Protein AF-A0A150WK99-F1 (afdb_monomer)

Mean predicted aligned error: 17.06 Å

Structure (mmCIF, N/CA/C/O backbone):
data_AF-A0A150WK99-F1
#
_entry.id   AF-A0A150WK99-F1
#
loop_
_atom_site.group_PDB
_atom_site.id
_atom_site.type_symbol
_atom_site.label_atom_id
_atom_site.label_alt_id
_atom_site.label_comp_id
_atom_site.label_asym_id
_atom_site.label_entity_id
_atom_site.label_seq_id
_atom_site.pdbx_PDB_ins_code
_atom_site.Cartn_x
_atom_site.Cartn_y
_atom_site.Cartn_z
_atom_site.occupancy
_atom_site.B_iso_or_equiv
_atom_site.auth_seq_id
_atom_site.auth_comp_id
_atom_site.auth_asym_id
_atom_site.auth_atom_id
_atom_site.pdbx_PDB_model_num
ATOM 1 N N . MET A 1 1 ? -59.201 -2.165 24.335 1.00 46.25 1 MET A N 1
ATOM 2 C CA . MET A 1 1 ? -58.578 -1.228 23.363 1.00 46.25 1 MET A CA 1
ATOM 3 C C . MET A 1 1 ? -57.183 -1.654 22.897 1.00 46.25 1 MET A C 1
ATOM 5 O O . MET A 1 1 ? -56.870 -1.454 21.731 1.00 46.25 1 MET A O 1
ATOM 9 N N . THR A 1 2 ? -56.357 -2.278 23.741 1.00 52.84 2 THR A N 1
ATOM 10 C CA . THR A 1 2 ? -54.984 -2.707 23.396 1.00 52.84 2 THR A CA 1
ATOM 11 C C . THR A 1 2 ? -54.936 -3.885 22.413 1.00 52.84 2 THR A C 1
ATOM 13 O O . THR A 1 2 ? -54.116 -3.883 21.503 1.00 52.84 2 THR A O 1
ATOM 16 N N . LEU A 1 3 ? -55.881 -4.829 22.510 1.00 49.62 3 LEU A N 1
ATOM 17 C CA . LEU A 1 3 ? -55.984 -5.976 21.594 1.00 49.62 3 LEU A CA 1
ATOM 18 C C . LEU A 1 3 ? -56.401 -5.560 20.170 1.00 49.62 3 LEU A C 1
ATOM 20 O O . LEU A 1 3 ? -55.871 -6.069 19.193 1.00 49.62 3 LEU A O 1
ATOM 24 N N . VAL A 1 4 ? -57.287 -4.565 20.048 1.00 60.94 4 VAL A N 1
ATOM 25 C CA . VAL A 1 4 ? -57.740 -4.025 18.752 1.00 60.94 4 VAL A CA 1
ATOM 26 C C . VAL A 1 4 ? -56.635 -3.207 18.077 1.00 60.94 4 VAL A C 1
ATOM 28 O O . VAL A 1 4 ? -56.488 -3.285 16.864 1.00 60.94 4 VAL A O 1
ATOM 31 N N . LYS A 1 5 ? -55.791 -2.497 18.843 1.00 54.72 5 LYS A N 1
ATOM 32 C CA . LYS A 1 5 ? -54.579 -1.853 18.304 1.00 54.72 5 LYS A CA 1
ATOM 33 C C . LYS A 1 5 ? -53.522 -2.873 17.870 1.00 54.72 5 LYS A C 1
ATOM 35 O O . LYS A 1 5 ? -52.902 -2.660 16.837 1.00 54.72 5 LYS A O 1
ATOM 40 N N . LEU A 1 6 ? -53.350 -3.987 18.589 1.00 52.56 6 LEU A N 1
ATOM 41 C CA . LEU A 1 6 ? -52.424 -5.051 18.175 1.00 52.56 6 LEU A CA 1
ATOM 42 C C . LEU A 1 6 ? -52.904 -5.760 16.898 1.00 52.56 6 LEU A C 1
ATOM 44 O O . LEU A 1 6 ? -52.108 -6.013 16.000 1.00 52.56 6 LEU A O 1
ATOM 48 N N . VAL A 1 7 ? -54.211 -6.016 16.790 1.00 60.47 7 VAL A N 1
ATOM 49 C CA . VAL A 1 7 ? -54.830 -6.653 15.618 1.00 60.47 7 VAL A CA 1
ATOM 50 C C . VAL A 1 7 ? -54.874 -5.704 14.416 1.00 60.47 7 VAL A C 1
ATOM 52 O O . VAL A 1 7 ? -54.610 -6.149 13.308 1.00 60.47 7 VAL A O 1
ATOM 55 N N . LEU A 1 8 ? -55.098 -4.396 14.604 1.00 45.84 8 LEU A N 1
ATOM 56 C CA . LEU A 1 8 ? -55.022 -3.406 13.517 1.00 45.84 8 LEU A CA 1
ATOM 57 C C . LEU A 1 8 ? -53.587 -3.130 13.053 1.00 45.84 8 LEU A C 1
ATOM 59 O O . LEU A 1 8 ? -53.388 -2.909 11.866 1.00 45.84 8 LEU A O 1
ATOM 63 N N . VAL A 1 9 ? -52.584 -3.184 13.936 1.00 48.22 9 VAL A N 1
ATOM 64 C CA . VAL A 1 9 ? -51.167 -3.080 13.535 1.00 48.22 9 VAL A CA 1
ATOM 65 C C . VAL A 1 9 ? -50.700 -4.364 12.836 1.00 48.22 9 VAL A C 1
ATOM 67 O O . VAL A 1 9 ? -49.973 -4.281 11.850 1.00 48.22 9 VAL A O 1
ATOM 70 N N . ALA A 1 10 ? -51.178 -5.540 13.261 1.00 42.59 10 ALA A N 1
ATOM 71 C CA . ALA A 1 10 ? -50.911 -6.808 12.579 1.00 42.59 10 ALA A CA 1
ATOM 72 C C . ALA A 1 10 ? -51.635 -6.920 11.221 1.00 42.59 10 ALA A C 1
ATOM 74 O O . ALA A 1 10 ? -51.033 -7.370 10.249 1.00 42.59 10 ALA A O 1
ATOM 75 N N . LEU A 1 11 ? -52.887 -6.457 11.112 1.00 38.00 11 LEU A N 1
ATOM 76 C CA . LEU A 1 11 ? -53.631 -6.412 9.846 1.00 38.00 11 LEU A CA 1
ATOM 77 C C . LEU A 1 11 ? -53.090 -5.335 8.897 1.00 38.00 11 LEU A C 1
ATOM 79 O O . LEU A 1 11 ? -52.974 -5.607 7.709 1.00 38.00 11 LEU A O 1
ATOM 83 N N . ALA A 1 12 ? -52.664 -4.169 9.396 1.00 39.16 12 ALA A N 1
ATOM 84 C CA . ALA A 1 12 ? -52.002 -3.150 8.574 1.00 39.16 12 ALA A CA 1
ATOM 85 C C . ALA A 1 12 ? -50.622 -3.609 8.062 1.00 39.16 12 ALA A C 1
ATOM 87 O O . ALA A 1 12 ? -50.237 -3.256 6.946 1.00 39.16 12 ALA A O 1
ATOM 88 N N . ALA A 1 13 ? -49.905 -4.436 8.835 1.00 37.88 13 ALA A N 1
ATOM 89 C CA . ALA A 1 13 ? -48.669 -5.087 8.396 1.00 37.88 13 ALA A CA 1
ATOM 90 C C . ALA A 1 13 ? -48.915 -6.222 7.379 1.00 37.88 13 ALA A C 1
ATOM 92 O O . ALA A 1 13 ? -48.058 -6.477 6.537 1.00 37.88 13 ALA A O 1
ATOM 93 N N . LEU A 1 14 ? -50.090 -6.863 7.405 1.00 34.75 14 LEU A N 1
ATOM 94 C CA . LEU A 1 14 ? -50.499 -7.882 6.428 1.00 34.75 14 LEU A CA 1
ATOM 95 C C . LEU A 1 14 ? -51.033 -7.286 5.112 1.00 34.75 14 LEU A C 1
ATOM 97 O O . LEU A 1 14 ? -50.978 -7.953 4.084 1.00 34.75 14 LEU A O 1
ATOM 101 N N . THR A 1 15 ? -51.505 -6.035 5.101 1.00 36.56 15 THR A N 1
ATOM 102 C CA . THR A 1 15 ? -52.079 -5.398 3.897 1.00 36.56 15 THR A CA 1
ATOM 103 C C . THR A 1 15 ? -51.095 -4.574 3.056 1.00 36.56 15 THR A C 1
ATOM 105 O O . THR A 1 15 ? -51.505 -4.010 2.044 1.00 36.56 15 THR A O 1
ATOM 108 N N . LEU A 1 16 ? -49.812 -4.479 3.436 1.00 39.25 16 LEU A N 1
ATOM 109 C CA . LEU A 1 16 ? -48.823 -3.631 2.742 1.00 39.25 16 LEU A CA 1
ATOM 110 C C . LEU A 1 16 ? -47.717 -4.366 1.974 1.00 39.25 16 LEU A C 1
ATOM 112 O O . LEU A 1 16 ? -46.887 -3.703 1.355 1.00 39.25 16 LEU A O 1
ATOM 116 N N . SER A 1 17 ? -47.740 -5.695 1.913 1.00 41.25 17 SER A N 1
ATOM 117 C CA . SER A 1 17 ? -46.774 -6.440 1.102 1.00 41.25 17 SER A CA 1
ATOM 118 C C . SER A 1 17 ? -47.490 -7.451 0.214 1.00 41.25 17 SER A C 1
ATOM 120 O O . SER A 1 17 ? -47.554 -8.627 0.573 1.00 41.25 17 SER A O 1
ATOM 122 N N . PRO A 1 18 ? -48.012 -7.059 -0.966 1.00 42.34 18 PRO A N 1
ATOM 123 C CA . PRO A 1 18 ? -48.083 -8.020 -2.052 1.00 42.34 18 PRO A CA 1
ATOM 124 C C . PRO A 1 18 ? -46.633 -8.431 -2.318 1.00 42.34 18 PRO A C 1
ATOM 126 O O . PRO A 1 18 ? -45.869 -7.683 -2.922 1.00 42.34 18 PRO A O 1
ATOM 129 N N . ALA A 1 19 ? -46.216 -9.563 -1.753 1.00 48.66 19 ALA A N 1
ATOM 130 C CA . ALA A 1 19 ? -44.917 -10.152 -2.016 1.00 48.66 19 ALA A CA 1
ATOM 131 C C . ALA A 1 19 ? -44.860 -10.429 -3.521 1.00 48.66 19 ALA A C 1
ATOM 133 O O . ALA A 1 19 ? -45.497 -11.352 -4.029 1.00 48.66 19 ALA A O 1
ATOM 134 N N . PHE A 1 20 ? -44.202 -9.526 -4.241 1.00 52.12 20 PHE A N 1
ATOM 135 C CA . PHE A 1 20 ? -44.087 -9.561 -5.684 1.00 52.12 20 PHE A CA 1
ATOM 136 C C . PHE A 1 20 ? -43.444 -10.889 -6.087 1.00 52.12 20 PHE A C 1
ATOM 138 O O . PHE A 1 20 ? -42.291 -11.142 -5.738 1.00 52.12 20 PHE A O 1
ATOM 145 N N . ALA A 1 21 ? -44.187 -11.745 -6.793 1.00 53.50 21 ALA A N 1
ATOM 146 C CA . ALA A 1 21 ? -43.576 -12.855 -7.512 1.00 53.50 21 ALA A CA 1
ATOM 147 C C . ALA A 1 21 ? -42.558 -12.244 -8.482 1.00 53.50 21 ALA A C 1
ATOM 149 O O . ALA A 1 21 ? -42.913 -11.369 -9.276 1.00 53.50 21 ALA A O 1
ATOM 150 N N . ALA A 1 22 ? -41.287 -12.620 -8.350 1.00 54.06 22 ALA A N 1
ATOM 151 C CA . ALA A 1 22 ? -40.242 -12.023 -9.165 1.00 54.06 22 ALA A CA 1
ATOM 152 C C . ALA A 1 22 ? -40.406 -12.473 -10.622 1.00 54.06 22 ALA A C 1
ATOM 154 O O . ALA A 1 22 ? -40.585 -13.660 -10.899 1.00 54.06 22 ALA A O 1
ATOM 155 N N . SER A 1 23 ? -40.330 -11.527 -11.562 1.00 64.81 23 SER A N 1
ATOM 156 C CA . SER A 1 23 ? -40.123 -11.858 -12.973 1.00 64.81 23 SER A CA 1
ATOM 157 C C . SER A 1 23 ? -38.837 -12.695 -13.110 1.00 64.81 23 SER A C 1
ATOM 159 O O . SER A 1 23 ? -37.871 -12.418 -12.390 1.00 64.81 23 SER A O 1
ATOM 161 N N . PRO A 1 24 ? -38.772 -13.668 -14.046 1.00 69.38 24 PRO A N 1
ATOM 162 C CA . PRO A 1 24 ? -37.558 -14.447 -14.322 1.00 69.38 24 PRO A CA 1
ATOM 163 C C . PRO A 1 24 ? -36.311 -13.576 -14.534 1.00 69.38 24 PRO A C 1
ATOM 165 O O . PRO A 1 24 ? -35.200 -13.985 -14.207 1.00 69.38 24 PRO A O 1
ATOM 168 N N . TYR A 1 25 ? -36.523 -12.353 -15.031 1.00 84.50 25 TYR A N 1
ATOM 169 C CA . TYR A 1 25 ? -35.544 -11.275 -15.072 1.00 84.50 25 TYR A CA 1
ATOM 170 C C . TYR A 1 25 ? -36.051 -10.076 -14.265 1.00 84.50 25 TYR A C 1
ATOM 172 O O . TYR A 1 25 ? -37.101 -9.524 -14.609 1.00 84.50 25 TYR A O 1
ATOM 180 N N . SER A 1 26 ? -35.316 -9.646 -13.241 1.00 87.69 26 SER A N 1
ATOM 181 C CA . SER A 1 26 ? -35.689 -8.526 -12.377 1.00 87.69 26 SER A CA 1
ATOM 182 C C . SER A 1 26 ? -34.530 -7.539 -12.200 1.00 87.69 26 SER A C 1
ATOM 184 O O . SER A 1 26 ? -33.469 -7.906 -11.689 1.00 87.69 26 SER A O 1
ATOM 186 N N . PRO A 1 27 ? -34.725 -6.250 -12.540 1.00 88.94 27 PRO A N 1
ATOM 187 C CA . PRO A 1 27 ? -33.763 -5.205 -12.222 1.00 88.94 27 PRO A CA 1
ATOM 188 C C . PRO A 1 27 ? -33.838 -4.780 -10.750 1.00 88.94 27 PRO A C 1
ATOM 190 O O . PRO A 1 27 ? -33.152 -3.837 -10.387 1.00 88.94 27 PRO A O 1
ATOM 193 N N . SER A 1 28 ? -34.644 -5.415 -9.888 1.00 89.44 28 SER A N 1
ATOM 194 C CA . SER A 1 28 ? -34.828 -4.980 -8.498 1.00 89.44 28 SER A CA 1
ATOM 195 C C . SER A 1 28 ? -33.689 -5.394 -7.569 1.00 89.44 28 SER A C 1
ATOM 197 O O . SER A 1 28 ? -33.133 -6.481 -7.707 1.00 89.44 28 SER A O 1
ATOM 199 N N . GLU A 1 29 ? -33.375 -4.545 -6.585 1.00 89.81 29 GLU A N 1
ATOM 200 C CA . GLU A 1 29 ? -32.515 -4.927 -5.457 1.00 89.81 29 GLU A CA 1
ATOM 201 C C . GLU A 1 29 ? -33.202 -5.889 -4.464 1.00 89.81 29 GLU A C 1
ATOM 203 O O . GLU A 1 29 ? -32.541 -6.405 -3.572 1.00 89.81 29 GLU A O 1
ATOM 208 N N . GLY A 1 30 ? -34.506 -6.155 -4.579 1.00 92.00 30 GLY A N 1
ATOM 209 C CA . GLY A 1 30 ? -35.263 -6.961 -3.615 1.00 92.00 30 GLY A CA 1
ATOM 210 C C . GLY A 1 30 ? -35.666 -6.186 -2.350 1.00 92.00 30 GLY A C 1
ATOM 211 O O . GLY A 1 30 ? -35.991 -4.999 -2.423 1.00 92.00 30 GLY A O 1
ATOM 212 N N . ILE A 1 31 ? -35.707 -6.849 -1.188 1.00 92.75 31 ILE A N 1
ATOM 213 C CA . ILE A 1 31 ? -36.204 -6.260 0.071 1.00 92.75 31 ILE A CA 1
ATOM 214 C C . ILE A 1 31 ? -35.058 -5.592 0.848 1.00 92.75 31 ILE A C 1
ATOM 216 O O . ILE A 1 31 ? -34.257 -6.251 1.507 1.00 92.75 31 ILE A O 1
ATOM 220 N N . ILE A 1 32 ? -35.008 -4.258 0.802 1.00 92.62 32 ILE A N 1
ATOM 221 C CA . ILE A 1 32 ? -34.002 -3.449 1.507 1.00 92.62 32 ILE A CA 1
ATOM 222 C C . ILE A 1 32 ? -34.412 -3.203 2.969 1.00 92.62 32 ILE A C 1
ATOM 224 O O . ILE A 1 32 ? -35.329 -2.431 3.250 1.00 92.62 32 ILE A O 1
ATOM 228 N N . GLU A 1 33 ? -33.678 -3.810 3.899 1.00 94.00 33 GLU A N 1
ATOM 229 C CA . GLU A 1 33 ? -33.821 -3.655 5.361 1.00 94.00 33 GLU A CA 1
ATOM 230 C C . GLU A 1 33 ? -32.569 -3.041 6.021 1.00 94.00 33 GLU A C 1
ATOM 232 O O . GLU A 1 33 ? -31.587 -2.725 5.348 1.00 94.00 33 GLU A O 1
ATOM 237 N N . GLN A 1 34 ? -32.595 -2.853 7.346 1.00 92.25 34 GLN A N 1
ATOM 238 C CA . GLN A 1 34 ? -31.446 -2.359 8.112 1.00 92.25 34 GLN A CA 1
ATOM 239 C C . GLN A 1 34 ? -30.206 -3.241 7.876 1.00 92.25 34 GLN A C 1
ATOM 241 O O . GLN A 1 34 ? -30.289 -4.458 7.992 1.00 92.25 34 GLN A O 1
ATOM 246 N N . GLY A 1 35 ? -29.069 -2.612 7.560 1.00 89.38 35 GLY A N 1
ATOM 247 C CA . GLY A 1 35 ? -27.806 -3.292 7.233 1.00 89.38 35 GLY A CA 1
ATOM 248 C C . GLY A 1 35 ? -27.454 -3.276 5.742 1.00 89.38 35 GLY A C 1
ATOM 249 O O . GLY A 1 35 ? -26.281 -3.381 5.402 1.00 89.38 35 GLY A O 1
ATOM 250 N N . HIS A 1 36 ? -28.435 -3.060 4.863 1.00 92.88 36 HIS A N 1
ATOM 251 C CA . HIS A 1 36 ? -28.206 -2.855 3.430 1.00 92.88 36 HIS A CA 1
ATOM 252 C C . HIS A 1 36 ? -27.757 -1.423 3.106 1.00 92.88 36 HIS A C 1
ATOM 254 O O . HIS A 1 36 ? -28.042 -0.482 3.855 1.00 92.88 36 HIS A O 1
ATOM 260 N N . ASP A 1 37 ? -27.117 -1.249 1.949 1.00 89.12 37 ASP A N 1
ATOM 261 C CA . ASP A 1 37 ? -26.758 0.055 1.393 1.00 89.12 37 ASP A CA 1
ATOM 262 C C . ASP A 1 37 ? -28.031 0.880 1.096 1.00 89.12 37 ASP A C 1
ATOM 264 O O . ASP A 1 37 ? -28.862 0.473 0.276 1.00 89.12 37 ASP A O 1
ATOM 268 N N . PRO A 1 38 ? -28.217 2.051 1.739 1.00 89.62 38 PRO A N 1
ATOM 269 C CA . PRO A 1 38 ? -29.416 2.859 1.571 1.00 89.62 38 PRO A CA 1
ATOM 270 C C . PRO A 1 38 ? -29.383 3.788 0.345 1.00 89.62 38 PRO A C 1
ATOM 272 O O . PRO A 1 38 ? -30.359 4.517 0.147 1.00 89.62 38 PRO A O 1
ATOM 275 N N . VAL A 1 39 ? -28.296 3.845 -0.439 1.00 87.06 39 VAL A N 1
ATOM 276 C CA . VAL A 1 39 ? -28.095 4.856 -1.499 1.00 87.06 39 VAL A CA 1
ATOM 277 C C . VAL A 1 39 ? -29.241 4.876 -2.511 1.00 87.06 39 VAL A C 1
ATOM 279 O O . VAL A 1 39 ? -29.900 5.910 -2.662 1.00 87.06 39 VAL A O 1
ATOM 282 N N . LEU A 1 40 ? -29.558 3.746 -3.151 1.00 88.25 40 LEU A N 1
ATOM 283 C CA . LEU A 1 40 ? -30.658 3.696 -4.121 1.00 88.25 40 LEU A CA 1
ATOM 284 C C . LEU A 1 40 ? -32.022 3.926 -3.467 1.00 88.25 40 LEU A C 1
ATOM 286 O O . LEU A 1 40 ? -32.884 4.582 -4.051 1.00 88.25 40 LEU A O 1
ATOM 290 N N . ASN A 1 41 ? -32.206 3.513 -2.211 1.00 89.31 41 ASN A N 1
ATOM 291 C CA . ASN A 1 41 ? -33.442 3.780 -1.478 1.00 89.31 41 ASN A CA 1
ATOM 292 C C . ASN A 1 41 ? -33.665 5.282 -1.211 1.00 89.31 41 ASN A C 1
ATOM 294 O O . ASN A 1 41 ? -34.803 5.761 -1.245 1.00 89.31 41 ASN A O 1
ATOM 298 N N . LYS A 1 42 ? -32.593 6.058 -0.993 1.00 89.94 42 LYS A N 1
ATOM 299 C CA . LYS A 1 42 ? -32.681 7.525 -0.898 1.00 89.94 42 LYS A CA 1
ATOM 300 C C . LYS A 1 42 ? -33.173 8.123 -2.215 1.00 89.94 42 LYS A C 1
ATOM 302 O O . LYS A 1 42 ? -34.092 8.942 -2.194 1.00 89.94 42 LYS A O 1
ATOM 307 N N . TYR A 1 43 ? -32.633 7.678 -3.350 1.00 90.62 43 TYR A N 1
ATOM 308 C CA . TYR A 1 43 ? -33.087 8.115 -4.674 1.00 90.62 43 TYR A CA 1
ATOM 309 C C . TYR A 1 43 ? -34.532 7.696 -4.965 1.00 90.62 43 TYR A C 1
ATOM 311 O O . TYR A 1 43 ? -35.330 8.522 -5.412 1.00 90.62 43 TYR A O 1
ATOM 319 N N . ARG A 1 44 ? -34.905 6.463 -4.602 1.00 93.06 44 ARG A N 1
ATOM 320 C CA . ARG A 1 44 ? -36.272 5.931 -4.688 1.00 93.06 44 ARG A CA 1
ATOM 321 C C . ARG A 1 44 ? -37.277 6.863 -3.996 1.00 93.06 44 ARG A C 1
ATOM 323 O O . ARG A 1 44 ? -38.261 7.296 -4.599 1.00 93.06 44 ARG A O 1
ATOM 330 N N . ARG A 1 45 ? -36.999 7.258 -2.747 1.00 92.25 45 ARG A N 1
ATOM 331 C CA . ARG A 1 45 ? -37.841 8.195 -1.972 1.00 92.25 45 ARG A CA 1
ATOM 332 C C . ARG A 1 45 ? -37.797 9.628 -2.502 1.00 92.25 45 ARG A C 1
ATOM 334 O O . ARG A 1 45 ? -38.813 10.322 -2.471 1.00 92.25 45 ARG A O 1
ATOM 341 N N . LYS A 1 46 ? -36.636 10.092 -2.966 1.00 93.81 46 LYS A N 1
ATOM 342 C CA . LYS A 1 46 ? -36.459 11.461 -3.468 1.00 93.81 46 LYS A CA 1
ATOM 343 C C . LYS A 1 46 ? -37.245 11.696 -4.757 1.00 93.81 46 LYS A C 1
ATOM 345 O O . LYS A 1 46 ? -37.918 12.717 -4.865 1.00 93.81 46 LYS A O 1
ATOM 350 N N . TYR A 1 47 ? -37.181 10.754 -5.696 1.00 94.88 47 TYR A N 1
ATOM 351 C CA . TYR A 1 47 ? -37.602 10.982 -7.080 1.00 94.88 47 TYR A CA 1
ATOM 352 C C . TYR A 1 47 ? -38.879 10.260 -7.509 1.00 94.88 47 TYR A C 1
ATOM 354 O O . TYR A 1 47 ? -39.492 10.679 -8.486 1.00 94.88 47 TYR A O 1
ATOM 362 N N . PHE A 1 48 ? -39.323 9.228 -6.789 1.00 96.31 48 PHE A N 1
ATOM 363 C CA . PHE A 1 48 ? -40.454 8.417 -7.251 1.00 96.31 48 PHE A CA 1
ATOM 364 C C . PHE A 1 48 ? -41.645 8.460 -6.303 1.00 96.31 48 PHE A C 1
ATOM 366 O O . PHE A 1 48 ? -42.758 8.727 -6.748 1.00 96.31 48 PHE A O 1
ATOM 373 N N . TYR A 1 49 ? -41.432 8.244 -5.001 1.00 94.94 49 TYR A N 1
ATOM 374 C CA . TYR A 1 49 ? -42.539 7.977 -4.076 1.00 94.94 49 TYR A CA 1
ATOM 375 C C . TYR A 1 49 ? -42.828 9.107 -3.088 1.00 94.94 49 TYR A C 1
ATOM 377 O O . TYR A 1 49 ? -41.924 9.703 -2.504 1.00 94.94 49 TYR A O 1
ATOM 385 N N . GLU A 1 50 ? -44.108 9.351 -2.832 1.00 94.62 50 GLU A N 1
ATOM 386 C CA . GLU A 1 50 ? -44.632 10.222 -1.781 1.00 94.62 50 GLU A CA 1
ATOM 387 C C . GLU A 1 50 ? -45.786 9.489 -1.092 1.00 94.62 50 GLU A C 1
ATOM 389 O O . GLU A 1 50 ? -46.715 9.027 -1.752 1.00 94.62 50 GLU A O 1
ATOM 394 N N . ASN A 1 51 ? -45.684 9.286 0.225 1.00 91.75 51 ASN A N 1
ATOM 395 C CA . ASN A 1 51 ? -46.640 8.477 0.996 1.00 91.75 51 ASN A CA 1
ATOM 396 C C . ASN A 1 51 ? -46.886 7.073 0.396 1.00 91.75 51 ASN A C 1
ATOM 398 O O . ASN A 1 51 ? -48.015 6.588 0.355 1.00 91.75 51 ASN A O 1
ATOM 402 N N . GLY A 1 52 ? -45.828 6.434 -0.121 1.00 87.38 52 GLY A N 1
ATOM 403 C CA . GLY A 1 52 ? -45.883 5.087 -0.706 1.00 87.38 52 GLY A CA 1
ATOM 404 C C . GLY A 1 52 ? -46.501 4.999 -2.108 1.00 87.38 52 GLY A C 1
ATOM 405 O O . GLY A 1 52 ? -46.571 3.908 -2.663 1.00 87.38 52 GLY A O 1
ATOM 406 N N . LYS A 1 53 ? -46.919 6.119 -2.712 1.00 92.88 53 LYS A N 1
ATOM 407 C CA . LYS A 1 53 ? -47.460 6.174 -4.081 1.00 92.88 53 LYS A CA 1
ATOM 408 C C . LYS A 1 53 ? -46.520 6.939 -5.008 1.00 92.88 53 LYS A C 1
ATOM 410 O O . LYS A 1 53 ? -45.800 7.827 -4.557 1.00 92.88 53 LYS A O 1
ATOM 415 N N . ILE A 1 54 ? -46.529 6.611 -6.301 1.00 95.12 54 ILE A N 1
ATOM 416 C CA . ILE A 1 54 ? -45.770 7.363 -7.311 1.00 95.12 54 ILE A CA 1
ATOM 417 C C . ILE A 1 54 ? -46.273 8.813 -7.369 1.00 95.12 54 ILE A C 1
ATOM 419 O O . ILE A 1 54 ? -47.471 9.054 -7.524 1.00 95.12 54 ILE A O 1
ATOM 423 N N . SER A 1 55 ? -45.352 9.773 -7.268 1.00 96.44 55 SER A N 1
ATOM 424 C CA . SER A 1 55 ? -45.625 11.211 -7.337 1.00 96.44 55 SER A CA 1
ATOM 425 C C . SER A 1 55 ? -45.217 11.761 -8.703 1.00 96.44 55 SER A C 1
ATOM 427 O O . SER A 1 55 ? -44.036 11.817 -9.048 1.00 96.44 55 SER A O 1
ATOM 429 N N . SER A 1 56 ? -46.200 12.213 -9.489 1.00 94.94 56 SER A N 1
ATOM 430 C CA . SER A 1 56 ? -45.959 12.824 -10.807 1.00 94.94 56 SER A CA 1
ATOM 431 C C . SER A 1 56 ? -45.097 14.093 -10.721 1.00 94.94 56 SER A C 1
ATOM 433 O O . SER A 1 56 ? -44.367 14.412 -11.664 1.00 94.94 56 SER A O 1
ATOM 435 N N . ALA A 1 57 ? -45.171 14.822 -9.601 1.00 96.19 57 ALA A N 1
ATOM 436 C CA . ALA A 1 57 ? -44.327 15.987 -9.350 1.00 96.19 57 ALA A CA 1
ATOM 437 C C . ALA A 1 57 ? -42.859 15.567 -9.189 1.00 96.19 57 ALA A C 1
ATOM 439 O O . ALA A 1 57 ? -41.987 16.104 -9.868 1.00 96.19 57 ALA A O 1
ATOM 440 N N . LYS A 1 58 ? -42.588 14.532 -8.383 1.00 97.00 58 LYS A N 1
ATOM 441 C CA . LYS A 1 58 ? -41.227 14.002 -8.207 1.00 97.00 58 LYS A CA 1
ATOM 442 C C . LYS A 1 58 ? -40.644 13.419 -9.497 1.00 97.00 58 LYS A C 1
ATOM 444 O O . LYS A 1 58 ? -39.483 13.690 -9.787 1.00 97.00 58 LYS A O 1
ATOM 449 N N . LEU A 1 59 ? -41.449 12.724 -10.309 1.00 95.50 59 LEU A N 1
ATOM 450 C CA . LEU A 1 59 ? -41.029 12.262 -11.642 1.00 95.50 59 LEU A CA 1
ATOM 451 C C . LEU A 1 59 ? -40.667 13.426 -12.574 1.00 95.50 59 LEU A C 1
ATOM 453 O O . LEU A 1 59 ? -39.715 13.336 -13.343 1.00 95.50 59 LEU A O 1
ATOM 457 N N . THR A 1 60 ? -41.402 14.538 -12.498 1.00 96.38 60 THR A N 1
ATOM 458 C CA . THR A 1 60 ? -41.077 15.743 -13.278 1.00 96.38 60 THR A CA 1
ATOM 459 C C . THR A 1 60 ? -39.764 16.367 -12.805 1.00 96.38 60 THR A C 1
ATOM 461 O O . THR A 1 60 ? -38.924 16.698 -13.638 1.00 96.38 60 THR A O 1
ATOM 464 N N . ASN A 1 61 ? -39.540 16.432 -11.491 1.00 95.31 61 ASN A N 1
ATOM 465 C CA . ASN A 1 61 ? -38.274 16.901 -10.922 1.00 95.31 61 ASN A CA 1
ATOM 466 C C . ASN A 1 61 ? -37.099 15.984 -11.296 1.00 95.31 61 ASN A C 1
ATOM 468 O O . ASN A 1 61 ? -35.999 16.472 -11.537 1.00 95.31 61 ASN A O 1
ATOM 472 N N . LEU A 1 62 ? -37.320 14.666 -11.365 1.00 95.00 62 LEU A N 1
ATOM 473 C CA . LEU A 1 62 ? -36.317 13.714 -11.840 1.00 95.00 62 LEU A CA 1
ATOM 474 C C . LEU A 1 62 ? -35.938 13.995 -13.295 1.00 95.00 62 LEU A C 1
ATOM 476 O O . LEU A 1 62 ? -34.756 14.087 -13.595 1.00 95.00 62 LEU A O 1
ATOM 480 N N . LEU A 1 63 ? -36.919 14.163 -14.183 1.00 97.25 63 LEU A N 1
ATOM 481 C CA . LEU A 1 63 ? -36.658 14.470 -15.592 1.00 97.25 63 LEU A CA 1
ATOM 482 C C . LEU A 1 63 ? -35.875 15.777 -15.755 1.00 97.25 63 LEU A C 1
ATOM 484 O O . LEU A 1 63 ? -34.890 15.803 -16.482 1.00 97.25 63 LEU A O 1
ATOM 488 N N . GLN A 1 64 ? -36.257 16.830 -15.027 1.00 95.50 64 GLN A N 1
ATOM 489 C CA . GLN A 1 64 ? -35.514 18.095 -15.017 1.00 95.50 64 GLN A CA 1
ATOM 490 C C . GLN A 1 64 ? -34.078 17.914 -14.514 1.00 95.50 64 GLN A C 1
ATOM 492 O O . GLN A 1 64 ? -33.147 18.456 -15.101 1.00 95.50 64 GLN A O 1
ATOM 497 N N . PHE A 1 65 ? -33.890 17.129 -13.449 1.00 93.88 65 PHE A N 1
ATOM 498 C CA . PHE A 1 65 ? -32.565 16.805 -12.929 1.00 93.88 65 PHE A CA 1
ATOM 499 C C . PHE A 1 65 ? -31.717 16.049 -13.959 1.00 93.88 65 PHE A C 1
ATOM 501 O O . PHE A 1 65 ? -30.561 16.408 -14.159 1.00 93.88 65 PHE A O 1
ATOM 508 N N . LEU A 1 66 ? -32.274 15.033 -14.622 1.00 94.12 66 LEU A N 1
ATOM 509 C CA . LEU A 1 66 ? -31.550 14.235 -15.611 1.00 94.12 66 LEU A CA 1
ATOM 510 C C . LEU A 1 66 ? -31.181 15.050 -16.854 1.00 94.12 66 LEU A C 1
ATOM 512 O O . LEU A 1 66 ? -30.044 14.959 -17.307 1.00 94.12 66 LEU A O 1
ATOM 516 N N . GLU A 1 67 ? -32.090 15.882 -17.367 1.00 94.62 67 GLU A N 1
ATOM 517 C CA . GLU A 1 67 ? -31.798 16.777 -18.497 1.00 94.62 67 GLU A CA 1
ATOM 518 C C . GLU A 1 67 ? -30.731 17.814 -18.131 1.00 94.62 67 GLU A C 1
ATOM 520 O O . GLU A 1 67 ? -29.816 18.068 -18.914 1.00 94.62 67 GLU A O 1
ATOM 525 N N . PHE A 1 68 ? -30.782 18.357 -16.909 1.00 92.88 68 PHE A N 1
ATOM 526 C CA . PHE A 1 68 ? -29.732 19.236 -16.402 1.00 92.88 68 PHE A CA 1
ATOM 527 C C . PHE A 1 68 ? -28.374 18.522 -16.335 1.00 92.88 68 PHE A C 1
ATOM 529 O O . PHE A 1 68 ? -27.384 19.062 -16.822 1.00 92.88 68 PHE A O 1
ATOM 536 N N . GLN A 1 69 ? -28.312 17.306 -15.775 1.00 89.19 69 GLN A N 1
ATOM 537 C CA . GLN A 1 69 ? -27.063 16.536 -15.690 1.00 89.19 69 GLN A CA 1
ATOM 538 C C . GLN A 1 69 ? -26.511 16.176 -17.070 1.00 89.19 69 GLN A C 1
ATOM 540 O O . GLN A 1 69 ? -25.313 16.316 -17.306 1.00 89.19 69 GLN A O 1
ATOM 545 N N . LYS A 1 70 ? -27.381 15.764 -17.997 1.00 90.38 70 LYS A N 1
ATOM 546 C CA . LYS A 1 70 ? -27.024 15.505 -19.393 1.00 90.38 70 LYS A CA 1
ATOM 547 C C . LYS A 1 70 ? -26.405 16.747 -20.038 1.00 90.38 70 LYS A C 1
ATOM 549 O O . LYS A 1 70 ? -25.293 16.654 -20.548 1.00 90.38 70 LYS A O 1
ATOM 554 N N . SER A 1 71 ? -27.076 17.902 -19.970 1.00 88.62 71 SER A N 1
ATOM 555 C CA . SER A 1 71 ? -26.553 19.164 -20.521 1.00 88.62 71 SER A CA 1
ATOM 556 C C . SER A 1 71 ? -25.216 19.539 -19.889 1.00 88.62 71 SER A C 1
ATOM 558 O O . SER A 1 71 ? -24.262 19.835 -20.598 1.00 88.62 71 SER A O 1
ATOM 560 N N . PHE A 1 72 ? -25.118 19.456 -18.560 1.00 86.12 72 PHE A N 1
ATOM 561 C CA . PHE A 1 72 ? -23.902 19.787 -17.825 1.00 86.12 72 PHE A CA 1
ATOM 562 C C . PHE A 1 72 ? -22.706 18.919 -18.244 1.00 86.12 72 PHE A C 1
ATOM 564 O O . PHE A 1 72 ? -21.611 19.441 -18.449 1.00 86.12 72 PHE A O 1
ATOM 571 N N . LEU A 1 73 ? -22.900 17.604 -18.402 1.00 83.75 73 LEU A N 1
ATOM 572 C CA . LEU A 1 73 ? -21.840 16.697 -18.852 1.00 83.75 73 LEU A CA 1
ATOM 573 C C . LEU A 1 73 ? -21.444 16.955 -20.309 1.00 83.75 73 LEU A C 1
ATOM 575 O O . LEU A 1 73 ? -20.249 16.988 -20.602 1.00 83.75 73 LEU A O 1
ATOM 579 N N . MET A 1 74 ? -22.414 17.207 -21.197 1.00 84.88 74 MET A N 1
ATOM 580 C CA . MET A 1 74 ? -22.130 17.592 -22.585 1.00 84.88 74 MET A CA 1
ATOM 581 C C . MET A 1 74 ? -21.304 18.884 -22.636 1.00 84.88 74 MET A C 1
ATOM 583 O O . MET A 1 74 ? -20.297 18.956 -23.342 1.00 84.88 74 MET A O 1
ATOM 587 N N . ASP A 1 75 ? -21.682 19.906 -21.871 1.00 84.50 75 ASP A N 1
ATOM 588 C CA . ASP A 1 75 ? -20.961 21.181 -21.826 1.00 84.50 75 ASP A CA 1
ATOM 589 C C . ASP A 1 75 ? -19.560 21.023 -21.222 1.00 84.50 75 ASP A C 1
ATOM 591 O O . ASP A 1 75 ? -18.594 21.594 -21.730 1.00 84.50 75 ASP A O 1
ATOM 595 N N . SER A 1 76 ? -19.416 20.194 -20.185 1.00 79.56 76 SER A N 1
ATOM 596 C CA . SER A 1 76 ? -18.118 19.906 -19.571 1.00 79.56 76 SER A CA 1
ATOM 597 C C . SER A 1 76 ? -17.167 19.188 -20.532 1.00 79.56 76 SER A C 1
ATOM 599 O O . SER A 1 76 ? -16.007 19.588 -20.649 1.00 79.56 76 SER A O 1
ATOM 601 N N . ALA A 1 77 ? -17.646 18.175 -21.261 1.00 78.31 77 ALA A N 1
ATOM 602 C CA . ALA A 1 77 ? -16.870 17.478 -22.286 1.00 78.31 77 ALA A CA 1
ATOM 603 C C . ALA A 1 77 ? -16.352 18.443 -23.362 1.00 78.31 77 ALA A C 1
ATOM 605 O O . ALA A 1 77 ? -15.148 18.487 -23.641 1.00 78.31 77 ALA A O 1
ATOM 606 N N . LYS A 1 78 ? -17.247 19.291 -23.885 1.00 87.69 78 LYS A N 1
ATOM 607 C CA . LYS A 1 78 ? -16.906 20.350 -24.840 1.00 87.69 78 LYS A CA 1
ATOM 608 C C . LYS A 1 78 ? -15.829 21.278 -24.301 1.00 87.69 78 LYS A C 1
ATOM 610 O O . LYS A 1 78 ? -14.819 21.497 -24.967 1.00 87.69 78 LYS A O 1
ATOM 615 N N . MET A 1 79 ? -16.037 21.829 -23.103 1.00 80.12 79 MET A N 1
ATOM 616 C CA . MET A 1 79 ? -15.108 22.785 -22.499 1.00 80.12 79 MET A CA 1
ATOM 617 C C . MET A 1 79 ? -13.740 22.158 -22.231 1.00 80.12 79 MET A C 1
ATOM 619 O O . MET A 1 79 ? -12.728 22.795 -22.513 1.00 80.12 79 MET A O 1
ATOM 623 N N . ASN A 1 80 ? -13.688 20.912 -21.755 1.00 74.88 80 ASN A N 1
ATOM 624 C CA . ASN A 1 80 ? -12.431 20.206 -21.505 1.00 74.88 80 ASN A CA 1
ATOM 625 C C . ASN A 1 80 ? -11.653 19.945 -22.798 1.00 74.88 80 ASN A C 1
ATOM 627 O O . ASN A 1 80 ? -10.452 20.219 -22.850 1.00 74.88 80 ASN A O 1
ATOM 631 N N . ARG A 1 81 ? -12.319 19.460 -23.857 1.00 79.50 81 ARG A N 1
ATOM 632 C CA . ARG A 1 81 ? -11.678 19.244 -25.163 1.00 79.50 81 ARG A CA 1
ATOM 633 C C . ARG A 1 81 ? -11.181 20.559 -25.751 1.00 79.50 81 ARG A C 1
ATOM 635 O O . ARG A 1 81 ? -10.020 20.647 -26.144 1.00 79.50 81 ARG A O 1
ATOM 642 N N . LYS A 1 82 ? -12.029 21.589 -25.743 1.00 84.56 82 LYS A N 1
ATOM 643 C CA . LYS A 1 82 ? -11.686 22.932 -26.217 1.00 84.56 82 LYS A CA 1
ATOM 644 C C . LYS A 1 82 ? -10.482 23.505 -25.466 1.00 84.56 82 LYS A C 1
ATOM 646 O O . LYS A 1 82 ? -9.526 23.948 -26.096 1.00 84.56 82 LYS A O 1
ATOM 651 N N . ALA A 1 83 ? -10.498 23.464 -24.132 1.00 75.06 83 ALA A N 1
ATOM 652 C CA . ALA A 1 83 ? -9.405 23.964 -23.303 1.00 75.06 83 ALA A CA 1
ATOM 653 C C . ALA A 1 83 ? -8.099 23.201 -23.563 1.00 75.06 83 ALA A C 1
ATOM 655 O O . ALA A 1 83 ? -7.049 23.825 -23.676 1.00 75.06 83 ALA A O 1
ATOM 656 N N . ASN A 1 84 ? -8.152 21.873 -23.715 1.00 71.81 84 ASN A N 1
ATOM 657 C CA . ASN A 1 84 ? -6.978 21.067 -24.045 1.00 71.81 84 ASN A CA 1
ATOM 658 C C . ASN A 1 84 ? -6.404 21.429 -25.427 1.00 71.81 84 ASN A C 1
ATOM 660 O O . ASN A 1 84 ? -5.208 21.676 -25.543 1.00 71.81 84 ASN A O 1
ATOM 664 N N . LEU A 1 85 ? -7.247 21.555 -26.456 1.00 72.69 85 LEU A N 1
ATOM 665 C CA . LEU A 1 85 ? -6.809 21.934 -27.804 1.00 72.69 85 LEU A CA 1
ATOM 666 C C . LEU A 1 85 ? -6.172 23.331 -27.848 1.00 72.69 85 LEU A C 1
ATOM 668 O O . LEU A 1 85 ? -5.179 23.527 -28.546 1.00 72.69 85 LEU A O 1
ATOM 672 N N . ILE A 1 86 ? -6.692 24.286 -27.075 1.00 70.44 86 ILE A N 1
ATOM 673 C CA . ILE A 1 86 ? -6.103 25.629 -26.970 1.00 70.44 86 ILE A CA 1
ATOM 674 C C . ILE A 1 86 ? -4.777 25.576 -26.198 1.00 70.44 86 ILE A C 1
ATOM 676 O O . ILE A 1 86 ? -3.756 26.042 -26.696 1.00 70.44 86 ILE A O 1
ATOM 680 N N . LEU A 1 87 ? -4.777 24.998 -24.993 1.00 59.19 87 LEU A N 1
ATOM 681 C CA . LEU A 1 87 ? -3.638 25.067 -24.070 1.00 59.19 87 LEU A CA 1
ATOM 682 C C . LEU A 1 87 ? -2.477 24.146 -24.461 1.00 59.19 87 LEU A C 1
ATOM 684 O O . LEU A 1 87 ? -1.323 24.506 -24.253 1.00 59.19 87 LEU A O 1
ATOM 688 N N . VAL A 1 88 ? -2.772 22.958 -24.992 1.00 67.25 88 VAL A N 1
ATOM 689 C CA . VAL A 1 88 ? -1.769 21.930 -25.314 1.00 67.25 88 VAL A CA 1
ATOM 690 C C . VAL A 1 88 ? -1.381 21.981 -26.788 1.00 67.25 88 VAL A C 1
ATOM 692 O O . VAL A 1 88 ? -0.212 21.799 -27.121 1.00 67.25 88 VAL A O 1
ATOM 695 N N . HIS A 1 89 ? -2.345 22.239 -27.674 1.00 67.25 89 HIS A N 1
ATOM 696 C CA . HIS A 1 89 ? -2.142 22.135 -29.121 1.00 67.25 89 HIS A CA 1
ATOM 697 C C . HIS A 1 89 ? -2.135 23.485 -29.854 1.00 67.25 89 HIS A C 1
ATOM 699 O O . HIS A 1 89 ? -1.901 23.503 -31.062 1.00 67.25 89 HIS A O 1
ATOM 705 N N . GLY A 1 90 ? -2.360 24.606 -29.155 1.00 72.94 90 GLY A N 1
ATOM 706 C CA . GLY A 1 90 ? -2.293 25.953 -29.730 1.00 72.94 90 GLY A CA 1
ATOM 707 C C . GLY A 1 90 ? -3.375 26.248 -30.772 1.00 72.94 90 GLY A C 1
ATOM 708 O O . GLY A 1 90 ? -3.157 27.071 -31.658 1.00 72.94 90 GLY A O 1
ATOM 709 N N . TYR A 1 91 ? -4.517 25.554 -30.722 1.00 85.12 91 TYR A N 1
ATOM 710 C CA . TYR A 1 91 ? -5.606 25.774 -31.678 1.00 85.12 91 TYR A CA 1
ATOM 711 C C . TYR A 1 91 ? -6.241 27.152 -31.460 1.00 85.12 91 TYR A C 1
ATOM 713 O O . TYR A 1 91 ? -6.440 27.582 -30.323 1.00 85.12 91 TYR A O 1
ATOM 721 N N . GLU A 1 92 ? -6.629 27.817 -32.551 1.00 85.62 92 GLU A N 1
ATOM 722 C CA . GLU A 1 92 ? -7.481 29.004 -32.471 1.00 85.62 92 GLU A CA 1
ATOM 723 C C . GLU A 1 92 ? -8.832 28.656 -31.832 1.00 85.62 92 GLU A C 1
ATOM 725 O O . GLU A 1 92 ? -9.357 27.551 -32.010 1.00 85.62 92 GLU A O 1
ATOM 730 N N . ASN A 1 93 ? -9.410 29.613 -31.102 1.00 90.31 93 ASN A N 1
ATOM 731 C CA . ASN A 1 93 ? -10.629 29.406 -30.320 1.00 90.31 93 ASN A CA 1
ATOM 732 C C . ASN A 1 93 ? -11.790 28.837 -31.152 1.00 90.31 93 ASN A C 1
ATOM 734 O O . ASN A 1 93 ? -12.504 27.973 -30.652 1.00 90.31 93 ASN A O 1
ATOM 738 N N . ASP A 1 94 ? -11.951 29.265 -32.405 1.00 91.75 94 ASP A N 1
ATOM 739 C CA . ASP A 1 94 ? -13.072 28.850 -33.260 1.00 91.75 94 ASP A CA 1
ATOM 740 C C . ASP A 1 94 ? -12.894 27.423 -33.791 1.00 91.75 94 ASP A C 1
ATOM 742 O O . ASP A 1 94 ? -13.845 26.638 -33.829 1.00 91.75 94 ASP A O 1
ATOM 746 N N . LYS A 1 95 ? -11.653 27.039 -34.119 1.00 90.56 95 LYS A N 1
ATOM 747 C CA . LYS A 1 95 ? -11.323 25.650 -34.460 1.00 90.56 95 LYS A CA 1
ATOM 748 C C . LYS A 1 95 ? -11.517 24.742 -33.245 1.00 90.56 95 LYS A C 1
ATOM 750 O O . LYS A 1 95 ? -12.138 23.692 -33.362 1.00 90.56 95 LYS A O 1
ATOM 755 N N . ALA A 1 96 ? -11.039 25.163 -32.074 1.00 86.25 96 ALA A N 1
ATOM 756 C CA . ALA A 1 96 ? -11.220 24.425 -30.826 1.00 86.25 96 ALA A CA 1
ATOM 757 C C . ALA A 1 96 ? -12.697 24.343 -30.390 1.00 86.25 96 ALA A C 1
ATOM 759 O O . ALA A 1 96 ? -13.101 23.348 -29.796 1.00 86.25 96 ALA A O 1
ATOM 760 N N . GLU A 1 97 ? -13.512 25.359 -30.691 1.00 90.94 97 GLU A N 1
ATOM 761 C CA . GLU A 1 97 ? -14.962 25.360 -30.460 1.00 90.94 97 GLU A CA 1
ATOM 762 C C . GLU A 1 97 ? -15.664 24.316 -31.333 1.00 90.94 97 GLU A C 1
ATOM 764 O O . GLU A 1 97 ? -16.463 23.535 -30.816 1.00 90.94 97 GLU A O 1
ATOM 769 N N . LYS A 1 98 ? -15.337 24.263 -32.632 1.00 91.81 98 LYS A N 1
ATOM 770 C CA . LYS A 1 98 ? -15.896 23.272 -33.560 1.00 91.81 98 LYS A CA 1
ATOM 771 C C . LYS A 1 98 ? -15.532 21.841 -33.147 1.00 91.81 98 LYS A C 1
ATOM 773 O O . LYS A 1 98 ? -16.418 21.005 -33.008 1.00 91.81 98 LYS A O 1
ATOM 778 N N . GLU A 1 99 ? -14.256 21.587 -32.872 1.00 85.06 99 GLU A N 1
ATOM 779 C CA . GLU A 1 99 ? -13.761 20.283 -32.398 1.00 85.06 99 GLU A CA 1
ATOM 780 C C . GLU A 1 99 ? -14.341 19.918 -31.017 1.00 85.06 99 GLU A C 1
ATOM 782 O O . GLU A 1 99 ? -14.611 18.757 -30.718 1.00 85.06 99 GLU A O 1
ATOM 787 N N . GLY A 1 100 ? -14.582 20.916 -30.159 1.00 86.62 100 GLY A N 1
ATOM 788 C CA . GLY A 1 100 ? -15.267 20.729 -28.882 1.00 86.62 100 GLY A CA 1
ATOM 789 C C . GLY A 1 100 ? -16.737 20.326 -29.043 1.00 86.62 100 GLY A C 1
ATOM 790 O O . GLY A 1 100 ? -17.231 19.528 -28.251 1.00 86.62 100 GLY A O 1
ATOM 791 N N . LEU A 1 101 ? -17.439 20.852 -30.053 1.00 87.25 101 LEU A N 1
ATOM 792 C CA . LEU A 1 101 ? -18.809 20.443 -30.394 1.00 87.25 101 LEU A CA 1
ATOM 793 C C . LEU A 1 101 ? -18.849 19.019 -30.965 1.00 87.25 101 LEU A C 1
ATOM 795 O O . LEU A 1 101 ? -19.741 18.251 -30.613 1.00 87.25 101 LEU A O 1
ATOM 799 N N . GLU A 1 102 ? -17.875 18.645 -31.795 1.00 85.31 102 GLU A N 1
ATOM 800 C CA . GLU A 1 102 ? -17.735 17.272 -32.299 1.00 85.31 102 GLU A CA 1
ATOM 801 C C . GLU A 1 102 ? -17.485 16.287 -31.143 1.00 85.31 102 GLU A C 1
ATOM 803 O O . GLU A 1 102 ? -18.149 15.254 -31.062 1.00 85.31 102 GLU A O 1
ATOM 808 N N . ALA A 1 103 ? -16.665 16.669 -30.157 1.00 78.00 103 ALA A N 1
ATOM 809 C CA . ALA A 1 103 ? -16.466 15.875 -28.945 1.00 78.00 103 ALA A CA 1
ATOM 810 C C . ALA A 1 103 ? -17.749 15.680 -28.111 1.00 78.00 103 ALA A C 1
ATOM 812 O O . ALA A 1 103 ? -17.901 14.637 -27.483 1.00 78.00 103 ALA A O 1
ATOM 813 N N . GLN A 1 104 ? -18.716 16.612 -28.126 1.00 80.56 104 GLN A N 1
ATOM 814 C CA . GLN A 1 104 ? -20.021 16.371 -27.478 1.00 80.56 104 GLN A CA 1
ATOM 815 C C . GLN A 1 104 ? -20.788 15.219 -28.130 1.00 80.56 104 GLN A C 1
ATOM 817 O O . GLN A 1 104 ? -21.503 14.491 -27.442 1.00 80.56 104 GLN A O 1
ATOM 822 N N . ALA A 1 105 ? -20.670 15.071 -29.452 1.00 76.31 105 ALA A N 1
ATOM 823 C CA . ALA A 1 105 ? -21.303 13.981 -30.182 1.00 76.31 105 ALA A CA 1
ATOM 824 C C . ALA A 1 105 ? -20.579 12.647 -29.942 1.00 76.31 105 ALA A C 1
ATOM 826 O O . ALA A 1 105 ? -21.234 11.609 -29.860 1.00 76.31 105 ALA A O 1
ATOM 827 N N . GLU A 1 106 ? -19.253 12.670 -29.781 1.00 70.94 106 GLU A N 1
ATOM 828 C CA . GLU A 1 106 ? -18.452 11.486 -29.434 1.00 70.94 106 GLU A CA 1
ATOM 829 C C . GLU A 1 106 ? -18.718 10.997 -27.998 1.00 70.94 106 GLU A C 1
ATOM 831 O O . GLU A 1 106 ? -18.817 9.795 -27.761 1.00 70.94 106 GLU A O 1
ATOM 836 N N . GLU A 1 107 ? -18.943 11.914 -27.053 1.00 74.19 107 GLU A N 1
ATOM 837 C CA . GLU A 1 107 ? -19.276 11.616 -25.647 1.00 74.19 107 GLU A CA 1
ATOM 838 C C . GLU A 1 107 ? -20.746 11.193 -25.442 1.00 74.19 107 GLU A C 1
ATOM 840 O O . GLU A 1 107 ? -21.198 10.944 -24.321 1.00 74.19 107 GLU A O 1
ATOM 845 N N . ALA A 1 108 ? -21.524 11.061 -26.523 1.00 72.75 108 ALA A N 1
ATOM 846 C CA . ALA A 1 108 ? -22.887 10.541 -26.452 1.00 72.75 108 ALA A CA 1
ATOM 847 C C . ALA A 1 108 ? -22.942 9.109 -25.883 1.00 72.75 108 ALA A C 1
ATOM 849 O O . ALA A 1 108 ? -23.946 8.741 -25.274 1.00 72.75 108 ALA A O 1
ATOM 850 N N . GLU A 1 109 ? -21.876 8.313 -26.039 1.00 72.50 109 GLU A N 1
ATOM 851 C CA . GLU A 1 109 ? -21.768 6.972 -25.442 1.00 72.50 109 GLU A CA 1
ATOM 852 C C . GLU A 1 109 ? -21.681 7.041 -23.908 1.00 72.50 109 GLU A C 1
ATOM 854 O O . GLU A 1 109 ? -22.419 6.351 -23.209 1.00 72.50 109 GLU A O 1
ATOM 859 N N . THR A 1 110 ? -20.858 7.936 -23.367 1.00 72.56 110 THR A N 1
ATOM 860 C CA . THR A 1 110 ? -20.653 8.155 -21.924 1.00 72.56 110 THR A CA 1
ATOM 861 C C . THR A 1 110 ? -21.879 8.764 -21.238 1.00 72.56 110 THR A C 1
ATOM 863 O O . THR A 1 110 ? -22.108 8.550 -20.048 1.00 72.56 110 THR A O 1
ATOM 866 N N . ILE A 1 111 ? -22.710 9.496 -21.986 1.00 85.81 111 ILE A N 1
ATOM 867 C CA . ILE A 1 111 ? -23.945 10.132 -21.492 1.00 85.81 111 ILE A CA 1
ATOM 868 C C . ILE A 1 111 ? -25.183 9.244 -21.732 1.00 85.81 111 ILE A C 1
ATOM 870 O O . ILE A 1 111 ? -26.257 9.496 -21.173 1.00 85.81 111 ILE A O 1
ATOM 874 N N . ALA A 1 112 ? -25.041 8.154 -22.493 1.00 88.62 112 ALA A N 1
ATOM 875 C CA . ALA A 1 112 ? -26.121 7.229 -22.827 1.00 88.62 112 ALA A CA 1
ATOM 876 C C . ALA A 1 112 ? -26.924 6.711 -21.615 1.00 88.62 112 ALA A C 1
ATOM 878 O O . ALA A 1 112 ? -28.153 6.690 -21.721 1.00 88.62 112 ALA A O 1
ATOM 879 N N . PRO A 1 113 ? -26.330 6.387 -20.441 1.00 91.19 113 PRO A N 1
ATOM 880 C CA . PRO A 1 113 ? -27.125 5.987 -19.281 1.00 91.19 113 PRO A CA 1
ATOM 881 C C . PRO A 1 113 ? -28.148 7.045 -18.858 1.00 91.19 113 PRO A C 1
ATOM 883 O O . PRO A 1 113 ? -29.276 6.707 -18.512 1.00 91.19 113 PRO A O 1
ATOM 886 N N . LEU A 1 114 ? -27.789 8.334 -18.912 1.00 91.81 114 LEU A N 1
ATOM 887 C CA . LEU A 1 114 ? -28.713 9.415 -18.563 1.00 91.81 114 LEU A CA 1
ATOM 888 C C . LEU A 1 114 ? -29.821 9.556 -19.606 1.00 91.81 114 LEU A C 1
ATOM 890 O O . LEU A 1 114 ? -30.969 9.786 -19.236 1.00 91.81 114 LEU A O 1
ATOM 894 N N . ILE A 1 115 ? -29.502 9.364 -20.889 1.00 93.12 115 ILE A N 1
ATOM 895 C CA . ILE A 1 115 ? -30.494 9.362 -21.973 1.00 93.12 115 ILE A CA 1
ATOM 896 C C . ILE A 1 115 ? -31.509 8.236 -21.750 1.00 93.12 115 ILE A C 1
ATOM 898 O O . ILE A 1 115 ? -32.711 8.492 -21.745 1.00 93.12 115 ILE A O 1
ATOM 902 N N . PHE A 1 116 ? -31.052 7.016 -21.467 1.00 95.12 116 PHE A N 1
ATOM 903 C CA . PHE A 1 116 ? -31.953 5.888 -21.213 1.00 95.12 116 PHE A CA 1
ATOM 904 C C . PHE A 1 116 ? -32.736 6.048 -19.905 1.00 95.12 116 PHE A C 1
ATOM 906 O O . PHE A 1 116 ? -33.919 5.707 -19.846 1.00 95.12 116 PHE A O 1
ATOM 913 N N . ALA A 1 117 ? -32.137 6.648 -18.870 1.00 95.50 117 ALA A N 1
ATOM 914 C CA . ALA A 1 117 ? -32.864 7.027 -17.660 1.00 95.50 117 ALA A CA 1
ATOM 915 C C . ALA A 1 117 ? -33.990 8.035 -17.961 1.00 95.50 117 ALA A C 1
ATOM 917 O O . ALA A 1 117 ? -35.087 7.888 -17.418 1.00 95.50 117 ALA A O 1
ATOM 918 N N . ILE A 1 118 ? -33.751 9.023 -18.834 1.00 96.38 118 ILE A N 1
ATOM 919 C CA . ILE A 1 118 ? -34.763 9.991 -19.288 1.00 96.38 118 ILE A CA 1
ATOM 920 C C . ILE A 1 118 ? -35.878 9.276 -20.052 1.00 96.38 118 ILE A C 1
ATOM 922 O O . ILE A 1 118 ? -37.044 9.447 -19.696 1.00 96.38 118 ILE A O 1
ATOM 926 N N . GLU A 1 119 ? -35.542 8.445 -21.043 1.00 96.12 119 GLU A N 1
ATOM 927 C CA . GLU A 1 119 ? -36.519 7.685 -21.837 1.00 96.12 119 GLU A CA 1
ATOM 928 C C . GLU A 1 119 ? -37.429 6.837 -20.937 1.00 96.12 119 GLU A C 1
ATOM 930 O O . GLU A 1 119 ? -38.658 6.892 -21.033 1.00 96.12 119 GLU A O 1
ATOM 935 N N . HIS A 1 120 ? -36.846 6.100 -19.989 1.00 97.12 120 HIS A N 1
ATOM 936 C CA . HIS A 1 120 ? -37.615 5.287 -19.051 1.00 97.12 120 HIS A CA 1
ATOM 937 C C . HIS A 1 120 ? -38.417 6.106 -18.040 1.00 97.12 120 HIS A C 1
ATOM 939 O O . HIS A 1 120 ? -39.531 5.709 -17.692 1.00 97.12 120 HIS A O 1
ATOM 945 N N . ALA A 1 121 ? -37.902 7.244 -17.573 1.00 97.25 121 ALA A N 1
ATOM 946 C CA . ALA A 1 121 ? -38.637 8.129 -16.676 1.00 97.25 121 ALA A CA 1
ATOM 947 C C . ALA A 1 121 ? -39.820 8.813 -17.384 1.00 97.25 121 ALA A C 1
ATOM 949 O O . ALA A 1 121 ? -40.882 8.969 -16.776 1.00 97.25 121 ALA A O 1
ATOM 950 N N . GLN A 1 122 ? -39.679 9.171 -18.665 1.00 97.50 122 GLN A N 1
ATOM 951 C CA . GLN A 1 122 ? -40.771 9.682 -19.501 1.00 97.50 122 GLN A CA 1
ATOM 952 C C . GLN A 1 122 ? -41.837 8.606 -19.719 1.00 97.50 122 GLN A C 1
ATOM 954 O O . GLN A 1 122 ? -43.023 8.856 -19.505 1.00 97.50 122 GLN A O 1
ATOM 959 N N . ASP A 1 123 ? -41.412 7.392 -20.069 1.00 96.38 123 ASP A N 1
ATOM 960 C CA . ASP A 1 123 ? -42.293 6.239 -20.231 1.00 96.38 123 ASP A CA 1
ATOM 961 C C . ASP A 1 123 ? -43.089 5.942 -18.948 1.00 96.38 123 ASP A C 1
ATOM 963 O O . ASP A 1 123 ? -44.318 5.829 -18.975 1.00 96.38 123 ASP A O 1
ATOM 967 N N . LEU A 1 124 ? -42.405 5.914 -17.798 1.00 96.81 124 LEU A N 1
ATOM 968 C CA . LEU A 1 124 ? -43.040 5.747 -16.494 1.00 96.81 124 LEU A CA 1
ATOM 969 C C . LEU A 1 124 ? -44.030 6.884 -16.211 1.00 96.81 124 LEU A C 1
ATOM 971 O O . LEU A 1 124 ? -45.173 6.620 -15.854 1.00 96.81 124 LEU A O 1
ATOM 975 N N . LYS A 1 125 ? -43.644 8.149 -16.416 1.00 96.94 125 LYS A N 1
ATOM 976 C CA . LYS A 1 125 ? -44.533 9.305 -16.209 1.00 96.94 125 LYS A CA 1
ATOM 977 C C . LYS A 1 125 ? -45.809 9.217 -17.053 1.00 96.94 125 LYS A C 1
ATOM 979 O O . LYS A 1 125 ? -46.883 9.545 -16.549 1.00 96.94 125 LYS A O 1
ATOM 984 N N . ASN A 1 126 ? -45.706 8.743 -18.292 1.00 97.00 126 ASN A N 1
ATOM 985 C CA . ASN A 1 126 ? -46.835 8.654 -19.216 1.00 97.00 126 ASN A CA 1
ATOM 986 C C . ASN A 1 126 ? -47.757 7.464 -18.914 1.00 97.00 126 ASN A C 1
ATOM 988 O O . ASN A 1 126 ? -48.971 7.571 -19.085 1.00 97.00 126 ASN A O 1
ATOM 992 N N . ARG A 1 127 ? -47.200 6.336 -18.451 1.00 96.44 127 ARG A N 1
ATOM 993 C CA . ARG A 1 127 ? -47.932 5.064 -18.349 1.00 96.44 127 ARG A CA 1
ATOM 994 C C . ARG A 1 127 ? -48.102 4.505 -16.937 1.00 96.44 127 ARG A C 1
ATOM 996 O O . ARG A 1 127 ? -48.807 3.510 -16.799 1.00 96.44 127 ARG A O 1
ATOM 1003 N N . TYR A 1 128 ? -47.566 5.119 -15.874 1.00 95.81 128 TYR A N 1
ATOM 1004 C CA . TYR A 1 128 ? -47.617 4.524 -14.521 1.00 95.81 128 TYR A CA 1
ATOM 1005 C C . TYR A 1 128 ? -49.039 4.224 -14.021 1.00 95.81 128 TYR A C 1
ATOM 1007 O O . TYR A 1 128 ? -49.218 3.339 -13.196 1.00 95.81 128 TYR A O 1
ATOM 1015 N N . ARG A 1 129 ? -50.069 4.923 -14.516 1.00 95.62 129 ARG A N 1
ATOM 1016 C CA . ARG A 1 129 ? -51.478 4.651 -14.164 1.00 95.62 129 ARG A CA 1
ATOM 1017 C C . ARG A 1 129 ? -52.043 3.381 -14.812 1.00 95.62 129 ARG A C 1
ATOM 1019 O O . ARG A 1 129 ? -53.058 2.877 -14.350 1.00 95.62 129 ARG A O 1
ATOM 1026 N N . GLN A 1 130 ? -51.413 2.908 -15.884 1.00 96.19 130 GLN A N 1
ATOM 1027 C CA . GLN A 1 130 ? -51.777 1.705 -16.640 1.00 96.19 130 GLN A CA 1
ATOM 1028 C C . GLN A 1 130 ? -50.891 0.505 -16.273 1.00 96.19 130 GLN A C 1
ATOM 1030 O O . GLN A 1 130 ? -51.167 -0.616 -16.687 1.00 96.19 130 GLN A O 1
ATOM 1035 N N . MET A 1 131 ? -49.812 0.742 -15.525 1.00 94.31 131 MET A N 1
ATOM 1036 C CA . MET A 1 131 ? -48.863 -0.281 -15.103 1.00 94.31 131 MET A CA 1
ATOM 1037 C C . MET A 1 131 ? -49.317 -0.936 -13.798 1.00 94.31 131 MET A C 1
ATOM 1039 O O . MET A 1 131 ? -49.854 -0.281 -12.902 1.00 94.31 131 MET A O 1
ATOM 1043 N N . THR A 1 132 ? -49.052 -2.232 -13.656 1.00 92.31 132 THR A N 1
ATOM 1044 C CA . THR A 1 132 ? -49.205 -2.917 -12.369 1.00 92.31 132 THR A CA 1
ATOM 1045 C C . THR A 1 132 ? -48.179 -2.389 -11.357 1.00 92.31 132 THR A C 1
ATOM 1047 O O . THR A 1 132 ? -47.131 -1.871 -11.755 1.00 92.31 132 THR A O 1
ATOM 1050 N N . PRO A 1 133 ? -48.401 -2.551 -10.039 1.00 89.50 133 PRO A N 1
ATOM 1051 C CA . PRO A 1 133 ? -47.415 -2.140 -9.040 1.00 89.50 133 PRO A CA 1
ATOM 1052 C C . PRO A 1 133 ? -46.031 -2.779 -9.246 1.00 89.50 133 PRO A C 1
ATOM 1054 O O . PRO A 1 133 ? -45.021 -2.122 -9.006 1.00 89.50 133 PRO A O 1
ATOM 1057 N N . LEU A 1 134 ? -45.979 -4.017 -9.757 1.00 85.25 134 LEU A N 1
ATOM 1058 C CA . LEU A 1 134 ? -44.725 -4.692 -10.103 1.00 85.25 134 LEU A CA 1
ATOM 1059 C C . LEU A 1 134 ? -44.025 -4.015 -11.284 1.00 85.25 134 LEU A C 1
ATOM 1061 O O . LEU A 1 134 ? -42.844 -3.707 -11.192 1.00 85.25 134 LEU A O 1
ATOM 1065 N N . GLN A 1 135 ? -44.758 -3.728 -12.364 1.00 90.94 135 GLN A N 1
ATOM 1066 C CA . GLN A 1 135 ? -44.207 -3.047 -13.540 1.00 90.94 135 GLN A CA 1
ATOM 1067 C C . GLN A 1 135 ? -43.686 -1.648 -13.195 1.00 90.94 135 GLN A C 1
ATOM 1069 O O . GLN A 1 135 ? -42.634 -1.244 -13.687 1.00 90.94 135 GLN A O 1
ATOM 1074 N N . ILE A 1 136 ? -44.400 -0.919 -12.330 1.00 93.50 136 ILE A N 1
ATOM 1075 C CA . ILE A 1 136 ? -43.941 0.368 -11.797 1.00 93.50 136 ILE A CA 1
ATOM 1076 C C . ILE A 1 136 ? -42.622 0.172 -11.053 1.00 93.50 136 ILE A C 1
ATOM 1078 O O . ILE A 1 136 ? -41.655 0.869 -11.346 1.00 93.50 136 ILE A O 1
ATOM 1082 N N . HIS A 1 137 ? -42.573 -0.772 -10.110 1.00 90.69 137 HIS A N 1
ATOM 1083 C CA . HIS A 1 137 ? -41.379 -1.037 -9.311 1.00 90.69 137 HIS A CA 1
ATOM 1084 C C . HIS A 1 137 ? -40.182 -1.423 -10.186 1.00 90.69 137 HIS A C 1
ATOM 1086 O O . HIS A 1 137 ? -39.149 -0.770 -10.113 1.00 90.69 137 HIS A O 1
ATOM 1092 N N . GLU A 1 138 ? -40.331 -2.394 -11.087 1.00 90.56 138 GLU A N 1
ATOM 1093 C CA . GLU A 1 138 ? -39.267 -2.807 -12.012 1.00 90.56 138 GLU A CA 1
ATOM 1094 C C . GLU A 1 138 ? -38.774 -1.649 -12.883 1.00 90.56 138 GLU A C 1
ATOM 1096 O O . GLU A 1 138 ? -37.569 -1.500 -13.087 1.00 90.56 138 GLU A O 1
ATOM 1101 N N . LYS A 1 139 ? -39.681 -0.786 -13.360 1.00 94.50 139 LYS A N 1
ATOM 1102 C CA . LYS A 1 139 ? -39.298 0.390 -14.144 1.00 94.50 139 LYS A CA 1
ATOM 1103 C C . LYS A 1 139 ? -38.539 1.417 -13.302 1.00 94.50 139 LYS A C 1
ATOM 1105 O O . LYS A 1 139 ? -37.560 1.978 -13.785 1.00 94.50 139 LYS A O 1
ATOM 1110 N N . VAL A 1 140 ? -38.945 1.644 -12.051 1.00 95.25 140 VAL A N 1
ATOM 1111 C CA . VAL A 1 140 ? -38.207 2.503 -11.109 1.00 95.25 140 VAL A CA 1
ATOM 1112 C C . VAL A 1 140 ? -36.797 1.965 -10.876 1.00 95.25 140 VAL A C 1
ATOM 1114 O O . VAL A 1 140 ? -35.836 2.724 -10.962 1.00 95.25 140 VAL A O 1
ATOM 1117 N N . GLU A 1 141 ? -36.661 0.665 -10.625 1.00 93.00 141 GLU A N 1
ATOM 1118 C CA . GLU A 1 141 ? -35.364 0.026 -10.388 1.00 93.00 141 GLU A CA 1
ATOM 1119 C C . GLU A 1 141 ? -34.462 0.093 -11.628 1.00 93.00 141 GLU A C 1
ATOM 1121 O O . GLU A 1 141 ? -33.280 0.407 -11.511 1.00 93.00 141 GLU A O 1
ATOM 1126 N N . LEU A 1 142 ? -35.024 -0.099 -12.824 1.00 93.75 142 LEU A N 1
ATOM 1127 C CA . LEU A 1 142 ? -34.304 0.065 -14.087 1.00 93.75 142 LEU A CA 1
ATOM 1128 C C . LEU A 1 142 ? -33.768 1.495 -14.265 1.00 93.75 142 LEU A C 1
ATOM 1130 O O . LEU A 1 142 ? -32.598 1.676 -14.599 1.00 93.75 142 LEU A O 1
ATOM 1134 N N . ILE A 1 143 ? -34.593 2.514 -13.993 1.00 95.38 143 ILE A N 1
ATOM 1135 C CA . ILE A 1 143 ? -34.162 3.921 -14.036 1.00 95.38 143 ILE A CA 1
ATOM 1136 C C . ILE A 1 143 ? -33.036 4.160 -13.022 1.00 95.38 143 ILE A C 1
ATOM 1138 O O . ILE A 1 143 ? -32.043 4.805 -13.349 1.00 95.38 143 ILE A O 1
ATOM 1142 N N . LEU A 1 144 ? -33.158 3.627 -11.803 1.00 92.50 144 LEU A N 1
ATOM 1143 C CA . LEU A 1 144 ? -32.133 3.759 -10.765 1.00 92.50 144 LEU A CA 1
ATOM 1144 C C . LEU A 1 144 ? -30.807 3.093 -11.154 1.00 92.50 144 LEU A C 1
ATOM 1146 O O . LEU A 1 144 ? -29.759 3.654 -10.845 1.00 92.50 144 LEU A O 1
ATOM 1150 N N . LEU A 1 145 ? -30.830 1.958 -11.858 1.00 90.81 145 LEU A N 1
ATOM 1151 C CA . LEU A 1 145 ? -29.616 1.322 -12.378 1.00 90.81 145 LEU A CA 1
ATOM 1152 C C . LEU A 1 145 ? -28.923 2.190 -13.434 1.00 90.81 145 LEU A C 1
ATOM 1154 O O . LEU A 1 145 ? -27.709 2.368 -13.360 1.00 90.81 145 LEU A O 1
ATOM 1158 N N . PHE A 1 146 ? -29.674 2.786 -14.365 1.00 92.81 146 PHE A N 1
ATOM 1159 C CA . PHE A 1 146 ? -29.109 3.727 -15.339 1.00 92.81 146 PHE A CA 1
ATOM 1160 C C . PHE A 1 146 ? -28.571 5.005 -14.684 1.00 92.81 146 PHE A C 1
ATOM 1162 O O . PHE A 1 146 ? -27.510 5.495 -15.066 1.00 92.81 146 PHE A O 1
ATOM 1169 N N . ILE A 1 147 ? -29.245 5.518 -13.650 1.00 89.75 147 ILE A N 1
ATOM 1170 C CA . ILE A 1 147 ? -28.728 6.634 -12.845 1.00 89.75 147 ILE A CA 1
ATOM 1171 C C . ILE A 1 147 ? -27.444 6.220 -12.124 1.00 89.75 147 ILE A C 1
ATOM 1173 O O . ILE A 1 147 ? -26.474 6.967 -12.142 1.00 89.75 147 ILE A O 1
ATOM 1177 N N . GLY A 1 148 ? -27.406 5.031 -11.520 1.00 85.12 148 GLY A N 1
ATOM 1178 C CA . GLY A 1 148 ? -26.211 4.503 -10.860 1.00 85.12 148 GLY A CA 1
ATOM 1179 C C . GLY A 1 148 ? -25.030 4.322 -11.819 1.00 85.12 148 GLY A C 1
ATOM 1180 O O . GLY A 1 148 ? -23.889 4.532 -11.413 1.00 85.12 148 GLY A O 1
ATOM 1181 N N . ALA A 1 149 ? -25.314 3.983 -13.079 1.00 85.75 149 ALA A N 1
ATOM 1182 C CA . ALA A 1 149 ? -24.342 3.868 -14.162 1.00 85.75 149 ALA A CA 1
ATOM 1183 C C . ALA A 1 149 ? -23.820 5.229 -14.662 1.00 85.75 149 ALA A C 1
ATOM 1185 O O . ALA A 1 149 ? -22.616 5.389 -14.805 1.00 85.75 149 ALA A O 1
ATOM 1186 N N . GLY A 1 150 ? -24.699 6.208 -14.917 1.00 80.06 150 GLY A N 1
ATOM 1187 C CA . GLY A 1 150 ? -24.316 7.500 -15.516 1.00 80.06 150 GLY A CA 1
ATOM 1188 C C . GLY A 1 150 ? -23.989 8.623 -14.533 1.00 80.06 150 GLY A C 1
ATOM 1189 O O . GLY A 1 150 ? -23.381 9.617 -14.915 1.00 80.06 150 GLY A O 1
ATOM 1190 N N . TYR A 1 151 ? -24.415 8.503 -13.274 1.00 74.00 151 TYR A N 1
ATOM 1191 C CA . TYR A 1 151 ? -24.277 9.534 -12.243 1.00 74.00 151 TYR A CA 1
ATOM 1192 C C . TYR A 1 151 ? -23.512 9.014 -11.024 1.00 74.00 151 TYR A C 1
ATOM 1194 O O . TYR A 1 151 ? -23.938 9.155 -9.876 1.00 74.00 151 TYR A O 1
ATOM 1202 N N . THR A 1 152 ? -22.360 8.394 -11.262 1.00 63.19 152 THR A N 1
ATOM 1203 C CA . THR A 1 152 ? -21.409 8.092 -10.194 1.00 63.19 152 THR A CA 1
ATOM 1204 C C . THR A 1 152 ? -20.344 9.190 -10.177 1.00 63.19 152 THR A C 1
ATOM 1206 O O . THR A 1 152 ? -19.506 9.234 -11.080 1.00 63.19 152 THR A O 1
ATOM 1209 N N . PRO A 1 153 ? -20.366 10.133 -9.210 1.00 48.31 153 PRO A N 1
ATOM 1210 C CA . PRO A 1 153 ? -19.316 11.139 -9.121 1.00 48.31 153 PRO A CA 1
ATOM 1211 C C . PRO A 1 153 ? -17.974 10.417 -9.009 1.00 48.31 153 PRO A C 1
ATOM 1213 O O . PRO A 1 153 ? -17.850 9.505 -8.199 1.00 48.31 153 PRO A O 1
ATOM 1216 N N . TYR A 1 154 ? -16.979 10.810 -9.809 1.00 49.38 154 TYR A N 1
ATOM 1217 C CA . TYR A 1 154 ? -15.593 10.459 -9.531 1.00 49.38 154 TYR A CA 1
ATOM 1218 C C . TYR A 1 154 ? -15.100 11.412 -8.441 1.00 49.38 154 TYR A C 1
ATOM 1220 O O . TYR A 1 154 ? -14.788 12.557 -8.780 1.00 49.38 154 TYR A O 1
ATOM 1228 N N . PRO A 1 155 ? -14.990 11.035 -7.151 1.00 41.19 155 PRO A N 1
ATOM 1229 C CA . PRO A 1 155 ? -14.222 11.843 -6.231 1.00 41.19 155 PRO A CA 1
ATOM 1230 C C . PRO A 1 155 ? -12.766 11.627 -6.642 1.00 41.19 155 PRO A C 1
ATOM 1232 O O . PRO A 1 155 ? -12.111 10.667 -6.243 1.00 41.19 155 PRO A O 1
ATOM 1235 N N . LYS A 1 156 ? -12.266 12.492 -7.527 1.00 35.94 156 LYS A N 1
ATOM 1236 C CA . LYS A 1 156 ? -10.833 12.672 -7.697 1.00 35.94 156 LYS A CA 1
ATOM 1237 C C . LYS A 1 156 ? -10.312 13.244 -6.389 1.00 35.94 156 LYS A C 1
ATOM 1239 O O . LYS A 1 156 ? -10.450 14.435 -6.139 1.00 35.94 156 LYS A O 1
ATOM 1244 N N . THR A 1 157 ? -9.604 12.425 -5.634 1.00 32.88 157 THR A N 1
ATOM 1245 C CA . THR A 1 157 ? -8.291 12.849 -5.167 1.00 32.88 157 THR A CA 1
ATOM 1246 C C . THR A 1 157 ? -7.318 11.717 -5.460 1.00 32.88 157 THR A C 1
ATOM 1248 O O . THR A 1 157 ? -7.374 10.659 -4.848 1.00 32.88 157 THR A O 1
ATOM 1251 N N . LEU A 1 158 ? -6.364 11.967 -6.360 1.00 36.44 158 LEU A N 1
ATOM 1252 C CA . LEU A 1 158 ? -5.131 11.173 -6.507 1.00 36.44 158 LEU A CA 1
ATOM 1253 C C . LEU A 1 158 ? -4.388 10.968 -5.160 1.00 36.44 158 LEU A C 1
ATOM 1255 O O . LEU A 1 158 ? -3.471 10.163 -5.077 1.00 36.44 158 LEU A O 1
ATOM 1259 N N . PHE A 1 159 ? -4.807 11.672 -4.100 1.00 33.38 159 PHE A N 1
ATOM 1260 C CA . PHE A 1 159 ? -4.300 11.594 -2.733 1.00 33.38 159 PHE A CA 1
ATOM 1261 C C . PHE A 1 159 ? -5.001 10.564 -1.823 1.00 33.38 159 PHE A C 1
ATOM 1263 O O . PHE A 1 159 ? -4.437 10.227 -0.788 1.00 33.38 159 PHE A O 1
ATOM 1270 N N . THR A 1 160 ? -6.188 10.041 -2.166 1.00 42.94 160 THR A N 1
ATOM 1271 C CA . THR A 1 160 ? -6.823 8.937 -1.398 1.00 42.94 160 THR A CA 1
ATOM 1272 C C . THR A 1 160 ? -6.346 7.556 -1.850 1.00 42.94 160 THR A C 1
ATOM 1274 O O . THR A 1 160 ? -6.344 6.611 -1.063 1.00 42.94 160 THR A O 1
ATOM 1277 N N . ASP A 1 161 ? -5.846 7.462 -3.082 1.00 52.44 161 ASP A N 1
ATOM 1278 C CA . ASP A 1 161 ? -5.471 6.210 -3.737 1.00 52.44 161 ASP A CA 1
ATOM 1279 C C . ASP A 1 161 ? -4.315 5.462 -3.037 1.00 52.44 161 ASP A C 1
ATOM 1281 O O . ASP A 1 161 ? -4.439 4.264 -2.836 1.00 52.44 161 ASP A O 1
ATOM 1285 N N . PRO A 1 162 ? -3.224 6.090 -2.551 1.00 43.22 162 PRO A N 1
ATOM 1286 C CA . PRO A 1 162 ? -2.155 5.342 -1.877 1.00 43.22 162 PRO A CA 1
ATOM 1287 C C . PRO A 1 162 ? -2.565 4.815 -0.494 1.00 43.22 162 PRO A C 1
ATOM 1289 O O . PRO A 1 162 ? -2.124 3.741 -0.097 1.00 43.22 162 PRO A O 1
ATOM 1292 N N . ILE A 1 163 ? -3.415 5.558 0.230 1.00 44.06 163 ILE A N 1
ATOM 1293 C CA . ILE A 1 163 ? -3.940 5.184 1.554 1.00 44.06 163 ILE A CA 1
ATOM 1294 C C . ILE A 1 163 ? -4.890 4.008 1.423 1.00 44.06 163 ILE A C 1
ATOM 1296 O O . ILE A 1 163 ? -4.736 3.011 2.124 1.00 44.06 163 ILE A O 1
ATOM 1300 N N . ASP A 1 164 ? -5.872 4.137 0.529 1.00 48.44 164 ASP A N 1
ATOM 1301 C CA . ASP A 1 164 ? -6.831 3.078 0.272 1.00 48.44 164 ASP A CA 1
ATOM 1302 C C . ASP A 1 164 ? -6.116 1.894 -0.392 1.00 48.44 164 ASP A C 1
ATOM 1304 O O . ASP A 1 164 ? -6.365 0.782 0.032 1.00 48.44 164 ASP A O 1
ATOM 1308 N N . ARG A 1 165 ? -5.129 2.071 -1.289 1.00 49.47 165 ARG A N 1
ATOM 1309 C CA . ARG A 1 165 ? -4.294 0.964 -1.807 1.00 49.47 165 ARG A CA 1
ATOM 1310 C C . ARG A 1 165 ? -3.459 0.288 -0.728 1.00 49.47 165 ARG A C 1
ATOM 1312 O O . ARG A 1 165 ? -3.355 -0.927 -0.770 1.00 49.47 165 ARG A O 1
ATOM 1319 N N . ALA A 1 166 ? -2.880 1.016 0.227 1.00 48.75 166 ALA A N 1
ATOM 1320 C CA . ALA A 1 166 ? -2.138 0.425 1.345 1.00 48.75 166 ALA A CA 1
ATOM 1321 C C . ALA A 1 166 ? -3.074 -0.277 2.344 1.00 48.75 166 ALA A C 1
ATOM 1323 O O . ALA A 1 166 ? -2.763 -1.353 2.847 1.00 48.75 166 ALA A O 1
ATOM 1324 N N . LYS A 1 167 ? -4.251 0.299 2.604 1.00 49.69 167 LYS A N 1
ATOM 1325 C CA . LYS A 1 167 ? -5.296 -0.313 3.425 1.00 49.69 167 LYS A CA 1
ATOM 1326 C C . LYS A 1 167 ? -5.854 -1.569 2.759 1.00 49.69 167 LYS A C 1
ATOM 1328 O O . LYS A 1 167 ? -5.905 -2.605 3.406 1.00 49.69 167 LYS A O 1
ATOM 1333 N N . ASN A 1 168 ? -6.191 -1.492 1.474 1.00 51.69 168 ASN A N 1
ATOM 1334 C CA . ASN A 1 168 ? -6.575 -2.628 0.647 1.00 51.69 168 ASN A CA 1
ATOM 1335 C C . ASN A 1 168 ? -5.441 -3.646 0.682 1.00 51.69 168 ASN A C 1
ATOM 1337 O O . ASN A 1 168 ? -5.689 -4.769 1.072 1.00 51.69 168 ASN A O 1
ATOM 1341 N N . PHE A 1 169 ? -4.181 -3.252 0.465 1.00 52.22 169 PHE A N 1
ATOM 1342 C CA . PHE A 1 169 ? -3.019 -4.145 0.534 1.00 52.22 169 PHE A CA 1
ATOM 1343 C C . PHE A 1 169 ? -2.964 -4.972 1.830 1.00 52.22 169 PHE A C 1
ATOM 1345 O O . PHE A 1 169 ? -2.620 -6.151 1.787 1.00 52.22 169 PHE A O 1
ATOM 1352 N N . ILE A 1 170 ? -3.356 -4.383 2.963 1.00 50.34 170 ILE A N 1
ATOM 1353 C CA . ILE A 1 170 ? -3.420 -5.040 4.278 1.00 50.34 170 ILE A CA 1
ATOM 1354 C C . ILE A 1 170 ? -4.717 -5.856 4.461 1.00 50.34 170 ILE A C 1
ATOM 1356 O O . ILE A 1 170 ? -4.701 -6.893 5.120 1.00 50.34 170 ILE A O 1
ATOM 1360 N N . GLU A 1 171 ? -5.829 -5.425 3.862 1.00 55.31 171 GLU A N 1
ATOM 1361 C CA . GLU A 1 171 ? -7.153 -6.071 3.893 1.00 55.31 171 GLU A CA 1
ATOM 1362 C C . GLU A 1 171 ? -7.364 -7.115 2.765 1.00 55.31 171 GLU A C 1
ATOM 1364 O O . GLU A 1 171 ? -8.411 -7.756 2.704 1.00 55.31 171 GLU A O 1
ATOM 1369 N N . ASN A 1 172 ? -6.379 -7.318 1.882 1.00 57.38 172 ASN A N 1
ATOM 1370 C CA . ASN A 1 172 ? -6.514 -7.963 0.564 1.00 57.38 172 ASN A CA 1
ATOM 1371 C C . ASN A 1 172 ? -6.569 -9.495 0.558 1.00 57.38 172 ASN A C 1
ATOM 1373 O O . ASN A 1 172 ? -6.306 -10.128 -0.461 1.00 57.38 172 ASN A O 1
ATOM 1377 N N . PHE A 1 173 ? -6.958 -10.105 1.672 1.00 70.31 173 PHE A N 1
ATOM 1378 C CA . PHE A 1 173 ? -7.383 -11.498 1.682 1.00 70.31 173 PHE A CA 1
ATOM 1379 C C . PHE A 1 173 ? -8.806 -11.556 2.201 1.00 70.31 173 PHE A C 1
ATOM 1381 O O . PHE A 1 173 ? -9.076 -11.243 3.358 1.00 70.31 173 PHE A O 1
ATOM 1388 N N . PHE A 1 174 ? -9.725 -11.953 1.326 1.00 83.88 174 PHE A N 1
ATOM 1389 C CA . PHE A 1 174 ? -11.130 -12.029 1.685 1.00 83.88 174 PHE A CA 1
ATOM 1390 C C . PHE A 1 174 ? -11.357 -13.227 2.598 1.00 83.88 174 PHE A C 1
ATOM 1392 O O . PHE A 1 174 ? -11.071 -14.367 2.227 1.00 83.88 174 PHE A O 1
ATOM 1399 N N . GLU A 1 175 ? -11.866 -12.959 3.794 1.00 88.94 175 GLU A N 1
ATOM 1400 C CA . GLU A 1 175 ? -12.195 -13.970 4.791 1.00 88.94 175 GLU A CA 1
ATOM 1401 C C . GLU A 1 175 ? -13.700 -14.031 5.000 1.00 88.94 175 GLU A C 1
ATOM 1403 O O . GLU A 1 175 ? -14.343 -13.044 5.355 1.00 88.94 175 GLU A O 1
ATOM 1408 N N . PHE A 1 176 ? -14.256 -15.225 4.825 1.00 93.00 176 PHE A N 1
ATOM 1409 C CA . PHE A 1 176 ? -15.680 -15.471 4.972 1.00 93.00 176 PHE A CA 1
ATOM 1410 C C . PHE A 1 176 ? -15.920 -16.428 6.128 1.00 93.00 176 PHE A C 1
ATOM 1412 O O . PHE A 1 176 ? -15.561 -17.606 6.071 1.00 93.00 176 PHE A O 1
ATOM 1419 N N . SER A 1 177 ? -16.532 -15.916 7.194 1.00 94.12 177 SER A N 1
ATOM 1420 C CA . SER A 1 177 ? -16.946 -16.732 8.333 1.00 94.12 177 SER A CA 1
ATOM 1421 C C . SER A 1 177 ? -18.089 -17.661 7.938 1.00 94.12 177 SER A C 1
ATOM 1423 O O . SER A 1 177 ? -19.139 -17.197 7.503 1.00 94.12 177 SER A O 1
ATOM 1425 N N . VAL A 1 178 ? -17.912 -18.966 8.159 1.00 94.06 178 VAL A N 1
ATOM 1426 C CA . VAL A 1 178 ? -18.975 -19.971 7.980 1.00 94.06 178 VAL A CA 1
ATOM 1427 C C . VAL A 1 178 ? -20.135 -19.683 8.945 1.00 94.06 178 VAL A C 1
ATOM 1429 O O . VAL A 1 178 ? -21.303 -19.894 8.615 1.00 94.06 178 VAL A O 1
ATOM 1432 N N . SER A 1 179 ? -19.831 -19.135 10.129 1.00 91.12 179 SER A N 1
ATOM 1433 C CA . SER A 1 179 ? -20.839 -18.553 11.016 1.00 91.12 179 SER A CA 1
ATOM 1434 C C . SER A 1 179 ? -21.158 -17.125 10.578 1.00 91.12 179 SER A C 1
ATOM 1436 O O . SER A 1 179 ? -20.412 -16.188 10.857 1.00 91.12 179 SER A O 1
ATOM 1438 N N . GLU A 1 180 ? -22.285 -16.953 9.899 1.00 88.06 180 GLU A N 1
ATOM 1439 C CA . GLU A 1 180 ? -22.758 -15.641 9.429 1.00 88.06 180 GLU A CA 1
ATOM 1440 C C . GLU A 1 180 ? -23.703 -14.968 10.440 1.00 88.06 180 GLU A C 1
ATOM 1442 O O . GLU A 1 180 ? -24.606 -14.217 10.067 1.00 88.06 180 GLU A O 1
ATOM 1447 N N . GLN A 1 181 ? -23.577 -15.290 11.729 1.00 88.38 181 GLN A N 1
ATOM 1448 C CA . GLN A 1 181 ? -24.449 -14.724 12.753 1.00 88.38 181 GLN A CA 1
ATOM 1449 C C . GLN A 1 181 ? -24.268 -13.198 12.810 1.00 88.38 181 GLN A C 1
ATOM 1451 O O . GLN A 1 181 ? -23.166 -12.700 13.020 1.00 88.38 181 GLN A O 1
ATOM 1456 N N . GLY A 1 182 ? -25.359 -12.456 12.604 1.00 86.12 182 GLY A N 1
ATOM 1457 C CA . GLY A 1 182 ? -25.351 -10.989 12.581 1.00 86.12 182 GLY A CA 1
ATOM 1458 C C . GLY A 1 182 ? -24.935 -10.352 11.248 1.00 86.12 182 GLY A C 1
ATOM 1459 O O . GLY A 1 182 ? -24.913 -9.127 11.163 1.00 86.12 182 GLY A O 1
ATOM 1460 N N . GLN A 1 183 ? -24.641 -11.136 10.204 1.00 92.50 183 GLN A N 1
ATOM 1461 C CA . GLN A 1 183 ? -24.383 -10.600 8.862 1.00 92.50 183 GLN A CA 1
ATOM 1462 C C . GLN A 1 183 ? -25.688 -10.416 8.077 1.00 92.50 183 GLN A C 1
ATOM 1464 O O . GLN A 1 183 ? -26.573 -11.270 8.112 1.00 92.50 183 GLN A O 1
ATOM 1469 N N . THR A 1 184 ? -25.795 -9.302 7.348 1.00 95.75 184 THR A N 1
ATOM 1470 C CA . THR A 1 184 ? -26.947 -9.012 6.480 1.00 95.75 184 THR A CA 1
ATOM 1471 C C . THR A 1 184 ? -26.788 -9.751 5.152 1.00 95.75 184 THR A C 1
ATOM 1473 O O . THR A 1 184 ? -25.843 -9.498 4.403 1.00 95.75 184 THR A O 1
ATOM 1476 N N . GLN A 1 185 ? -27.710 -10.664 4.859 1.00 97.06 185 GLN A N 1
ATOM 1477 C CA . GLN A 1 185 ? -27.745 -11.432 3.612 1.00 97.06 185 GLN A CA 1
ATOM 1478 C C . GLN A 1 185 ? -28.154 -10.540 2.438 1.00 97.06 185 GLN A C 1
ATOM 1480 O O . GLN A 1 185 ? -28.722 -9.474 2.657 1.00 97.06 185 GLN A O 1
ATOM 1485 N N . ALA A 1 186 ? -27.891 -10.954 1.198 1.00 96.88 186 ALA A N 1
ATOM 1486 C CA . ALA A 1 186 ? -28.333 -10.197 0.028 1.00 96.88 186 ALA A CA 1
ATOM 1487 C C . ALA A 1 186 ? -29.861 -9.981 0.034 1.00 96.88 186 ALA A C 1
ATOM 1489 O O . ALA A 1 186 ? -30.624 -10.844 0.470 1.00 96.88 186 ALA A O 1
ATOM 1490 N N . SER A 1 187 ? -30.321 -8.832 -0.456 1.00 95.75 187 SER A N 1
ATOM 1491 C CA . SER A 1 187 ? -31.738 -8.448 -0.413 1.00 95.75 187 SER A CA 1
ATOM 1492 C C . SER A 1 187 ? -32.574 -9.040 -1.547 1.00 95.75 187 SER A C 1
ATOM 1494 O O . SER A 1 187 ? -33.803 -9.032 -1.471 1.00 95.75 187 SER A O 1
ATOM 1496 N N . ASN A 1 188 ? -31.935 -9.552 -2.602 1.00 95.62 188 ASN A N 1
ATOM 1497 C CA . ASN A 1 188 ? -32.595 -10.044 -3.812 1.00 95.62 188 ASN A CA 1
ATOM 1498 C C . ASN A 1 188 ? -32.766 -11.571 -3.866 1.00 95.62 188 ASN A C 1
ATOM 1500 O O . ASN A 1 188 ? -32.975 -12.122 -4.944 1.00 95.62 188 ASN A O 1
ATOM 1504 N N . LEU A 1 189 ? -32.691 -12.261 -2.726 1.00 96.94 189 LEU A N 1
ATOM 1505 C CA . LEU A 1 189 ? -32.831 -13.718 -2.670 1.00 96.94 189 LEU A CA 1
ATOM 1506 C C . LEU A 1 189 ? -34.282 -14.157 -2.813 1.00 96.94 189 LEU A C 1
ATOM 1508 O O . LEU A 1 189 ? -35.167 -13.590 -2.169 1.00 96.94 189 LEU A O 1
ATOM 1512 N N . LEU A 1 190 ? -34.507 -15.204 -3.607 1.00 95.50 190 LEU A N 1
ATOM 1513 C CA . LEU A 1 190 ? -35.828 -15.787 -3.798 1.00 95.50 190 LEU A CA 1
ATOM 1514 C C . LEU A 1 190 ? -36.039 -16.982 -2.865 1.00 95.50 190 LEU A C 1
ATOM 1516 O O . LEU A 1 190 ? -35.335 -17.984 -2.952 1.00 95.50 190 LEU A O 1
ATOM 1520 N N . LEU A 1 191 ? -37.052 -16.894 -2.006 1.00 95.56 191 LEU A N 1
ATOM 1521 C CA . LEU A 1 191 ? -37.578 -18.005 -1.218 1.00 95.56 191 LEU A CA 1
ATOM 1522 C C . LEU A 1 191 ? -38.993 -18.303 -1.719 1.00 95.56 191 LEU A C 1
ATOM 1524 O O . LEU A 1 191 ? -39.872 -17.447 -1.649 1.00 95.56 191 LEU A O 1
ATOM 1528 N N . ASN A 1 192 ? -39.210 -19.504 -2.263 1.00 93.75 192 ASN A N 1
ATOM 1529 C CA . ASN A 1 192 ? -40.479 -19.904 -2.890 1.00 93.75 192 ASN A CA 1
ATOM 1530 C C . ASN A 1 192 ? -40.947 -18.937 -4.003 1.00 93.75 192 ASN A C 1
ATOM 1532 O O . ASN A 1 192 ? -42.131 -18.628 -4.116 1.00 93.75 192 ASN A O 1
ATOM 1536 N N . GLY A 1 193 ? -40.007 -18.421 -4.805 1.00 90.19 193 GLY A N 1
ATOM 1537 C CA . GLY A 1 193 ? -40.289 -17.503 -5.921 1.00 90.19 193 GLY A CA 1
ATOM 1538 C C . GLY A 1 193 ? -40.572 -16.046 -5.524 1.00 90.19 193 GLY A C 1
ATOM 1539 O O . GLY A 1 193 ? -40.866 -15.223 -6.391 1.00 90.19 193 GLY A O 1
ATOM 1540 N N . GLN A 1 194 ? -40.470 -15.706 -4.236 1.00 91.31 194 GLN A N 1
ATOM 1541 C CA . GLN A 1 194 ? -40.669 -14.351 -3.715 1.00 91.31 194 GLN A CA 1
ATOM 1542 C C . GLN A 1 194 ? -39.394 -13.826 -3.061 1.00 91.31 194 GLN A C 1
ATOM 1544 O O . GLN A 1 194 ? -38.629 -14.598 -2.486 1.00 91.31 194 GLN A O 1
ATOM 1549 N N . PHE A 1 195 ? -39.178 -12.510 -3.100 1.00 93.50 195 PHE A N 1
ATOM 1550 C CA . PHE A 1 195 ? -38.061 -11.905 -2.375 1.00 93.50 195 PHE A CA 1
ATOM 1551 C C . PHE A 1 195 ? -38.189 -12.145 -0.866 1.00 93.50 195 PHE A C 1
ATOM 1553 O O . PHE A 1 195 ? -39.232 -11.872 -0.268 1.00 93.50 195 PHE A O 1
ATOM 1560 N N . ALA A 1 196 ? -37.126 -12.651 -0.247 1.00 95.19 196 ALA A N 1
ATOM 1561 C CA . ALA A 1 196 ? -37.096 -12.958 1.175 1.00 95.19 196 ALA A CA 1
ATOM 1562 C C . ALA A 1 196 ? -36.636 -11.749 2.006 1.00 95.19 196 ALA A C 1
ATOM 1564 O O . ALA A 1 196 ? -35.652 -11.091 1.673 1.00 95.19 196 ALA A O 1
ATOM 1565 N N . SER A 1 197 ? -37.316 -11.475 3.123 1.00 96.31 197 SER A N 1
ATOM 1566 C CA . SER A 1 197 ? -36.815 -10.537 4.139 1.00 96.31 197 SER A CA 1
ATOM 1567 C C . SER A 1 197 ? -35.682 -11.164 4.954 1.00 96.31 197 SER A C 1
ATOM 1569 O O . SER A 1 197 ? -35.579 -12.391 5.039 1.00 96.31 197 SER A O 1
ATOM 1571 N N . GLN A 1 198 ? -34.872 -10.357 5.644 1.00 96.69 198 GLN A N 1
ATOM 1572 C CA . GLN A 1 198 ? -33.811 -10.873 6.519 1.00 96.69 198 GLN A CA 1
ATOM 1573 C C . GLN A 1 198 ? -34.391 -11.749 7.636 1.00 96.69 198 GLN A C 1
ATOM 1575 O O . GLN A 1 198 ? -33.809 -12.772 7.993 1.00 96.69 198 GLN A O 1
ATOM 1580 N N . ALA A 1 199 ? -35.585 -11.416 8.140 1.00 96.44 199 ALA A N 1
ATOM 1581 C CA . ALA A 1 199 ? -36.296 -12.244 9.114 1.00 96.44 199 ALA A CA 1
ATOM 1582 C C . ALA A 1 199 ? -36.726 -13.606 8.535 1.00 96.44 199 ALA A C 1
ATOM 1584 O O . ALA A 1 199 ? -36.653 -14.620 9.231 1.00 96.44 199 ALA A O 1
ATOM 1585 N N . ALA A 1 200 ? -37.166 -13.651 7.273 1.00 96.75 200 ALA A N 1
ATOM 1586 C CA . ALA A 1 200 ? -37.505 -14.903 6.597 1.00 96.75 200 ALA A CA 1
ATOM 1587 C C . ALA A 1 200 ? -36.256 -15.761 6.344 1.00 96.75 200 ALA A C 1
ATOM 1589 O O . ALA A 1 200 ? -36.279 -16.959 6.618 1.00 96.75 200 ALA A O 1
ATOM 1590 N N . LEU A 1 201 ? -35.150 -15.147 5.912 1.00 97.12 201 LEU A N 1
ATOM 1591 C CA . LEU A 1 201 ? -33.863 -15.823 5.715 1.00 97.12 201 LEU A CA 1
ATOM 1592 C C . LEU A 1 201 ? -33.294 -16.369 7.030 1.00 97.12 201 LEU A C 1
ATOM 1594 O O . LEU A 1 201 ? -32.824 -17.504 7.075 1.00 97.12 201 LEU A O 1
ATOM 1598 N N . ALA A 1 202 ? -33.402 -15.609 8.122 1.00 95.81 202 ALA A N 1
ATOM 1599 C CA . ALA A 1 202 ? -33.006 -16.068 9.450 1.00 95.81 202 ALA A CA 1
ATOM 1600 C C . ALA A 1 202 ? -33.846 -17.269 9.915 1.00 95.81 202 ALA A C 1
ATOM 1602 O O . ALA A 1 202 ? -33.290 -18.226 10.450 1.00 95.81 202 ALA A O 1
ATOM 1603 N N . LYS A 1 203 ? -35.167 -17.260 9.672 1.00 96.62 203 LYS A N 1
ATOM 1604 C CA . LYS A 1 203 ? -36.046 -18.409 9.956 1.00 96.62 203 LYS A CA 1
ATOM 1605 C C . LYS A 1 203 ? -35.701 -19.625 9.098 1.00 96.62 203 LYS A C 1
ATOM 1607 O O . LYS A 1 203 ? -35.633 -20.727 9.631 1.00 96.62 203 LYS A O 1
ATOM 1612 N N . PHE A 1 204 ? -35.456 -19.428 7.802 1.00 97.00 204 PHE A N 1
ATOM 1613 C CA . PHE A 1 204 ? -35.029 -20.488 6.889 1.00 97.00 204 PHE A CA 1
ATOM 1614 C C . PHE A 1 204 ? -33.725 -21.135 7.371 1.00 97.00 204 PHE A C 1
ATOM 1616 O O . PHE A 1 204 ? -33.657 -22.354 7.495 1.00 97.00 204 PHE A O 1
ATOM 1623 N N . LYS A 1 205 ? -32.739 -20.321 7.767 1.00 95.94 205 LYS A N 1
ATOM 1624 C CA . LYS A 1 205 ? -31.471 -20.791 8.338 1.00 95.94 205 LYS A CA 1
ATOM 1625 C C . LYS A 1 205 ? -31.648 -21.509 9.678 1.00 95.94 205 LYS A C 1
ATOM 1627 O O . LYS A 1 205 ? -31.055 -22.561 9.891 1.00 95.94 205 LYS A O 1
ATOM 1632 N N . ALA A 1 206 ? -32.486 -20.979 10.571 1.00 95.12 206 ALA A N 1
ATOM 1633 C CA . ALA A 1 206 ? -32.791 -21.606 11.860 1.00 95.12 206 ALA A CA 1
ATOM 1634 C C . ALA A 1 206 ? -33.503 -22.963 11.710 1.00 95.12 206 ALA A C 1
ATOM 1636 O O . ALA A 1 206 ? -33.346 -23.832 12.562 1.00 95.12 206 ALA A O 1
ATOM 1637 N N . ALA A 1 207 ? -34.242 -23.161 10.615 1.00 96.94 207 ALA A N 1
ATOM 1638 C CA . ALA A 1 207 ? -34.844 -24.440 10.247 1.00 96.94 207 ALA A CA 1
ATOM 1639 C C . ALA A 1 207 ? -33.856 -25.418 9.568 1.00 96.94 207 ALA A C 1
ATOM 1641 O O . ALA A 1 207 ? -34.278 -26.462 9.080 1.00 96.94 207 ALA A O 1
ATOM 1642 N N . GLY A 1 208 ? -32.559 -25.090 9.514 1.00 95.94 208 GLY A N 1
ATOM 1643 C CA . GLY A 1 208 ? -31.527 -25.900 8.857 1.00 95.94 208 GLY A CA 1
ATOM 1644 C C . GLY A 1 208 ? -31.381 -25.647 7.353 1.00 95.94 208 GLY A C 1
ATOM 1645 O O . GLY A 1 208 ? -30.613 -26.342 6.695 1.00 95.94 208 GLY A O 1
ATOM 1646 N N . GLY A 1 209 ? -32.093 -24.662 6.798 1.00 96.88 209 GLY A N 1
ATOM 1647 C CA . GLY A 1 209 ? -31.969 -24.271 5.397 1.00 96.88 209 GLY A CA 1
ATOM 1648 C C . GLY A 1 209 ? -30.622 -23.612 5.092 1.00 96.88 209 GLY A C 1
ATOM 1649 O O . GLY A 1 209 ? -30.125 -22.786 5.860 1.00 96.88 209 GLY A O 1
ATOM 1650 N N . ASP A 1 210 ? -30.034 -23.941 3.942 1.00 96.88 210 ASP A N 1
ATOM 1651 C CA . ASP A 1 210 ? -28.796 -23.315 3.477 1.00 96.88 210 ASP A CA 1
ATOM 1652 C C . ASP A 1 210 ? -29.106 -22.089 2.607 1.00 96.88 210 ASP A C 1
ATOM 1654 O O . ASP A 1 210 ? -29.544 -22.215 1.464 1.00 96.88 210 ASP A O 1
ATOM 1658 N N . VAL A 1 211 ? -28.854 -20.885 3.125 1.00 98.00 211 VAL A N 1
ATOM 1659 C CA . VAL A 1 211 ? -29.115 -19.614 2.423 1.00 98.00 211 VAL A CA 1
ATOM 1660 C C . VAL A 1 211 ? -28.343 -19.507 1.101 1.00 98.00 211 VAL A C 1
ATOM 1662 O O . VAL A 1 211 ? -28.815 -18.852 0.170 1.00 98.00 211 VAL A O 1
ATOM 1665 N N . SER A 1 212 ? -27.202 -20.185 0.962 1.00 97.75 212 SER A N 1
ATOM 1666 C CA . SER A 1 212 ? -26.438 -20.232 -0.293 1.00 97.75 212 SER A CA 1
ATOM 1667 C C . SER A 1 212 ? -27.098 -21.073 -1.396 1.00 97.75 212 SER A C 1
ATOM 1669 O O . SER A 1 212 ? -26.620 -21.084 -2.527 1.00 97.75 212 SER A O 1
ATOM 1671 N N . SER A 1 213 ? -28.182 -21.800 -1.095 1.00 97.19 213 SER A N 1
ATOM 1672 C CA . SER A 1 213 ? -28.962 -22.559 -2.091 1.00 97.19 213 SER A CA 1
ATOM 1673 C C . SER A 1 213 ? -30.013 -21.711 -2.815 1.00 97.19 213 SER A C 1
ATOM 1675 O O . SER A 1 213 ? -30.553 -22.133 -3.833 1.00 97.19 213 SER A O 1
ATOM 1677 N N . LEU A 1 214 ? -30.301 -20.508 -2.307 1.00 97.31 214 LEU A N 1
ATOM 1678 C CA . LEU A 1 214 ? -31.295 -19.608 -2.890 1.00 97.31 214 LEU A CA 1
ATOM 1679 C C . LEU A 1 214 ? -30.688 -18.831 -4.068 1.00 97.31 214 LEU A C 1
ATOM 1681 O O . LEU A 1 214 ? -29.653 -18.184 -3.921 1.00 97.31 214 LEU A O 1
ATOM 1685 N N . ASN A 1 215 ? -31.327 -18.839 -5.232 1.00 96.19 215 ASN A N 1
ATOM 1686 C CA . ASN A 1 215 ? -30.873 -18.021 -6.359 1.00 96.19 215 ASN A CA 1
ATOM 1687 C C . ASN A 1 215 ? -31.420 -16.583 -6.257 1.00 96.19 215 ASN A C 1
ATOM 1689 O O . ASN A 1 215 ? -32.544 -16.383 -5.776 1.00 96.19 215 ASN A O 1
ATOM 1693 N N . PRO A 1 216 ? -30.662 -15.570 -6.717 1.00 96.19 216 PRO A N 1
ATOM 1694 C CA . PRO A 1 216 ? -31.269 -14.318 -7.149 1.00 96.19 216 PRO A CA 1
ATOM 1695 C C . PRO A 1 216 ? -32.054 -14.544 -8.462 1.00 96.19 216 PRO A C 1
ATOM 1697 O O . PRO A 1 216 ? -31.816 -15.538 -9.155 1.00 96.19 216 PRO A O 1
ATOM 1700 N N . PRO A 1 217 ? -32.985 -13.652 -8.848 1.00 94.44 217 PRO A N 1
ATOM 1701 C CA . PRO A 1 217 ? -33.533 -13.663 -10.206 1.00 94.44 217 PRO A CA 1
ATOM 1702 C C . PRO A 1 217 ? -32.431 -13.353 -11.233 1.00 94.44 217 PRO A C 1
ATOM 1704 O O . PRO A 1 217 ? -31.408 -12.759 -10.883 1.00 94.44 217 PRO A O 1
ATOM 1707 N N . SER A 1 218 ? -32.658 -13.665 -12.516 1.00 94.00 218 SER A N 1
ATOM 1708 C CA . SER A 1 218 ? -31.778 -13.125 -13.563 1.00 94.00 218 SER A CA 1
ATOM 1709 C C . SER A 1 218 ? -31.846 -11.594 -13.548 1.00 94.00 218 SER A C 1
ATOM 1711 O O . SER A 1 218 ? -32.884 -11.008 -13.235 1.00 94.00 218 SER A O 1
ATOM 1713 N N . SER A 1 219 ? -30.746 -10.927 -13.866 1.00 92.88 219 SER A N 1
ATOM 1714 C CA . SER A 1 219 ? -30.595 -9.483 -13.721 1.00 92.88 219 SER A CA 1
ATOM 1715 C C . SER A 1 219 ? -29.618 -8.920 -14.766 1.00 92.88 219 SER A C 1
ATOM 1717 O O . SER A 1 219 ? -28.961 -9.675 -15.482 1.00 92.88 219 SER A O 1
ATOM 1719 N N . PRO A 1 220 ? -29.478 -7.586 -14.853 1.00 90.81 220 PRO A N 1
ATOM 1720 C CA . PRO A 1 220 ? -28.420 -6.918 -15.618 1.00 90.81 220 PRO A CA 1
ATOM 1721 C C . PRO A 1 220 ? -26.981 -7.394 -15.357 1.00 90.81 220 PRO A C 1
ATOM 1723 O O . PRO A 1 220 ? -26.096 -7.128 -16.167 1.00 90.81 220 PRO A O 1
ATOM 1726 N N . ILE A 1 221 ? -26.714 -8.022 -14.208 1.00 91.75 221 ILE A N 1
ATOM 1727 C CA . ILE A 1 221 ? -25.367 -8.444 -13.793 1.00 91.75 221 ILE A CA 1
ATOM 1728 C C . ILE A 1 221 ? -25.144 -9.931 -14.067 1.00 91.75 221 ILE A C 1
ATOM 1730 O O . ILE A 1 221 ? -24.008 -10.351 -14.247 1.00 91.75 221 ILE A O 1
ATOM 1734 N N . TRP A 1 222 ? -26.201 -10.743 -14.059 1.00 94.81 222 TRP A N 1
ATOM 1735 C CA . TRP A 1 222 ? -26.074 -12.196 -14.072 1.00 94.81 222 TRP A CA 1
ATOM 1736 C C . TRP A 1 222 ? -27.349 -12.875 -14.571 1.00 94.81 222 TRP A C 1
ATOM 1738 O O . TRP A 1 222 ? -28.455 -12.401 -14.328 1.00 94.81 222 TRP A O 1
ATOM 1748 N N . THR A 1 223 ? -27.205 -14.017 -15.235 1.00 93.75 223 THR A N 1
ATOM 1749 C CA . THR A 1 223 ? -28.317 -14.813 -15.767 1.00 93.75 223 THR A CA 1
ATOM 1750 C C . THR A 1 223 ? -28.281 -16.238 -15.232 1.00 93.75 223 THR A C 1
ATOM 1752 O O . THR A 1 223 ? -27.210 -16.837 -15.135 1.00 93.75 223 THR A O 1
ATOM 1755 N N . ASP A 1 224 ? -29.450 -16.800 -14.915 1.00 94.25 224 ASP A N 1
ATOM 1756 C CA . ASP A 1 224 ? -29.562 -18.200 -14.493 1.00 94.25 224 ASP A CA 1
ATOM 1757 C C . ASP A 1 224 ? -29.520 -19.133 -15.708 1.00 94.25 224 ASP A C 1
ATOM 1759 O O . ASP A 1 224 ? -30.536 -19.638 -16.184 1.00 94.25 224 ASP A O 1
ATOM 1763 N N . ASN A 1 225 ? -28.326 -19.286 -16.273 1.00 93.75 225 ASN A N 1
ATOM 1764 C CA . ASN A 1 225 ? -28.077 -20.118 -17.441 1.00 93.75 225 ASN A CA 1
ATOM 1765 C C . ASN A 1 225 ? -27.878 -21.602 -17.074 1.00 93.75 225 ASN A C 1
ATOM 1767 O O . ASN A 1 225 ? -27.532 -21.945 -15.939 1.00 93.75 225 ASN A O 1
ATOM 1771 N N . ASP A 1 226 ? -28.039 -22.475 -18.071 1.00 95.44 226 ASP A N 1
ATOM 1772 C CA . ASP A 1 226 ? -27.631 -23.879 -17.987 1.00 95.44 226 ASP A CA 1
ATOM 1773 C C . ASP A 1 226 ? -26.107 -23.982 -18.178 1.00 95.44 226 ASP A C 1
ATOM 1775 O O . ASP A 1 226 ? -25.575 -23.691 -19.253 1.00 95.44 226 ASP A O 1
ATOM 1779 N N . ILE A 1 227 ? -25.404 -24.348 -17.104 1.00 96.44 227 ILE A N 1
ATOM 1780 C CA . ILE A 1 227 ? -23.938 -24.428 -17.054 1.00 96.44 227 ILE A CA 1
ATOM 1781 C C . ILE A 1 227 ? -23.461 -25.620 -17.882 1.00 96.44 227 ILE A C 1
ATOM 1783 O O . ILE A 1 227 ? -22.483 -25.531 -18.621 1.00 96.44 227 ILE A O 1
ATOM 1787 N N . GLU A 1 228 ? -24.167 -26.740 -17.787 1.00 96.56 228 GLU A N 1
ATOM 1788 C CA . GLU A 1 228 ? -23.813 -28.028 -18.365 1.00 96.56 228 GLU A CA 1
ATOM 1789 C C . GLU A 1 228 ? -24.007 -28.079 -19.880 1.00 96.56 228 GLU A C 1
ATOM 1791 O O . GLU A 1 228 ? -23.384 -28.933 -20.524 1.00 96.56 228 GLU A O 1
ATOM 1796 N N . ALA A 1 229 ? -24.860 -27.198 -20.414 1.00 95.94 229 ALA A N 1
ATOM 1797 C CA . ALA A 1 229 ? -25.124 -27.019 -21.840 1.00 95.94 229 ALA A CA 1
ATOM 1798 C C . ALA A 1 229 ? -24.174 -26.020 -22.525 1.00 95.94 229 ALA A C 1
ATOM 1800 O O . ALA A 1 229 ? -24.214 -25.875 -23.746 1.00 95.94 229 ALA A O 1
ATOM 1801 N N . TYR A 1 230 ? -23.324 -25.319 -21.769 1.00 95.38 230 TYR A N 1
ATOM 1802 C CA . TYR A 1 230 ? -22.400 -24.347 -22.342 1.00 95.38 230 TYR A CA 1
ATOM 1803 C C . TYR A 1 230 ? -21.318 -25.023 -23.197 1.00 95.38 230 TYR A C 1
ATOM 1805 O O . TYR A 1 230 ? -20.547 -25.844 -22.694 1.00 95.38 230 TYR A O 1
ATOM 1813 N N . ASP A 1 231 ? -21.218 -24.619 -24.464 1.00 95.06 231 ASP A N 1
ATOM 1814 C CA . ASP A 1 231 ? -20.197 -25.087 -25.402 1.00 95.06 231 ASP A CA 1
ATOM 1815 C C . ASP A 1 231 ? -19.254 -23.937 -25.817 1.00 95.06 231 ASP A C 1
ATOM 1817 O O . ASP A 1 231 ? -19.685 -23.000 -26.501 1.00 95.06 231 ASP A O 1
ATOM 1821 N N . PRO A 1 232 ? -17.959 -23.989 -25.444 1.00 92.19 232 PRO A N 1
ATOM 1822 C CA . PRO A 1 232 ? -16.963 -23.012 -25.878 1.00 92.19 232 PRO A CA 1
ATOM 1823 C C . PRO A 1 232 ? -16.756 -22.956 -27.400 1.00 92.19 232 PRO A C 1
ATOM 1825 O O . PRO A 1 232 ? -16.320 -21.923 -27.904 1.00 92.19 232 PRO A O 1
ATOM 1828 N N . TYR A 1 233 ? -17.068 -24.026 -28.140 1.00 92.94 233 TYR A N 1
ATOM 1829 C CA . TYR A 1 233 ? -16.867 -24.100 -29.591 1.00 92.94 233 TYR A CA 1
ATOM 1830 C C . TYR A 1 233 ? -18.011 -23.496 -30.409 1.00 92.94 233 TYR A C 1
ATOM 1832 O O . TYR A 1 233 ? -17.794 -23.145 -31.566 1.00 92.94 233 TYR A O 1
ATOM 1840 N N . ALA A 1 234 ? -19.206 -23.345 -29.831 1.00 91.62 234 ALA A N 1
ATOM 1841 C CA . ALA A 1 234 ? -20.396 -22.938 -30.577 1.00 91.62 234 ALA A CA 1
ATOM 1842 C C . ALA A 1 234 ? -20.316 -21.508 -31.147 1.00 91.62 234 ALA A C 1
ATOM 1844 O O . ALA A 1 234 ? -20.971 -21.213 -32.144 1.00 91.62 234 ALA A O 1
ATOM 1845 N N . GLU A 1 235 ? -19.552 -20.610 -30.510 1.00 89.50 235 GLU A N 1
ATOM 1846 C CA . GLU A 1 235 ? -19.415 -19.190 -30.894 1.00 89.50 235 GLU A CA 1
ATOM 1847 C C . GLU A 1 235 ? -20.759 -18.455 -31.110 1.00 89.50 235 GLU A C 1
ATOM 1849 O O . GLU A 1 235 ? -20.854 -17.481 -31.863 1.00 89.50 235 GLU A O 1
ATOM 1854 N N . VAL A 1 236 ? -21.810 -18.900 -30.414 1.00 88.00 236 VAL A N 1
ATOM 1855 C CA . VAL A 1 236 ? -23.124 -18.251 -30.386 1.00 88.00 236 VAL A CA 1
ATOM 1856 C C . VAL A 1 236 ? -23.229 -17.391 -29.132 1.00 88.00 236 VAL A C 1
ATOM 1858 O O . VAL A 1 236 ? -23.028 -17.865 -28.014 1.00 88.00 236 VAL A O 1
ATOM 1861 N N . TYR A 1 237 ? -23.574 -16.118 -29.309 1.00 86.62 237 TYR A N 1
ATOM 1862 C CA . TYR A 1 237 ? -23.734 -15.159 -28.217 1.00 86.62 237 TYR A CA 1
ATOM 1863 C C . TYR A 1 237 ? -25.067 -14.444 -28.415 1.00 86.62 237 TYR A C 1
ATOM 1865 O O . TYR A 1 237 ? -25.364 -14.007 -29.521 1.00 86.62 237 TYR A O 1
ATOM 1873 N N . TRP A 1 238 ? -25.908 -14.369 -27.380 1.00 81.38 238 TRP A N 1
ATOM 1874 C CA . TRP A 1 238 ? -27.269 -13.815 -27.495 1.00 81.38 238 TRP A CA 1
ATOM 1875 C C . TRP A 1 238 ? -28.056 -14.356 -28.705 1.00 81.38 238 TRP A C 1
ATOM 1877 O O . TRP A 1 238 ? -28.750 -13.612 -29.392 1.00 81.38 238 TRP A O 1
ATOM 1887 N N . ASN A 1 239 ? -27.914 -15.658 -28.986 1.00 85.00 239 ASN A N 1
ATOM 1888 C CA . ASN A 1 239 ? -28.506 -16.346 -30.142 1.00 85.00 239 ASN A CA 1
ATOM 1889 C C . ASN A 1 239 ? -28.067 -15.806 -31.520 1.00 85.00 239 ASN A C 1
ATOM 1891 O O . ASN A 1 239 ? -28.756 -16.020 -32.515 1.00 85.00 239 ASN A O 1
ATOM 1895 N N . LYS A 1 240 ? -26.917 -15.126 -31.594 1.00 86.19 240 LYS A N 1
ATOM 1896 C CA . LYS A 1 240 ? -26.335 -14.572 -32.823 1.00 86.19 240 LYS A CA 1
ATOM 1897 C C . LYS A 1 240 ? -24.907 -15.071 -33.038 1.00 86.19 240 LYS A C 1
ATOM 1899 O O . LYS A 1 240 ? -24.166 -15.319 -32.083 1.00 86.19 240 LYS A O 1
ATOM 1904 N N . LYS A 1 241 ? -24.517 -15.190 -34.310 1.00 89.31 241 LYS A N 1
ATOM 1905 C CA . LYS A 1 241 ? -23.134 -15.446 -34.726 1.00 89.31 241 LYS A CA 1
ATOM 1906 C C . LYS A 1 241 ? -22.443 -14.120 -35.023 1.00 89.31 241 LYS A C 1
ATOM 1908 O O . LYS A 1 241 ? -22.906 -13.328 -35.844 1.00 89.31 241 LYS A O 1
ATOM 1913 N N . PHE A 1 242 ? -21.334 -13.881 -34.337 1.00 90.38 242 PHE A N 1
ATOM 1914 C CA . PHE A 1 242 ? -20.589 -12.626 -34.438 1.00 90.38 242 PHE A CA 1
ATOM 1915 C C . PHE A 1 242 ? -19.344 -12.715 -35.318 1.00 90.38 242 PHE A C 1
ATOM 1917 O O . PHE A 1 242 ? -18.880 -11.698 -35.836 1.00 90.38 242 PHE A O 1
ATOM 1924 N N . PHE A 1 243 ? -18.818 -13.922 -35.488 1.00 94.56 243 PHE A N 1
ATOM 1925 C CA . PHE A 1 243 ? -17.526 -14.169 -36.107 1.00 94.56 243 PHE A CA 1
ATOM 1926 C C . PHE A 1 243 ? -17.673 -14.996 -37.385 1.00 94.56 243 PHE A C 1
ATOM 1928 O O . PHE A 1 243 ? -18.646 -15.748 -37.513 1.00 94.56 243 PHE A O 1
ATOM 1935 N N . PRO A 1 244 ? -16.700 -14.900 -38.307 1.00 94.38 244 PRO A N 1
ATOM 1936 C CA . PRO A 1 244 ? -16.595 -15.827 -39.424 1.00 94.38 244 PRO A CA 1
ATOM 1937 C C . PRO A 1 244 ? -16.516 -17.284 -38.938 1.00 94.38 244 PRO A C 1
ATOM 1939 O O . PRO A 1 244 ? -15.958 -17.526 -37.860 1.00 94.38 244 PRO A O 1
ATOM 1942 N N . PRO A 1 245 ? -16.997 -18.259 -39.732 1.00 91.62 245 PRO A N 1
ATOM 1943 C CA . PRO A 1 245 ? -16.889 -19.680 -39.405 1.00 91.62 245 PRO A CA 1
ATOM 1944 C C . PRO A 1 245 ? -15.452 -20.085 -39.056 1.00 91.62 245 PRO A C 1
ATOM 1946 O O . PRO A 1 245 ? -14.491 -19.576 -39.640 1.00 91.62 245 PRO A O 1
ATOM 1949 N N . ARG A 1 246 ? -15.293 -20.985 -38.083 1.00 90.19 246 ARG A N 1
ATOM 1950 C CA . ARG A 1 246 ? -13.976 -21.411 -37.582 1.00 90.19 246 ARG A CA 1
ATOM 1951 C C . ARG A 1 246 ? -13.212 -22.266 -38.594 1.00 90.19 246 ARG A C 1
ATOM 1953 O O . ARG A 1 246 ? -11.993 -22.357 -38.517 1.00 90.19 246 ARG A O 1
ATOM 1960 N N . GLU A 1 247 ? -13.935 -22.853 -39.540 1.00 91.31 247 GLU A N 1
ATOM 1961 C CA . GLU A 1 247 ? -13.429 -23.641 -40.660 1.00 91.31 247 GLU A CA 1
ATOM 1962 C C . GLU A 1 247 ? -12.711 -22.775 -41.704 1.00 91.31 247 GLU A C 1
ATOM 1964 O O . GLU A 1 247 ? -11.943 -23.297 -42.508 1.00 91.31 247 GLU A O 1
ATOM 1969 N N . ASN A 1 248 ? -12.939 -21.456 -41.700 1.00 93.12 248 ASN A N 1
ATOM 1970 C CA . ASN A 1 248 ? -12.154 -20.542 -42.514 1.00 93.12 248 ASN A CA 1
ATOM 1971 C C . ASN A 1 248 ? -10.789 -20.329 -41.847 1.00 93.12 248 ASN A C 1
ATOM 1973 O O . ASN A 1 248 ? -10.698 -19.668 -40.813 1.00 93.12 248 ASN A O 1
ATOM 1977 N N . GLU A 1 249 ? -9.740 -20.897 -42.441 1.00 88.75 249 GLU A N 1
ATOM 1978 C CA . GLU A 1 249 ? -8.369 -20.817 -41.926 1.00 88.75 249 GLU A CA 1
ATOM 1979 C C . GLU A 1 249 ? -7.796 -19.391 -41.987 1.00 88.75 249 GLU A C 1
ATOM 1981 O O . GLU A 1 249 ? -7.040 -18.994 -41.102 1.00 88.75 249 GLU A O 1
ATOM 1986 N N . PHE A 1 250 ? -8.198 -18.606 -42.993 1.00 94.88 250 PHE A N 1
ATOM 1987 C CA . PHE A 1 250 ? -7.736 -17.235 -43.225 1.00 94.88 250 PHE A CA 1
ATOM 1988 C C . PHE A 1 250 ? -8.925 -16.291 -43.441 1.00 94.88 250 PHE A C 1
ATOM 1990 O O . PHE A 1 250 ? -9.113 -15.766 -44.545 1.00 94.88 250 PHE A O 1
ATOM 1997 N N . PRO A 1 251 ? -9.751 -16.045 -42.409 1.00 96.56 251 PRO A N 1
ATOM 1998 C CA . PRO A 1 251 ? -10.868 -15.128 -42.544 1.00 96.56 251 PRO A CA 1
ATOM 1999 C C . PRO A 1 251 ? -10.348 -13.727 -42.883 1.00 96.56 251 PRO A C 1
ATOM 2001 O O . PRO A 1 251 ? -9.374 -13.254 -42.287 1.00 96.56 251 PRO A O 1
ATOM 2004 N N . LEU A 1 252 ? -10.989 -13.092 -43.866 1.00 97.12 252 LEU A N 1
ATOM 2005 C CA . LEU A 1 252 ? -10.624 -11.770 -44.366 1.00 97.12 252 LEU A CA 1
ATOM 2006 C C . LEU A 1 252 ? -11.269 -10.673 -43.513 1.00 97.12 252 LEU A C 1
ATOM 2008 O O . LEU A 1 252 ? -12.487 -10.642 -43.334 1.00 97.12 252 LEU A O 1
ATOM 2012 N N . PHE A 1 253 ? -10.439 -9.751 -43.042 1.00 98.12 253 PHE A N 1
ATOM 2013 C CA . PHE A 1 253 ? -10.827 -8.528 -42.351 1.00 98.12 253 PHE A CA 1
ATOM 2014 C C . PHE A 1 253 ? -10.281 -7.317 -43.094 1.00 98.12 253 PHE A C 1
ATOM 2016 O O . PHE A 1 253 ? -9.210 -7.383 -43.692 1.00 98.12 253 PHE A O 1
ATOM 2023 N N . HIS A 1 254 ? -10.987 -6.196 -42.996 1.00 98.12 254 HIS A N 1
ATOM 2024 C CA . HIS A 1 254 ? -10.566 -4.922 -43.568 1.00 98.12 254 HIS A CA 1
ATOM 2025 C C . HIS A 1 254 ? -10.172 -3.958 -42.451 1.00 98.12 254 HIS A C 1
ATOM 2027 O O . HIS A 1 254 ? -10.934 -3.734 -41.502 1.00 98.12 254 HIS A O 1
ATOM 2033 N N . TYR A 1 255 ? -8.964 -3.415 -42.552 1.00 97.75 255 TYR A N 1
ATOM 2034 C CA . TYR A 1 255 ? -8.387 -2.480 -41.601 1.00 97.75 255 TYR A CA 1
ATOM 2035 C C . TYR A 1 255 ? -9.089 -1.122 -41.656 1.00 97.75 255 TYR A C 1
ATOM 2037 O O . TYR A 1 255 ? -9.331 -0.579 -42.730 1.00 97.75 255 TYR A O 1
ATOM 2045 N N . GLU A 1 256 ? -9.393 -0.552 -40.489 1.00 96.50 256 GLU A N 1
ATOM 2046 C CA . GLU A 1 256 ? -9.884 0.827 -40.392 1.00 96.50 256 GLU A CA 1
ATOM 2047 C C . GLU A 1 256 ? -8.876 1.724 -39.685 1.00 96.50 256 GLU A C 1
ATOM 2049 O O . GLU A 1 256 ? -8.552 2.803 -40.172 1.00 96.50 256 GLU A O 1
ATOM 2054 N N . ARG A 1 257 ? -8.407 1.298 -38.506 1.00 94.88 257 ARG A N 1
ATOM 2055 C CA . ARG A 1 257 ? -7.440 2.053 -37.701 1.00 94.88 257 ARG A CA 1
ATOM 2056 C C . ARG A 1 257 ? -6.830 1.223 -36.582 1.00 94.88 257 ARG A C 1
ATOM 2058 O O . ARG A 1 257 ? -7.401 0.228 -36.126 1.00 94.88 257 ARG A O 1
ATOM 2065 N N . MET A 1 258 ? -5.715 1.714 -36.052 1.00 94.12 258 MET A N 1
ATOM 2066 C CA . MET A 1 258 ? -5.119 1.216 -34.817 1.00 94.12 258 MET A CA 1
ATOM 2067 C C . MET A 1 258 ? -5.969 1.641 -33.607 1.00 94.12 258 MET A C 1
ATOM 2069 O O . MET A 1 258 ? -6.500 2.755 -33.548 1.00 94.12 258 MET A O 1
ATOM 2073 N N . GLY A 1 259 ? -6.149 0.742 -32.643 1.00 90.19 259 GLY A N 1
ATOM 2074 C CA . GLY A 1 259 ? -6.761 1.056 -31.355 1.00 90.19 259 GLY A CA 1
ATOM 2075 C C . GLY A 1 259 ? -5.707 1.430 -30.312 1.00 90.19 259 GLY A C 1
ATOM 2076 O O . GLY A 1 259 ? -4.617 0.885 -30.315 1.00 90.19 259 GLY A O 1
ATOM 2077 N N . ASN A 1 260 ? -6.047 2.321 -29.379 1.00 84.00 260 ASN A N 1
ATOM 2078 C CA . ASN A 1 260 ? -5.128 2.757 -28.315 1.00 84.00 260 ASN A CA 1
ATOM 2079 C C . ASN A 1 260 ? -4.997 1.726 -27.183 1.00 84.00 260 ASN A C 1
ATOM 2081 O O . ASN A 1 260 ? -5.971 1.044 -26.868 1.00 84.00 260 ASN A O 1
ATOM 2085 N N . GLY A 1 261 ? -3.862 1.702 -26.482 1.00 84.69 261 GLY A N 1
ATOM 2086 C CA . GLY A 1 261 ? -3.608 0.791 -25.359 1.00 84.69 261 GLY A CA 1
ATOM 2087 C C . GLY A 1 261 ? -2.887 -0.467 -25.831 1.00 84.69 261 GLY A C 1
ATOM 2088 O O . GLY A 1 261 ? -1.869 -0.360 -26.508 1.00 84.69 261 GLY A O 1
ATOM 2089 N N . THR A 1 262 ? -3.410 -1.644 -25.498 1.00 84.69 262 THR A N 1
ATOM 2090 C CA . THR A 1 262 ? -2.884 -2.924 -25.994 1.00 84.69 262 THR A CA 1
ATOM 2091 C C . THR A 1 262 ? -3.086 -3.102 -27.491 1.00 84.69 262 THR A C 1
ATOM 2093 O O . THR A 1 262 ? -3.923 -2.419 -28.092 1.00 84.69 262 THR A O 1
ATOM 2096 N N . ILE A 1 263 ? -2.298 -3.995 -28.099 1.00 89.69 263 ILE A N 1
ATOM 2097 C CA . ILE A 1 263 ? -2.254 -4.143 -29.554 1.00 89.69 263 ILE A CA 1
ATOM 2098 C C . ILE A 1 263 ? -3.603 -4.635 -30.072 1.00 89.69 263 ILE A C 1
ATOM 2100 O O . ILE A 1 263 ? -3.968 -5.809 -29.935 1.00 89.69 263 ILE A O 1
ATOM 2104 N N . LYS A 1 264 ? -4.345 -3.715 -30.693 1.00 92.94 264 LYS A N 1
ATOM 2105 C CA . LYS A 1 264 ? -5.656 -4.009 -31.253 1.00 92.94 264 LYS A CA 1
ATOM 2106 C C . LYS A 1 264 ? -5.955 -3.208 -32.505 1.00 92.94 264 LYS A C 1
ATOM 2108 O O . LYS A 1 264 ? -5.667 -2.017 -32.590 1.00 92.94 264 LYS A O 1
ATOM 2113 N N . PHE A 1 265 ? -6.641 -3.849 -33.435 1.00 94.94 265 PHE A N 1
ATOM 2114 C CA . PHE A 1 265 ? -7.037 -3.276 -34.715 1.00 94.94 265 PHE A CA 1
ATOM 2115 C C . PHE A 1 265 ? -8.550 -3.106 -34.727 1.00 94.94 265 PHE A C 1
ATOM 2117 O O . PHE A 1 265 ? -9.292 -4.022 -34.360 1.00 94.94 265 PHE A O 1
ATOM 2124 N N . LYS A 1 266 ? -9.018 -1.923 -35.123 1.00 95.81 266 LYS A N 1
ATOM 2125 C CA . LYS A 1 266 ? -10.425 -1.707 -35.460 1.00 95.81 266 LYS A CA 1
ATOM 2126 C C . LYS A 1 266 ? -10.609 -2.107 -36.910 1.00 95.81 266 LYS A C 1
ATOM 2128 O O . LYS A 1 266 ? -9.921 -1.583 -37.784 1.00 95.81 266 LYS A O 1
ATOM 2133 N N . THR A 1 267 ? -11.475 -3.088 -37.117 1.00 97.31 267 THR A N 1
ATOM 2134 C CA . THR A 1 267 ? -11.685 -3.727 -38.410 1.00 97.31 267 THR A CA 1
ATOM 2135 C C . THR A 1 267 ? -13.151 -4.041 -38.612 1.00 97.31 267 THR A C 1
ATOM 2137 O O . THR A 1 267 ? -13.967 -3.919 -37.695 1.00 97.31 267 THR A O 1
ATOM 2140 N N . HIS A 1 268 ? -13.469 -4.515 -39.803 1.00 96.56 268 HIS A N 1
ATOM 2141 C CA . HIS A 1 268 ? -14.741 -5.150 -40.076 1.00 96.56 268 HIS A CA 1
ATOM 2142 C C . HIS A 1 268 ? -14.563 -6.349 -40.999 1.00 96.56 268 HIS A C 1
ATOM 2144 O O . HIS A 1 268 ? -13.553 -6.478 -41.693 1.00 96.56 268 HIS A O 1
ATOM 2150 N N . TRP A 1 269 ? -15.576 -7.204 -41.023 1.00 96.25 269 TRP A N 1
ATOM 2151 C CA . TRP A 1 269 ? -15.740 -8.231 -42.044 1.00 96.25 269 TRP A CA 1
ATOM 2152 C C . TRP A 1 269 ? -17.142 -8.143 -42.646 1.00 96.25 269 TRP A C 1
ATOM 2154 O O . TRP A 1 269 ? -18.036 -7.488 -42.096 1.00 96.25 269 TRP A O 1
ATOM 2164 N N . PHE A 1 270 ? -17.320 -8.775 -43.799 1.00 95.19 270 PHE A N 1
ATOM 2165 C CA . PHE A 1 270 ? -18.601 -8.843 -44.485 1.00 95.19 270 PHE A CA 1
ATOM 2166 C C . PHE A 1 270 ? -19.228 -10.212 -44.255 1.00 95.19 270 PHE A C 1
ATOM 2168 O O . PHE A 1 270 ? -18.700 -11.221 -44.714 1.00 95.19 270 PHE A O 1
ATOM 2175 N N . ASP A 1 271 ? -20.353 -10.236 -43.544 1.00 93.62 271 ASP A N 1
ATOM 2176 C CA . ASP A 1 271 ? -21.114 -11.462 -43.341 1.00 93.62 271 ASP A CA 1
ATOM 2177 C C . ASP A 1 271 ? -21.985 -11.732 -44.565 1.00 93.62 271 ASP A C 1
ATOM 2179 O O . ASP A 1 271 ? -22.971 -11.037 -44.811 1.00 93.62 271 ASP A O 1
ATOM 2183 N N . GLU A 1 272 ? -21.602 -12.733 -45.353 1.00 92.19 272 GLU A N 1
ATOM 2184 C CA . GLU A 1 272 ? -22.338 -13.138 -46.553 1.00 92.19 272 GLU A CA 1
ATOM 2185 C C . GLU A 1 272 ? -23.702 -13.762 -46.227 1.00 92.19 272 GLU A C 1
ATOM 2187 O O . GLU A 1 272 ? -24.590 -13.774 -47.079 1.00 92.19 272 GLU A O 1
ATOM 2192 N N . SER A 1 273 ? -23.896 -14.246 -44.994 1.00 90.81 273 SER A N 1
ATOM 2193 C CA . SER A 1 273 ? -25.154 -14.858 -44.555 1.00 90.81 273 SER A CA 1
ATOM 2194 C C . SER A 1 273 ? -26.201 -13.839 -44.095 1.00 90.81 273 SER A C 1
ATOM 2196 O O . SER A 1 273 ? -27.394 -14.142 -44.086 1.00 90.81 273 SER A O 1
ATOM 2198 N N . GLU A 1 274 ? -25.782 -12.616 -43.758 1.00 91.12 274 GLU A N 1
ATOM 2199 C CA . GLU A 1 274 ? -26.670 -11.525 -43.360 1.00 91.12 274 GLU A CA 1
ATOM 2200 C C . GLU A 1 274 ? -26.617 -10.396 -44.391 1.00 91.12 274 GLU A C 1
ATOM 2202 O O . GLU A 1 274 ? -25.583 -9.770 -44.600 1.00 91.12 274 GLU A O 1
ATOM 2207 N N . LEU A 1 275 ? -27.753 -10.068 -45.011 1.00 92.44 275 LEU A N 1
ATOM 2208 C CA . LEU A 1 275 ? -27.840 -8.937 -45.934 1.00 92.44 275 LEU A CA 1
ATOM 2209 C C . LEU A 1 275 ? -28.338 -7.681 -45.215 1.00 92.44 275 LEU A C 1
ATOM 2211 O O . LEU A 1 275 ? -29.260 -7.716 -44.401 1.00 92.44 275 LEU A O 1
ATOM 2215 N N . ASN A 1 276 ? -27.741 -6.536 -45.536 1.00 90.19 276 ASN A N 1
ATOM 2216 C CA . ASN A 1 276 ? -28.219 -5.242 -45.064 1.00 90.19 276 ASN A CA 1
ATOM 2217 C C . ASN A 1 276 ? -29.494 -4.797 -45.814 1.00 90.19 276 ASN A C 1
ATOM 2219 O O . ASN A 1 276 ? -29.915 -5.411 -46.793 1.00 90.19 276 ASN A O 1
ATOM 2223 N N . LYS A 1 277 ? -30.078 -3.658 -45.410 1.00 91.06 277 LYS A N 1
ATOM 2224 C CA . LYS A 1 277 ? -31.284 -3.068 -46.040 1.00 91.06 277 LYS A CA 1
ATOM 2225 C C . LYS A 1 277 ? -31.136 -2.788 -47.553 1.00 91.06 277 LYS A C 1
ATOM 2227 O O . LYS A 1 277 ? -32.131 -2.528 -48.216 1.00 91.06 277 LYS A O 1
ATOM 2232 N N . LYS A 1 278 ? -29.911 -2.816 -48.097 1.00 93.19 278 LYS A N 1
ATOM 2233 C CA . LYS A 1 278 ? -29.587 -2.624 -49.523 1.00 93.19 278 LYS A CA 1
ATOM 2234 C C . LYS A 1 278 ? -29.265 -3.942 -50.253 1.00 93.19 278 LYS A C 1
ATOM 2236 O O . LYS A 1 278 ? -28.782 -3.887 -51.379 1.00 93.19 278 LYS A O 1
ATOM 2241 N N . GLY A 1 279 ? -29.466 -5.101 -49.620 1.00 93.81 279 GLY A N 1
ATOM 2242 C CA . GLY A 1 279 ? -29.198 -6.420 -50.207 1.00 93.81 279 GLY A CA 1
ATOM 2243 C C . GLY A 1 279 ? -27.714 -6.779 -50.350 1.00 93.81 279 GLY A C 1
ATOM 2244 O O . GLY A 1 279 ? -27.394 -7.728 -51.056 1.00 93.81 279 GLY A O 1
ATOM 2245 N N . LYS A 1 280 ? -26.798 -6.030 -49.721 1.00 94.31 280 LYS A N 1
ATOM 2246 C CA . LYS A 1 280 ? -25.355 -6.337 -49.710 1.00 94.31 280 LYS A CA 1
ATOM 2247 C C . LYS A 1 280 ? -24.968 -7.074 -48.422 1.00 94.31 280 LYS A C 1
ATOM 2249 O O . LYS A 1 280 ? -25.647 -6.842 -47.418 1.00 94.31 280 LYS A O 1
ATOM 2254 N N . PRO A 1 281 ? -23.870 -7.855 -48.414 1.00 94.31 281 PRO A N 1
ATOM 2255 C CA . PRO A 1 281 ? -23.317 -8.434 -47.193 1.00 94.31 281 PRO A CA 1
ATOM 2256 C C . PRO A 1 281 ? -23.214 -7.401 -46.073 1.00 94.31 281 PRO A C 1
ATOM 2258 O O . PRO A 1 281 ? -22.823 -6.243 -46.290 1.00 94.31 281 PRO A O 1
ATOM 2261 N N . LYS A 1 282 ? -23.636 -7.791 -44.877 1.00 93.44 282 LYS A N 1
ATOM 2262 C CA . LYS A 1 282 ? -23.693 -6.896 -43.730 1.00 93.44 282 LYS A CA 1
ATOM 2263 C C . LYS A 1 282 ? -22.290 -6.715 -43.165 1.00 93.44 282 LYS A C 1
ATOM 2265 O O . LYS A 1 282 ? -21.596 -7.676 -42.847 1.00 93.44 282 LYS A O 1
ATOM 2270 N N . LYS A 1 283 ? -21.882 -5.455 -43.033 1.00 94.19 283 LYS A N 1
ATOM 2271 C CA . LYS A 1 283 ? -20.634 -5.074 -42.373 1.00 94.19 283 LYS A CA 1
ATOM 2272 C C . LYS A 1 283 ? -20.767 -5.337 -40.871 1.00 94.19 283 LYS A C 1
ATOM 2274 O O . LYS A 1 283 ? -21.654 -4.759 -40.244 1.00 94.19 283 LYS A O 1
ATOM 2279 N N . LYS A 1 284 ? -19.893 -6.174 -40.312 1.00 92.94 284 LYS A N 1
ATOM 2280 C CA . LYS A 1 284 ? -19.799 -6.449 -38.872 1.00 92.94 284 LYS A CA 1
ATOM 2281 C C . LYS A 1 284 ? -18.473 -5.923 -38.334 1.00 92.94 284 LYS A C 1
ATOM 2283 O O . LYS A 1 284 ? -17.407 -6.363 -38.767 1.00 92.94 284 LYS A O 1
ATOM 2288 N N . ASP A 1 285 ? -18.551 -4.989 -37.392 1.00 94.19 285 ASP A N 1
ATOM 2289 C CA . ASP A 1 285 ? -17.376 -4.391 -36.759 1.00 94.19 285 ASP A CA 1
ATOM 2290 C C . ASP A 1 285 ? -16.743 -5.385 -35.775 1.00 94.19 285 ASP A C 1
ATOM 2292 O O . ASP A 1 285 ? -17.407 -5.922 -34.883 1.00 94.19 285 ASP A O 1
ATOM 2296 N N . VAL A 1 286 ? -15.438 -5.609 -35.916 1.00 95.31 286 VAL A N 1
ATOM 2297 C CA . VAL A 1 286 ? -14.666 -6.538 -35.087 1.00 95.31 286 VAL A CA 1
ATOM 2298 C C . VAL A 1 286 ? -13.380 -5.861 -34.633 1.00 95.31 286 VAL A C 1
ATOM 2300 O O . VAL A 1 286 ? -12.657 -5.229 -35.403 1.00 95.31 286 VAL A O 1
ATOM 2303 N N . THR A 1 287 ? -13.087 -5.976 -33.341 1.00 95.38 287 THR A N 1
ATOM 2304 C CA . THR A 1 287 ? -11.784 -5.613 -32.791 1.00 95.38 287 THR A CA 1
ATOM 2305 C C . THR A 1 287 ? -10.908 -6.852 -32.762 1.00 95.38 287 THR A C 1
ATOM 2307 O O . THR A 1 287 ? -11.243 -7.838 -32.118 1.00 95.38 287 THR A O 1
ATOM 2310 N N . LEU A 1 288 ? -9.782 -6.790 -33.451 1.00 95.50 288 LEU A N 1
ATOM 2311 C CA . LEU A 1 288 ? -8.783 -7.849 -33.461 1.00 95.50 288 LEU A CA 1
ATOM 2312 C C . LEU A 1 288 ? -7.737 -7.523 -32.398 1.00 95.50 288 LEU A C 1
ATOM 2314 O O . LEU A 1 288 ? -7.210 -6.415 -32.410 1.00 95.50 288 LEU A O 1
ATOM 2318 N N . ARG A 1 289 ? -7.446 -8.444 -31.482 1.00 93.44 289 ARG A N 1
ATOM 2319 C CA . ARG A 1 289 ? -6.433 -8.302 -30.426 1.00 93.44 289 ARG A CA 1
ATOM 2320 C C . ARG A 1 289 ? -5.301 -9.296 -30.646 1.00 93.44 289 ARG A C 1
ATOM 2322 O O . ARG A 1 289 ? -5.565 -10.466 -30.917 1.00 93.44 289 ARG A O 1
ATOM 2329 N N . VAL A 1 290 ? -4.064 -8.846 -30.474 1.00 90.88 290 VAL A N 1
ATOM 2330 C CA . VAL A 1 290 ? -2.856 -9.688 -30.521 1.00 90.88 290 VAL A CA 1
ATOM 2331 C C . VAL A 1 290 ? -1.956 -9.384 -29.322 1.00 90.88 290 VAL A C 1
ATOM 2333 O O . VAL A 1 290 ? -2.213 -8.451 -28.561 1.00 90.88 290 VAL A O 1
ATOM 2336 N N . GLY A 1 291 ? -0.902 -10.175 -29.136 1.00 84.94 291 GLY A N 1
ATOM 2337 C CA . GLY A 1 291 ? -0.008 -10.029 -27.988 1.00 84.94 291 GLY A CA 1
ATOM 2338 C C . GLY A 1 291 ? -0.613 -10.588 -26.698 1.00 84.94 291 GLY A C 1
ATOM 2339 O O . GLY A 1 291 ? -1.528 -11.415 -26.733 1.00 84.94 291 GLY A O 1
ATOM 2340 N N . PHE A 1 292 ? -0.038 -10.199 -25.555 1.00 74.19 292 PHE A N 1
ATOM 2341 C CA . PHE A 1 292 ? -0.224 -10.885 -24.265 1.00 74.19 292 PHE A CA 1
ATOM 2342 C C . PHE A 1 292 ? -1.687 -10.998 -23.811 1.00 74.19 292 PHE A C 1
ATOM 2344 O O . PHE A 1 292 ? -2.066 -11.970 -23.166 1.00 74.19 292 PHE A O 1
ATOM 2351 N N . GLU A 1 293 ? -2.529 -10.039 -24.191 1.00 75.81 293 GLU A N 1
ATOM 2352 C CA . GLU A 1 293 ? -3.930 -9.991 -23.773 1.00 75.81 293 GLU A CA 1
ATOM 2353 C C . GLU A 1 293 ? -4.862 -10.944 -24.513 1.00 75.81 293 GLU A C 1
ATOM 2355 O O . GLU A 1 293 ? -5.955 -11.225 -24.015 1.00 75.81 293 GLU A O 1
ATOM 2360 N N . ALA A 1 294 ? -4.474 -11.395 -25.709 1.00 82.50 294 ALA A N 1
ATOM 2361 C CA . ALA A 1 294 ? -5.373 -12.110 -26.609 1.00 82.50 294 ALA A CA 1
ATOM 2362 C C . ALA A 1 294 ? -5.917 -13.390 -25.942 1.00 82.50 294 ALA A C 1
ATOM 2364 O O . ALA A 1 294 ? -7.125 -13.588 -25.815 1.00 82.50 294 ALA A O 1
ATOM 2365 N N . TYR A 1 295 ? -5.015 -14.205 -25.406 1.00 88.38 295 TYR A N 1
ATOM 2366 C CA . TYR A 1 295 ? -5.315 -15.539 -24.887 1.00 88.38 295 TYR A CA 1
ATOM 2367 C C . TYR A 1 295 ? -6.106 -15.495 -23.576 1.00 88.38 295 TYR A C 1
ATOM 2369 O O . TYR A 1 295 ? -7.121 -16.182 -23.430 1.00 88.38 295 TYR A O 1
ATOM 2377 N N . ASN A 1 296 ? -5.685 -14.635 -22.640 1.00 90.44 296 ASN A N 1
ATOM 2378 C CA . ASN A 1 296 ? -6.310 -14.503 -21.322 1.00 90.44 296 ASN A CA 1
ATOM 2379 C C . ASN A 1 296 ? -7.779 -14.091 -21.432 1.00 90.44 296 ASN A C 1
ATOM 2381 O O . ASN A 1 296 ? -8.643 -14.702 -20.802 1.00 90.44 296 ASN A O 1
ATOM 2385 N N . ALA A 1 297 ? -8.070 -13.083 -22.262 1.00 89.12 297 ALA A N 1
ATOM 2386 C CA . ALA A 1 297 ? -9.423 -12.564 -22.421 1.00 89.12 297 ALA A CA 1
ATOM 2387 C C . ALA A 1 297 ? -10.398 -13.656 -22.888 1.00 89.12 297 ALA A C 1
ATOM 2389 O O . ALA A 1 297 ? -11.516 -13.733 -22.380 1.00 89.12 297 ALA A O 1
ATOM 2390 N N . SER A 1 298 ? -9.966 -14.536 -23.801 1.00 90.94 298 SER A N 1
ATOM 2391 C CA . SER A 1 298 ? -10.782 -15.658 -24.278 1.00 90.94 298 SER A CA 1
ATOM 2392 C C . SER A 1 298 ? -11.176 -16.596 -23.131 1.00 90.94 298 SER A C 1
ATOM 2394 O O . SER A 1 298 ? -12.369 -16.809 -22.889 1.00 90.94 298 SER A O 1
ATOM 2396 N N . VAL A 1 299 ? -10.193 -17.082 -22.360 1.00 94.19 299 VAL A N 1
ATOM 2397 C CA . VAL A 1 299 ? -10.426 -17.988 -21.219 1.00 94.19 299 VAL A CA 1
ATOM 2398 C C . VAL A 1 299 ? -11.376 -17.358 -20.208 1.00 94.19 299 VAL A C 1
ATOM 2400 O O . VAL A 1 299 ? -12.379 -17.965 -19.827 1.00 94.19 299 VAL A O 1
ATOM 2403 N N . VAL A 1 300 ? -11.087 -16.123 -19.795 1.00 94.00 300 VAL A N 1
ATOM 2404 C CA . VAL A 1 300 ? -11.873 -15.435 -18.772 1.00 94.00 300 VAL A CA 1
ATOM 2405 C C . VAL A 1 300 ? -13.306 -15.211 -19.255 1.00 94.00 300 VAL A C 1
ATOM 2407 O O . VAL A 1 300 ? -14.249 -15.567 -18.550 1.00 94.00 300 VAL A O 1
ATOM 2410 N N . ASN A 1 301 ? -13.504 -14.729 -20.483 1.00 93.44 301 ASN A N 1
ATOM 2411 C CA . ASN A 1 301 ? -14.843 -14.470 -21.013 1.00 93.44 301 ASN A CA 1
ATOM 2412 C C . ASN A 1 301 ? -15.669 -15.748 -21.202 1.00 93.44 301 ASN A C 1
ATOM 2414 O O . ASN A 1 301 ? -16.892 -15.711 -21.053 1.00 93.44 301 ASN A O 1
ATOM 2418 N N . HIS A 1 302 ? -15.048 -16.881 -21.542 1.00 94.81 302 HIS A N 1
ATOM 2419 C CA . HIS A 1 302 ? -15.743 -18.170 -21.532 1.00 94.81 302 HIS A CA 1
ATOM 2420 C C . HIS A 1 302 ? -16.158 -18.568 -20.107 1.00 94.81 302 HIS A C 1
ATOM 2422 O O . HIS A 1 302 ? -17.316 -18.931 -19.894 1.00 94.81 302 HIS A O 1
ATOM 2428 N N . LEU A 1 303 ? -15.258 -18.424 -19.127 1.00 95.88 303 LEU A N 1
ATOM 2429 C CA . LEU A 1 303 ? -15.530 -18.733 -17.719 1.00 95.88 303 LEU A CA 1
ATOM 2430 C C . LEU A 1 303 ? -16.593 -17.824 -17.079 1.00 95.88 303 LEU A C 1
ATOM 2432 O O . LEU A 1 303 ? -17.350 -18.285 -16.233 1.00 95.88 303 LEU A O 1
ATOM 2436 N N . ALA A 1 304 ? -16.686 -16.551 -17.469 1.00 95.62 304 ALA A N 1
ATOM 2437 C CA . ALA A 1 304 ? -17.759 -15.663 -17.014 1.00 95.62 304 ALA A CA 1
ATOM 2438 C C . ALA A 1 304 ? -19.117 -16.107 -17.576 1.00 95.62 304 ALA A C 1
ATOM 2440 O O . ALA A 1 304 ? -20.088 -16.239 -16.830 1.00 95.62 304 ALA A O 1
ATOM 2441 N N . ARG A 1 305 ? -19.176 -16.399 -18.882 1.00 93.75 305 ARG A N 1
ATOM 2442 C CA . ARG A 1 305 ? -20.422 -16.790 -19.559 1.00 93.75 305 ARG A CA 1
ATOM 2443 C C . ARG A 1 305 ? -20.964 -18.122 -19.066 1.00 93.75 305 ARG A C 1
ATOM 2445 O O . ARG A 1 305 ? -22.165 -18.220 -18.839 1.00 93.75 305 ARG A O 1
ATOM 2452 N N . ILE A 1 306 ? -20.103 -19.123 -18.874 1.00 95.88 306 ILE A N 1
ATOM 2453 C CA . ILE A 1 306 ? -20.529 -20.443 -18.386 1.00 95.88 306 ILE A CA 1
ATOM 2454 C C . ILE A 1 306 ? -21.208 -20.351 -17.013 1.00 95.88 306 ILE A C 1
ATOM 2456 O O . ILE A 1 306 ? -22.184 -21.056 -16.787 1.00 95.88 306 ILE A O 1
ATOM 2460 N N . ILE A 1 307 ? -20.775 -19.445 -16.128 1.00 96.50 307 ILE A N 1
ATOM 2461 C CA . ILE A 1 307 ? -21.393 -19.259 -14.801 1.00 96.50 307 ILE A CA 1
ATOM 2462 C C . ILE A 1 307 ? -22.514 -18.207 -14.768 1.00 96.50 307 ILE A C 1
ATOM 2464 O O . ILE A 1 307 ? -23.127 -18.030 -13.711 1.00 96.50 307 ILE A O 1
ATOM 2468 N N . GLY A 1 308 ? -22.798 -17.545 -15.896 1.00 95.00 308 GLY A N 1
ATOM 2469 C CA . GLY A 1 308 ? -23.941 -16.646 -16.080 1.00 95.00 308 GLY A CA 1
ATOM 2470 C C . GLY A 1 308 ? -23.627 -15.146 -16.081 1.00 95.00 308 GLY A C 1
ATOM 2471 O O . GLY A 1 308 ? -24.556 -14.352 -16.241 1.00 95.00 308 GLY A O 1
ATOM 2472 N N . TYR A 1 309 ? -22.363 -14.734 -15.927 1.00 95.19 309 TYR A N 1
ATOM 2473 C CA . TYR A 1 309 ? -21.970 -13.323 -16.027 1.00 95.19 309 TYR A CA 1
ATOM 2474 C C . TYR A 1 309 ? -21.850 -12.871 -17.494 1.00 95.19 309 TYR A C 1
ATOM 2476 O O . TYR A 1 309 ? -21.305 -13.604 -18.329 1.00 95.19 309 TYR A O 1
ATOM 2484 N N . PRO A 1 310 ? -22.290 -11.645 -17.826 1.00 92.94 310 PRO A N 1
ATOM 2485 C CA . PRO A 1 310 ? -22.017 -11.032 -19.113 1.00 92.94 310 PRO A CA 1
ATOM 2486 C C . PRO A 1 310 ? -20.513 -10.861 -19.337 1.00 92.94 310 PRO A C 1
ATOM 2488 O O . PRO A 1 310 ? -19.791 -10.330 -18.493 1.00 92.94 310 PRO A O 1
ATOM 2491 N N . ALA A 1 311 ? -20.046 -11.277 -20.509 1.00 91.94 311 ALA A N 1
ATOM 2492 C CA . ALA A 1 311 ? -18.678 -11.069 -20.958 1.00 91.94 311 ALA A CA 1
ATOM 2493 C C . ALA A 1 311 ? -18.673 -10.709 -22.441 1.00 91.94 311 ALA A C 1
ATOM 2495 O O . ALA A 1 311 ? -19.620 -11.030 -23.167 1.00 91.94 311 ALA A O 1
ATOM 2496 N N . ASN A 1 312 ? -17.602 -10.058 -22.893 1.00 90.25 312 ASN A N 1
ATOM 2497 C CA . ASN A 1 312 ? -17.476 -9.700 -24.299 1.00 90.25 312 ASN A CA 1
ATOM 2498 C C . ASN A 1 312 ? -17.496 -10.959 -25.172 1.00 90.25 312 ASN A C 1
ATOM 2500 O O . ASN A 1 312 ? -16.823 -11.944 -24.840 1.00 90.25 312 ASN A O 1
ATOM 2504 N N . PRO A 1 313 ? -18.218 -10.935 -26.305 1.00 91.44 313 PRO A N 1
ATOM 2505 C CA . PRO A 1 313 ? -18.067 -11.966 -27.303 1.00 91.44 313 PRO A CA 1
ATOM 2506 C C . PRO A 1 313 ? -16.626 -11.999 -27.788 1.00 91.44 313 PRO A C 1
ATOM 2508 O O . PRO A 1 313 ? -16.163 -11.039 -28.402 1.00 91.44 313 PRO A O 1
ATOM 2511 N N . THR A 1 314 ? -15.918 -13.087 -27.485 1.00 93.31 314 THR A N 1
ATOM 2512 C CA . THR A 1 314 ? -14.543 -13.301 -27.935 1.00 93.31 314 THR A CA 1
ATOM 2513 C C . THR A 1 314 ? -14.335 -14.708 -28.457 1.00 93.31 314 THR A C 1
ATOM 2515 O O . THR A 1 314 ? -14.841 -15.653 -27.848 1.00 93.31 314 THR A O 1
ATOM 2518 N N . THR A 1 315 ? -13.562 -14.840 -29.532 1.00 93.69 315 THR A N 1
ATOM 2519 C CA . THR A 1 315 ? -13.038 -16.122 -30.020 1.00 93.69 315 THR A CA 1
ATOM 2520 C C . THR A 1 315 ? -11.605 -15.964 -30.524 1.00 93.69 315 THR A C 1
ATOM 2522 O O . THR A 1 315 ? -11.161 -14.849 -30.783 1.00 93.69 315 THR A O 1
ATOM 2525 N N . PHE A 1 316 ? -10.875 -17.065 -30.662 1.00 94.00 316 PHE A N 1
ATOM 2526 C CA . PHE A 1 316 ? -9.499 -17.093 -31.143 1.00 94.00 316 PHE A CA 1
ATOM 2527 C C . PHE A 1 316 ? -9.418 -17.636 -32.576 1.00 94.00 316 PHE A C 1
ATOM 2529 O O . PHE A 1 316 ? -10.127 -18.577 -32.952 1.00 94.00 316 PHE A O 1
ATOM 2536 N N . ARG A 1 317 ? -8.510 -17.075 -33.374 1.00 94.31 317 ARG A N 1
ATOM 2537 C CA . ARG A 1 317 ? -8.078 -17.613 -34.668 1.00 94.31 317 ARG A CA 1
ATOM 2538 C C . ARG A 1 317 ? -6.558 -17.596 -34.732 1.00 94.31 317 ARG A C 1
ATOM 2540 O O . ARG A 1 317 ? -5.916 -16.619 -34.354 1.00 94.31 317 ARG A O 1
ATOM 2547 N N . ARG A 1 318 ? -5.989 -18.686 -35.243 1.00 92.94 318 ARG A N 1
ATOM 2548 C CA . ARG A 1 318 ? -4.539 -18.844 -35.393 1.00 92.94 318 ARG A CA 1
ATOM 2549 C C . ARG A 1 318 ? -3.983 -17.894 -36.450 1.00 92.94 318 ARG A C 1
ATOM 2551 O O . ARG A 1 318 ? -2.975 -17.240 -36.213 1.00 92.94 318 ARG A O 1
ATOM 2558 N N . HIS A 1 319 ? -4.697 -17.765 -37.565 1.00 95.25 319 HIS A N 1
ATOM 2559 C CA . HIS A 1 319 ? -4.359 -16.873 -38.663 1.00 95.25 319 HIS A CA 1
ATOM 2560 C C . HIS A 1 319 ? -5.594 -16.094 -39.094 1.00 95.25 319 HIS A C 1
ATOM 2562 O O . HIS A 1 319 ? -6.704 -16.622 -39.077 1.00 95.25 319 HIS A O 1
ATOM 2568 N N . ILE A 1 320 ? -5.398 -14.838 -39.480 1.00 97.00 320 ILE A N 1
ATOM 2569 C CA . ILE A 1 320 ? -6.402 -14.042 -40.189 1.00 97.00 320 ILE A CA 1
ATOM 2570 C C . ILE A 1 320 ? -5.710 -13.230 -41.280 1.00 97.00 320 ILE A C 1
ATOM 2572 O O . ILE A 1 320 ? -4.554 -12.833 -41.114 1.00 97.00 320 ILE A O 1
ATOM 2576 N N . LYS A 1 321 ? -6.419 -12.947 -42.371 1.00 98.12 321 LYS A N 1
ATOM 2577 C CA . LYS A 1 321 ? -5.943 -12.044 -43.421 1.00 98.12 321 LYS A CA 1
ATOM 2578 C C . LYS A 1 321 ? -6.504 -10.649 -43.162 1.00 98.12 321 LYS A C 1
ATOM 2580 O O . LYS A 1 321 ? -7.717 -10.483 -43.097 1.00 98.12 321 LYS A O 1
ATOM 2585 N N . LEU A 1 322 ? -5.635 -9.657 -43.009 1.00 98.12 322 LEU A N 1
ATOM 2586 C CA . LEU A 1 322 ? -5.999 -8.256 -42.820 1.00 98.12 322 LEU A CA 1
ATOM 2587 C C . LEU A 1 322 ? -5.628 -7.454 -44.070 1.00 98.12 322 LEU A C 1
ATOM 2589 O O . LEU A 1 322 ? -4.450 -7.231 -44.343 1.00 98.12 322 LEU A O 1
ATOM 2593 N N . ASP A 1 323 ? -6.638 -7.021 -44.812 1.00 98.25 323 ASP A N 1
ATOM 2594 C CA . ASP A 1 323 ? -6.520 -6.058 -45.905 1.00 98.25 323 ASP A CA 1
ATOM 2595 C C . ASP A 1 323 ? -6.300 -4.652 -45.331 1.00 98.25 323 ASP A C 1
ATOM 2597 O O . ASP A 1 323 ? -7.100 -4.183 -44.517 1.00 98.25 323 ASP A O 1
ATOM 2601 N N . LEU A 1 324 ? -5.204 -3.994 -45.721 1.00 97.50 324 LEU A N 1
ATOM 2602 C CA . LEU A 1 324 ? -4.812 -2.685 -45.192 1.00 97.50 324 LEU A CA 1
ATOM 2603 C C . LEU A 1 324 ? -5.515 -1.513 -45.902 1.00 97.50 324 LEU A C 1
ATOM 2605 O O . LEU A 1 324 ? -5.432 -0.375 -45.433 1.00 97.50 324 LEU A O 1
ATOM 2609 N N . GLY A 1 325 ? -6.226 -1.773 -47.005 1.00 96.44 325 GLY A N 1
ATOM 2610 C CA . GLY A 1 325 ? -6.930 -0.747 -47.769 1.00 96.44 325 GLY A CA 1
ATOM 2611 C C . GLY A 1 325 ? -5.971 0.289 -48.358 1.00 96.44 325 GLY A C 1
ATOM 2612 O O . GLY A 1 325 ? -5.087 -0.050 -49.143 1.00 96.44 325 GLY A O 1
ATOM 2613 N N . GLU A 1 326 ? -6.154 1.558 -47.991 1.00 96.38 326 GLU A N 1
ATOM 2614 C CA . GLU A 1 326 ? -5.310 2.675 -48.448 1.00 96.38 326 GLU A CA 1
ATOM 2615 C C . GLU A 1 326 ? -4.004 2.816 -47.650 1.00 96.38 326 GLU A C 1
ATOM 2617 O O . GLU A 1 326 ? -3.091 3.508 -48.091 1.00 96.38 326 GLU A O 1
ATOM 2622 N N . VAL A 1 327 ? -3.900 2.167 -46.485 1.00 96.06 327 VAL A N 1
ATOM 2623 C CA . VAL A 1 327 ? -2.718 2.251 -45.621 1.00 96.06 327 VAL A CA 1
ATOM 2624 C C . VAL A 1 327 ? -1.655 1.296 -46.147 1.00 96.06 327 VAL A C 1
ATOM 2626 O O . VAL A 1 327 ? -1.905 0.101 -46.294 1.00 96.06 327 VAL A O 1
ATOM 2629 N N . SER A 1 328 ? -0.458 1.799 -46.435 1.00 96.88 328 SER A N 1
ATOM 2630 C CA . SER A 1 328 ? 0.664 0.943 -46.838 1.00 96.88 328 SER A CA 1
ATOM 2631 C C . SER A 1 328 ? 1.159 0.077 -45.673 1.00 96.88 328 SER A C 1
ATOM 2633 O O . SER A 1 328 ? 0.976 0.408 -44.498 1.00 96.88 328 SER A O 1
ATOM 2635 N N . PHE A 1 329 ? 1.849 -1.027 -45.970 1.00 95.25 329 PHE A N 1
ATOM 2636 C CA . PHE A 1 329 ? 2.470 -1.860 -44.935 1.00 95.25 329 PHE A CA 1
ATOM 2637 C C . PHE A 1 329 ? 3.436 -1.057 -44.045 1.00 95.25 329 PHE A C 1
ATOM 2639 O O . PHE A 1 329 ? 3.443 -1.203 -42.822 1.00 95.25 329 PHE A O 1
ATOM 2646 N N . GLU A 1 330 ? 4.232 -0.178 -44.650 1.00 95.31 330 GLU A N 1
ATOM 2647 C CA . GLU A 1 330 ? 5.208 0.658 -43.960 1.00 95.31 330 GLU A CA 1
ATOM 2648 C C . GLU A 1 330 ? 4.523 1.675 -43.030 1.00 95.31 330 GLU A C 1
ATOM 2650 O O . GLU A 1 330 ? 4.965 1.867 -41.891 1.00 95.31 330 GLU A O 1
ATOM 2655 N N . GLU A 1 331 ? 3.404 2.270 -43.457 1.00 95.19 331 GLU A N 1
ATOM 2656 C CA . GLU A 1 331 ? 2.570 3.121 -42.602 1.00 95.19 331 GLU A CA 1
ATOM 2657 C C . GLU A 1 331 ? 1.917 2.320 -41.478 1.00 95.19 331 GLU A C 1
ATOM 2659 O O . GLU A 1 331 ? 1.921 2.779 -40.340 1.00 95.19 331 GLU A O 1
ATOM 2664 N N . PHE A 1 332 ? 1.416 1.112 -41.750 1.00 95.12 332 PHE A N 1
ATOM 2665 C CA . PHE A 1 332 ? 0.816 0.240 -40.738 1.00 95.12 332 PHE A CA 1
ATOM 2666 C C . PHE A 1 332 ? 1.815 -0.112 -39.623 1.00 95.12 332 PHE A C 1
ATOM 2668 O O . PHE A 1 332 ? 1.512 0.047 -38.438 1.00 95.12 332 PHE A O 1
ATOM 2675 N N . VAL A 1 333 ? 3.040 -0.514 -39.981 1.00 93.25 333 VAL A N 1
ATOM 2676 C CA . VAL A 1 333 ? 4.122 -0.785 -39.015 1.00 93.25 333 VAL A CA 1
ATOM 2677 C C . VAL A 1 333 ? 4.542 0.491 -38.278 1.00 93.25 333 VAL A C 1
ATOM 2679 O O . VAL A 1 333 ? 4.826 0.455 -37.078 1.00 93.25 333 VAL A O 1
ATOM 2682 N N . THR A 1 334 ? 4.547 1.636 -38.962 1.00 91.81 334 THR A N 1
ATOM 2683 C CA . THR A 1 334 ? 4.837 2.928 -38.328 1.00 91.81 334 THR A CA 1
ATOM 2684 C C . THR A 1 334 ? 3.762 3.296 -37.307 1.00 91.81 334 THR A C 1
ATOM 2686 O O . THR A 1 334 ? 4.096 3.644 -36.175 1.00 91.81 334 THR A O 1
ATOM 2689 N N . GLN A 1 335 ? 2.480 3.143 -37.650 1.00 92.50 335 GLN A N 1
ATOM 2690 C CA . GLN A 1 335 ? 1.362 3.355 -36.731 1.00 92.50 335 GLN A CA 1
ATOM 2691 C C . GLN A 1 335 ? 1.442 2.409 -35.533 1.00 92.50 335 GLN A C 1
ATOM 2693 O O . GLN A 1 335 ? 1.264 2.852 -34.402 1.00 92.50 335 GLN A O 1
ATOM 2698 N N . TRP A 1 336 ? 1.783 1.137 -35.750 1.00 91.56 336 TRP A N 1
ATOM 2699 C CA . TRP A 1 336 ? 2.000 0.186 -34.660 1.00 91.56 336 TRP A CA 1
ATOM 2700 C C . TRP A 1 336 ? 3.065 0.686 -33.688 1.00 91.56 336 TRP A C 1
ATOM 2702 O O . TRP A 1 336 ? 2.818 0.770 -32.486 1.00 91.56 336 TRP A O 1
ATOM 2712 N N . LYS A 1 337 ? 4.245 1.048 -34.205 1.00 87.56 337 LYS A N 1
ATOM 2713 C CA . LYS A 1 337 ? 5.365 1.529 -33.389 1.00 87.56 337 LYS A CA 1
ATOM 2714 C C . LYS A 1 337 ? 5.015 2.818 -32.643 1.00 87.56 337 LYS A C 1
ATOM 2716 O O . LYS A 1 337 ? 5.422 2.971 -31.496 1.00 87.56 337 LYS A O 1
ATOM 2721 N N . LEU A 1 338 ? 4.272 3.728 -33.277 1.00 86.00 338 LEU A N 1
ATOM 2722 C CA . LEU A 1 338 ? 3.839 4.988 -32.669 1.00 86.00 338 LEU A CA 1
ATOM 2723 C C . LEU A 1 338 ? 2.811 4.779 -31.550 1.00 86.00 338 LEU A C 1
ATOM 2725 O O . LEU A 1 338 ? 2.896 5.452 -30.529 1.00 86.00 338 LEU A O 1
ATOM 2729 N N . VAL A 1 339 ? 1.850 3.868 -31.734 1.00 86.00 339 VAL A N 1
ATOM 2730 C CA . VAL A 1 339 ? 0.743 3.666 -30.783 1.00 86.00 339 VAL A CA 1
ATOM 2731 C C . VAL A 1 339 ? 1.128 2.731 -29.633 1.00 86.00 339 VAL A C 1
ATOM 2733 O O . VAL A 1 339 ? 0.736 2.985 -28.497 1.00 86.00 339 VAL A O 1
ATOM 2736 N N . HIS A 1 340 ? 1.891 1.667 -29.902 1.00 83.50 340 HIS A N 1
ATOM 2737 C CA . HIS A 1 340 ? 2.168 0.597 -28.929 1.00 83.50 340 HIS A CA 1
ATOM 2738 C C . HIS A 1 340 ? 3.628 0.534 -28.456 1.00 83.50 340 HIS A C 1
ATOM 2740 O O . HIS A 1 340 ? 3.939 -0.194 -27.512 1.00 83.50 340 HIS A O 1
ATOM 2746 N N . GLY A 1 341 ? 4.539 1.281 -29.089 1.00 81.00 341 GLY A N 1
ATOM 2747 C CA . GLY A 1 341 ? 5.968 1.201 -28.793 1.00 81.00 341 GLY A CA 1
ATOM 2748 C C . GLY A 1 341 ? 6.564 -0.173 -29.122 1.00 81.00 341 GLY A C 1
ATOM 2749 O O . GLY A 1 341 ? 6.051 -0.912 -29.962 1.00 81.00 341 GLY A O 1
ATOM 2750 N N . THR A 1 342 ? 7.683 -0.511 -28.478 1.00 69.88 342 THR A N 1
ATOM 2751 C CA . THR A 1 342 ? 8.353 -1.821 -28.618 1.00 69.88 342 THR A CA 1
ATOM 2752 C C . THR A 1 342 ? 8.108 -2.757 -27.436 1.00 69.88 342 THR A C 1
ATOM 2754 O O . THR A 1 342 ? 8.400 -3.944 -27.535 1.00 69.88 342 THR A O 1
ATOM 2757 N N . GLU A 1 343 ? 7.581 -2.244 -26.321 1.00 63.22 343 GLU A N 1
ATOM 2758 C CA . GLU A 1 343 ? 7.396 -2.999 -25.073 1.00 63.22 343 GLU A CA 1
ATOM 2759 C C . GLU A 1 343 ? 6.276 -4.042 -25.168 1.00 63.22 343 GLU A C 1
ATOM 2761 O O . GLU A 1 343 ? 6.344 -5.078 -24.516 1.00 63.22 343 GLU A O 1
ATOM 2766 N N . MET A 1 344 ? 5.272 -3.812 -26.021 1.00 66.75 344 MET A N 1
ATOM 2767 C CA . MET A 1 344 ? 4.145 -4.736 -26.213 1.00 66.75 344 MET A CA 1
ATOM 2768 C C . MET A 1 344 ? 4.397 -5.813 -27.281 1.00 66.75 344 MET A C 1
ATOM 2770 O O . MET A 1 344 ? 3.501 -6.604 -27.567 1.00 66.75 344 MET A O 1
ATOM 2774 N N . GLY A 1 345 ? 5.602 -5.859 -27.856 1.00 70.62 345 GLY A N 1
ATOM 2775 C CA . GLY A 1 345 ? 5.968 -6.766 -28.944 1.00 70.62 345 GLY A CA 1
ATOM 2776 C C . GLY A 1 345 ? 6.154 -6.049 -30.283 1.00 70.62 345 GLY A C 1
ATOM 2777 O O . GLY A 1 345 ? 5.545 -5.014 -30.567 1.00 70.62 345 GLY A O 1
ATOM 2778 N N . SER A 1 346 ? 7.037 -6.598 -31.118 1.00 79.38 346 SER A N 1
ATOM 2779 C CA . SER A 1 346 ? 7.320 -6.065 -32.453 1.00 79.38 346 SER A CA 1
ATOM 2780 C C . SER A 1 346 ? 6.241 -6.498 -33.443 1.00 79.38 346 SER A C 1
ATOM 2782 O O . SER A 1 346 ? 5.771 -7.628 -33.389 1.00 79.38 346 SER A O 1
ATOM 2784 N N . ALA A 1 347 ? 5.897 -5.657 -34.420 1.00 85.19 347 ALA A N 1
ATOM 2785 C CA . ALA A 1 347 ? 4.993 -6.067 -35.497 1.00 85.19 347 ALA A CA 1
ATOM 2786 C C . ALA A 1 347 ? 5.477 -7.362 -36.186 1.00 85.19 347 ALA A C 1
ATOM 2788 O O . ALA A 1 347 ? 4.670 -8.220 -36.519 1.00 85.19 347 ALA A O 1
ATOM 2789 N N . ILE A 1 348 ? 6.795 -7.568 -36.306 1.00 82.19 348 ILE A N 1
ATOM 2790 C CA . ILE A 1 348 ? 7.366 -8.749 -36.975 1.00 82.19 348 ILE A CA 1
ATOM 2791 C C . ILE A 1 348 ? 7.045 -10.081 -36.276 1.00 82.19 348 ILE A C 1
ATOM 2793 O O . ILE A 1 348 ? 7.080 -11.125 -36.919 1.00 82.19 348 ILE A O 1
ATOM 2797 N N . THR A 1 349 ? 6.729 -10.073 -34.975 1.00 82.12 349 THR A N 1
ATOM 2798 C CA . THR A 1 349 ? 6.369 -11.302 -34.248 1.00 82.12 349 THR A CA 1
ATOM 2799 C C . THR A 1 349 ? 4.911 -11.698 -34.463 1.00 82.12 349 THR A C 1
ATOM 2801 O O . THR A 1 349 ? 4.552 -12.846 -34.227 1.00 82.12 349 THR A O 1
ATOM 2804 N N . HIS A 1 350 ? 4.068 -10.769 -34.918 1.00 88.69 350 HIS A N 1
ATOM 2805 C CA . HIS A 1 350 ? 2.621 -10.966 -35.037 1.00 88.69 350 HIS A CA 1
ATOM 2806 C C . HIS A 1 350 ? 2.100 -10.836 -36.469 1.00 88.69 350 HIS A C 1
ATOM 2808 O O . HIS A 1 350 ? 0.968 -11.234 -36.730 1.00 88.69 350 HIS A O 1
ATOM 2814 N N . VAL A 1 351 ? 2.895 -10.269 -37.375 1.00 91.75 351 VAL A N 1
ATOM 2815 C CA . VAL A 1 351 ? 2.476 -9.859 -38.713 1.00 91.75 351 VAL A CA 1
ATOM 2816 C C . VAL A 1 351 ? 3.393 -10.490 -39.752 1.00 91.75 351 VAL A C 1
ATOM 2818 O O . VAL A 1 351 ? 4.614 -10.358 -39.682 1.00 91.75 351 VAL A O 1
ATOM 2821 N N . GLU A 1 352 ? 2.800 -11.127 -40.752 1.00 94.25 352 GLU A N 1
ATOM 2822 C CA . GLU A 1 352 ? 3.490 -11.640 -41.932 1.00 94.25 352 GLU A CA 1
ATOM 2823 C C . GLU A 1 352 ? 2.971 -10.923 -43.182 1.00 94.25 352 GLU A C 1
ATOM 2825 O O . GLU A 1 352 ? 1.770 -10.887 -43.444 1.00 94.25 352 GLU A O 1
ATOM 2830 N N . ARG A 1 353 ? 3.871 -10.293 -43.943 1.00 94.75 353 ARG A N 1
ATOM 2831 C CA . ARG A 1 353 ? 3.512 -9.573 -45.172 1.00 94.75 353 ARG A CA 1
ATOM 2832 C C . ARG A 1 353 ? 3.164 -10.570 -46.273 1.00 94.75 353 ARG A C 1
ATOM 2834 O O . ARG A 1 353 ? 3.935 -11.493 -46.512 1.00 94.75 353 ARG A O 1
ATOM 2841 N N . ILE A 1 354 ? 2.070 -10.328 -46.993 1.00 96.00 354 ILE A N 1
ATOM 2842 C CA . ILE A 1 354 ? 1.712 -11.109 -48.181 1.00 96.00 354 ILE A CA 1
ATOM 2843 C C . ILE A 1 354 ? 2.385 -10.465 -49.406 1.00 96.00 354 ILE A C 1
ATOM 2845 O O . ILE A 1 354 ? 2.100 -9.305 -49.716 1.00 96.00 354 ILE A O 1
ATOM 2849 N N . PRO A 1 355 ? 3.311 -11.148 -50.107 1.00 94.69 355 PRO A N 1
ATOM 2850 C CA . PRO A 1 355 ? 3.966 -10.575 -51.280 1.00 94.69 355 PRO A CA 1
ATOM 2851 C C . PRO A 1 355 ? 2.957 -10.247 -52.390 1.00 94.69 355 PRO A C 1
ATOM 2853 O O . PRO A 1 355 ? 2.149 -11.089 -52.764 1.00 94.69 355 PRO A O 1
ATOM 2856 N N . GLY A 1 356 ? 3.027 -9.033 -52.944 1.00 94.62 356 GLY A N 1
ATOM 2857 C CA . GLY A 1 356 ? 2.168 -8.600 -54.055 1.00 94.62 356 GLY A CA 1
ATOM 2858 C C . GLY A 1 356 ? 0.768 -8.110 -53.665 1.00 94.62 356 GLY A C 1
ATOM 2859 O O . GLY A 1 356 ? 0.057 -7.609 -54.531 1.00 94.62 356 GLY A O 1
ATOM 2860 N N . GLU A 1 357 ? 0.387 -8.179 -52.388 1.00 97.19 357 GLU A N 1
ATOM 2861 C CA . GLU A 1 357 ? -0.896 -7.677 -51.885 1.00 97.19 357 GLU A CA 1
ATOM 2862 C C . GLU A 1 357 ? -0.686 -6.573 -50.836 1.00 97.19 357 GLU A C 1
ATOM 2864 O O . GLU A 1 357 ? 0.271 -6.626 -50.061 1.00 97.19 357 GLU A O 1
ATOM 2869 N N . ASN A 1 358 ? -1.596 -5.589 -50.756 1.00 97.25 358 ASN A N 1
ATOM 2870 C CA . ASN A 1 358 ? -1.615 -4.631 -49.639 1.00 97.25 358 ASN A CA 1
ATOM 2871 C C . ASN A 1 358 ? -2.339 -5.223 -48.416 1.00 97.25 358 ASN A C 1
ATOM 2873 O O . ASN A 1 358 ? -3.307 -4.670 -47.899 1.00 97.25 358 ASN A O 1
ATOM 2877 N N . ALA A 1 359 ? -1.897 -6.408 -48.000 1.00 97.75 359 ALA A N 1
ATOM 2878 C CA . ALA A 1 359 ? -2.501 -7.188 -46.934 1.00 97.75 359 ALA A CA 1
ATOM 2879 C C . ALA A 1 359 ? -1.431 -7.909 -46.106 1.00 97.75 359 ALA A C 1
ATOM 2881 O O . ALA A 1 359 ? -0.302 -8.147 -46.551 1.00 97.75 359 ALA A O 1
ATOM 2882 N N . VAL A 1 360 ? -1.803 -8.281 -44.886 1.00 97.19 360 VAL A N 1
ATOM 2883 C CA . VAL A 1 360 ? -0.943 -9.013 -43.953 1.00 97.19 360 VAL A CA 1
ATOM 2884 C C . VAL A 1 360 ? -1.678 -10.198 -43.342 1.00 97.19 360 VAL A C 1
ATOM 2886 O O . VAL A 1 360 ? -2.897 -10.170 -43.188 1.00 97.19 360 VAL A O 1
ATOM 2889 N N . ILE A 1 361 ? -0.939 -11.232 -42.952 1.00 96.94 361 ILE A N 1
ATOM 2890 C CA . ILE A 1 361 ? -1.437 -12.287 -42.075 1.00 96.94 361 ILE A CA 1
ATOM 2891 C C . ILE A 1 361 ? -1.115 -11.906 -40.636 1.00 96.94 361 ILE A C 1
ATOM 2893 O O . ILE A 1 361 ? 0.049 -11.704 -40.285 1.00 96.94 361 ILE A O 1
ATOM 2897 N N . LEU A 1 362 ? -2.143 -11.818 -39.796 1.00 95.31 362 LEU A N 1
ATOM 2898 C CA . LEU A 1 362 ? -1.966 -11.672 -38.355 1.00 95.31 362 LEU A CA 1
ATOM 2899 C C . LEU A 1 362 ? -1.993 -13.051 -37.692 1.00 95.31 362 LEU A C 1
ATOM 2901 O O . LEU A 1 362 ? -2.864 -13.871 -37.992 1.00 95.31 362 LEU A O 1
ATOM 2905 N N . LYS A 1 363 ? -1.045 -13.286 -36.781 1.00 92.69 363 LYS A N 1
ATOM 2906 C CA . LYS A 1 363 ? -0.875 -14.544 -36.042 1.00 92.69 363 LYS A CA 1
ATOM 2907 C C . LYS A 1 363 ? -1.453 -14.437 -34.635 1.00 92.69 363 LYS A C 1
ATOM 2909 O O . LYS A 1 363 ? -1.243 -13.433 -33.953 1.00 92.69 363 LYS A O 1
ATOM 2914 N N . ASN A 1 364 ? -2.116 -15.502 -34.196 1.00 91.31 364 ASN A N 1
ATOM 2915 C CA . ASN A 1 364 ? -2.703 -15.683 -32.869 1.00 91.31 364 ASN A CA 1
ATOM 2916 C C . ASN A 1 364 ? -3.589 -14.512 -32.434 1.00 91.31 364 ASN A C 1
ATOM 2918 O O . ASN A 1 364 ? -3.258 -13.739 -31.531 1.00 91.31 364 ASN A O 1
ATOM 2922 N N . VAL A 1 365 ? -4.729 -14.382 -33.105 1.00 93.62 365 VAL A N 1
ATOM 2923 C CA . VAL A 1 365 ? -5.621 -13.236 -32.970 1.00 93.62 365 VAL A CA 1
ATOM 2924 C C . VAL A 1 365 ? -6.866 -13.609 -32.187 1.00 93.62 365 VAL A C 1
ATOM 2926 O O . VAL A 1 365 ? -7.571 -14.559 -32.518 1.00 93.62 365 VAL A O 1
ATOM 2929 N N . THR A 1 366 ? -7.184 -12.809 -31.175 1.00 94.50 366 THR A N 1
ATOM 2930 C CA . THR A 1 366 ? -8.493 -12.855 -30.522 1.00 94.50 366 THR A CA 1
ATOM 2931 C C . THR A 1 366 ? -9.417 -11.829 -31.149 1.00 94.50 366 THR A C 1
ATOM 2933 O O . THR A 1 366 ? -9.117 -10.639 -31.194 1.00 94.50 366 THR A O 1
ATOM 2936 N N . LEU A 1 367 ? -10.550 -12.298 -31.645 1.00 95.25 367 LEU A N 1
ATOM 2937 C CA . LEU A 1 367 ? -11.605 -11.487 -32.217 1.00 95.25 367 LEU A CA 1
ATOM 2938 C C . LEU A 1 367 ? -12.568 -11.099 -31.112 1.00 95.25 367 LEU A C 1
ATOM 2940 O O . LEU A 1 367 ? -13.004 -11.951 -30.346 1.00 95.25 367 LEU A O 1
ATOM 2944 N N . GLU A 1 368 ? -12.928 -9.827 -31.064 1.00 94.12 368 GLU A N 1
ATOM 2945 C CA . GLU A 1 368 ? -13.905 -9.279 -30.137 1.00 94.12 368 GLU A CA 1
ATOM 2946 C C . GLU A 1 368 ? -14.959 -8.501 -30.922 1.00 94.12 368 GLU A C 1
ATOM 2948 O O . GLU A 1 368 ? -14.642 -7.543 -31.632 1.00 94.12 368 GLU A O 1
ATOM 2953 N N . ALA A 1 369 ? -16.217 -8.903 -30.794 1.00 92.44 369 ALA A N 1
ATOM 2954 C CA . ALA A 1 369 ? -17.316 -8.366 -31.586 1.00 92.44 369 ALA A CA 1
ATOM 2955 C C . ALA A 1 369 ? -18.492 -7.959 -30.702 1.00 92.44 369 ALA A C 1
ATOM 2957 O O . ALA A 1 369 ? -18.624 -8.398 -29.560 1.00 92.44 369 ALA A O 1
ATOM 2958 N N . TYR A 1 370 ? -19.339 -7.092 -31.247 1.00 89.50 370 TYR A N 1
ATOM 2959 C CA . TYR A 1 370 ? -20.465 -6.497 -30.542 1.00 89.50 370 TYR A CA 1
ATOM 2960 C C . TYR A 1 370 ? -21.718 -6.537 -31.425 1.00 89.50 370 TYR A C 1
ATOM 2962 O O . TYR A 1 370 ? -21.583 -6.566 -32.651 1.00 89.50 370 TYR A O 1
ATOM 2970 N N . PRO A 1 371 ? -22.930 -6.529 -30.840 1.00 88.62 371 PRO A N 1
ATOM 2971 C CA . PRO A 1 371 ? -24.165 -6.370 -31.595 1.00 88.62 371 PRO A CA 1
ATOM 2972 C C . PRO A 1 371 ? -24.213 -5.032 -32.309 1.00 88.62 371 PRO A C 1
ATOM 2974 O O . PRO A 1 371 ? -23.473 -4.095 -31.991 1.00 88.62 371 PRO A O 1
ATOM 2977 N N . ASP A 1 372 ? -25.115 -4.961 -33.283 1.00 86.38 372 ASP A N 1
ATOM 2978 C CA . ASP A 1 372 ? -25.303 -3.757 -34.067 1.00 86.38 372 ASP A CA 1
ATOM 2979 C C . ASP A 1 372 ? -25.633 -2.575 -33.162 1.00 86.38 372 ASP A C 1
ATOM 2981 O O . ASP A 1 372 ? -26.368 -2.683 -32.180 1.00 86.38 372 ASP A O 1
ATOM 2985 N N . LYS A 1 373 ? -25.155 -1.401 -33.568 1.00 84.81 373 LYS A N 1
ATOM 2986 C CA . LYS A 1 373 ? -25.417 -0.126 -32.899 1.00 84.81 373 LYS A CA 1
ATOM 2987 C C . LYS A 1 373 ? -26.920 0.130 -32.661 1.00 84.81 373 LYS A C 1
ATOM 2989 O O . LYS A 1 373 ? -27.269 0.860 -31.745 1.00 84.81 373 LYS A O 1
ATOM 2994 N N . GLU A 1 374 ? -27.827 -0.426 -33.462 1.00 86.75 374 GLU A N 1
ATOM 2995 C CA . GLU A 1 374 ? -29.280 -0.265 -33.258 1.00 86.75 374 GLU A CA 1
ATOM 2996 C C . GLU A 1 374 ? -29.823 -1.062 -32.053 1.00 86.75 374 GLU A C 1
ATOM 2998 O O . GLU A 1 374 ? -30.854 -0.694 -31.487 1.00 86.75 374 GLU A O 1
ATOM 3003 N N . GLU A 1 375 ? -29.115 -2.113 -31.639 1.00 88.94 375 GLU A N 1
ATOM 3004 C CA . GLU A 1 375 ? -29.511 -3.052 -30.584 1.00 88.94 375 GLU A CA 1
ATOM 3005 C C . GLU A 1 375 ? -28.584 -3.008 -29.365 1.00 88.94 375 GLU A C 1
ATOM 3007 O O . GLU A 1 375 ? -28.932 -3.529 -28.309 1.00 88.94 375 GLU A O 1
ATOM 3012 N N . TYR A 1 376 ? -27.402 -2.405 -29.501 1.00 91.25 376 TYR A N 1
ATOM 3013 C CA . TYR A 1 376 ? -26.381 -2.368 -28.466 1.00 91.25 376 TYR A CA 1
ATOM 3014 C C . TYR A 1 376 ? -25.676 -1.015 -28.406 1.00 91.25 376 TYR A C 1
ATOM 3016 O O . TYR A 1 376 ? -25.322 -0.407 -29.423 1.00 91.25 376 TYR A O 1
ATOM 3024 N N . ARG A 1 377 ? -25.442 -0.542 -27.183 1.00 90.00 377 ARG A N 1
ATOM 3025 C CA . ARG A 1 377 ? -24.787 0.734 -26.894 1.00 90.00 377 ARG A CA 1
ATOM 3026 C C . ARG A 1 377 ? -23.765 0.537 -25.795 1.00 90.00 377 ARG A C 1
ATOM 3028 O O . ARG A 1 377 ? -24.112 0.071 -24.716 1.00 90.00 377 ARG A O 1
ATOM 3035 N N . ARG A 1 378 ? -22.519 0.927 -26.047 1.00 88.00 378 ARG A N 1
ATOM 3036 C CA . ARG A 1 378 ? -21.533 1.012 -24.970 1.00 88.00 378 ARG A CA 1
ATOM 3037 C C . ARG A 1 378 ? -21.826 2.235 -24.125 1.00 88.00 378 ARG A C 1
ATOM 3039 O O . ARG A 1 378 ? -22.126 3.281 -24.691 1.00 88.00 378 ARG A O 1
ATOM 3046 N N . MET A 1 379 ? -21.764 2.090 -22.805 1.00 84.25 379 MET A N 1
ATOM 3047 C CA . MET A 1 379 ? -22.039 3.204 -21.891 1.00 84.25 379 MET A CA 1
ATOM 3048 C C . MET A 1 379 ? -20.842 3.597 -21.020 1.00 84.25 379 MET A C 1
ATOM 3050 O O . MET A 1 379 ? -20.903 4.582 -20.290 1.00 84.25 379 MET A O 1
ATOM 3054 N N . GLY A 1 380 ? -19.731 2.866 -21.142 1.00 80.00 380 GLY A N 1
ATOM 3055 C CA . GLY A 1 380 ? -18.465 3.207 -20.505 1.00 80.00 380 GLY A CA 1
ATOM 3056 C C . GLY A 1 380 ? -18.282 2.595 -19.110 1.00 80.00 380 GLY A C 1
ATOM 3057 O O . GLY A 1 380 ? -19.013 1.678 -18.720 1.00 80.00 380 GLY A O 1
ATOM 3058 N N . PRO A 1 381 ? -17.235 3.026 -18.388 1.00 79.56 381 PRO A N 1
ATOM 3059 C CA . PRO A 1 381 ? -16.903 2.483 -17.078 1.00 79.56 381 PRO A CA 1
ATOM 3060 C C . PRO A 1 381 ? -17.986 2.787 -16.033 1.00 79.56 381 PRO A C 1
ATOM 3062 O O . PRO A 1 381 ? -18.581 3.861 -16.063 1.00 79.56 381 PRO A O 1
ATOM 3065 N N . PHE A 1 382 ? -18.208 1.888 -15.071 1.00 79.56 382 PHE A N 1
ATOM 3066 C CA . PHE A 1 382 ? -19.121 2.118 -13.942 1.00 79.56 382 PHE A CA 1
ATOM 3067 C C . PHE A 1 382 ? -18.438 1.826 -12.609 1.00 79.56 382 PHE A C 1
ATOM 3069 O O . PHE A 1 382 ? -17.657 0.890 -12.498 1.00 79.56 382 PHE A O 1
ATOM 3076 N N . ARG A 1 383 ? -18.766 2.566 -11.547 1.00 74.06 383 ARG A N 1
ATOM 3077 C CA . ARG A 1 383 ? -18.172 2.280 -10.234 1.00 74.06 383 ARG A CA 1
ATOM 3078 C C . ARG A 1 383 ? -18.866 1.125 -9.532 1.00 74.06 383 ARG A C 1
ATOM 3080 O O . ARG A 1 383 ? -20.069 1.145 -9.266 1.00 74.06 383 ARG A O 1
ATOM 3087 N N . MET A 1 384 ? -18.059 0.144 -9.176 1.00 71.69 384 MET A N 1
ATOM 3088 C CA . MET A 1 384 ? -18.418 -0.968 -8.314 1.00 71.69 384 MET A CA 1
ATOM 3089 C C . MET A 1 384 ? -18.489 -0.494 -6.850 1.00 71.69 384 MET A C 1
ATOM 3091 O O . MET A 1 384 ? -17.477 -0.095 -6.288 1.00 71.69 384 MET A O 1
ATOM 3095 N N . GLY A 1 385 ? -19.664 -0.555 -6.210 1.00 66.19 385 GLY A N 1
ATOM 3096 C CA . GLY A 1 385 ? -19.762 -0.504 -4.742 1.00 66.19 385 GLY A CA 1
ATOM 3097 C C . GLY A 1 385 ? -20.523 0.666 -4.108 1.00 66.19 385 GLY A C 1
ATOM 3098 O O . GLY A 1 385 ? -20.787 0.590 -2.914 1.00 66.19 385 GLY A O 1
ATOM 3099 N N . ASP A 1 386 ? -20.932 1.691 -4.863 1.00 68.31 386 ASP A N 1
ATOM 3100 C CA . ASP A 1 386 ? -21.591 2.904 -4.316 1.00 68.31 386 ASP A CA 1
ATOM 3101 C C . ASP A 1 386 ? -22.948 3.221 -4.982 1.00 68.31 386 ASP A C 1
ATOM 3103 O O . ASP A 1 386 ? -23.390 4.367 -5.082 1.00 68.31 386 ASP A O 1
ATOM 3107 N N . ASN A 1 387 ? -23.625 2.190 -5.479 1.00 75.56 387 ASN A N 1
ATOM 3108 C CA . ASN A 1 387 ? -24.831 2.308 -6.298 1.00 75.56 387 ASN A CA 1
ATOM 3109 C C . ASN A 1 387 ? -25.891 1.248 -5.955 1.00 75.56 387 ASN A C 1
ATOM 3111 O O . ASN A 1 387 ? -26.662 0.857 -6.826 1.00 75.56 387 ASN A O 1
ATOM 3115 N N . GLY A 1 388 ? -25.919 0.740 -4.716 1.00 80.12 388 GLY A N 1
ATOM 3116 C CA . GLY A 1 388 ? -26.877 -0.287 -4.282 1.00 80.12 388 GLY A CA 1
ATOM 3117 C C . GLY A 1 388 ? -26.623 -1.697 -4.833 1.00 80.12 388 GLY A C 1
ATOM 3118 O O . GLY A 1 388 ? -27.188 -2.665 -4.331 1.00 80.12 388 GLY A O 1
ATOM 3119 N N . LEU A 1 389 ? -25.704 -1.882 -5.793 1.00 86.81 389 LEU A N 1
ATOM 3120 C CA . LEU A 1 389 ? -25.347 -3.219 -6.292 1.00 86.81 389 LEU A CA 1
ATOM 3121 C C . LEU A 1 389 ? -24.773 -4.123 -5.192 1.00 86.81 389 LEU A C 1
ATOM 3123 O O . LEU A 1 389 ? -24.958 -5.335 -5.237 1.00 86.81 389 LEU A O 1
ATOM 3127 N N . ARG A 1 390 ? -24.187 -3.539 -4.139 1.00 89.56 390 ARG A N 1
ATOM 3128 C CA . ARG A 1 390 ? -23.759 -4.249 -2.922 1.00 89.56 390 ARG A CA 1
ATOM 3129 C C . ARG A 1 390 ? -24.881 -4.937 -2.168 1.00 89.56 390 ARG A C 1
ATOM 3131 O O . ARG A 1 390 ? -24.597 -5.737 -1.292 1.00 89.56 390 ARG A O 1
ATOM 3138 N N . ASN A 1 391 ? -26.140 -4.663 -2.472 1.00 92.69 391 ASN A N 1
ATOM 3139 C CA . ASN A 1 391 ? -27.262 -5.379 -1.878 1.00 92.69 391 ASN A CA 1
ATOM 3140 C C . ASN A 1 391 ? -27.556 -6.708 -2.601 1.00 92.69 391 ASN A C 1
ATOM 3142 O O . ASN A 1 391 ? -28.271 -7.552 -2.067 1.00 92.69 391 ASN A O 1
ATOM 3146 N N . ARG A 1 392 ? -26.976 -6.924 -3.790 1.00 93.88 392 ARG A N 1
ATOM 3147 C CA . ARG A 1 392 ? -27.270 -8.058 -4.674 1.00 93.88 392 ARG A CA 1
ATOM 3148 C C . ARG A 1 392 ? -26.276 -9.198 -4.518 1.00 93.88 392 ARG A C 1
ATOM 3150 O O . ARG A 1 392 ? -25.065 -8.970 -4.501 1.00 93.88 392 ARG A O 1
ATOM 3157 N N . ARG A 1 393 ? -26.780 -10.432 -4.490 1.00 96.31 393 ARG A N 1
ATOM 3158 C CA . ARG A 1 393 ? -25.954 -11.643 -4.369 1.00 96.31 393 ARG A CA 1
ATOM 3159 C C . ARG A 1 393 ? -24.978 -11.804 -5.528 1.00 96.31 393 ARG A C 1
ATOM 3161 O O . ARG A 1 393 ? -23.797 -12.032 -5.294 1.00 96.31 393 ARG A O 1
ATOM 3168 N N . GLU A 1 394 ? -25.460 -11.668 -6.759 1.00 94.88 394 GLU A N 1
ATOM 3169 C CA . GLU A 1 394 ? -24.662 -11.874 -7.966 1.00 94.88 394 GLU A CA 1
ATOM 3170 C C . GLU A 1 394 ? -23.489 -10.897 -8.060 1.00 94.88 394 GLU A C 1
ATOM 3172 O O . GLU A 1 394 ? -22.421 -11.255 -8.544 1.00 94.88 394 GLU A O 1
ATOM 3177 N N . TYR A 1 395 ? -23.656 -9.684 -7.534 1.00 92.50 395 TYR A N 1
ATOM 3178 C CA . TYR A 1 395 ? -22.563 -8.740 -7.403 1.00 92.50 395 TYR A CA 1
ATOM 3179 C C . TYR A 1 395 ? -21.621 -9.196 -6.284 1.00 92.50 395 TYR A C 1
ATOM 3181 O O . TYR A 1 395 ? -20.474 -9.506 -6.577 1.00 92.50 395 TYR A O 1
ATOM 3189 N N . ARG A 1 396 ? -22.102 -9.340 -5.035 1.00 93.62 396 ARG A N 1
ATOM 3190 C CA . ARG A 1 396 ? -21.291 -9.748 -3.863 1.00 93.62 396 ARG A CA 1
ATOM 3191 C C . ARG A 1 396 ? -20.395 -10.962 -4.135 1.00 93.62 396 ARG A C 1
ATOM 3193 O O . ARG A 1 396 ? -19.218 -10.960 -3.791 1.00 93.62 396 ARG A O 1
ATOM 3200 N N . ALA A 1 397 ? -20.937 -11.992 -4.778 1.00 95.69 397 ALA A N 1
ATOM 3201 C CA . ALA A 1 397 ? -20.224 -13.238 -5.028 1.00 95.69 397 ALA A CA 1
ATOM 3202 C C . ALA A 1 397 ? -19.104 -13.126 -6.081 1.00 95.69 397 ALA A C 1
ATOM 3204 O O . ALA A 1 397 ? -18.229 -13.992 -6.129 1.00 95.69 397 ALA A O 1
ATOM 3205 N N . MET A 1 398 ? -19.087 -12.061 -6.893 1.00 92.94 398 MET A N 1
ATOM 3206 C CA . MET A 1 398 ? -18.135 -11.866 -7.995 1.00 92.94 398 MET A CA 1
ATOM 3207 C C . MET A 1 398 ? -16.670 -11.838 -7.529 1.00 92.94 398 MET A C 1
ATOM 3209 O O . MET A 1 398 ? -15.776 -12.204 -8.290 1.00 92.94 398 MET A O 1
ATOM 3213 N N . VAL A 1 399 ? -16.422 -11.511 -6.255 1.00 92.69 399 VAL A N 1
ATOM 3214 C CA . VAL A 1 399 ? -15.103 -11.628 -5.611 1.00 92.69 399 VAL A CA 1
ATOM 3215 C C . VAL A 1 399 ? -14.496 -13.032 -5.751 1.00 92.69 399 VAL A C 1
ATOM 3217 O O . VAL A 1 399 ? -13.294 -13.159 -5.976 1.00 92.69 399 VAL A O 1
ATOM 3220 N N . LEU A 1 400 ? -15.312 -14.093 -5.684 1.00 95.75 400 LEU A N 1
ATOM 3221 C CA . LEU A 1 400 ? -14.839 -15.470 -5.841 1.00 95.75 400 LEU A CA 1
ATOM 3222 C C . LEU A 1 400 ? -14.409 -15.749 -7.283 1.00 95.75 400 LEU A C 1
ATOM 3224 O O . LEU A 1 400 ? -13.401 -16.415 -7.496 1.00 95.75 400 LEU A O 1
ATOM 3228 N N . TYR A 1 401 ? -15.145 -15.225 -8.266 1.00 95.56 401 TYR A N 1
ATOM 3229 C CA . TYR A 1 401 ? -14.782 -15.363 -9.675 1.00 95.56 401 TYR A CA 1
ATOM 3230 C C . TYR A 1 401 ? -13.471 -14.647 -9.992 1.00 95.56 401 TYR A C 1
ATOM 3232 O O . TYR A 1 401 ? -12.574 -15.262 -10.566 1.00 95.56 401 TYR A O 1
ATOM 3240 N N . ASN A 1 402 ? -13.317 -13.400 -9.544 1.00 93.12 402 ASN A N 1
ATOM 3241 C CA . ASN A 1 402 ? -12.084 -12.638 -9.754 1.00 93.12 402 ASN A CA 1
ATOM 3242 C C . ASN A 1 402 ? -10.883 -13.319 -9.079 1.00 93.12 402 ASN A C 1
ATOM 3244 O O . ASN A 1 402 ? -9.800 -13.394 -9.663 1.00 93.12 402 ASN A O 1
ATOM 3248 N N . ALA A 1 403 ? -11.098 -13.901 -7.894 1.00 92.81 403 ALA A N 1
ATOM 3249 C CA . ALA A 1 403 ? -10.100 -14.713 -7.216 1.00 92.81 403 ALA A CA 1
ATOM 3250 C C . ALA A 1 403 ? -9.781 -16.013 -7.968 1.00 92.81 403 ALA A C 1
ATOM 3252 O O . ALA A 1 403 ? -8.611 -16.366 -8.087 1.00 92.81 403 ALA A O 1
ATOM 3253 N N . LEU A 1 404 ? -10.774 -16.715 -8.525 1.00 95.69 404 LEU A N 1
ATOM 3254 C CA . LEU A 1 404 ? -10.567 -17.946 -9.296 1.00 95.69 404 LEU A CA 1
ATOM 3255 C C . LEU A 1 404 ? -9.644 -17.707 -10.497 1.00 95.69 404 LEU A C 1
ATOM 3257 O O . LEU A 1 404 ? -8.756 -18.522 -10.736 1.00 95.69 404 LEU A O 1
ATOM 3261 N N . ILE A 1 405 ? -9.820 -16.594 -11.208 1.00 94.38 405 ILE A N 1
ATOM 3262 C CA . ILE A 1 405 ? -9.018 -16.245 -12.390 1.00 94.38 405 ILE A CA 1
ATOM 3263 C C . ILE A 1 405 ? -7.748 -15.442 -12.059 1.00 94.38 405 ILE A C 1
ATOM 3265 O O . ILE A 1 405 ? -6.996 -15.117 -12.972 1.00 94.38 405 ILE A O 1
ATOM 3269 N N . SER A 1 406 ? -7.489 -15.122 -10.785 1.00 91.62 406 SER A N 1
ATOM 3270 C CA . SER A 1 406 ? -6.385 -14.245 -10.354 1.00 91.62 406 SER A CA 1
ATOM 3271 C C . SER A 1 406 ? -6.355 -12.904 -11.109 1.00 91.62 406 SER A C 1
ATOM 3273 O O . SER A 1 406 ? -5.327 -12.527 -11.668 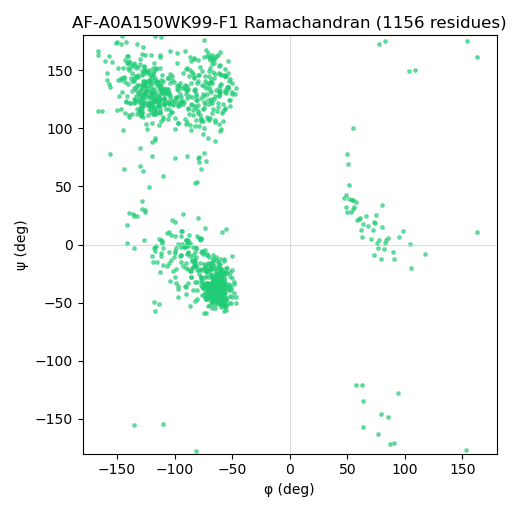1.00 91.62 406 SER A O 1
ATOM 3275 N N . LEU A 1 407 ? -7.481 -12.190 -11.168 1.00 89.19 407 LEU A N 1
ATOM 3276 C CA . LEU A 1 407 ? -7.564 -10.915 -11.889 1.00 89.19 407 LEU A CA 1
ATOM 3277 C C . LEU A 1 407 ? -6.764 -9.824 -11.154 1.00 89.19 407 LEU A C 1
ATOM 3279 O O . LEU A 1 407 ? -7.172 -9.397 -10.078 1.00 89.19 407 LEU A O 1
ATOM 3283 N N . GLN A 1 408 ? -5.607 -9.414 -11.682 1.00 81.44 408 GLN A N 1
ATOM 3284 C CA . GLN A 1 408 ? -4.713 -8.470 -10.990 1.00 81.44 408 GLN A CA 1
ATOM 3285 C C . GLN A 1 408 ? -5.140 -7.017 -11.184 1.00 81.44 408 GLN A C 1
ATOM 3287 O O . GLN A 1 408 ? -5.217 -6.255 -10.224 1.00 81.44 408 GLN A O 1
ATOM 3292 N N . ASP A 1 409 ? -5.395 -6.641 -12.435 1.00 76.81 409 ASP A N 1
ATOM 3293 C CA . ASP A 1 409 ? -5.673 -5.266 -12.827 1.00 76.81 409 ASP A CA 1
ATOM 3294 C C . ASP A 1 409 ? -7.178 -5.110 -12.962 1.00 76.81 409 ASP A C 1
ATOM 3296 O O . ASP A 1 409 ? -7.733 -5.181 -14.053 1.00 76.81 409 ASP A O 1
ATOM 3300 N N . GLN A 1 410 ? -7.849 -5.049 -11.816 1.00 74.81 410 GLN A N 1
ATOM 3301 C CA . GLN A 1 410 ? -9.255 -4.704 -11.762 1.00 74.81 410 GLN A CA 1
ATOM 3302 C C . GLN A 1 410 ? -9.368 -3.410 -10.957 1.00 74.81 410 GLN A C 1
ATOM 3304 O O . GLN A 1 410 ? -9.139 -3.382 -9.749 1.00 74.81 410 GLN A O 1
ATOM 3309 N N . PHE A 1 411 ? -9.746 -2.338 -11.631 1.00 73.88 411 PHE A N 1
ATOM 3310 C CA . PHE A 1 411 ? -10.098 -1.047 -11.069 1.00 73.88 411 PHE A CA 1
ATOM 3311 C C . PHE A 1 411 ? -11.589 -0.778 -11.275 1.00 73.88 411 PHE A C 1
ATOM 3313 O O . PHE A 1 411 ? -12.233 -1.377 -12.137 1.00 73.88 411 PHE A O 1
ATOM 3320 N N . GLU A 1 412 ? -12.149 0.184 -10.533 1.00 67.69 412 GLU A N 1
ATOM 3321 C CA . GLU A 1 412 ? -13.544 0.609 -10.730 1.00 67.69 412 GLU A CA 1
ATOM 3322 C C . GLU A 1 412 ? -13.819 0.996 -12.191 1.00 67.69 412 GLU A C 1
ATOM 3324 O O . GLU A 1 412 ? -14.876 0.678 -12.711 1.00 67.69 412 GLU A O 1
ATOM 3329 N N . TYR A 1 413 ? -12.855 1.598 -12.895 1.00 68.50 413 TYR A N 1
ATOM 3330 C CA . TYR A 1 413 ? -13.025 1.958 -14.306 1.00 68.50 413 TYR A CA 1
ATOM 3331 C C . TYR A 1 413 ? -12.905 0.777 -15.290 1.00 68.50 413 TYR A C 1
ATOM 3333 O O . TYR A 1 413 ? -13.136 0.956 -16.481 1.00 68.50 413 TYR A O 1
ATOM 3341 N N . GLN A 1 414 ? -12.537 -0.419 -14.829 1.00 75.56 414 GLN A N 1
ATOM 3342 C CA . GLN A 1 414 ? -12.501 -1.635 -15.655 1.00 75.56 414 GLN A CA 1
ATOM 3343 C C . GLN A 1 414 ? -13.791 -2.449 -15.530 1.00 75.56 414 GLN A C 1
ATOM 3345 O O . GLN A 1 414 ? -14.049 -3.361 -16.315 1.00 75.56 414 GLN A O 1
ATOM 3350 N N . ALA A 1 415 ? -14.669 -2.085 -14.600 1.00 80.81 415 ALA A N 1
ATOM 3351 C CA . ALA A 1 415 ? -16.060 -2.481 -14.683 1.00 80.81 415 ALA A CA 1
ATOM 3352 C C . ALA A 1 415 ? -16.742 -1.627 -15.756 1.00 80.81 415 ALA A C 1
ATOM 3354 O O . ALA A 1 415 ? -16.620 -0.404 -15.732 1.00 80.81 415 ALA A O 1
ATOM 3355 N N . ARG A 1 416 ? -17.462 -2.243 -16.694 1.00 86.44 416 ARG A N 1
ATOM 3356 C CA . ARG A 1 416 ? -18.147 -1.521 -17.776 1.00 86.44 416 ARG A CA 1
ATOM 3357 C C . ARG A 1 416 ? -19.633 -1.808 -17.740 1.00 86.44 416 ARG A C 1
ATOM 3359 O O . ARG A 1 416 ? -20.040 -2.923 -17.435 1.00 86.44 416 ARG A O 1
ATOM 3366 N N . VAL A 1 417 ? -20.442 -0.805 -18.038 1.00 89.50 417 VAL A N 1
ATOM 3367 C CA . VAL A 1 417 ? -21.870 -0.987 -18.267 1.00 89.50 417 VAL A CA 1
ATOM 3368 C C . VAL A 1 417 ? -22.157 -0.693 -19.731 1.00 89.50 417 VAL A C 1
ATOM 3370 O O . VAL A 1 417 ? -21.650 0.270 -20.299 1.00 89.50 417 VAL A O 1
ATOM 3373 N N . ASP A 1 418 ? -22.952 -1.545 -20.357 1.00 92.19 418 ASP A N 1
ATOM 3374 C CA . ASP A 1 418 ? -23.467 -1.339 -21.707 1.00 92.19 418 ASP A CA 1
ATOM 3375 C C . ASP A 1 418 ? -24.985 -1.492 -21.685 1.00 92.19 418 ASP A C 1
ATOM 3377 O O . ASP A 1 418 ? -25.549 -1.890 -20.670 1.00 92.19 418 ASP A O 1
ATOM 3381 N N . ALA A 1 419 ? -25.667 -1.151 -22.770 1.00 92.75 419 ALA A N 1
ATOM 3382 C CA . ALA A 1 419 ? -27.098 -1.351 -22.906 1.00 92.75 419 ALA A CA 1
ATOM 3383 C C . ALA A 1 419 ? -27.408 -2.241 -24.103 1.00 92.75 419 ALA A C 1
ATOM 3385 O O . ALA A 1 419 ? -26.841 -2.059 -25.181 1.00 92.75 419 ALA A O 1
ATOM 3386 N N . VAL A 1 420 ? -28.360 -3.150 -23.922 1.00 92.19 420 VAL A N 1
ATOM 3387 C CA . VAL A 1 420 ? -29.009 -3.878 -25.016 1.00 92.19 420 VAL A CA 1
ATOM 3388 C C . VAL A 1 420 ? -30.446 -3.428 -25.154 1.00 92.19 420 VAL A C 1
ATOM 3390 O O . VAL A 1 420 ? -31.104 -3.101 -24.168 1.00 92.19 420 VAL A O 1
ATOM 3393 N N . LYS A 1 421 ? -30.947 -3.408 -26.380 1.00 91.56 421 LYS A N 1
ATOM 3394 C CA . LYS A 1 421 ? -32.332 -3.073 -26.659 1.00 91.56 421 LYS A CA 1
ATOM 3395 C C . LYS A 1 421 ? -33.188 -4.331 -26.584 1.00 91.56 421 LYS A C 1
ATOM 3397 O O . LYS A 1 421 ? -33.012 -5.254 -27.372 1.00 91.56 421 LYS A O 1
ATOM 3402 N N . ASP A 1 422 ? -34.127 -4.338 -25.653 1.00 90.25 422 ASP A N 1
ATOM 3403 C CA . ASP A 1 422 ? -35.203 -5.318 -25.562 1.00 90.25 422 ASP A CA 1
ATOM 3404 C C . ASP A 1 422 ? -36.470 -4.740 -26.205 1.00 90.25 422 ASP A C 1
ATOM 3406 O O . ASP A 1 422 ? -36.843 -3.591 -25.943 1.00 90.25 422 ASP A O 1
ATOM 3410 N N . GLU A 1 423 ? -37.143 -5.521 -27.052 1.00 86.69 423 GLU A N 1
ATOM 3411 C CA . GLU A 1 423 ? -38.325 -5.053 -27.790 1.00 86.69 423 GLU A CA 1
ATOM 3412 C C . GLU A 1 423 ? -39.476 -4.637 -26.862 1.00 86.69 423 GLU A C 1
ATOM 3414 O O . GLU A 1 423 ? -40.198 -3.684 -27.159 1.00 86.69 423 GLU A O 1
ATOM 3419 N N . ALA A 1 424 ? -39.637 -5.313 -25.720 1.00 87.12 424 ALA A N 1
ATOM 3420 C CA . ALA A 1 424 ? -40.744 -5.079 -24.797 1.00 87.12 424 ALA A CA 1
ATOM 3421 C C . ALA A 1 424 ? -40.413 -4.037 -23.717 1.00 87.12 424 ALA A C 1
ATOM 3423 O O . ALA A 1 424 ? -41.284 -3.280 -23.274 1.00 87.12 424 ALA A O 1
ATOM 3424 N N . ARG A 1 425 ? -39.163 -4.009 -23.248 1.00 86.06 425 ARG A N 1
ATOM 3425 C CA . ARG A 1 425 ? -38.731 -3.239 -22.073 1.00 86.06 425 ARG A CA 1
ATOM 3426 C C . ARG A 1 425 ? -37.942 -1.983 -22.428 1.00 86.06 425 ARG A C 1
ATOM 3428 O O . ARG A 1 425 ? -37.855 -1.092 -21.578 1.00 86.06 425 ARG A O 1
ATOM 3435 N N . GLY A 1 426 ? -37.459 -1.871 -23.664 1.00 91.94 426 GLY A N 1
ATOM 3436 C CA . GLY A 1 426 ? -36.572 -0.804 -24.118 1.00 91.94 426 GLY A CA 1
ATOM 3437 C C . GLY A 1 426 ? -35.111 -1.122 -23.808 1.00 91.94 426 GLY A C 1
ATOM 3438 O O . GLY A 1 426 ? -34.709 -2.281 -23.811 1.00 91.94 426 GLY A O 1
ATOM 3439 N N . TRP A 1 427 ? -34.298 -0.101 -23.549 1.00 93.94 427 TRP A N 1
ATOM 3440 C CA . TRP A 1 427 ? -32.891 -0.303 -23.210 1.00 93.94 427 TRP A CA 1
ATOM 3441 C C . TRP A 1 427 ? -32.730 -0.963 -21.834 1.00 93.94 427 TRP A C 1
ATOM 3443 O O . TRP A 1 427 ? -33.320 -0.544 -20.846 1.00 93.94 427 TRP A O 1
ATOM 3453 N N . LEU A 1 428 ? -31.913 -2.006 -21.752 1.00 93.00 428 LEU A N 1
ATOM 3454 C CA . LEU A 1 428 ? -31.581 -2.706 -20.516 1.00 93.00 428 LEU A CA 1
ATOM 3455 C C . LEU A 1 428 ? -30.079 -2.592 -20.270 1.00 93.00 428 LEU A C 1
ATOM 3457 O O . LEU A 1 428 ? -29.315 -2.884 -21.191 1.00 93.00 428 LEU A O 1
ATOM 3461 N N . PRO A 1 429 ? -29.633 -2.203 -19.063 1.00 93.25 429 PRO A N 1
ATOM 3462 C CA . PRO A 1 429 ? -28.219 -2.199 -18.751 1.00 93.25 429 PRO A CA 1
ATOM 3463 C C . PRO A 1 429 ? -27.711 -3.641 -18.652 1.00 93.25 429 PRO A C 1
ATOM 3465 O O . PRO A 1 429 ? -28.436 -4.541 -18.231 1.00 93.25 429 PRO A O 1
ATOM 3468 N N . ILE A 1 430 ? -26.449 -3.836 -19.004 1.00 91.75 430 ILE A N 1
ATOM 3469 C CA . ILE A 1 430 ? -25.678 -5.056 -18.820 1.00 91.75 430 ILE A CA 1
ATOM 3470 C C . ILE A 1 430 ? -24.354 -4.656 -18.182 1.00 91.75 430 ILE A C 1
ATOM 3472 O O . ILE A 1 430 ? -23.628 -3.821 -18.721 1.00 91.75 430 ILE A O 1
ATOM 3476 N N . PHE A 1 431 ? -24.041 -5.251 -17.039 1.00 90.12 431 PHE A N 1
ATOM 3477 C CA . PHE A 1 431 ? -22.806 -4.985 -16.312 1.00 90.12 431 PHE A CA 1
ATOM 3478 C C . PHE A 1 431 ? -21.770 -6.053 -16.662 1.00 90.12 431 PHE A C 1
ATOM 3480 O O . PHE A 1 431 ? -21.980 -7.240 -16.426 1.00 90.12 431 PHE A O 1
ATOM 3487 N N . PHE A 1 432 ? -20.652 -5.613 -17.227 1.00 86.25 432 PHE A N 1
ATOM 3488 C CA . PHE A 1 432 ? -19.537 -6.443 -17.652 1.00 86.25 432 PHE A CA 1
ATOM 3489 C C . PHE A 1 432 ? -18.360 -6.312 -16.695 1.00 86.25 432 PHE A C 1
ATOM 3491 O O . PHE A 1 432 ? -17.994 -5.218 -16.249 1.00 86.25 432 PHE A O 1
ATOM 3498 N N . LEU A 1 433 ? -17.683 -7.439 -16.503 1.00 81.75 433 LEU A N 1
ATOM 3499 C CA . LEU A 1 433 ? -16.258 -7.432 -16.218 1.00 81.75 433 LEU A CA 1
ATOM 3500 C C . LEU A 1 433 ? -15.539 -7.166 -17.539 1.00 81.75 433 LEU A C 1
ATOM 3502 O O . LEU A 1 433 ? -15.538 -8.013 -18.431 1.00 81.75 433 LEU A O 1
ATOM 3506 N N . SER A 1 434 ? -15.003 -5.959 -17.700 1.00 81.50 434 SER A N 1
ATOM 3507 C CA . SER A 1 434 ? -14.204 -5.609 -18.871 1.00 81.50 434 SER A CA 1
ATOM 3508 C C . SER A 1 434 ? -12.721 -5.591 -18.511 1.00 81.50 434 SER A C 1
ATOM 3510 O O . SER A 1 434 ? -12.365 -5.640 -17.338 1.00 81.50 434 SER A O 1
ATOM 3512 N N . ASP A 1 435 ? -11.867 -5.569 -19.533 1.00 80.00 435 ASP A N 1
ATOM 3513 C CA . ASP A 1 435 ? -10.409 -5.512 -19.365 1.00 80.00 435 ASP A CA 1
ATOM 3514 C C . ASP A 1 435 ? -9.820 -6.672 -18.539 1.00 80.00 435 ASP A C 1
ATOM 3516 O O . ASP A 1 435 ? -8.875 -6.544 -17.770 1.00 80.00 435 ASP A O 1
ATOM 3520 N N . THR A 1 436 ? -10.400 -7.858 -18.714 1.00 86.19 436 THR A N 1
ATOM 3521 C CA . THR A 1 436 ? -10.041 -9.078 -17.982 1.00 86.19 436 THR A CA 1
ATOM 3522 C C . THR A 1 436 ? -8.772 -9.771 -18.487 1.00 86.19 436 THR A C 1
ATOM 3524 O O . THR A 1 436 ? -8.416 -10.859 -18.032 1.00 86.19 436 THR A O 1
ATOM 3527 N N . SER A 1 437 ? -8.071 -9.153 -19.434 1.00 84.12 437 SER A N 1
ATOM 3528 C CA . SER A 1 437 ? -6.826 -9.644 -20.022 1.00 84.12 437 SER A CA 1
ATOM 3529 C C . SER A 1 437 ? -5.675 -9.728 -19.018 1.00 84.12 437 SER A C 1
ATOM 3531 O O . SER A 1 437 ? -4.747 -10.500 -19.242 1.00 84.12 437 SER A O 1
ATOM 3533 N N . SER A 1 438 ? -5.756 -9.002 -17.899 1.00 84.81 438 SER A N 1
ATOM 3534 C CA . SER A 1 438 ? -4.790 -8.999 -16.792 1.00 84.81 438 SER A CA 1
ATOM 3535 C C . SER A 1 438 ? -4.879 -10.211 -15.843 1.00 84.81 438 SER A C 1
ATOM 3537 O O . SER A 1 438 ? -4.204 -10.255 -14.813 1.00 84.81 438 SER A O 1
ATOM 3539 N N . ALA A 1 439 ? -5.726 -11.193 -16.161 1.00 89.56 439 ALA A N 1
ATOM 3540 C CA . ALA A 1 439 ? -5.925 -12.406 -15.373 1.00 89.56 439 ALA A CA 1
ATOM 3541 C C . ALA A 1 439 ? -4.852 -13.485 -15.624 1.00 89.56 439 ALA A C 1
ATOM 3543 O O . ALA A 1 439 ? -3.917 -13.314 -16.407 1.00 89.56 439 ALA A O 1
ATOM 3544 N N . LEU A 1 440 ? -5.021 -14.634 -14.962 1.00 90.94 440 LEU A N 1
ATOM 3545 C CA . LEU A 1 440 ? -4.236 -15.862 -15.141 1.00 90.94 440 LEU A CA 1
ATOM 3546 C C . LEU A 1 440 ? -2.743 -15.741 -14.791 1.00 90.94 440 LEU A C 1
ATOM 3548 O O . LEU A 1 440 ? -1.955 -16.588 -15.186 1.00 90.94 440 LEU A O 1
ATOM 3552 N N . GLY A 1 441 ? -2.340 -14.716 -14.041 1.00 85.19 441 GLY A N 1
ATOM 3553 C CA . GLY A 1 441 ? -0.968 -14.543 -13.551 1.00 85.19 441 GLY A CA 1
ATOM 3554 C C . GLY A 1 441 ? -0.841 -14.749 -12.041 1.00 85.19 441 GLY A C 1
ATOM 3555 O O . GLY A 1 441 ? -1.661 -15.428 -11.406 1.00 85.19 441 GLY A O 1
ATOM 3556 N N . LEU A 1 442 ? 0.177 -14.117 -11.450 1.00 76.19 442 LEU A N 1
ATOM 3557 C CA . LEU A 1 442 ? 0.346 -14.035 -9.998 1.00 76.19 442 LEU A CA 1
ATOM 3558 C C . LEU A 1 442 ? -0.935 -13.505 -9.325 1.00 76.19 442 LEU A C 1
ATOM 3560 O O . LEU A 1 442 ? -1.542 -12.556 -9.813 1.00 76.19 442 LEU A O 1
ATOM 3564 N N . PRO A 1 443 ? -1.350 -14.018 -8.163 1.00 57.59 443 PRO A N 1
ATOM 3565 C CA . PRO A 1 443 ? -2.460 -13.429 -7.423 1.00 57.59 443 PRO A CA 1
ATOM 3566 C C . PRO A 1 443 ? -2.086 -12.100 -6.738 1.00 57.59 443 PRO A C 1
ATOM 3568 O O . PRO A 1 443 ? -2.834 -11.694 -5.861 1.00 57.59 443 PRO A O 1
ATOM 3571 N N . ALA A 1 444 ? -0.952 -11.457 -7.077 1.00 58.91 444 ALA A N 1
ATOM 3572 C CA . ALA A 1 444 ? -0.424 -10.224 -6.478 1.00 58.91 444 ALA A CA 1
ATOM 3573 C C . ALA A 1 444 ? 0.056 -9.211 -7.542 1.00 58.91 444 ALA A C 1
ATOM 3575 O O . ALA A 1 444 ? 0.579 -9.592 -8.586 1.00 58.91 444 ALA A O 1
ATOM 3576 N N . MET A 1 445 ? -0.131 -7.914 -7.267 1.00 57.41 445 MET A N 1
ATOM 3577 C CA . MET A 1 445 ? 0.038 -6.791 -8.207 1.00 57.41 445 MET A CA 1
ATOM 3578 C C . MET A 1 445 ? 1.514 -6.463 -8.504 1.00 57.41 445 MET A C 1
ATOM 3580 O O . MET A 1 445 ? 2.054 -5.507 -7.949 1.00 57.41 445 MET A O 1
ATOM 3584 N N . LEU A 1 446 ? 2.179 -7.241 -9.370 1.00 55.22 446 LEU A N 1
ATOM 3585 C CA . LEU A 1 446 ? 3.570 -6.971 -9.790 1.00 55.22 446 LEU A CA 1
ATOM 3586 C C . LEU A 1 446 ? 3.819 -7.053 -11.308 1.00 55.22 446 LEU A C 1
ATOM 3588 O O . LEU A 1 446 ? 4.958 -7.200 -11.746 1.00 55.22 446 LEU A O 1
ATOM 3592 N N . GLY A 1 447 ? 2.770 -6.851 -12.115 1.00 55.66 447 GLY A N 1
ATOM 3593 C CA . GLY A 1 447 ? 2.910 -6.547 -13.545 1.00 55.66 447 GLY A CA 1
ATOM 3594 C C . GLY A 1 447 ? 3.304 -7.740 -14.413 1.00 55.66 447 GLY A C 1
ATOM 3595 O O . GLY A 1 447 ? 3.906 -7.554 -15.472 1.00 55.66 447 GLY A O 1
ATOM 3596 N N . ASN A 1 448 ? 2.983 -8.956 -13.968 1.00 63.91 448 ASN A N 1
ATOM 3597 C CA . ASN A 1 448 ? 3.213 -10.164 -14.743 1.00 63.91 448 ASN A CA 1
ATOM 3598 C C . ASN A 1 448 ? 1.875 -10.848 -15.063 1.00 63.91 448 ASN A C 1
ATOM 3600 O O . ASN A 1 448 ? 1.302 -11.597 -14.269 1.00 63.91 448 ASN A O 1
ATOM 3604 N N . VAL A 1 449 ? 1.330 -10.469 -16.219 1.00 68.38 449 VAL A N 1
ATOM 3605 C CA . VAL A 1 449 ? 0.012 -10.874 -16.716 1.00 68.38 449 VAL A CA 1
ATOM 3606 C C . VAL A 1 449 ? 0.148 -12.153 -17.542 1.00 68.38 449 VAL A C 1
ATOM 3608 O O . VAL A 1 449 ? 1.016 -12.233 -18.407 1.00 68.38 449 VAL A O 1
ATOM 3611 N N . GLY A 1 450 ? -0.719 -13.148 -17.315 1.00 70.06 450 GLY A N 1
ATOM 3612 C CA . GLY A 1 450 ? -0.735 -14.389 -18.104 1.00 70.06 450 GLY A CA 1
ATOM 3613 C C . GLY A 1 450 ? 0.484 -15.305 -17.934 1.00 70.06 450 GLY A C 1
ATOM 3614 O O . GLY A 1 450 ? 0.689 -16.202 -18.755 1.00 70.06 450 GLY A O 1
ATOM 3615 N N . ALA A 1 451 ? 1.291 -15.102 -16.889 1.00 83.88 451 ALA A N 1
ATOM 3616 C CA . ALA A 1 451 ? 2.448 -15.934 -16.585 1.00 83.88 451 ALA A CA 1
ATOM 3617 C C . ALA A 1 451 ? 2.014 -17.282 -15.988 1.00 83.88 451 ALA A C 1
ATOM 3619 O O . ALA A 1 451 ? 1.646 -17.379 -14.812 1.00 83.88 451 ALA A O 1
ATOM 3620 N N . VAL A 1 452 ? 2.120 -18.352 -16.782 1.00 88.31 452 VAL A N 1
ATOM 3621 C CA . VAL A 1 452 ? 1.579 -19.677 -16.421 1.00 88.31 452 VAL A CA 1
ATOM 3622 C C . VAL A 1 452 ? 2.172 -20.189 -15.119 1.00 88.31 452 VAL A C 1
ATOM 3624 O O . VAL A 1 452 ? 1.480 -20.814 -14.318 1.00 88.31 452 VAL A O 1
ATOM 3627 N N . ASN A 1 453 ? 3.455 -19.918 -14.882 1.00 86.56 453 ASN A N 1
ATOM 3628 C CA . ASN A 1 453 ? 4.170 -20.375 -13.693 1.00 86.56 453 ASN A CA 1
ATOM 3629 C C . ASN A 1 453 ? 3.672 -19.726 -12.401 1.00 86.56 453 ASN A C 1
ATOM 3631 O O . ASN A 1 453 ? 3.722 -20.363 -11.349 1.00 86.56 453 ASN A O 1
ATOM 3635 N N . GLU A 1 454 ? 3.137 -18.515 -12.486 1.00 82.81 454 GLU A N 1
ATOM 3636 C CA . GLU A 1 454 ? 2.696 -17.727 -11.336 1.00 82.81 454 GLU A CA 1
ATOM 3637 C C . GLU A 1 454 ? 1.236 -17.968 -10.974 1.00 82.81 454 GLU A C 1
ATOM 3639 O O . GLU A 1 454 ? 0.829 -17.735 -9.833 1.00 82.81 454 GLU A O 1
ATOM 3644 N N . PHE A 1 455 ? 0.450 -18.482 -11.921 1.00 90.50 455 PHE A N 1
ATOM 3645 C CA . PHE A 1 455 ? -0.902 -18.930 -11.645 1.00 90.50 455 PHE A CA 1
ATOM 3646 C C . PHE A 1 455 ? -0.869 -20.105 -10.661 1.00 90.50 455 PHE A C 1
ATOM 3648 O O . PHE A 1 455 ? -0.324 -21.177 -10.946 1.00 90.50 455 PHE A O 1
ATOM 3655 N N . THR A 1 456 ? -1.413 -19.902 -9.463 1.00 89.44 456 THR A N 1
ATOM 3656 C CA . THR A 1 456 ? -1.327 -20.876 -8.369 1.00 89.44 456 THR A CA 1
ATOM 3657 C C . THR A 1 456 ? -2.280 -22.058 -8.573 1.00 89.44 456 THR A C 1
ATOM 3659 O O . THR A 1 456 ? -3.368 -21.910 -9.130 1.00 89.44 456 THR A O 1
ATOM 3662 N N . TRP A 1 457 ? -1.889 -23.235 -8.073 1.00 93.25 4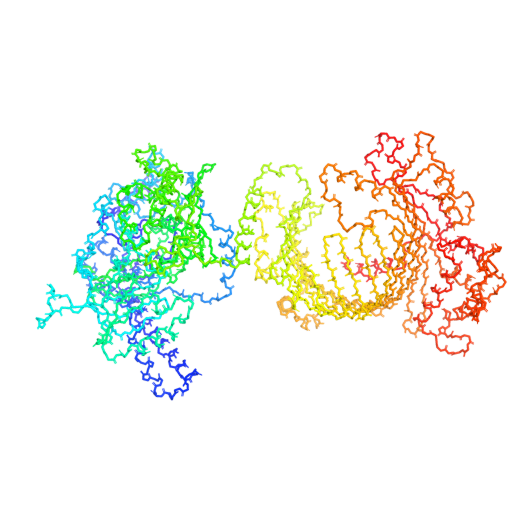57 TRP A N 1
ATOM 3663 C CA . TRP A 1 457 ? -2.700 -24.466 -8.094 1.00 93.25 457 TRP A CA 1
ATOM 3664 C C . TRP A 1 457 ? -3.940 -24.402 -7.192 1.00 93.25 457 TRP A C 1
ATOM 3666 O O . TRP A 1 457 ? -4.887 -25.162 -7.368 1.00 93.25 457 TRP A O 1
ATOM 3676 N N . GLU A 1 458 ? -3.925 -23.499 -6.217 1.00 94.44 458 GLU A N 1
ATOM 3677 C CA . GLU A 1 458 ? -4.964 -23.311 -5.214 1.00 94.44 458 GLU A CA 1
ATOM 3678 C C . GLU A 1 458 ? -5.155 -21.814 -4.968 1.00 94.44 458 GLU A C 1
ATOM 3680 O O . GLU A 1 458 ? -4.219 -21.024 -5.130 1.00 94.44 458 GLU A O 1
ATOM 3685 N N . PHE A 1 459 ? -6.364 -21.420 -4.572 1.00 94.12 459 PHE A N 1
ATOM 3686 C CA . PHE A 1 459 ? -6.688 -20.025 -4.255 1.00 94.12 459 PHE A CA 1
ATOM 3687 C C . PHE A 1 459 ? -7.630 -19.879 -3.060 1.00 94.12 459 PHE A C 1
ATOM 3689 O O . PHE A 1 459 ? -7.986 -18.765 -2.689 1.00 94.12 459 PHE A O 1
ATOM 3696 N N . THR A 1 460 ? -8.021 -20.985 -2.430 1.00 95.50 460 THR A N 1
ATOM 3697 C CA . THR A 1 460 ? -8.869 -20.996 -1.240 1.00 95.50 460 THR A CA 1
ATOM 3698 C C . THR A 1 460 ? -8.209 -21.803 -0.131 1.00 95.50 460 THR A C 1
ATOM 3700 O O . THR A 1 460 ? -7.412 -22.709 -0.389 1.00 95.50 460 THR A O 1
ATOM 3703 N N . LYS A 1 461 ? -8.530 -21.475 1.123 1.00 94.25 461 LYS A N 1
ATOM 3704 C CA . LYS A 1 461 ? -8.215 -22.332 2.272 1.00 94.25 461 LYS A CA 1
ATOM 3705 C C . LYS A 1 461 ? -9.261 -22.179 3.354 1.00 94.25 461 LYS A C 1
ATOM 3707 O O . LYS A 1 461 ? -9.510 -21.070 3.829 1.00 94.25 461 LYS A O 1
ATOM 3712 N N . ARG A 1 462 ? -9.808 -23.300 3.806 1.00 93.44 462 ARG A N 1
ATOM 3713 C CA . ARG A 1 462 ? -10.612 -23.359 5.019 1.00 93.44 462 ARG A CA 1
ATOM 3714 C C . ARG A 1 462 ? -9.724 -23.455 6.257 1.00 93.44 462 ARG A C 1
ATOM 3716 O O . ARG A 1 462 ? -8.783 -24.246 6.307 1.00 93.44 462 ARG A O 1
ATOM 3723 N N . SER A 1 463 ? -10.025 -22.663 7.279 1.00 88.00 463 SER A N 1
ATOM 3724 C CA . SER A 1 463 ? -9.361 -22.722 8.584 1.00 88.00 463 SER A CA 1
ATOM 3725 C C . SER A 1 463 ? -10.268 -22.126 9.662 1.00 88.00 463 SER A C 1
ATOM 3727 O O . SER A 1 463 ? -10.914 -21.117 9.412 1.00 88.00 463 SER A O 1
ATOM 3729 N N . HIS A 1 464 ? -10.342 -22.746 10.845 1.00 85.94 464 HIS A N 1
ATOM 3730 C CA . HIS A 1 464 ? -11.044 -22.207 12.027 1.00 85.94 464 HIS A CA 1
ATOM 3731 C C . HIS A 1 464 ? -12.482 -21.697 11.775 1.00 85.94 464 HIS A C 1
ATOM 3733 O O . HIS A 1 464 ? -12.876 -20.645 12.268 1.00 85.94 464 HIS A O 1
ATOM 3739 N N . GLY A 1 465 ? -13.286 -22.427 10.993 1.00 91.25 465 GLY A N 1
ATOM 3740 C CA . GLY A 1 465 ? -14.666 -22.014 10.695 1.00 91.25 465 GLY A CA 1
ATOM 3741 C C . GLY A 1 465 ? -14.775 -20.833 9.724 1.00 91.25 465 GLY A C 1
ATOM 3742 O O . GLY A 1 465 ? -15.816 -20.185 9.664 1.00 91.25 465 GLY A O 1
ATOM 3743 N N . GLN A 1 466 ? -13.724 -20.562 8.954 1.00 93.38 466 GLN A N 1
ATOM 3744 C CA . GLN A 1 466 ? -13.688 -19.545 7.908 1.00 93.38 466 GLN A CA 1
ATOM 3745 C C . GLN A 1 466 ? -13.143 -20.138 6.607 1.00 93.38 466 GLN A C 1
ATOM 3747 O O . GLN A 1 466 ? -12.383 -21.110 6.632 1.00 93.38 466 GLN A O 1
ATOM 3752 N N . VAL A 1 467 ? -13.501 -19.533 5.476 1.00 94.12 467 VAL A N 1
ATOM 3753 C CA . VAL A 1 467 ? -12.866 -19.770 4.174 1.00 94.12 467 VAL A CA 1
ATOM 3754 C C . VAL A 1 467 ? -12.197 -18.483 3.721 1.00 94.12 467 VAL A C 1
ATOM 3756 O O . VAL A 1 467 ? -12.837 -17.434 3.662 1.00 94.12 467 VAL A O 1
ATOM 3759 N N . ARG A 1 468 ? -10.903 -18.565 3.415 1.00 91.19 468 ARG A N 1
ATOM 3760 C CA . ARG A 1 468 ? -10.100 -17.447 2.920 1.00 91.19 468 ARG A CA 1
ATOM 3761 C C . ARG A 1 468 ? -9.850 -17.590 1.423 1.00 91.19 468 ARG A C 1
ATOM 3763 O O . ARG A 1 468 ? -9.531 -18.692 0.976 1.00 91.19 468 ARG A O 1
ATOM 3770 N N . LEU A 1 469 ? -9.936 -16.486 0.681 1.00 91.06 469 LEU A N 1
ATOM 3771 C CA . LEU A 1 469 ? -9.509 -16.388 -0.718 1.00 91.06 469 LEU A CA 1
ATOM 3772 C C . LEU A 1 469 ? -8.115 -15.751 -0.801 1.00 91.06 469 LEU A C 1
ATOM 3774 O O . LEU A 1 469 ? -7.901 -14.655 -0.287 1.00 91.06 469 LEU A O 1
ATOM 3778 N N . PHE A 1 470 ? -7.176 -16.425 -1.465 1.00 85.12 470 PHE A N 1
ATOM 3779 C CA . PHE A 1 470 ? -5.822 -15.944 -1.755 1.00 85.12 470 PHE A CA 1
ATOM 3780 C C . PHE A 1 470 ? -5.799 -15.187 -3.074 1.00 85.12 470 PHE A C 1
ATOM 3782 O O . PHE A 1 470 ? -5.350 -15.701 -4.097 1.00 85.12 470 PHE A O 1
ATOM 3789 N N . TRP A 1 471 ? -6.309 -13.962 -3.038 1.00 85.38 471 TRP A N 1
ATOM 3790 C CA . TRP A 1 471 ? -6.335 -13.080 -4.192 1.00 85.38 471 TRP A CA 1
ATOM 3791 C C . TRP A 1 471 ? -6.169 -11.633 -3.754 1.00 85.38 471 TRP A C 1
ATOM 3793 O O . TRP A 1 471 ? -7.029 -11.098 -3.058 1.00 85.38 471 TRP A O 1
ATOM 3803 N N . PHE A 1 472 ? -5.074 -11.013 -4.184 1.00 73.88 472 PHE A N 1
ATOM 3804 C CA . PHE A 1 472 ? -4.823 -9.601 -3.967 1.00 73.88 472 PHE A CA 1
ATOM 3805 C C . PHE A 1 472 ? -5.608 -8.788 -4.993 1.00 73.88 472 PHE A C 1
ATOM 3807 O O . PHE A 1 472 ? -5.298 -8.816 -6.184 1.00 73.88 472 PHE A O 1
ATOM 3814 N N . SER A 1 473 ? -6.598 -8.033 -4.528 1.00 70.06 473 SER A N 1
ATOM 3815 C CA . SER A 1 473 ? -7.320 -7.105 -5.388 1.00 70.06 473 SER A CA 1
ATOM 3816 C C . SER A 1 473 ? -6.778 -5.691 -5.227 1.00 70.06 473 SER A C 1
ATOM 3818 O O . SER A 1 473 ? -6.623 -5.202 -4.114 1.00 70.06 473 SER A O 1
ATOM 3820 N N . VAL A 1 474 ? -6.529 -4.978 -6.322 1.00 63.59 474 VAL A N 1
ATOM 3821 C CA . VAL A 1 474 ? -6.235 -3.532 -6.245 1.00 63.59 474 VAL A CA 1
ATOM 3822 C C . VAL A 1 474 ? -7.498 -2.737 -5.855 1.00 63.59 474 VAL A C 1
ATOM 3824 O O . VAL A 1 474 ? -7.418 -1.561 -5.494 1.00 63.59 474 VAL A O 1
ATOM 3827 N N . PHE A 1 475 ? -8.670 -3.388 -5.858 1.00 67.44 475 PHE A N 1
ATOM 3828 C CA . PHE A 1 475 ? -9.943 -2.804 -5.455 1.00 67.44 475 PHE A CA 1
ATOM 3829 C C . PHE A 1 475 ? -10.004 -2.343 -4.006 1.00 67.44 475 PHE A C 1
ATOM 3831 O O . PHE A 1 475 ? -9.434 -2.930 -3.093 1.00 67.44 475 PHE A O 1
ATOM 3838 N N . ASN A 1 476 ? -10.882 -1.360 -3.815 1.00 61.34 476 ASN A N 1
ATOM 3839 C CA . ASN A 1 476 ? -11.455 -0.991 -2.535 1.00 61.34 476 ASN A CA 1
ATOM 3840 C C . ASN A 1 476 ? -12.156 -2.191 -1.878 1.00 61.34 476 ASN A C 1
ATOM 3842 O O . ASN A 1 476 ? -13.176 -2.666 -2.388 1.00 61.34 476 ASN A O 1
ATOM 3846 N N . SER A 1 477 ? -11.678 -2.624 -0.707 1.00 59.12 477 SER A N 1
ATOM 3847 C CA . SER A 1 477 ? -12.331 -3.654 0.120 1.00 59.12 477 SER A CA 1
ATOM 3848 C C . SER A 1 477 ? -13.815 -3.348 0.381 1.00 59.12 477 SER A C 1
ATOM 3850 O O . SER A 1 477 ? -14.626 -4.256 0.582 1.00 59.12 477 SER A O 1
ATOM 3852 N N . ARG A 1 478 ? -14.216 -2.068 0.299 1.00 68.44 478 ARG A N 1
ATOM 3853 C CA . ARG A 1 478 ? -15.614 -1.626 0.412 1.00 68.44 478 ARG A CA 1
ATOM 3854 C C . ARG A 1 478 ? -16.539 -2.264 -0.619 1.00 68.44 478 ARG A C 1
ATOM 3856 O O . ARG A 1 478 ? -17.675 -2.545 -0.253 1.00 68.44 478 ARG A O 1
ATOM 3863 N N . ALA A 1 479 ? -16.089 -2.516 -1.851 1.00 73.00 479 ALA A N 1
ATOM 3864 C CA . ALA A 1 479 ? -16.938 -3.097 -2.896 1.00 73.00 479 ALA A CA 1
ATOM 3865 C C . ALA A 1 479 ? -17.469 -4.485 -2.500 1.00 73.00 479 ALA A C 1
ATOM 3867 O O . ALA A 1 479 ? -18.601 -4.824 -2.839 1.00 73.00 479 ALA A O 1
ATOM 3868 N N . TRP A 1 480 ? -16.689 -5.240 -1.720 1.00 85.00 480 TRP A N 1
ATOM 3869 C CA . TRP A 1 480 ? -16.999 -6.610 -1.306 1.00 85.00 480 TRP A CA 1
ATOM 3870 C C . TRP A 1 480 ? -17.292 -6.751 0.188 1.00 85.00 480 TRP A C 1
ATOM 3872 O O . TRP A 1 480 ? -17.511 -7.866 0.654 1.00 85.00 480 TRP A O 1
ATOM 3882 N N . LYS A 1 481 ? -17.330 -5.649 0.947 1.00 83.31 481 LYS A N 1
ATOM 3883 C CA . LYS A 1 481 ? -17.427 -5.666 2.416 1.00 83.31 481 LYS A CA 1
ATOM 3884 C C . LYS A 1 481 ? -18.682 -6.362 2.956 1.00 83.31 481 LYS A C 1
ATOM 3886 O O . LYS A 1 481 ? -18.640 -6.908 4.054 1.00 83.31 481 LYS A O 1
ATOM 3891 N N . ASP A 1 482 ? -19.776 -6.349 2.198 1.00 90.00 482 ASP A N 1
ATOM 3892 C CA . ASP A 1 482 ? -21.043 -6.980 2.606 1.00 90.00 482 ASP A CA 1
ATOM 3893 C C . ASP A 1 482 ? -21.194 -8.406 2.061 1.00 90.00 482 ASP A C 1
ATOM 3895 O O . ASP A 1 482 ? -22.264 -9.005 2.168 1.00 90.00 482 ASP A O 1
ATOM 3899 N N . THR A 1 483 ? -20.144 -8.948 1.442 1.00 93.94 483 THR A N 1
ATOM 3900 C CA . THR A 1 483 ? -20.149 -10.312 0.918 1.00 93.94 483 THR A CA 1
ATOM 3901 C C . THR A 1 483 ? -20.128 -11.298 2.073 1.00 93.94 483 THR A C 1
ATOM 3903 O O . THR A 1 483 ? -19.237 -11.272 2.923 1.00 93.94 483 THR A O 1
ATOM 3906 N N . THR A 1 484 ? -21.114 -12.184 2.094 1.00 96.69 484 THR A N 1
ATOM 3907 C CA . THR A 1 484 ? -21.245 -13.219 3.118 1.00 96.69 484 THR A CA 1
ATOM 3908 C C . THR A 1 484 ? -20.688 -14.554 2.621 1.00 96.69 484 THR A C 1
ATOM 3910 O O . THR A 1 484 ? -20.489 -14.750 1.419 1.00 96.69 484 THR A O 1
ATOM 3913 N N . TYR A 1 485 ? -20.454 -15.503 3.533 1.00 97.62 485 TYR A N 1
ATOM 3914 C CA . TYR A 1 485 ? -20.062 -16.867 3.156 1.00 97.62 485 TYR A CA 1
ATOM 3915 C C . TYR A 1 485 ? -21.097 -17.520 2.230 1.00 97.62 485 TYR A C 1
ATOM 3917 O O . TYR A 1 485 ? -20.732 -18.223 1.289 1.00 97.62 485 TYR A O 1
ATOM 3925 N N . SER A 1 486 ? -22.381 -17.242 2.449 1.00 98.31 486 SER A N 1
ATOM 3926 C CA . SER A 1 486 ? -23.472 -17.761 1.639 1.00 98.31 486 SER A CA 1
ATOM 3927 C C . SER A 1 486 ? -23.442 -17.234 0.207 1.00 98.31 486 SER A C 1
ATOM 3929 O O . SER A 1 486 ? -23.785 -17.970 -0.716 1.00 98.31 486 SER A O 1
ATOM 3931 N N . ASP A 1 487 ? -23.008 -15.988 0.002 1.00 98.38 487 ASP A N 1
ATOM 3932 C CA . ASP A 1 487 ? -22.896 -15.400 -1.335 1.00 98.38 487 ASP A CA 1
ATOM 3933 C C . ASP A 1 487 ? -21.775 -16.070 -2.139 1.00 98.38 487 ASP A C 1
ATOM 3935 O O . ASP A 1 487 ? -21.998 -16.511 -3.266 1.00 98.38 487 ASP A O 1
ATOM 3939 N N . VAL A 1 488 ? -20.584 -16.230 -1.550 1.00 98.00 488 VAL A N 1
ATOM 3940 C CA . VAL A 1 488 ? -19.474 -16.913 -2.239 1.00 98.00 488 VAL A CA 1
ATOM 3941 C C . VAL A 1 488 ? -19.727 -18.413 -2.400 1.00 98.00 488 VAL A C 1
ATOM 3943 O O . VAL A 1 488 ? -19.439 -18.957 -3.462 1.00 98.00 488 VAL A O 1
ATOM 3946 N N . LYS A 1 489 ? -20.342 -19.090 -1.418 1.00 98.44 489 LYS A N 1
ATOM 3947 C CA . LYS A 1 489 ? -20.699 -20.514 -1.540 1.00 98.44 489 LYS A CA 1
ATOM 3948 C C . LYS A 1 489 ? -21.740 -20.750 -2.642 1.00 98.44 489 LYS A C 1
ATOM 3950 O O . LYS A 1 489 ? -21.655 -21.753 -3.348 1.00 98.44 489 LYS A O 1
ATOM 3955 N N . TRP A 1 490 ? -22.682 -19.822 -2.836 1.00 98.44 490 TRP A N 1
ATOM 3956 C CA . TRP A 1 490 ? -23.645 -19.877 -3.942 1.00 98.44 490 TRP A CA 1
ATOM 3957 C C . TRP A 1 490 ? -22.937 -19.906 -5.303 1.00 98.44 490 TRP A C 1
ATOM 3959 O O . TRP A 1 490 ? -23.215 -20.778 -6.129 1.00 98.44 490 TRP A O 1
ATOM 3969 N N . LEU A 1 491 ? -21.972 -19.010 -5.524 1.00 98.44 491 LEU A N 1
ATOM 3970 C CA . LEU A 1 491 ? -21.227 -18.999 -6.782 1.00 98.44 491 LEU A CA 1
ATOM 3971 C C . LEU A 1 491 ? -20.291 -20.210 -6.903 1.00 98.44 491 LEU A C 1
ATOM 3973 O O . LEU A 1 491 ? -20.171 -20.776 -7.989 1.00 98.44 491 LEU A O 1
ATOM 3977 N N . ALA A 1 492 ? -19.701 -20.665 -5.792 1.00 98.50 492 ALA A N 1
ATOM 3978 C CA . ALA A 1 492 ? -18.894 -21.883 -5.759 1.00 98.50 492 ALA A CA 1
ATOM 3979 C C . ALA A 1 492 ? -19.695 -23.113 -6.226 1.00 98.50 492 ALA A C 1
ATOM 3981 O O . ALA A 1 492 ? -19.166 -23.919 -6.987 1.00 98.50 492 ALA A O 1
ATOM 3982 N N . ARG A 1 493 ? -20.984 -23.233 -5.860 1.00 98.38 493 ARG A N 1
ATOM 3983 C CA . ARG A 1 493 ? -21.872 -24.294 -6.379 1.00 98.38 493 ARG A CA 1
ATOM 3984 C C . ARG A 1 493 ? -22.065 -24.224 -7.881 1.00 98.38 493 ARG A C 1
ATOM 3986 O O . ARG A 1 493 ? -22.044 -25.253 -8.546 1.00 98.38 493 ARG A O 1
ATOM 3993 N N . ARG A 1 494 ? -22.251 -23.020 -8.428 1.00 97.50 494 ARG A N 1
ATOM 3994 C CA . ARG A 1 494 ? -22.343 -22.850 -9.883 1.00 97.50 494 ARG A CA 1
ATOM 3995 C C . ARG A 1 494 ? -21.048 -23.294 -10.557 1.00 97.50 494 ARG A C 1
ATOM 3997 O O . ARG A 1 494 ? -21.087 -24.081 -11.492 1.00 97.50 494 ARG A O 1
ATOM 4004 N N . MET A 1 495 ? -19.902 -22.864 -10.040 1.00 98.19 495 MET A N 1
ATOM 4005 C CA . MET A 1 495 ? -18.592 -23.264 -10.563 1.00 98.19 495 MET A CA 1
ATOM 4006 C C . MET A 1 495 ? -18.331 -24.774 -10.440 1.00 98.19 495 MET A C 1
ATOM 4008 O O . MET A 1 495 ? -17.725 -25.351 -11.335 1.00 98.19 495 MET A O 1
ATOM 4012 N N . ALA A 1 496 ? -18.830 -25.430 -9.390 1.00 98.12 496 ALA A N 1
ATOM 4013 C CA . ALA A 1 496 ? -18.716 -26.878 -9.197 1.00 98.12 496 ALA A CA 1
ATOM 4014 C C . ALA A 1 496 ? -19.496 -27.712 -10.237 1.00 98.12 496 ALA A C 1
ATOM 4016 O O . ALA A 1 496 ? -19.268 -28.913 -10.356 1.00 98.12 496 ALA A O 1
ATOM 4017 N N . ARG A 1 497 ? -20.411 -27.094 -11.001 1.00 98.06 497 ARG A N 1
ATOM 4018 C CA . ARG A 1 497 ? -21.148 -27.735 -12.110 1.00 98.06 497 ARG A CA 1
ATOM 4019 C C . ARG A 1 497 ? -20.403 -27.684 -13.444 1.00 98.06 497 ARG A C 1
ATOM 4021 O O . ARG A 1 497 ? -20.827 -28.332 -14.400 1.00 98.06 497 ARG A O 1
ATOM 4028 N N . ILE A 1 498 ? -19.313 -26.918 -13.535 1.00 98.31 498 ILE A N 1
ATOM 4029 C CA . ILE A 1 498 ? -18.471 -26.886 -14.734 1.00 98.31 498 ILE A CA 1
ATOM 4030 C C . ILE A 1 498 ? -17.904 -28.292 -14.943 1.00 98.31 498 ILE A C 1
ATOM 4032 O O . ILE A 1 498 ? -17.394 -28.906 -14.014 1.00 98.31 498 ILE A O 1
ATOM 4036 N N . LYS A 1 499 ? -17.979 -28.823 -16.162 1.00 98.12 499 LYS A N 1
ATOM 4037 C CA . LYS A 1 499 ? -17.457 -30.153 -16.502 1.00 98.12 499 LYS A CA 1
ATOM 4038 C C . LYS A 1 499 ? -15.978 -30.076 -16.871 1.00 98.12 499 LYS A C 1
ATOM 4040 O O . LYS A 1 499 ? -15.529 -29.115 -17.490 1.00 98.12 499 LYS A O 1
ATOM 4045 N N . THR A 1 500 ? -15.233 -31.151 -16.614 1.00 98.12 500 THR A N 1
ATOM 4046 C CA . THR A 1 500 ? -13.822 -31.282 -17.034 1.00 98.12 500 THR A CA 1
ATOM 4047 C C . THR A 1 500 ? -13.636 -30.996 -18.527 1.00 98.12 500 THR A C 1
ATOM 4049 O O . THR A 1 500 ? -12.757 -30.223 -18.894 1.00 98.12 500 THR A O 1
ATOM 4052 N N . ALA A 1 501 ? -14.525 -31.532 -19.373 1.00 97.88 501 ALA A N 1
ATOM 4053 C CA . ALA A 1 501 ? -14.495 -31.306 -20.817 1.00 97.88 501 ALA A CA 1
ATOM 4054 C C . ALA A 1 501 ? -14.672 -29.827 -21.203 1.00 97.88 501 ALA A C 1
ATOM 4056 O O . ALA A 1 501 ? -14.086 -29.386 -22.184 1.00 97.88 501 ALA A O 1
ATOM 4057 N N . GLN A 1 502 ? -15.434 -29.046 -20.427 1.00 98.06 502 GLN A N 1
ATOM 4058 C CA . GLN A 1 502 ? -15.597 -27.612 -20.674 1.00 98.06 502 GLN A CA 1
ATOM 4059 C C . GLN A 1 502 ? -14.318 -26.845 -20.323 1.00 98.06 502 GLN A C 1
ATOM 4061 O O . GLN A 1 502 ? -13.926 -25.965 -21.078 1.00 98.06 502 GLN A O 1
ATOM 4066 N N . ILE A 1 503 ? -13.630 -27.198 -19.230 1.00 98.06 503 ILE A N 1
ATOM 4067 C CA . ILE A 1 503 ? -12.341 -26.581 -18.859 1.00 98.06 503 ILE A CA 1
ATOM 4068 C C . ILE A 1 503 ? -11.295 -26.844 -19.946 1.00 98.06 503 ILE A C 1
ATOM 4070 O O . ILE A 1 503 ? -10.630 -25.914 -20.402 1.00 98.06 503 ILE A O 1
ATOM 4074 N N . ASP A 1 504 ? -11.178 -28.102 -20.379 1.00 97.62 504 ASP A N 1
ATOM 4075 C CA . ASP A 1 504 ? -10.237 -28.497 -21.429 1.00 97.62 504 ASP A CA 1
ATOM 4076 C C . ASP A 1 504 ? -10.573 -27.805 -22.763 1.00 97.62 504 ASP A C 1
ATOM 4078 O O . ASP A 1 504 ? -9.681 -27.267 -23.418 1.00 97.62 504 ASP A O 1
ATOM 4082 N N . ALA A 1 505 ? -11.859 -27.729 -23.124 1.00 96.69 505 ALA A N 1
ATOM 4083 C CA . ALA A 1 505 ? -12.331 -27.014 -24.307 1.00 96.69 505 ALA A CA 1
ATOM 4084 C C . ALA A 1 505 ? -11.988 -25.517 -24.265 1.00 96.69 505 ALA A C 1
ATOM 4086 O O . ALA A 1 505 ? -11.424 -25.004 -25.225 1.00 96.69 505 ALA A O 1
ATOM 4087 N N . ILE A 1 506 ? -12.257 -24.822 -23.153 1.00 96.56 506 ILE A N 1
ATOM 4088 C CA . ILE A 1 506 ? -11.944 -23.390 -22.997 1.00 96.56 506 ILE A CA 1
ATOM 4089 C C . ILE A 1 506 ? -10.447 -23.129 -23.201 1.00 96.56 506 ILE A C 1
ATOM 4091 O O . ILE A 1 506 ? -10.068 -22.174 -23.879 1.00 96.56 506 ILE A O 1
ATOM 4095 N N . MET A 1 507 ? -9.588 -23.981 -22.636 1.00 95.75 507 MET A N 1
ATOM 4096 C CA . MET A 1 507 ? -8.142 -23.849 -22.818 1.00 95.75 507 MET A CA 1
ATOM 4097 C C . MET A 1 507 ? -7.731 -24.138 -24.261 1.00 95.75 507 MET A C 1
ATOM 4099 O O . MET A 1 507 ? -6.958 -23.372 -24.833 1.00 95.75 507 MET A O 1
ATOM 4103 N N . ALA A 1 508 ? -8.301 -25.163 -24.894 1.00 94.00 508 ALA A N 1
ATOM 4104 C CA . ALA A 1 508 ? -8.035 -25.482 -26.294 1.00 94.00 508 ALA A CA 1
ATOM 4105 C C . ALA A 1 508 ? -8.507 -24.384 -27.270 1.00 94.00 508 ALA A C 1
ATOM 4107 O O . ALA A 1 508 ? -7.917 -24.205 -28.335 1.00 94.00 508 ALA A O 1
ATOM 4108 N N . THR A 1 509 ? -9.552 -23.619 -26.934 1.00 93.06 509 THR A N 1
ATOM 4109 C CA . THR A 1 509 ? -10.046 -22.500 -27.758 1.00 93.06 509 THR A CA 1
ATOM 4110 C C . THR A 1 509 ? -9.427 -21.146 -27.414 1.00 93.06 509 THR A C 1
ATOM 4112 O O . THR A 1 509 ? -9.749 -20.156 -28.066 1.00 93.06 509 THR A O 1
ATOM 4115 N N . SER A 1 510 ? -8.539 -21.075 -26.422 1.00 92.12 510 SER A N 1
ATOM 4116 C CA . SER A 1 510 ? -7.891 -19.825 -26.000 1.00 92.12 510 SER A CA 1
ATOM 4117 C C . SER A 1 510 ? -6.734 -19.384 -26.897 1.00 92.12 510 SER A C 1
ATOM 4119 O O . SER A 1 510 ? -6.376 -18.210 -26.898 1.00 92.12 510 SER A O 1
ATOM 4121 N N . GLY A 1 511 ? -6.147 -20.333 -27.633 1.00 91.12 511 GLY A N 1
ATOM 4122 C CA . GLY A 1 511 ? -4.950 -20.138 -28.445 1.00 91.12 511 GLY A CA 1
ATOM 4123 C C . GLY A 1 511 ? -3.624 -20.396 -27.729 1.00 91.12 511 GLY A C 1
ATOM 4124 O O . GLY A 1 511 ? -2.591 -20.346 -28.387 1.00 91.12 511 GLY A O 1
ATOM 4125 N N . PHE A 1 512 ? -3.614 -20.654 -26.413 1.00 92.94 512 PHE A N 1
ATOM 4126 C CA . PHE A 1 512 ? -2.365 -20.941 -25.699 1.00 92.94 512 PHE A CA 1
ATOM 4127 C C . PHE A 1 512 ? -1.611 -22.117 -26.348 1.00 92.94 512 PHE A C 1
ATOM 4129 O O . PHE A 1 512 ? -2.260 -23.081 -26.766 1.00 92.94 512 PHE A O 1
ATOM 4136 N N . PRO A 1 513 ? -0.261 -22.095 -26.370 1.00 92.50 513 PRO A N 1
ATOM 4137 C CA . PRO A 1 513 ? 0.532 -23.260 -26.749 1.00 92.50 513 PRO A CA 1
ATOM 4138 C C . PRO A 1 513 ? 0.081 -24.496 -25.972 1.00 92.50 513 PRO A C 1
ATOM 4140 O O . PRO A 1 513 ? -0.172 -24.400 -24.770 1.00 92.50 513 PRO A O 1
ATOM 4143 N N . GLU A 1 514 ? -0.003 -25.652 -26.626 1.00 94.69 514 GLU A N 1
ATOM 4144 C CA . GLU A 1 514 ? -0.599 -26.861 -26.041 1.00 94.69 514 GLU A CA 1
ATOM 4145 C C . GLU A 1 514 ? -0.048 -27.220 -24.640 1.00 94.69 514 GLU A C 1
ATOM 4147 O O . GLU A 1 514 ? -0.864 -27.437 -23.736 1.00 94.69 514 GLU A O 1
ATOM 4152 N N . PRO A 1 515 ? 1.278 -27.186 -24.371 1.00 95.31 515 PRO A N 1
ATOM 4153 C CA . PRO A 1 515 ? 1.797 -27.468 -23.031 1.00 95.31 515 PRO A CA 1
ATOM 4154 C C . PRO A 1 515 ? 1.308 -26.459 -21.980 1.00 95.31 515 PRO A C 1
ATOM 4156 O O . PRO A 1 515 ? 0.984 -26.830 -20.850 1.00 95.31 515 PRO A O 1
ATOM 4159 N N . ALA A 1 516 ? 1.218 -25.179 -22.353 1.00 94.56 516 ALA A N 1
ATOM 4160 C CA . ALA A 1 516 ? 0.729 -24.111 -21.487 1.00 94.56 516 ALA A CA 1
ATOM 4161 C C . ALA A 1 516 ? -0.781 -24.227 -21.245 1.00 94.56 516 ALA A C 1
ATOM 4163 O O . ALA A 1 516 ? -1.220 -24.157 -20.097 1.00 94.56 516 ALA A O 1
ATOM 4164 N N . ALA A 1 517 ? -1.564 -24.471 -22.302 1.00 95.44 517 ALA A N 1
ATOM 4165 C CA . ALA A 1 517 ? -3.003 -24.706 -22.228 1.00 95.44 517 ALA A CA 1
ATOM 4166 C C . ALA A 1 517 ? -3.316 -25.895 -21.311 1.00 95.44 517 ALA A C 1
ATOM 4168 O O . ALA A 1 517 ? -4.178 -25.802 -20.434 1.00 95.44 517 ALA A O 1
ATOM 4169 N N . LYS A 1 518 ? -2.565 -26.996 -21.458 1.00 97.19 518 LYS A N 1
ATOM 4170 C CA . LYS A 1 518 ? -2.738 -28.185 -20.627 1.00 97.19 518 LYS A CA 1
ATOM 4171 C C . LYS A 1 518 ? -2.371 -27.918 -19.170 1.00 97.19 518 LYS A C 1
ATOM 4173 O O . LYS A 1 518 ? -3.142 -28.278 -18.284 1.00 97.19 518 LYS A O 1
ATOM 4178 N N . LEU A 1 519 ? -1.249 -27.246 -18.903 1.00 96.38 519 LEU A N 1
ATOM 4179 C CA . LEU A 1 519 ? -0.854 -26.892 -17.538 1.00 96.38 519 LEU A CA 1
ATOM 4180 C C . LEU A 1 519 ? -1.871 -25.953 -16.868 1.00 96.38 519 LEU A C 1
ATOM 4182 O O . LEU A 1 519 ? -2.228 -26.171 -15.710 1.00 96.38 519 LEU A O 1
ATOM 4186 N N . TYR A 1 520 ? -2.382 -24.948 -17.586 1.00 96.06 520 TYR A N 1
ATOM 4187 C CA . TYR A 1 520 ? -3.462 -24.096 -17.086 1.00 96.06 520 TYR A CA 1
ATOM 4188 C C . TYR A 1 520 ? -4.729 -24.892 -16.784 1.00 96.06 520 TYR A C 1
ATOM 4190 O O . TYR A 1 520 ? -5.312 -24.692 -15.719 1.00 96.06 520 TYR A O 1
ATOM 4198 N N . ALA A 1 521 ? -5.143 -25.804 -17.670 1.00 98.00 521 ALA A N 1
ATOM 4199 C CA . ALA A 1 521 ? -6.319 -26.643 -17.454 1.00 98.00 521 ALA A CA 1
ATOM 4200 C C . ALA A 1 521 ? -6.204 -27.441 -16.145 1.00 98.00 521 ALA A C 1
ATOM 4202 O O . ALA A 1 521 ? -7.125 -27.422 -15.329 1.00 98.00 521 ALA A O 1
ATOM 4203 N N . GLU A 1 522 ? -5.060 -28.087 -15.899 1.00 98.19 522 GLU A N 1
ATOM 4204 C CA . GLU A 1 522 ? -4.838 -28.862 -14.671 1.00 98.19 522 GLU A CA 1
ATOM 4205 C C . GLU A 1 522 ? -4.771 -27.971 -13.417 1.00 98.19 522 GLU A C 1
ATOM 4207 O O . GLU A 1 522 ? -5.357 -28.308 -12.385 1.00 98.19 522 GLU A O 1
ATOM 4212 N N . LYS A 1 523 ? -4.158 -26.782 -13.510 1.00 96.88 523 LYS A N 1
ATOM 4213 C CA . LYS A 1 523 ? -4.184 -25.784 -12.426 1.00 96.88 523 LYS A CA 1
ATOM 4214 C C . LYS A 1 523 ? -5.603 -25.304 -12.120 1.00 96.88 523 LYS A C 1
ATOM 4216 O O . LYS A 1 523 ? -5.966 -25.197 -10.952 1.00 96.88 523 LYS A O 1
ATOM 4221 N N . PHE A 1 524 ? -6.428 -25.053 -13.134 1.00 97.38 524 PHE A N 1
ATOM 4222 C CA . PHE A 1 524 ? -7.828 -24.663 -12.951 1.00 97.38 524 PHE A CA 1
ATOM 4223 C C . PHE A 1 524 ? -8.664 -25.767 -12.307 1.00 97.38 524 PHE A C 1
ATOM 4225 O O . PHE A 1 524 ? -9.397 -25.491 -11.357 1.00 97.38 524 PHE A O 1
ATOM 4232 N N . LYS A 1 525 ? -8.519 -27.015 -12.767 1.00 98.44 525 LYS A N 1
ATOM 4233 C CA . LYS A 1 525 ? -9.163 -28.183 -12.146 1.00 98.44 525 LYS A CA 1
ATOM 4234 C C . LYS A 1 525 ? -8.774 -28.298 -10.672 1.00 98.44 525 LYS A C 1
ATOM 4236 O O . LYS A 1 525 ? -9.644 -28.454 -9.821 1.00 98.44 525 LYS A O 1
ATOM 4241 N N . SER A 1 526 ? -7.489 -28.130 -10.356 1.00 97.94 526 SER A N 1
ATOM 4242 C CA . SER A 1 526 ? -6.989 -28.107 -8.976 1.00 97.94 526 SER A CA 1
ATOM 4243 C C . SER A 1 526 ? -7.601 -26.975 -8.143 1.00 97.94 526 SER A C 1
ATOM 4245 O O . SER A 1 526 ? -8.086 -27.221 -7.039 1.00 97.94 526 SER A O 1
ATOM 4247 N N . ARG A 1 527 ? -7.658 -25.748 -8.676 1.00 97.88 527 ARG A N 1
ATOM 4248 C CA . ARG A 1 527 ? -8.293 -24.599 -8.006 1.00 97.88 527 ARG A CA 1
ATOM 4249 C C . ARG A 1 527 ? -9.766 -24.867 -7.703 1.00 97.88 527 ARG A C 1
ATOM 4251 O O . ARG A 1 527 ? -10.200 -24.627 -6.578 1.00 97.88 527 ARG A O 1
ATOM 4258 N N . LEU A 1 528 ? -10.518 -25.388 -8.674 1.00 98.44 528 LEU A N 1
ATOM 4259 C CA . LEU A 1 528 ? -11.927 -25.754 -8.501 1.00 98.44 528 LEU A CA 1
ATOM 4260 C C . LEU A 1 528 ? -12.095 -26.869 -7.467 1.00 98.44 528 LEU A C 1
ATOM 4262 O O . LEU A 1 528 ? -12.942 -26.744 -6.588 1.00 98.44 528 LEU A O 1
ATOM 4266 N N . ASN A 1 529 ? -11.256 -27.907 -7.501 1.00 98.56 529 ASN A N 1
ATOM 4267 C CA . ASN A 1 529 ? -11.268 -28.972 -6.497 1.00 98.56 529 ASN A CA 1
ATOM 4268 C C . ASN A 1 529 ? -11.019 -28.434 -5.091 1.00 98.56 529 ASN A C 1
ATOM 4270 O O . ASN A 1 529 ? -11.757 -28.762 -4.163 1.00 98.56 529 ASN A O 1
ATOM 4274 N N . LYS A 1 530 ? -10.012 -27.571 -4.930 1.00 98.06 530 LYS A N 1
ATOM 4275 C CA . LYS A 1 530 ? -9.695 -26.966 -3.636 1.00 98.06 530 LYS A CA 1
ATOM 4276 C C . LYS A 1 530 ? -10.846 -26.115 -3.109 1.00 98.06 530 LYS A C 1
ATOM 4278 O O . LYS A 1 530 ? -11.199 -26.235 -1.938 1.00 98.06 530 LYS A O 1
ATOM 4283 N N . MET A 1 531 ? -11.454 -25.311 -3.980 1.00 98.31 531 MET A N 1
ATOM 4284 C CA . MET A 1 531 ? -12.649 -24.532 -3.666 1.00 98.31 531 MET A CA 1
ATOM 4285 C C . MET A 1 531 ? -13.807 -25.448 -3.252 1.00 98.31 531 MET A C 1
ATOM 4287 O O . MET A 1 531 ? -14.414 -25.208 -2.212 1.00 98.31 531 MET A O 1
ATOM 4291 N N . MET A 1 532 ? -14.090 -26.516 -4.007 1.00 98.56 532 MET A N 1
ATOM 4292 C CA . MET A 1 532 ? -15.138 -27.482 -3.659 1.00 98.56 532 MET A CA 1
ATOM 4293 C C . MET A 1 532 ? -14.914 -28.075 -2.266 1.00 98.56 532 MET A C 1
ATOM 4295 O O . MET A 1 532 ? -15.836 -28.055 -1.460 1.00 98.56 532 MET A O 1
ATOM 4299 N N . ILE A 1 533 ? -13.688 -28.492 -1.945 1.00 98.25 533 ILE A N 1
ATOM 4300 C CA . ILE A 1 533 ? -13.332 -29.025 -0.621 1.00 98.25 533 ILE A CA 1
ATOM 4301 C C . ILE A 1 533 ? -13.502 -27.961 0.475 1.00 98.25 533 ILE A C 1
ATOM 4303 O O . ILE A 1 533 ? -14.126 -28.208 1.504 1.00 98.25 533 ILE A O 1
ATOM 4307 N N . ASP A 1 534 ? -12.975 -26.749 0.280 1.00 97.75 534 ASP A N 1
ATOM 4308 C CA . ASP A 1 534 ? -13.037 -25.701 1.308 1.00 97.75 534 ASP A CA 1
ATOM 4309 C C . ASP A 1 534 ? -14.469 -25.231 1.597 1.00 97.75 534 ASP A C 1
ATOM 4311 O O . ASP A 1 534 ? -14.791 -24.869 2.734 1.00 97.75 534 ASP A O 1
ATOM 4315 N N . PHE A 1 535 ? -15.343 -25.271 0.591 1.00 98.06 535 PHE A N 1
ATOM 4316 C CA . PHE A 1 535 ? -16.766 -24.965 0.718 1.00 98.06 535 PHE A CA 1
ATOM 4317 C C . PHE A 1 535 ? -17.643 -26.191 1.046 1.00 98.06 535 PHE A C 1
ATOM 4319 O O . PHE A 1 535 ? -18.858 -26.027 1.167 1.00 98.06 535 PHE A O 1
ATOM 4326 N N . ASN A 1 536 ? -17.055 -27.378 1.262 1.00 97.50 536 ASN A N 1
ATOM 4327 C CA . ASN A 1 536 ? -17.740 -28.664 1.485 1.00 97.50 536 ASN A CA 1
ATOM 4328 C C . ASN A 1 536 ? -18.732 -29.059 0.374 1.00 97.50 536 ASN A C 1
ATOM 4330 O O . ASN A 1 536 ? -19.764 -29.669 0.643 1.00 97.50 536 ASN A O 1
ATOM 4334 N N . LEU A 1 537 ? -18.465 -28.689 -0.873 1.00 98.00 537 LEU A N 1
ATOM 4335 C CA . LEU A 1 537 ? -19.311 -29.053 -2.010 1.00 98.00 537 LEU A CA 1
ATOM 4336 C C . LEU A 1 537 ? -19.084 -30.508 -2.442 1.00 98.00 537 LEU A C 1
ATOM 4338 O O . LEU A 1 537 ? -20.005 -31.167 -2.909 1.00 98.00 537 LEU A O 1
ATOM 4342 N N . ASP A 1 538 ? -17.898 -31.058 -2.212 1.00 97.50 538 ASP A N 1
ATOM 4343 C CA . ASP A 1 538 ? -17.636 -32.493 -2.371 1.00 97.50 538 ASP A CA 1
ATOM 4344 C C . ASP A 1 538 ? -18.595 -33.347 -1.516 1.00 97.50 538 ASP A C 1
ATOM 4346 O O . ASP A 1 538 ? -19.112 -34.369 -1.967 1.00 97.50 538 ASP A O 1
ATOM 4350 N N . GLN A 1 539 ? -18.931 -32.869 -0.315 1.00 97.06 539 GLN A N 1
ATOM 4351 C CA . GLN A 1 539 ? -19.902 -33.504 0.585 1.00 97.06 539 GLN A CA 1
ATOM 4352 C C . GLN A 1 539 ? -21.360 -33.332 0.126 1.00 97.06 539 GLN A C 1
ATOM 4354 O O . GLN A 1 539 ? -22.235 -34.070 0.573 1.00 97.06 539 GLN A O 1
ATOM 4359 N N . GLU A 1 540 ? -21.629 -32.378 -0.770 1.00 96.88 540 GLU A N 1
ATOM 4360 C CA . GLU A 1 540 ? -22.944 -32.149 -1.386 1.00 96.88 540 GLU A CA 1
ATOM 4361 C C . GLU A 1 540 ? -23.153 -32.982 -2.665 1.00 96.88 540 GLU A C 1
ATOM 4363 O O . GLU A 1 540 ? -24.199 -32.878 -3.303 1.00 96.88 540 GLU A O 1
ATOM 4368 N N . GLY A 1 541 ? -22.181 -33.825 -3.038 1.00 96.81 541 GLY A N 1
ATOM 4369 C CA . GLY A 1 541 ? -22.259 -34.721 -4.195 1.00 96.81 541 GLY A CA 1
ATOM 4370 C C . GLY A 1 541 ? -21.646 -34.165 -5.483 1.00 96.81 541 GLY A C 1
ATOM 4371 O O . GLY A 1 541 ? -21.747 -34.812 -6.527 1.00 96.81 541 GLY A O 1
ATOM 4372 N N . TYR A 1 542 ? -20.987 -33.002 -5.437 1.00 97.44 542 TYR A N 1
ATOM 4373 C CA . TYR A 1 542 ? -20.228 -32.499 -6.583 1.00 97.44 542 TYR A CA 1
ATOM 4374 C C . TYR A 1 542 ? -18.952 -33.330 -6.776 1.00 97.44 542 TYR A C 1
ATOM 4376 O O . TYR A 1 542 ? -18.183 -33.555 -5.842 1.00 97.44 542 TYR A O 1
ATOM 4384 N N . SER A 1 543 ? -18.729 -33.806 -8.001 1.00 97.06 543 SER A N 1
ATOM 4385 C CA . SER A 1 543 ? -17.570 -34.644 -8.323 1.00 97.06 543 SER A CA 1
ATOM 4386 C C . SER A 1 543 ? -16.323 -33.794 -8.547 1.00 97.06 543 SER A C 1
ATOM 4388 O O . SER A 1 543 ? -16.337 -32.868 -9.355 1.00 97.06 543 SER A O 1
ATOM 4390 N N . LEU A 1 544 ? -15.227 -34.147 -7.873 1.00 98.19 544 LEU A N 1
ATOM 4391 C CA . LEU A 1 544 ? -13.928 -33.520 -8.108 1.00 98.19 544 LEU A CA 1
ATOM 4392 C C . LEU A 1 544 ? -13.420 -33.838 -9.521 1.00 98.19 544 LEU A C 1
ATOM 4394 O O . LEU A 1 544 ? -13.577 -34.948 -10.032 1.00 98.19 544 LEU A O 1
ATOM 4398 N N . HIS A 1 545 ? -12.756 -32.868 -10.139 1.00 98.25 545 HIS A N 1
ATOM 4399 C CA . HIS A 1 545 ? -12.106 -33.042 -11.428 1.00 98.25 545 HIS A CA 1
ATOM 4400 C C . HIS A 1 545 ? -10.881 -33.956 -11.306 1.00 98.25 545 HIS A C 1
ATOM 4402 O O . HIS A 1 545 ? -10.092 -33.784 -10.373 1.00 98.25 545 HIS A O 1
ATOM 4408 N N . PRO A 1 546 ? -10.644 -34.868 -12.263 1.00 97.88 546 PRO A N 1
ATOM 4409 C CA . PRO A 1 546 ? -9.369 -35.564 -12.344 1.00 97.88 546 PRO A CA 1
ATOM 4410 C C . PRO A 1 546 ? -8.267 -34.554 -12.690 1.00 97.88 546 PRO A C 1
ATOM 4412 O O . PRO A 1 546 ? -8.382 -33.835 -13.684 1.00 97.88 546 PRO A O 1
ATOM 4415 N N . VAL A 1 547 ? -7.221 -34.502 -11.864 1.00 97.62 547 VAL A N 1
ATOM 4416 C CA . VAL A 1 547 ? -6.049 -33.636 -12.060 1.00 97.62 547 VAL A CA 1
ATOM 4417 C C . VAL A 1 547 ? -4.842 -34.518 -12.345 1.00 97.62 547 VAL A C 1
ATOM 4419 O O . VAL A 1 547 ? -4.538 -35.419 -11.562 1.00 97.62 547 VAL A O 1
ATOM 4422 N N . LEU A 1 548 ? -4.153 -34.270 -13.457 1.00 97.12 548 LEU A N 1
ATOM 4423 C CA . LEU A 1 548 ? -2.897 -34.958 -13.751 1.00 97.12 548 LEU A CA 1
ATOM 4424 C C . LEU A 1 548 ? -1.809 -34.523 -12.766 1.00 97.12 548 LEU A C 1
ATOM 4426 O O . LEU A 1 548 ? -1.680 -33.340 -12.442 1.00 97.12 548 LEU A O 1
ATOM 4430 N N . SER A 1 549 ? -0.994 -35.479 -12.315 1.00 95.62 549 SER A N 1
ATOM 4431 C CA . SER A 1 549 ? 0.147 -35.165 -11.459 1.00 95.62 549 SER A CA 1
ATOM 4432 C C . SER A 1 549 ? 1.181 -34.326 -12.219 1.00 95.62 549 SER A C 1
ATOM 4434 O O . SER A 1 549 ? 1.266 -34.367 -13.452 1.00 95.62 549 SER A O 1
ATOM 4436 N N . LYS A 1 550 ? 1.997 -33.573 -11.481 1.00 94.56 550 LYS A N 1
ATOM 4437 C CA . LYS A 1 550 ? 3.053 -32.734 -12.064 1.00 94.56 550 LYS A CA 1
ATOM 4438 C C . LYS A 1 550 ? 4.076 -33.575 -12.826 1.00 94.56 550 LYS A C 1
ATOM 4440 O O . LYS A 1 550 ? 4.511 -33.183 -13.902 1.00 94.56 550 LYS A O 1
ATOM 4445 N N . GLU A 1 551 ? 4.380 -34.759 -12.309 1.00 95.56 551 GLU A N 1
ATOM 4446 C CA . GLU A 1 551 ? 5.268 -35.751 -12.914 1.00 95.56 551 GLU A CA 1
ATOM 4447 C C . GLU A 1 551 ? 4.661 -36.303 -14.205 1.00 95.56 551 GLU A C 1
ATOM 4449 O O . GLU A 1 551 ? 5.358 -36.438 -15.203 1.00 95.56 551 GLU A O 1
ATOM 4454 N N . THR A 1 552 ? 3.348 -36.552 -14.225 1.00 97.56 552 THR A N 1
ATOM 4455 C CA . THR A 1 552 ? 2.641 -37.002 -15.433 1.00 97.56 552 THR A CA 1
ATOM 4456 C C . THR A 1 552 ? 2.673 -35.931 -16.523 1.00 97.56 552 THR A C 1
ATOM 4458 O O . THR A 1 552 ? 2.942 -36.230 -17.687 1.00 97.56 552 THR A O 1
ATOM 4461 N N . LEU A 1 553 ? 2.445 -34.666 -16.154 1.00 96.00 553 LEU A N 1
ATOM 4462 C CA . LEU A 1 553 ? 2.551 -33.532 -17.076 1.00 96.00 553 LEU A CA 1
ATOM 4463 C C . LEU A 1 553 ? 3.980 -33.354 -17.597 1.00 96.00 553 LEU A C 1
ATOM 4465 O O . LEU A 1 553 ? 4.162 -33.152 -18.794 1.00 96.00 553 LEU A O 1
ATOM 4469 N N . ALA A 1 554 ? 4.983 -33.473 -16.724 1.00 95.62 554 ALA A N 1
ATOM 4470 C CA . ALA A 1 554 ? 6.391 -33.426 -17.103 1.00 95.62 554 ALA A CA 1
ATOM 4471 C C . ALA A 1 554 ? 6.777 -34.596 -18.018 1.00 95.62 554 ALA A C 1
ATOM 4473 O O . ALA A 1 554 ? 7.492 -34.391 -18.984 1.00 95.62 554 ALA A O 1
ATOM 4474 N N . ALA A 1 555 ? 6.267 -35.805 -17.780 1.00 96.94 555 ALA A N 1
ATOM 4475 C CA . ALA A 1 555 ? 6.505 -36.953 -18.653 1.00 96.94 555 ALA A CA 1
ATOM 4476 C C . ALA A 1 555 ? 5.822 -36.804 -20.024 1.00 96.94 555 ALA A C 1
ATOM 4478 O O . ALA A 1 555 ? 6.365 -37.252 -21.029 1.00 96.94 555 ALA A O 1
ATOM 4479 N N . THR A 1 556 ? 4.650 -36.159 -20.072 1.00 97.50 556 THR A N 1
ATOM 4480 C CA . THR A 1 556 ? 3.914 -35.893 -21.322 1.00 97.50 556 THR A CA 1
ATOM 4481 C C . THR A 1 556 ? 4.570 -34.774 -22.138 1.00 97.50 556 THR A C 1
ATOM 4483 O O . THR A 1 556 ? 4.625 -34.859 -23.361 1.00 97.50 556 THR A O 1
ATOM 4486 N N . TYR A 1 557 ? 5.101 -33.744 -21.469 1.00 96.62 557 TYR A N 1
ATOM 4487 C CA . TYR A 1 557 ? 5.747 -32.582 -22.090 1.00 96.62 557 TYR A CA 1
ATOM 4488 C C . TYR A 1 557 ? 7.154 -32.335 -21.511 1.00 96.62 557 TYR A C 1
ATOM 4490 O O . TYR A 1 557 ? 7.394 -31.282 -20.910 1.00 96.62 557 TYR A O 1
ATOM 4498 N N . PRO A 1 558 ? 8.109 -33.266 -21.679 1.00 95.81 558 PRO A N 1
ATOM 4499 C CA . PRO A 1 558 ? 9.394 -33.237 -20.972 1.00 95.81 558 PRO A CA 1
ATOM 4500 C C . PRO A 1 558 ? 10.275 -32.048 -21.343 1.00 95.81 558 PRO A C 1
ATOM 4502 O O . PRO A 1 558 ? 11.043 -31.572 -20.508 1.00 95.81 558 PRO A O 1
ATOM 4505 N N . GLU A 1 559 ? 10.145 -31.516 -22.553 1.00 94.88 559 GLU A N 1
ATOM 4506 C CA . GLU A 1 559 ? 10.897 -30.340 -23.004 1.00 94.88 559 GLU A CA 1
ATOM 4507 C C . GLU A 1 559 ? 10.310 -29.027 -22.466 1.00 94.88 559 GLU A C 1
ATOM 4509 O O . GLU A 1 559 ? 11.030 -28.047 -22.268 1.00 94.88 559 GLU A O 1
ATOM 4514 N N . TYR A 1 560 ? 9.013 -29.018 -22.152 1.00 94.69 560 TYR A N 1
ATOM 4515 C CA . TYR A 1 560 ? 8.257 -27.796 -21.882 1.00 94.69 560 TYR A CA 1
ATOM 4516 C C . TYR A 1 560 ? 7.804 -27.665 -20.431 1.00 94.69 560 TYR A C 1
ATOM 4518 O O . TYR A 1 560 ? 7.590 -26.546 -19.981 1.00 94.69 560 TYR A O 1
ATOM 4526 N N . ILE A 1 561 ? 7.670 -28.763 -19.681 1.00 93.12 561 ILE A N 1
ATOM 4527 C CA . ILE A 1 561 ? 7.188 -28.785 -18.294 1.00 93.12 561 ILE A CA 1
ATOM 4528 C C . ILE A 1 561 ? 8.206 -29.510 -17.403 1.00 93.12 561 ILE A C 1
ATOM 4530 O O . ILE A 1 561 ? 8.762 -30.550 -17.748 1.00 93.12 561 ILE A O 1
ATOM 4534 N N . SER A 1 562 ? 8.500 -28.928 -16.243 1.00 91.81 562 SER A N 1
ATOM 4535 C CA . SER A 1 562 ? 9.353 -29.509 -15.198 1.00 91.81 562 SER A CA 1
ATOM 4536 C C . SER A 1 562 ? 8.571 -30.419 -14.258 1.00 91.81 562 SER A C 1
ATOM 4538 O O . SER A 1 562 ? 7.369 -30.242 -14.076 1.00 91.81 562 SER A O 1
ATOM 4540 N N . GLU A 1 563 ? 9.272 -31.332 -13.582 1.00 88.06 563 GLU A N 1
ATOM 4541 C CA . GLU A 1 563 ? 8.695 -32.240 -12.572 1.00 88.06 563 GLU A CA 1
ATOM 4542 C C . GLU A 1 563 ? 7.970 -31.491 -11.439 1.00 88.06 563 GLU A C 1
ATOM 4544 O O . GLU A 1 563 ? 7.035 -32.005 -10.838 1.00 88.06 563 GLU A O 1
ATOM 4549 N N . ASN A 1 564 ? 8.328 -30.225 -11.201 1.00 83.50 564 ASN A N 1
ATOM 4550 C CA . ASN A 1 564 ? 7.680 -29.364 -10.212 1.00 83.50 564 ASN A CA 1
ATOM 4551 C C . ASN A 1 564 ? 6.367 -28.714 -10.699 1.00 83.50 564 ASN A C 1
ATOM 4553 O O . ASN A 1 564 ? 5.697 -28.024 -9.918 1.00 83.50 564 ASN A O 1
ATOM 4557 N N . GLY A 1 565 ? 5.969 -28.935 -11.957 1.00 86.56 565 GLY A N 1
ATOM 4558 C CA . GLY A 1 565 ? 4.754 -28.373 -12.554 1.00 86.56 565 GLY A CA 1
ATOM 4559 C C . GLY A 1 565 ? 4.905 -26.920 -13.013 1.00 86.56 565 GLY A C 1
ATOM 4560 O O . GLY A 1 565 ? 3.952 -26.144 -12.910 1.00 86.56 565 GLY A O 1
ATOM 4561 N N . PHE A 1 566 ? 6.099 -26.553 -13.486 1.00 89.25 566 PHE A N 1
ATOM 4562 C CA . PHE A 1 566 ? 6.398 -25.249 -14.090 1.00 89.25 566 PHE A CA 1
ATOM 4563 C C . PHE A 1 566 ? 6.817 -25.406 -15.548 1.00 89.25 566 PHE A C 1
ATOM 4565 O O . PHE A 1 566 ? 7.554 -26.341 -15.866 1.00 89.25 566 PHE A O 1
ATOM 4572 N N . LEU A 1 567 ? 6.408 -24.469 -16.401 1.00 89.00 567 LEU A N 1
ATOM 4573 C CA . LEU A 1 567 ? 6.933 -24.307 -17.749 1.00 89.00 567 LEU A CA 1
ATOM 4574 C C . LEU A 1 567 ? 8.448 -24.044 -17.718 1.00 89.00 567 LEU A C 1
ATOM 4576 O O . LEU A 1 567 ? 8.931 -23.264 -16.893 1.00 89.00 567 LEU A O 1
ATOM 4580 N N . LYS A 1 568 ? 9.173 -24.689 -18.633 1.00 88.38 568 LYS A N 1
ATOM 4581 C CA . LYS A 1 568 ? 10.609 -24.528 -18.906 1.00 88.38 568 LYS A CA 1
ATOM 4582 C C . LYS A 1 568 ? 10.840 -23.462 -19.981 1.00 88.38 568 LYS A C 1
ATOM 4584 O O . LYS A 1 568 ? 9.913 -23.110 -20.706 1.00 88.38 568 LYS A O 1
ATOM 4589 N N . GLU A 1 569 ? 12.085 -23.009 -20.141 1.00 83.19 569 GLU A N 1
ATOM 4590 C CA . GLU A 1 569 ? 12.462 -22.062 -21.207 1.00 83.19 569 GLU A CA 1
ATOM 4591 C C . GLU A 1 569 ? 12.073 -22.554 -22.607 1.00 83.19 569 GLU A C 1
ATOM 4593 O O . GLU A 1 569 ? 11.543 -21.770 -23.385 1.00 83.19 569 GLU A O 1
ATOM 4598 N N . GLY A 1 570 ? 12.184 -23.859 -22.886 1.00 83.38 570 GLY A N 1
ATOM 4599 C CA . GLY A 1 570 ? 11.752 -24.433 -24.166 1.00 83.38 570 GLY A CA 1
ATOM 4600 C C . GLY A 1 570 ? 10.270 -24.201 -24.493 1.00 83.38 570 GLY A C 1
ATOM 4601 O O . GLY A 1 570 ? 9.896 -24.187 -25.659 1.00 83.38 570 GLY A O 1
ATOM 4602 N N . ALA A 1 571 ? 9.406 -23.962 -23.495 1.00 85.94 571 ALA A N 1
ATOM 4603 C CA . ALA A 1 571 ? 7.996 -23.645 -23.742 1.00 85.94 571 ALA A CA 1
ATOM 4604 C C . ALA A 1 571 ? 7.831 -22.278 -24.428 1.00 85.94 571 ALA A C 1
ATOM 4606 O O . ALA A 1 571 ? 6.885 -22.076 -25.187 1.00 85.94 571 ALA A O 1
ATOM 4607 N N . GLN A 1 572 ? 8.766 -21.351 -24.195 1.00 82.38 572 GLN A N 1
ATOM 4608 C CA . GLN A 1 572 ? 8.805 -20.051 -24.860 1.00 82.38 572 GLN A CA 1
ATOM 4609 C C . GLN A 1 572 ? 9.068 -20.189 -26.365 1.00 82.38 572 GLN A C 1
ATOM 4611 O O . GLN A 1 572 ? 8.566 -19.381 -27.144 1.00 82.38 572 GLN A O 1
ATOM 4616 N N . GLU A 1 573 ? 9.819 -21.221 -26.748 1.00 83.00 573 GLU A N 1
ATOM 4617 C CA . GLU A 1 573 ? 10.215 -21.549 -28.121 1.00 83.00 573 GLU A CA 1
ATOM 4618 C C . GLU A 1 573 ? 9.209 -22.469 -28.829 1.00 83.00 573 GLU A C 1
ATOM 4620 O O . GLU A 1 573 ? 9.447 -22.882 -29.964 1.00 83.00 573 GLU A O 1
ATOM 4625 N N . TYR A 1 574 ? 8.083 -22.796 -28.180 1.00 86.94 574 TYR A N 1
ATOM 4626 C CA . TYR A 1 574 ? 7.052 -23.633 -28.785 1.00 86.94 574 TYR A CA 1
ATOM 4627 C C . TYR A 1 574 ? 6.607 -23.033 -30.134 1.00 86.94 574 TYR A C 1
ATOM 4629 O O . TYR A 1 574 ? 6.409 -21.814 -30.210 1.00 86.94 574 TYR A O 1
ATOM 4637 N N . PRO A 1 575 ? 6.448 -23.845 -31.199 1.00 83.88 575 PRO A N 1
ATOM 4638 C CA . PRO A 1 575 ? 6.137 -23.341 -32.530 1.00 83.88 575 PRO A CA 1
ATOM 4639 C C . PRO A 1 575 ? 4.954 -22.378 -32.526 1.00 83.88 575 PRO A C 1
ATOM 4641 O O . PRO A 1 575 ? 3.906 -22.661 -31.949 1.00 83.88 575 PRO A O 1
ATOM 4644 N N . GLU A 1 576 ? 5.151 -21.230 -33.175 1.00 76.88 576 GLU A N 1
ATOM 4645 C CA . GLU A 1 576 ? 4.150 -20.166 -33.304 1.00 76.88 576 GLU A CA 1
ATOM 4646 C C . GLU A 1 576 ? 3.691 -19.536 -31.983 1.00 76.88 576 GLU A C 1
ATOM 4648 O O . GLU A 1 576 ? 2.737 -18.759 -31.971 1.00 76.88 576 GLU A O 1
ATOM 4653 N N . ASN A 1 577 ? 4.387 -19.789 -30.872 1.00 82.50 577 ASN A N 1
ATOM 4654 C CA . ASN A 1 577 ? 4.194 -19.014 -29.661 1.00 82.50 577 ASN A CA 1
ATOM 4655 C C . ASN A 1 577 ? 4.674 -17.577 -29.895 1.00 82.50 577 ASN A C 1
ATOM 4657 O O . ASN A 1 577 ? 5.856 -17.314 -30.109 1.00 82.50 577 ASN A O 1
ATOM 4661 N N . THR A 1 578 ? 3.749 -16.627 -29.820 1.00 75.06 578 THR A N 1
ATOM 4662 C CA . THR A 1 578 ? 4.059 -15.201 -29.967 1.00 75.06 578 THR A CA 1
ATOM 4663 C C . THR A 1 578 ? 4.157 -14.480 -28.622 1.00 75.06 578 THR A C 1
ATOM 4665 O O . THR A 1 578 ? 4.272 -13.255 -28.604 1.00 75.06 578 THR A O 1
ATOM 4668 N N . LEU A 1 579 ? 4.107 -15.212 -27.496 1.00 72.62 579 LEU A N 1
ATOM 4669 C CA . LEU A 1 579 ? 3.999 -14.640 -26.152 1.00 72.62 579 LEU A CA 1
ATOM 4670 C C . LEU A 1 579 ? 5.097 -15.017 -25.172 1.00 72.62 579 LEU A C 1
ATOM 4672 O O . LEU A 1 579 ? 5.500 -16.177 -25.148 1.00 72.62 579 LEU A O 1
ATOM 4676 N N . PRO A 1 580 ? 5.438 -14.115 -24.232 1.00 73.81 580 PRO A N 1
ATOM 4677 C CA . PRO A 1 580 ? 6.215 -14.444 -23.043 1.00 73.81 580 PRO A CA 1
ATOM 4678 C C . PRO A 1 580 ? 5.378 -15.243 -22.016 1.00 73.81 580 PRO A C 1
ATOM 4680 O O . PRO A 1 580 ? 5.003 -14.724 -20.970 1.00 73.81 580 PRO A O 1
ATOM 4683 N N . ILE A 1 581 ? 5.059 -16.514 -22.289 1.00 80.00 581 ILE A N 1
ATOM 4684 C CA . ILE A 1 581 ? 4.201 -17.361 -21.423 1.00 80.00 581 ILE A CA 1
ATOM 4685 C C . ILE A 1 581 ? 4.838 -17.713 -20.066 1.00 80.00 581 ILE A C 1
ATOM 4687 O O . ILE A 1 581 ? 4.149 -18.101 -19.120 1.00 80.00 581 ILE A O 1
ATOM 4691 N N . LEU A 1 582 ? 6.159 -17.557 -19.956 1.00 74.81 582 LEU A N 1
ATOM 4692 C CA . LEU A 1 582 ? 6.901 -17.648 -18.693 1.00 74.81 582 LEU A CA 1
ATOM 4693 C C . LEU A 1 582 ? 6.730 -16.400 -17.819 1.00 74.81 582 LEU A C 1
ATOM 4695 O O . LEU A 1 582 ? 7.185 -16.390 -16.676 1.00 74.81 582 LEU A O 1
ATOM 4699 N N . GLY A 1 583 ? 6.058 -15.379 -18.351 1.00 68.50 583 GLY A N 1
ATOM 4700 C CA . GLY A 1 583 ? 5.968 -14.054 -17.779 1.00 68.50 583 GLY A CA 1
ATOM 4701 C C . GLY A 1 583 ? 7.176 -13.181 -18.110 1.00 68.50 583 GLY A C 1
ATOM 4702 O O . GLY A 1 583 ? 8.169 -13.618 -18.696 1.00 68.50 583 GLY A O 1
ATOM 4703 N N . ASN A 1 584 ? 7.098 -11.920 -17.702 1.00 57.75 584 ASN A N 1
ATOM 4704 C CA . ASN A 1 584 ? 8.237 -11.021 -17.656 1.00 57.75 584 ASN A CA 1
ATOM 4705 C C . ASN A 1 584 ? 9.326 -11.654 -16.783 1.00 57.75 584 ASN A C 1
ATOM 4707 O O . ASN A 1 584 ? 9.055 -12.109 -15.671 1.00 57.75 584 ASN A O 1
ATOM 4711 N N . ARG A 1 585 ? 10.578 -11.664 -17.263 1.00 50.34 585 ARG A N 1
ATOM 4712 C CA . ARG A 1 585 ? 11.724 -11.919 -16.384 1.00 50.34 585 ARG A CA 1
ATOM 4713 C C . ARG A 1 585 ? 11.661 -10.854 -15.301 1.00 50.34 585 ARG A C 1
ATOM 4715 O O . ARG A 1 585 ? 11.915 -9.687 -15.598 1.00 50.34 585 ARG A O 1
ATOM 4722 N N . PHE A 1 586 ? 11.273 -11.232 -14.083 1.00 43.47 586 PHE A N 1
ATOM 4723 C CA . PHE A 1 586 ? 11.283 -10.293 -12.975 1.00 43.47 586 PHE A CA 1
ATOM 4724 C C . PHE A 1 586 ? 12.649 -9.630 -12.936 1.00 43.47 586 PHE A C 1
ATOM 4726 O O . PHE A 1 586 ? 13.688 -10.300 -12.923 1.00 43.47 586 PHE A O 1
ATOM 4733 N N . THR A 1 587 ? 12.652 -8.304 -12.885 1.00 42.28 587 THR A N 1
ATOM 4734 C CA . THR A 1 587 ? 13.845 -7.638 -12.385 1.00 42.28 587 THR A CA 1
ATOM 4735 C C . THR A 1 587 ? 14.119 -8.200 -10.982 1.00 42.28 587 THR A C 1
ATOM 4737 O O . THR A 1 587 ? 13.168 -8.493 -10.247 1.00 42.28 587 THR A O 1
ATOM 4740 N N . PRO A 1 588 ? 15.385 -8.368 -10.568 1.00 42.19 588 PRO A N 1
ATOM 4741 C CA . PRO A 1 588 ? 15.703 -8.779 -9.201 1.00 42.19 588 PRO A CA 1
ATOM 4742 C C . PRO A 1 588 ? 14.952 -7.953 -8.138 1.00 42.19 588 PRO A C 1
ATOM 4744 O O . PRO A 1 588 ? 14.528 -8.498 -7.123 1.00 42.19 588 PRO A O 1
ATOM 4747 N N . LEU A 1 589 ? 14.691 -6.670 -8.431 1.00 40.22 589 LEU A N 1
ATOM 4748 C CA . LEU A 1 589 ? 13.829 -5.765 -7.669 1.00 40.22 589 LEU A CA 1
ATOM 4749 C C . LEU A 1 589 ? 12.391 -6.285 -7.503 1.00 40.22 589 LEU A C 1
ATOM 4751 O O . LEU A 1 589 ? 11.897 -6.361 -6.384 1.00 40.22 589 LEU A O 1
ATOM 4755 N N . GLN A 1 590 ? 11.714 -6.657 -8.590 1.00 44.25 590 GLN A N 1
ATOM 4756 C CA . GLN A 1 590 ? 10.336 -7.154 -8.530 1.00 44.25 590 GLN A CA 1
ATOM 4757 C C . GLN A 1 590 ? 10.251 -8.512 -7.832 1.00 44.25 590 GLN A C 1
ATOM 4759 O O . GLN A 1 590 ? 9.390 -8.682 -6.974 1.00 44.25 590 GLN A O 1
ATOM 4764 N N . ALA A 1 591 ? 11.174 -9.441 -8.114 1.00 43.38 591 ALA A N 1
ATOM 4765 C CA . ALA A 1 591 ? 11.252 -10.714 -7.394 1.00 43.38 591 ALA A CA 1
ATOM 4766 C C . ALA A 1 591 ? 11.477 -10.477 -5.891 1.00 43.38 591 ALA A C 1
ATOM 4768 O O . ALA A 1 591 ? 10.780 -11.054 -5.057 1.00 43.38 591 ALA A O 1
ATOM 4769 N N . GLY A 1 592 ? 12.385 -9.560 -5.541 1.00 43.94 592 GLY A N 1
ATOM 4770 C CA . GLY A 1 592 ? 12.625 -9.123 -4.168 1.00 43.94 592 GLY A CA 1
ATOM 4771 C C . GLY A 1 592 ? 11.376 -8.547 -3.497 1.00 43.94 592 GLY A C 1
ATOM 4772 O O . GLY A 1 592 ? 11.093 -8.907 -2.357 1.00 43.94 592 GLY A O 1
ATOM 4773 N N . ILE A 1 593 ? 10.582 -7.728 -4.196 1.00 45.06 593 ILE A N 1
ATOM 4774 C CA . ILE A 1 593 ? 9.308 -7.194 -3.690 1.00 45.06 593 ILE A CA 1
ATOM 4775 C C . ILE A 1 593 ? 8.286 -8.325 -3.481 1.00 45.06 593 ILE A C 1
ATOM 4777 O O . ILE A 1 593 ? 7.711 -8.397 -2.398 1.00 45.06 593 ILE A O 1
ATOM 4781 N N . VAL A 1 594 ? 8.107 -9.252 -4.440 1.00 45.81 594 VAL A N 1
ATOM 4782 C CA . VAL A 1 594 ? 7.214 -10.428 -4.284 1.00 45.81 594 VAL A CA 1
ATOM 4783 C C . VAL A 1 594 ? 7.601 -11.224 -3.034 1.00 45.81 594 VAL A C 1
ATOM 4785 O O . VAL A 1 594 ? 6.756 -11.523 -2.187 1.00 45.81 594 VAL A O 1
ATOM 4788 N N . TYR A 1 595 ? 8.883 -11.578 -2.908 1.00 45.75 595 TYR A N 1
ATOM 4789 C CA . TYR A 1 595 ? 9.373 -12.386 -1.794 1.00 45.75 595 TYR A CA 1
ATOM 4790 C C . TYR A 1 595 ? 9.276 -11.640 -0.463 1.00 45.75 595 TYR A C 1
ATOM 4792 O O . TYR A 1 595 ? 8.899 -12.254 0.532 1.00 45.75 595 TYR A O 1
ATOM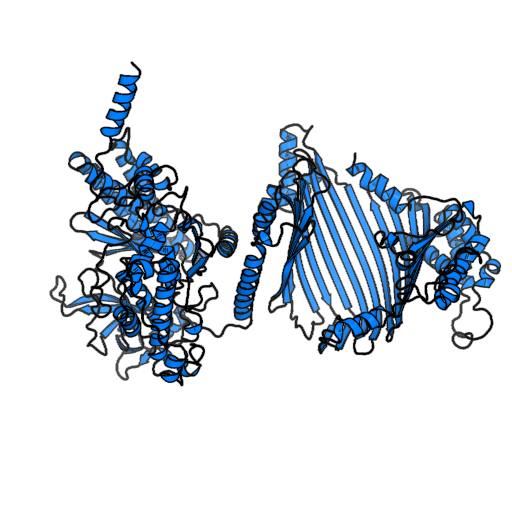 4800 N N . THR A 1 596 ? 9.531 -10.329 -0.446 1.00 43.75 596 THR A N 1
ATOM 4801 C CA . THR A 1 596 ? 9.397 -9.478 0.747 1.00 43.75 596 THR A CA 1
ATOM 4802 C C . THR A 1 596 ? 7.943 -9.382 1.193 1.00 43.75 596 THR A C 1
ATOM 4804 O O . THR A 1 596 ? 7.662 -9.574 2.371 1.00 43.75 596 THR A O 1
ATOM 4807 N N . ILE A 1 597 ? 7.002 -9.167 0.270 1.00 47.91 597 ILE A N 1
ATOM 4808 C CA . ILE A 1 597 ? 5.567 -9.112 0.574 1.00 47.91 597 ILE A CA 1
ATOM 4809 C C . ILE A 1 597 ? 5.089 -10.457 1.125 1.00 47.91 597 ILE A C 1
ATOM 4811 O O . ILE A 1 597 ? 4.481 -10.497 2.192 1.00 47.91 597 ILE A O 1
ATOM 4815 N N . ASN A 1 598 ? 5.431 -11.563 0.461 1.00 44.50 598 ASN A N 1
ATOM 4816 C CA . ASN A 1 598 ? 5.064 -12.903 0.918 1.00 44.50 598 ASN A CA 1
ATOM 4817 C C . ASN A 1 598 ? 5.706 -13.249 2.274 1.00 44.50 598 ASN A C 1
ATOM 4819 O O . ASN A 1 598 ? 5.070 -13.870 3.127 1.00 44.50 598 ASN A O 1
ATOM 4823 N N . TYR A 1 599 ? 6.956 -12.837 2.505 1.00 47.03 599 TYR A N 1
ATOM 4824 C CA . TYR A 1 599 ? 7.659 -13.034 3.773 1.00 47.03 599 TYR A CA 1
ATOM 4825 C C . TYR A 1 599 ? 7.030 -12.217 4.909 1.00 47.03 599 TYR A C 1
ATOM 4827 O O . TYR A 1 599 ? 6.702 -12.782 5.955 1.00 47.03 599 TYR A O 1
ATOM 4835 N N . LEU A 1 600 ? 6.799 -10.917 4.691 1.00 47.50 600 LEU A N 1
ATOM 4836 C CA . LEU A 1 600 ? 6.124 -10.031 5.639 1.00 47.50 600 LEU A CA 1
ATOM 4837 C C . LEU A 1 600 ? 4.724 -10.552 5.956 1.00 47.50 600 LEU A C 1
ATOM 4839 O O . LEU A 1 600 ? 4.367 -10.647 7.122 1.00 47.50 600 LEU A O 1
ATOM 4843 N N . GLN A 1 601 ? 3.959 -10.975 4.952 1.00 48.44 601 GLN A N 1
ATOM 4844 C CA . GLN A 1 601 ? 2.622 -11.538 5.125 1.00 48.44 601 GLN A CA 1
ATOM 4845 C C . GLN A 1 601 ? 2.632 -12.816 5.978 1.00 48.44 601 GLN A C 1
ATOM 4847 O O . GLN A 1 601 ? 1.836 -12.949 6.909 1.00 48.44 601 GLN A O 1
ATOM 4852 N N . ASN A 1 602 ? 3.552 -13.745 5.710 1.00 43.84 602 ASN A N 1
ATOM 4853 C CA . ASN A 1 602 ? 3.695 -14.967 6.504 1.00 43.84 602 ASN A CA 1
ATOM 4854 C C . ASN A 1 602 ? 4.102 -14.671 7.958 1.00 43.84 602 ASN A C 1
ATOM 4856 O O . ASN A 1 602 ? 3.653 -15.364 8.873 1.00 43.84 602 ASN A O 1
ATOM 4860 N N . ARG A 1 603 ? 4.898 -13.620 8.191 1.00 50.50 603 ARG A N 1
ATOM 4861 C CA . ARG A 1 603 ? 5.243 -13.131 9.535 1.00 50.50 603 ARG A CA 1
ATOM 4862 C C . ARG A 1 603 ? 4.080 -12.405 10.214 1.00 50.50 603 ARG A C 1
ATOM 4864 O O . ARG A 1 603 ? 3.824 -12.666 11.384 1.00 50.50 603 ARG A O 1
ATOM 4871 N N . PHE A 1 604 ? 3.317 -11.587 9.492 1.00 50.66 604 PHE A N 1
ATOM 4872 C CA . PHE A 1 604 ? 2.101 -10.943 9.995 1.00 50.66 604 PHE A CA 1
ATOM 4873 C C . PHE A 1 604 ? 1.069 -11.976 10.458 1.00 50.66 604 PHE A C 1
ATOM 4875 O O . PHE A 1 604 ? 0.497 -11.828 11.531 1.00 50.66 604 PHE A O 1
ATOM 4882 N N . LEU A 1 605 ? 0.890 -13.077 9.726 1.00 45.84 605 LEU A N 1
ATOM 4883 C CA . LEU A 1 605 ? -0.020 -14.160 10.122 1.00 45.84 605 LEU A CA 1
ATOM 4884 C C . LEU A 1 605 ? 0.420 -14.895 11.398 1.00 45.84 605 LEU A C 1
ATOM 4886 O O . LEU A 1 605 ? -0.430 -15.357 12.156 1.00 45.84 605 LEU A O 1
ATOM 4890 N N . GLN A 1 606 ? 1.727 -14.969 11.665 1.00 46.97 606 GLN A N 1
ATOM 4891 C CA . GLN A 1 606 ? 2.245 -15.448 12.951 1.00 46.97 606 GLN A CA 1
ATOM 4892 C C . GLN A 1 606 ? 1.992 -14.423 14.069 1.00 46.97 606 GLN A C 1
ATOM 4894 O O . GLN A 1 606 ? 1.712 -14.817 15.199 1.00 46.97 606 GLN A O 1
ATOM 4899 N N . LEU A 1 607 ? 2.023 -13.123 13.740 1.00 44.69 607 LEU A N 1
ATOM 4900 C CA . LEU A 1 607 ? 1.830 -12.023 14.689 1.00 44.69 607 LEU A CA 1
ATOM 4901 C C . LEU A 1 607 ? 0.381 -11.838 15.180 1.00 44.69 607 LEU A C 1
ATOM 4903 O O . LEU A 1 607 ? 0.153 -11.277 16.248 1.00 44.69 607 LEU A O 1
ATOM 4907 N N . PHE A 1 608 ? -0.609 -12.318 14.425 1.00 47.75 608 PHE A N 1
ATOM 4908 C CA . PHE A 1 608 ? -2.030 -12.238 14.793 1.00 47.75 608 PHE A CA 1
ATOM 4909 C C . PHE A 1 608 ? -2.559 -13.481 15.508 1.00 47.75 608 PHE A C 1
ATOM 4911 O O . PHE A 1 608 ? -3.770 -13.605 15.674 1.00 47.75 608 PHE A O 1
ATOM 4918 N N . ASN A 1 609 ? -1.695 -14.402 15.944 1.00 51.09 609 ASN A N 1
ATOM 4919 C CA . ASN A 1 609 ? -2.126 -15.505 16.792 1.00 51.09 609 ASN A CA 1
ATOM 4920 C C . ASN A 1 609 ? -2.124 -15.053 18.269 1.00 51.09 609 ASN A C 1
ATOM 4922 O O . ASN A 1 609 ? -1.052 -15.051 18.884 1.00 51.09 609 ASN A O 1
ATOM 4926 N N . PRO A 1 610 ? -3.278 -14.671 18.864 1.00 48.06 610 PRO A N 1
ATOM 4927 C CA . PRO A 1 610 ? -3.355 -14.198 20.249 1.00 48.06 610 PRO A CA 1
ATOM 4928 C C . PRO A 1 610 ? -2.774 -15.195 21.262 1.00 48.06 610 PRO A C 1
ATOM 4930 O O . PRO A 1 610 ? -2.273 -14.767 22.299 1.00 48.06 610 PRO A O 1
ATOM 4933 N N . ALA A 1 611 ? -2.736 -16.492 20.926 1.00 53.59 611 ALA A N 1
ATOM 4934 C CA . ALA A 1 611 ? -2.141 -17.536 21.760 1.00 53.59 611 ALA A CA 1
ATOM 4935 C C . ALA A 1 611 ? -0.634 -17.338 22.029 1.00 53.59 611 ALA A C 1
ATOM 4937 O O . ALA A 1 611 ? -0.101 -17.891 22.984 1.00 53.59 611 ALA A O 1
ATOM 4938 N N . THR A 1 612 ? 0.062 -16.537 21.216 1.00 52.53 612 THR A N 1
ATOM 4939 C CA . THR A 1 612 ? 1.505 -16.275 21.370 1.00 52.53 612 THR A CA 1
ATOM 4940 C C . THR A 1 612 ? 1.810 -15.187 22.410 1.00 52.53 612 THR A C 1
ATOM 4942 O O . THR A 1 612 ? 2.958 -15.043 22.821 1.00 52.53 612 THR A O 1
ATOM 4945 N N . TYR A 1 613 ? 0.804 -14.414 22.846 1.00 56.50 613 TYR A N 1
ATOM 4946 C CA . TYR A 1 613 ? 1.002 -13.136 23.551 1.00 56.50 613 TYR A CA 1
ATOM 4947 C C . TYR A 1 613 ? 0.468 -13.089 24.980 1.00 56.50 613 TYR A C 1
ATOM 4949 O O . TYR A 1 613 ? 0.695 -12.095 25.669 1.00 56.50 613 TYR A O 1
ATOM 4957 N N . GLU A 1 614 ? -0.217 -14.133 25.452 1.00 51.16 614 GLU A N 1
ATOM 4958 C CA . GLU A 1 614 ? -0.901 -14.105 26.754 1.00 51.16 614 GLU A CA 1
ATOM 4959 C C . GLU A 1 614 ? 0.044 -13.953 27.967 1.00 51.16 614 GLU A C 1
ATOM 4961 O O . GLU A 1 614 ? -0.435 -13.627 29.048 1.00 51.16 614 GLU A O 1
ATOM 4966 N N . ASN A 1 615 ? 1.373 -14.073 27.800 1.00 54.22 615 ASN A N 1
ATOM 4967 C CA . ASN A 1 615 ? 2.343 -14.042 28.909 1.00 54.22 615 ASN A CA 1
ATOM 4968 C C . ASN A 1 615 ? 3.509 -13.030 28.787 1.00 54.22 615 ASN A C 1
ATOM 4970 O O . ASN A 1 615 ? 4.381 -13.017 29.657 1.00 54.22 615 ASN A O 1
ATOM 4974 N N . ALA A 1 616 ? 3.572 -12.179 27.756 1.00 54.59 616 ALA A N 1
ATOM 4975 C CA . ALA A 1 616 ? 4.697 -11.248 27.572 1.00 54.59 616 ALA A CA 1
ATOM 4976 C C . ALA A 1 616 ? 4.349 -9.828 28.062 1.00 54.59 616 ALA A C 1
ATOM 4978 O O . ALA A 1 616 ? 3.550 -9.134 27.441 1.00 54.59 616 ALA A O 1
ATOM 4979 N N . GLY A 1 617 ? 4.945 -9.389 29.180 1.00 65.25 617 GLY A N 1
ATOM 4980 C CA . GLY A 1 617 ? 4.679 -8.074 29.789 1.00 65.25 617 GLY A CA 1
ATOM 4981 C C . GLY A 1 617 ? 5.109 -6.878 28.928 1.00 65.25 617 GLY A C 1
ATOM 4982 O O . GLY A 1 617 ? 4.290 -6.020 28.626 1.00 65.25 617 GLY A O 1
ATOM 4983 N N . ASN A 1 618 ? 6.373 -6.840 28.500 1.00 74.56 618 ASN A N 1
ATOM 4984 C CA . ASN A 1 618 ? 6.908 -5.835 27.575 1.00 74.56 618 ASN A CA 1
ATOM 4985 C C . ASN A 1 618 ? 7.551 -6.562 26.395 1.00 74.56 618 ASN A C 1
ATOM 4987 O O . ASN A 1 618 ? 8.283 -7.532 26.603 1.00 74.56 618 ASN A O 1
ATOM 4991 N N . PHE A 1 619 ? 7.316 -6.096 25.173 1.00 76.44 619 PHE A N 1
ATOM 4992 C CA . PHE A 1 619 ? 7.950 -6.671 23.989 1.00 76.44 619 PHE A CA 1
ATOM 4993 C C . PHE A 1 619 ? 8.037 -5.654 22.853 1.00 76.44 619 PHE A C 1
ATOM 4995 O O . PHE A 1 619 ? 7.258 -4.706 22.777 1.00 76.44 619 PHE A O 1
ATOM 5002 N N . THR A 1 620 ? 8.980 -5.877 21.943 1.00 74.88 620 THR A N 1
ATOM 5003 C CA . THR A 1 620 ? 9.100 -5.111 20.702 1.00 74.88 620 THR A CA 1
ATOM 5004 C C . THR A 1 620 ? 8.898 -6.060 19.535 1.00 74.88 620 THR A C 1
ATOM 5006 O O . THR A 1 620 ? 9.572 -7.082 19.435 1.00 74.88 620 THR A O 1
ATOM 5009 N N . ILE A 1 621 ? 7.950 -5.726 18.666 1.00 67.44 621 ILE A N 1
ATOM 5010 C CA . ILE A 1 621 ? 7.775 -6.348 17.361 1.00 67.44 621 ILE A CA 1
ATOM 5011 C C . ILE A 1 621 ? 8.634 -5.552 16.385 1.00 67.44 621 ILE A C 1
ATOM 5013 O O . ILE A 1 621 ? 8.285 -4.432 16.010 1.00 67.44 621 ILE A O 1
ATOM 5017 N N . ASP A 1 622 ? 9.759 -6.130 15.991 1.00 69.38 622 ASP A N 1
ATOM 5018 C CA . ASP A 1 622 ? 10.517 -5.663 14.837 1.00 69.38 622 ASP A CA 1
ATOM 5019 C C . ASP A 1 622 ? 9.876 -6.255 13.574 1.00 69.38 622 ASP A C 1
ATOM 5021 O O . ASP A 1 622 ? 9.759 -7.478 13.445 1.00 69.38 622 ASP A O 1
ATOM 5025 N N . LEU A 1 623 ? 9.392 -5.398 12.673 1.00 60.19 623 LEU A N 1
ATOM 5026 C CA . LEU A 1 623 ? 8.814 -5.824 11.393 1.00 60.19 623 LEU A CA 1
ATOM 5027 C C . LEU A 1 623 ? 9.885 -5.988 10.308 1.00 60.19 623 LEU A C 1
ATOM 5029 O O . LEU A 1 623 ? 9.568 -6.387 9.186 1.00 60.19 623 LEU A O 1
ATOM 5033 N N . GLY A 1 624 ? 11.146 -5.751 10.672 1.00 59.75 624 GLY A N 1
ATOM 5034 C CA . GLY A 1 624 ? 12.331 -5.961 9.868 1.00 59.75 624 GLY A CA 1
ATOM 5035 C C . GLY A 1 624 ? 12.896 -4.664 9.299 1.00 59.75 624 GLY A C 1
ATOM 5036 O O . GLY A 1 624 ? 12.175 -3.731 8.946 1.00 59.75 624 GLY A O 1
ATOM 5037 N N . HIS A 1 625 ? 14.216 -4.668 9.136 1.00 61.81 625 HIS A N 1
ATOM 5038 C CA . HIS A 1 625 ? 14.935 -3.775 8.241 1.00 61.81 625 HIS A CA 1
ATOM 5039 C C . HIS A 1 625 ? 14.981 -4.431 6.858 1.00 61.81 625 HIS A C 1
ATOM 5041 O O . HIS A 1 625 ? 15.446 -5.566 6.733 1.00 61.81 625 HIS A O 1
ATOM 5047 N N . ALA A 1 626 ? 14.573 -3.720 5.806 1.00 53.69 626 ALA A N 1
ATOM 5048 C CA . ALA A 1 626 ? 14.877 -4.140 4.440 1.00 53.69 626 ALA A CA 1
ATOM 5049 C C . ALA A 1 626 ? 15.544 -3.007 3.662 1.00 53.69 626 ALA A C 1
ATOM 5051 O O . ALA A 1 626 ? 15.183 -1.837 3.795 1.00 53.69 626 ALA A O 1
ATOM 5052 N N . THR A 1 627 ? 16.545 -3.380 2.873 1.00 44.81 627 THR A N 1
ATOM 5053 C CA . THR A 1 627 ? 17.255 -2.491 1.955 1.00 44.81 627 THR A CA 1
ATOM 5054 C C . THR A 1 627 ? 16.847 -2.891 0.543 1.00 44.81 627 THR A C 1
ATOM 5056 O O . THR A 1 627 ? 17.010 -4.047 0.156 1.00 44.81 627 THR A O 1
ATOM 5059 N N . ILE A 1 628 ? 16.251 -1.965 -0.204 1.00 48.28 628 ILE A N 1
ATOM 5060 C CA . ILE A 1 628 ? 15.813 -2.178 -1.590 1.00 48.28 628 ILE A CA 1
ATOM 5061 C C . ILE A 1 628 ? 16.974 -1.806 -2.527 1.00 48.28 628 ILE A C 1
ATOM 5063 O O . ILE A 1 628 ? 17.793 -0.958 -2.184 1.00 48.28 628 ILE A O 1
ATOM 5067 N N . GLN A 1 629 ? 17.058 -2.417 -3.714 1.00 41.59 629 GLN A N 1
ATOM 5068 C CA . GLN A 1 629 ? 18.085 -2.101 -4.717 1.00 41.59 629 GLN A CA 1
ATOM 5069 C C . GLN A 1 629 ? 18.115 -0.585 -5.018 1.00 41.59 629 GLN A C 1
ATOM 5071 O O . GLN A 1 629 ? 17.089 -0.005 -5.369 1.00 41.59 629 GLN A O 1
ATOM 5076 N N . GLY A 1 630 ? 19.286 0.046 -4.858 1.00 49.09 630 GLY A N 1
ATOM 5077 C CA . GLY A 1 630 ? 19.433 1.509 -4.779 1.00 49.09 630 GLY A CA 1
ATOM 5078 C C . GLY A 1 630 ? 19.550 2.042 -3.344 1.00 49.09 630 GLY A C 1
ATOM 5079 O O . GLY A 1 630 ? 19.441 3.244 -3.146 1.00 49.09 630 GLY A O 1
ATOM 5080 N N . ASP A 1 631 ? 19.744 1.154 -2.364 1.00 59.28 631 ASP A N 1
ATOM 5081 C CA . ASP A 1 631 ? 19.990 1.397 -0.937 1.00 59.28 631 ASP A CA 1
ATOM 5082 C C . ASP A 1 631 ? 18.907 2.194 -0.194 1.00 59.28 631 ASP A C 1
ATOM 5084 O O . ASP A 1 631 ? 19.142 2.739 0.889 1.00 59.28 631 ASP A O 1
ATOM 5088 N N . ILE A 1 632 ? 17.685 2.221 -0.739 1.00 60.06 632 ILE A N 1
ATOM 5089 C CA . ILE A 1 632 ? 16.522 2.753 -0.027 1.00 60.06 632 ILE A CA 1
ATOM 5090 C C . ILE A 1 632 ? 16.200 1.796 1.123 1.00 60.06 632 ILE A C 1
ATOM 5092 O O . ILE A 1 632 ? 15.745 0.672 0.902 1.00 60.06 632 ILE A O 1
ATOM 5096 N N . GLY A 1 633 ? 16.464 2.235 2.349 1.00 70.81 633 GLY A N 1
ATOM 5097 C CA . GLY A 1 633 ? 16.219 1.463 3.562 1.00 70.81 633 GLY A CA 1
ATOM 5098 C C . GLY A 1 633 ? 14.879 1.830 4.182 1.00 70.81 633 GLY A C 1
ATOM 5099 O O . GLY A 1 633 ? 14.567 3.015 4.305 1.00 70.81 633 GLY A O 1
ATOM 5100 N N . TYR A 1 634 ? 14.111 0.837 4.623 1.00 75.19 634 TYR A N 1
ATOM 5101 C CA . TYR A 1 634 ? 13.024 1.071 5.568 1.00 75.19 634 TYR A CA 1
ATOM 5102 C C . TYR A 1 634 ? 13.211 0.246 6.843 1.00 75.19 634 TYR A C 1
ATOM 5104 O O . TYR A 1 634 ? 13.729 -0.870 6.809 1.00 75.19 634 TYR A O 1
ATOM 5112 N N . ASP A 1 635 ? 12.785 0.824 7.962 1.00 80.38 635 ASP A N 1
ATOM 5113 C CA . ASP A 1 635 ? 12.798 0.220 9.296 1.00 80.38 635 ASP A CA 1
ATOM 5114 C C . ASP A 1 635 ? 11.444 0.498 9.951 1.00 80.38 635 ASP A C 1
ATOM 5116 O O . ASP A 1 635 ? 11.032 1.658 10.053 1.00 80.38 635 ASP A O 1
ATOM 5120 N N . ALA A 1 636 ? 10.733 -0.553 10.355 1.00 80.12 636 ALA A N 1
ATOM 5121 C CA . ALA A 1 636 ? 9.444 -0.436 11.017 1.00 80.12 636 ALA A CA 1
ATOM 5122 C C . ALA A 1 636 ? 9.396 -1.314 12.266 1.00 80.12 636 ALA A C 1
ATOM 5124 O O . ALA A 1 636 ? 9.694 -2.506 12.225 1.00 80.12 636 ALA A O 1
ATOM 5125 N N . SER A 1 637 ? 8.966 -0.740 13.384 1.00 85.50 637 SER A N 1
ATOM 5126 C CA . SER A 1 637 ? 8.845 -1.478 14.640 1.00 85.50 637 SER A CA 1
ATOM 5127 C C . SER A 1 637 ? 7.714 -0.946 15.510 1.00 85.50 637 SER A C 1
ATOM 5129 O O . SER A 1 637 ? 7.363 0.230 15.462 1.00 85.50 637 SER A O 1
ATOM 5131 N N . ARG A 1 638 ? 7.141 -1.829 16.327 1.00 86.94 638 ARG A N 1
ATOM 5132 C CA . ARG A 1 638 ? 6.177 -1.500 17.380 1.00 86.94 638 ARG A CA 1
ATOM 5133 C C . ARG A 1 638 ? 6.714 -1.991 18.709 1.00 86.94 638 ARG A C 1
ATOM 5135 O O . ARG A 1 638 ? 6.887 -3.191 18.891 1.00 86.94 638 ARG A O 1
ATOM 5142 N N . SER A 1 639 ? 6.919 -1.093 19.660 1.00 87.25 639 SER A N 1
ATOM 5143 C CA . SER A 1 639 ? 7.176 -1.470 21.049 1.00 87.25 639 SER A CA 1
ATOM 5144 C C . SER A 1 639 ? 5.892 -1.373 21.861 1.00 87.25 639 SER A C 1
ATOM 5146 O O . SER A 1 639 ? 5.122 -0.427 21.703 1.00 87.25 639 SER A O 1
ATOM 5148 N N . VAL A 1 640 ? 5.656 -2.372 22.703 1.00 85.56 640 VAL A N 1
ATOM 5149 C CA . VAL A 1 640 ? 4.503 -2.468 23.593 1.00 85.56 640 VAL A CA 1
ATOM 5150 C C . VAL A 1 640 ? 5.029 -2.539 25.014 1.00 85.56 640 VAL A C 1
ATOM 5152 O O . VAL A 1 640 ? 5.798 -3.442 25.359 1.00 85.56 640 VAL A O 1
ATOM 5155 N N . THR A 1 641 ? 4.597 -1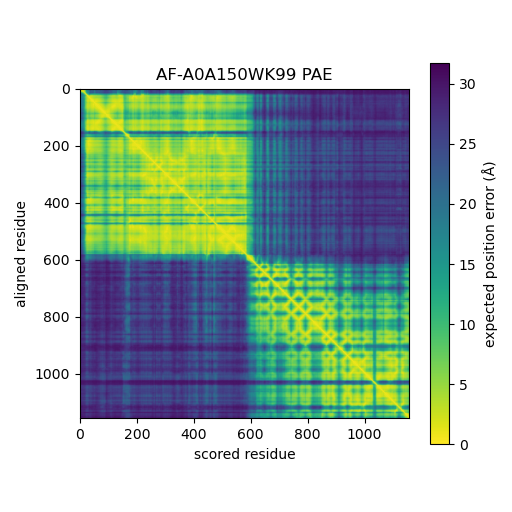.602 25.847 1.00 84.50 641 THR A N 1
ATOM 5156 C CA . THR A 1 641 ? 4.910 -1.599 27.274 1.00 84.50 641 THR A CA 1
ATOM 5157 C C . THR A 1 641 ? 3.637 -1.475 28.095 1.00 84.50 641 THR A C 1
ATOM 5159 O O . THR A 1 641 ? 2.666 -0.838 27.683 1.00 84.50 641 THR A O 1
ATOM 5162 N N . VAL A 1 642 ? 3.602 -2.101 29.272 1.00 80.62 642 VAL A N 1
ATOM 5163 C CA . VAL A 1 642 ? 2.538 -1.810 30.243 1.00 80.62 642 VAL A CA 1
ATOM 5164 C C . VAL A 1 642 ? 2.744 -0.381 30.719 1.00 80.62 642 VAL A C 1
ATOM 5166 O O . VAL A 1 642 ? 3.817 -0.056 31.222 1.00 80.62 642 VAL A O 1
ATOM 5169 N N . ASN A 1 643 ? 1.736 0.466 30.535 1.00 77.44 643 ASN A N 1
ATOM 5170 C CA . ASN A 1 643 ? 1.818 1.871 30.885 1.00 77.44 643 ASN A CA 1
ATOM 5171 C C . ASN A 1 643 ? 1.905 2.020 32.417 1.00 77.44 643 ASN A C 1
ATOM 5173 O O . ASN A 1 643 ? 0.934 1.685 33.103 1.00 77.44 643 ASN A O 1
ATOM 5177 N N . PRO A 1 644 ? 3.039 2.493 32.967 1.00 63.84 644 PRO A N 1
ATOM 5178 C CA . PRO A 1 644 ? 3.196 2.652 34.409 1.00 63.84 644 PRO A CA 1
ATOM 5179 C C . PRO A 1 644 ? 2.421 3.861 34.951 1.00 63.84 644 PRO A C 1
ATOM 5181 O O . PRO A 1 644 ? 2.124 3.912 36.143 1.00 63.84 644 PRO A O 1
ATOM 5184 N N . GLU A 1 645 ? 2.071 4.817 34.087 1.00 65.12 645 GLU A N 1
ATOM 5185 C CA . GLU A 1 645 ? 1.473 6.097 34.452 1.00 65.12 645 GLU A CA 1
ATOM 5186 C C . GLU A 1 645 ? 0.147 6.256 33.692 1.00 65.12 645 GLU A C 1
ATOM 5188 O O . GLU A 1 645 ? 0.113 6.589 32.513 1.00 65.12 645 GLU A O 1
ATOM 5193 N N . LEU A 1 646 ? -0.987 5.978 34.345 1.00 68.88 646 LEU A N 1
ATOM 5194 C CA . LEU A 1 646 ? -2.323 6.156 33.752 1.00 68.88 646 LEU A CA 1
ATOM 5195 C C . LEU A 1 646 ? -2.723 7.641 33.751 1.00 68.88 646 LEU A C 1
ATOM 5197 O O . LEU A 1 646 ? -3.657 8.048 34.445 1.00 68.88 646 LEU A O 1
ATOM 5201 N N . GLY A 1 647 ? -1.985 8.460 32.998 1.00 69.31 647 GLY A N 1
ATOM 5202 C CA . GLY A 1 647 ? -2.308 9.870 32.797 1.00 69.31 647 GLY A CA 1
ATOM 5203 C C . GLY A 1 647 ? -3.681 10.071 32.130 1.00 69.31 647 GLY A C 1
ATOM 5204 O O . GLY A 1 647 ? -4.252 9.125 31.576 1.00 69.31 647 GLY A O 1
ATOM 5205 N N . PRO A 1 648 ? -4.241 11.297 32.147 1.00 63.66 648 PRO A N 1
ATOM 5206 C CA . PRO A 1 648 ? -5.515 11.593 31.494 1.00 63.66 648 PRO A CA 1
ATOM 5207 C C . PRO A 1 648 ? -5.523 11.126 30.030 1.00 63.66 648 PRO A C 1
ATOM 5209 O O . PRO A 1 648 ? -4.645 11.485 29.256 1.00 63.66 648 PRO A O 1
ATOM 5212 N N . GLY A 1 649 ? -6.497 10.293 29.651 1.00 71.62 649 GLY A N 1
ATOM 5213 C CA . GLY A 1 649 ? -6.617 9.743 28.292 1.00 71.62 649 GLY A CA 1
ATOM 5214 C C . GLY A 1 649 ? -5.694 8.563 27.962 1.00 71.62 649 GLY A C 1
ATOM 5215 O O . GLY A 1 649 ? -5.948 7.871 26.973 1.00 71.62 649 GLY A O 1
ATOM 5216 N N . GLN A 1 650 ? -4.692 8.268 28.796 1.00 77.31 650 GLN A N 1
ATOM 5217 C CA . GLN A 1 650 ? -3.809 7.126 28.595 1.00 77.31 650 GLN A CA 1
ATOM 5218 C C . GLN A 1 650 ? -4.417 5.823 29.127 1.00 77.31 650 GLN A C 1
ATOM 5220 O O . GLN A 1 650 ? -5.110 5.776 30.142 1.00 77.31 650 GLN A O 1
ATOM 5225 N N . LYS A 1 651 ? -4.153 4.735 28.411 1.00 86.81 651 LYS A N 1
ATOM 5226 C CA . LYS A 1 651 ? -4.687 3.397 28.667 1.00 86.81 651 LYS A CA 1
ATOM 5227 C C . LYS A 1 651 ? -3.583 2.443 29.132 1.00 86.81 651 LYS A C 1
ATOM 5229 O O . LYS A 1 651 ? -2.419 2.820 29.242 1.00 86.81 651 LYS A O 1
ATOM 5234 N N . ARG A 1 652 ? -3.972 1.196 29.420 1.00 82.25 652 ARG A N 1
ATOM 5235 C CA . ARG A 1 652 ? -3.139 0.169 30.067 1.00 82.25 652 ARG A CA 1
ATOM 5236 C C . ARG A 1 652 ? -1.845 -0.171 29.324 1.00 82.25 652 ARG A C 1
ATOM 5238 O O . ARG A 1 652 ? -0.859 -0.481 29.981 1.00 82.25 652 ARG A O 1
ATOM 5245 N N . TYR A 1 653 ? -1.844 -0.159 27.996 1.00 85.00 653 TYR A N 1
ATOM 5246 C CA . TYR A 1 653 ? -0.672 -0.500 27.189 1.00 85.00 653 TYR A CA 1
ATOM 5247 C C . TYR A 1 653 ? -0.239 0.714 26.386 1.00 85.00 653 TYR A C 1
ATOM 5249 O O . TYR A 1 653 ? -1.054 1.272 25.654 1.00 85.00 653 TYR A O 1
ATOM 5257 N N . LEU A 1 654 ? 1.024 1.104 26.513 1.00 86.31 654 LEU A N 1
ATOM 5258 C CA . LEU A 1 654 ? 1.648 2.127 25.691 1.00 86.31 654 LEU A CA 1
ATOM 5259 C C . LEU A 1 654 ? 2.246 1.461 24.449 1.00 86.31 654 LEU A C 1
ATOM 5261 O O . LEU A 1 654 ? 2.929 0.439 24.529 1.00 86.31 654 LEU A O 1
ATOM 5265 N N . LEU A 1 655 ? 1.958 2.042 23.296 1.00 89.25 655 LEU A N 1
ATOM 5266 C CA . LEU A 1 655 ? 2.423 1.611 21.991 1.00 89.25 655 LEU A CA 1
ATOM 5267 C C . LEU A 1 655 ? 3.346 2.682 21.444 1.00 89.25 655 LEU A C 1
ATOM 5269 O O . LEU A 1 655 ? 2.935 3.833 21.335 1.00 89.25 655 LEU A O 1
ATOM 5273 N N . LYS A 1 656 ? 4.572 2.298 21.094 1.00 91.00 656 LYS A N 1
ATOM 5274 C CA . LYS A 1 656 ? 5.518 3.142 20.369 1.00 91.00 656 LYS A CA 1
ATOM 5275 C C . LYS A 1 656 ? 5.720 2.566 18.978 1.00 91.00 656 LYS A C 1
ATOM 5277 O O . LYS A 1 656 ? 6.402 1.557 18.810 1.00 91.00 656 LYS A O 1
ATOM 5282 N N . ASP A 1 657 ? 5.135 3.234 18.000 1.00 88.38 657 ASP A N 1
ATOM 5283 C CA . ASP A 1 657 ? 5.142 2.828 16.605 1.00 88.38 657 ASP A CA 1
ATOM 5284 C C . ASP A 1 657 ? 6.184 3.650 15.853 1.00 88.38 657 ASP A C 1
ATOM 5286 O O . ASP A 1 657 ? 6.092 4.874 15.833 1.00 88.38 657 ASP A O 1
ATOM 5290 N N . LYS A 1 658 ? 7.175 2.999 15.245 1.00 88.12 658 LYS A N 1
ATOM 5291 C CA . LYS A 1 658 ? 8.271 3.634 14.513 1.00 88.12 658 LYS A CA 1
ATOM 5292 C C . LYS A 1 658 ? 8.246 3.216 13.047 1.00 88.12 658 LYS A C 1
ATOM 5294 O O . LYS A 1 658 ? 8.159 2.027 12.750 1.00 88.12 658 LYS A O 1
ATOM 5299 N N . LEU A 1 659 ? 8.389 4.191 12.152 1.00 83.94 659 LEU A N 1
ATOM 5300 C CA . LEU A 1 659 ? 8.624 3.996 10.723 1.00 83.94 659 LEU A CA 1
ATOM 5301 C C . LEU A 1 659 ? 9.743 4.925 10.265 1.00 83.94 659 LEU A C 1
ATOM 5303 O O . LEU A 1 659 ? 9.636 6.137 10.407 1.00 83.94 659 LEU A O 1
ATOM 5307 N N . SER A 1 660 ? 10.789 4.378 9.668 1.00 82.00 660 SER A N 1
ATOM 5308 C CA . SER A 1 660 ? 11.884 5.134 9.075 1.00 82.00 660 SER A CA 1
ATOM 5309 C C . SER A 1 660 ? 12.018 4.781 7.603 1.00 82.00 660 SER A C 1
ATOM 5311 O O . SER A 1 660 ? 12.048 3.605 7.259 1.00 82.00 660 SER A O 1
ATOM 5313 N N . ILE A 1 661 ? 12.123 5.793 6.746 1.00 76.94 661 ILE A N 1
ATOM 5314 C CA . ILE A 1 661 ? 12.350 5.675 5.305 1.00 76.94 661 ILE A CA 1
ATOM 5315 C C . ILE A 1 661 ? 13.630 6.443 4.995 1.00 76.94 661 ILE A C 1
ATOM 5317 O O . ILE A 1 661 ? 13.727 7.632 5.282 1.00 76.94 661 ILE A O 1
ATOM 5321 N N . SER A 1 662 ? 14.624 5.780 4.422 1.00 76.62 662 SER A N 1
ATOM 5322 C CA . SER A 1 662 ? 15.910 6.372 4.073 1.00 76.62 662 SER A CA 1
ATOM 5323 C C . SER A 1 662 ? 16.144 6.235 2.583 1.00 76.62 662 SER A C 1
ATOM 5325 O O . SER A 1 662 ? 16.207 5.124 2.078 1.00 76.62 662 SER A O 1
ATOM 5327 N N . VAL A 1 663 ? 16.288 7.357 1.885 1.00 73.31 663 VAL A N 1
ATOM 5328 C CA . VAL A 1 663 ? 16.564 7.420 0.450 1.00 73.31 663 VAL A CA 1
ATOM 5329 C C . VAL A 1 663 ? 17.990 7.935 0.261 1.00 73.31 663 VAL A C 1
ATOM 5331 O O . VAL A 1 663 ? 18.250 9.118 0.507 1.00 73.31 663 VAL A O 1
ATOM 5334 N N . PRO A 1 664 ? 18.946 7.091 -0.146 1.00 69.44 664 PRO A N 1
ATOM 5335 C CA . PRO A 1 664 ? 20.241 7.571 -0.590 1.00 69.44 664 PRO A CA 1
ATOM 5336 C C . PRO A 1 664 ? 20.093 8.209 -1.975 1.00 69.44 664 PRO A C 1
ATOM 5338 O O . PRO A 1 664 ? 19.303 7.785 -2.815 1.00 69.44 664 PRO A O 1
ATOM 5341 N N . ILE A 1 665 ? 20.862 9.259 -2.217 1.00 67.75 665 ILE A N 1
ATOM 5342 C CA . ILE A 1 665 ? 20.901 9.994 -3.476 1.00 67.75 665 ILE A CA 1
ATOM 5343 C C . ILE A 1 665 ? 22.331 9.832 -4.018 1.00 67.75 665 ILE A C 1
ATOM 5345 O O . ILE A 1 665 ? 23.236 10.589 -3.674 1.00 67.75 665 ILE A O 1
ATOM 5349 N N . GLY A 1 666 ? 22.578 8.789 -4.815 1.00 60.00 666 GLY A N 1
ATOM 5350 C CA . GLY A 1 666 ? 23.900 8.501 -5.392 1.00 60.00 666 GLY A CA 1
ATOM 5351 C C . GLY A 1 666 ? 24.134 7.021 -5.712 1.00 60.00 666 GLY A C 1
ATOM 5352 O O . GLY A 1 666 ? 23.300 6.175 -5.407 1.00 60.00 666 GLY A O 1
ATOM 5353 N N . LEU A 1 667 ? 25.277 6.708 -6.338 1.00 51.56 667 LEU A N 1
ATOM 5354 C CA . LEU A 1 667 ? 25.711 5.330 -6.604 1.00 51.56 667 LEU A CA 1
ATOM 5355 C C . LEU A 1 667 ? 26.216 4.696 -5.306 1.00 51.56 667 LEU A C 1
ATOM 5357 O O . LEU A 1 667 ? 27.376 4.855 -4.932 1.00 51.56 667 LEU A O 1
ATOM 5361 N N . VAL A 1 668 ? 25.341 3.973 -4.621 1.00 52.09 668 VAL A N 1
ATOM 5362 C CA . VAL A 1 668 ? 25.707 3.185 -3.449 1.00 52.09 668 VAL A CA 1
ATOM 5363 C C . VAL A 1 668 ? 25.618 1.711 -3.843 1.00 52.09 668 VAL A C 1
ATOM 5365 O O . VAL A 1 668 ? 24.642 1.273 -4.449 1.00 52.09 668 VAL A O 1
ATOM 5368 N N . SER A 1 669 ? 26.712 0.977 -3.638 1.00 55.75 669 SER A N 1
ATOM 5369 C CA . SER A 1 669 ? 26.725 -0.480 -3.752 1.00 55.75 669 SER A CA 1
ATOM 5370 C C . SER A 1 669 ? 27.229 -1.061 -2.439 1.00 55.75 669 SER A C 1
ATOM 5372 O O . SER A 1 669 ? 28.136 -0.492 -1.825 1.00 55.75 669 SER A O 1
ATOM 5374 N N . ASP A 1 670 ? 26.736 -2.241 -2.068 1.00 54.03 670 ASP A N 1
ATOM 5375 C CA . ASP A 1 670 ? 27.139 -2.963 -0.852 1.00 54.03 670 ASP A CA 1
ATOM 5376 C C . ASP A 1 670 ? 28.658 -3.206 -0.730 1.00 54.03 670 ASP A C 1
ATOM 5378 O O . ASP A 1 670 ? 29.174 -3.464 0.360 1.00 54.03 670 ASP A O 1
ATOM 5382 N N . ARG A 1 671 ? 29.397 -3.138 -1.847 1.00 55.25 671 ARG A N 1
ATOM 5383 C CA . ARG A 1 671 ? 30.852 -3.369 -1.899 1.00 55.25 671 ARG A CA 1
ATOM 5384 C C . ARG A 1 671 ? 31.673 -2.084 -1.902 1.00 55.25 671 ARG A C 1
ATOM 5386 O O . ARG A 1 671 ? 32.780 -2.072 -1.362 1.00 55.25 671 ARG A O 1
ATOM 5393 N N . ILE A 1 672 ? 31.153 -1.022 -2.514 1.00 49.91 672 ILE A N 1
ATOM 5394 C CA . ILE A 1 672 ? 31.843 0.256 -2.706 1.00 49.91 672 ILE A CA 1
ATOM 5395 C C . ILE A 1 672 ? 30.842 1.381 -2.457 1.00 49.91 672 ILE A C 1
ATOM 5397 O O . ILE A 1 672 ? 29.930 1.596 -3.258 1.00 49.91 672 ILE A O 1
ATOM 5401 N N . THR A 1 673 ? 31.046 2.128 -1.374 1.00 57.56 673 THR A N 1
ATOM 5402 C CA . THR A 1 673 ? 30.385 3.423 -1.168 1.00 57.56 673 THR A CA 1
ATOM 5403 C C . THR A 1 673 ? 31.225 4.491 -1.865 1.00 57.56 673 THR A C 1
ATOM 5405 O O . THR A 1 673 ? 32.414 4.632 -1.559 1.00 57.56 673 THR A O 1
ATOM 5408 N N . THR A 1 674 ? 30.647 5.216 -2.826 1.00 61.34 674 THR A N 1
ATOM 5409 C CA . THR A 1 674 ? 31.363 6.283 -3.536 1.00 61.34 674 THR A CA 1
ATOM 5410 C C . THR A 1 674 ? 31.822 7.382 -2.581 1.00 61.34 674 THR A C 1
ATOM 5412 O O . THR A 1 674 ? 31.183 7.609 -1.553 1.00 61.34 674 THR A O 1
ATOM 5415 N N . PRO A 1 675 ? 32.885 8.134 -2.931 1.00 59.03 675 PRO A N 1
ATOM 5416 C CA . PRO A 1 675 ? 33.358 9.239 -2.112 1.00 59.03 675 PRO A CA 1
ATOM 5417 C C . PRO A 1 675 ? 32.295 10.311 -1.895 1.00 59.03 675 PRO A C 1
ATOM 5419 O O . PRO A 1 675 ? 32.441 11.045 -0.933 1.00 59.03 675 PRO A O 1
ATOM 5422 N N . VAL A 1 676 ? 31.257 10.411 -2.734 1.00 67.62 676 VAL A N 1
ATOM 5423 C CA . VAL A 1 676 ? 30.102 11.291 -2.518 1.00 67.62 676 VAL A CA 1
ATOM 5424 C C . VAL A 1 676 ? 28.909 10.451 -2.071 1.00 67.62 676 VAL A C 1
ATOM 5426 O O . VAL A 1 676 ? 28.491 9.558 -2.803 1.00 67.62 676 VAL A O 1
ATOM 5429 N N . GLY A 1 677 ? 28.360 10.742 -0.896 1.00 67.88 677 GLY A N 1
ATOM 5430 C CA . GLY A 1 677 ? 27.129 10.136 -0.395 1.00 67.88 677 GLY A CA 1
ATOM 5431 C C . GLY A 1 677 ? 26.158 11.221 0.040 1.00 67.88 677 GLY A C 1
ATOM 5432 O O . GLY A 1 677 ? 26.444 11.934 1.003 1.00 67.88 677 GLY A O 1
ATOM 5433 N N . LEU A 1 678 ? 25.037 11.358 -0.665 1.00 74.06 678 LEU A N 1
ATOM 5434 C CA . LEU A 1 678 ? 23.898 12.157 -0.221 1.00 74.06 678 LEU A CA 1
ATOM 5435 C C . LEU A 1 678 ? 22.826 11.204 0.308 1.00 74.06 678 LEU A C 1
ATOM 5437 O O . LEU A 1 678 ? 22.630 10.128 -0.252 1.00 74.06 678 LEU A O 1
ATOM 5441 N N . TYR A 1 679 ? 22.132 11.578 1.374 1.00 78.62 679 TYR A N 1
ATOM 5442 C CA . TYR A 1 679 ? 20.985 10.820 1.863 1.00 78.62 679 TYR A CA 1
ATOM 5443 C C . TYR A 1 679 ? 19.912 11.741 2.425 1.00 78.62 679 TYR A C 1
ATOM 5445 O O . TYR A 1 679 ? 20.193 12.833 2.926 1.00 78.62 679 TYR A O 1
ATOM 5453 N N . TYR A 1 680 ? 18.679 11.258 2.350 1.00 79.19 680 TYR A N 1
ATOM 5454 C CA . TYR A 1 680 ? 17.518 11.847 2.984 1.00 79.19 680 TYR A CA 1
ATOM 5455 C C . TYR A 1 680 ? 16.795 10.764 3.782 1.00 79.19 680 TYR A C 1
ATOM 5457 O O . TYR A 1 680 ? 16.276 9.810 3.207 1.00 79.19 680 TYR A O 1
ATOM 5465 N N . THR A 1 681 ? 16.767 10.892 5.103 1.00 82.00 681 THR A N 1
ATOM 5466 C CA . THR A 1 681 ? 16.045 9.985 5.994 1.00 82.00 681 THR A CA 1
ATOM 5467 C C . THR A 1 681 ? 14.872 10.706 6.623 1.00 82.00 681 THR A C 1
ATOM 5469 O O . THR A 1 681 ? 14.978 11.849 7.066 1.00 82.00 681 THR A O 1
ATOM 5472 N N . TYR A 1 682 ? 13.750 10.013 6.687 1.00 81.75 682 TYR A N 1
ATOM 5473 C CA . TYR A 1 682 ? 12.516 10.499 7.255 1.00 81.75 682 TYR A CA 1
ATOM 5474 C C . TYR A 1 682 ? 11.974 9.464 8.232 1.00 81.75 682 TYR A C 1
ATOM 5476 O O . TYR A 1 682 ? 11.693 8.332 7.846 1.00 81.75 682 TYR A O 1
ATOM 5484 N N . THR A 1 683 ? 11.872 9.832 9.505 1.00 86.31 683 THR A N 1
ATOM 5485 C CA . THR A 1 683 ? 11.458 8.935 10.586 1.00 86.31 683 THR A CA 1
ATOM 5486 C C . THR A 1 683 ? 10.237 9.486 11.296 1.00 86.31 683 THR A C 1
ATOM 5488 O O . THR A 1 683 ? 10.165 10.667 11.625 1.00 86.31 683 THR A O 1
ATOM 5491 N N . PHE A 1 684 ? 9.303 8.598 11.582 1.00 85.62 684 PHE A N 1
ATOM 5492 C CA . PHE A 1 684 ? 8.104 8.846 12.350 1.00 85.62 684 PHE A CA 1
ATOM 5493 C C . PHE A 1 684 ? 8.102 7.960 13.573 1.00 85.62 684 PHE A C 1
ATOM 5495 O O . PHE A 1 684 ? 8.319 6.756 13.454 1.00 85.62 684 PHE A O 1
ATOM 5502 N N . GLU A 1 685 ? 7.805 8.543 14.725 1.00 90.25 685 GLU A N 1
ATOM 5503 C CA . GLU A 1 685 ? 7.505 7.787 15.930 1.00 90.25 685 GLU A CA 1
ATOM 5504 C C . GLU A 1 685 ? 6.191 8.292 16.518 1.00 90.25 685 GLU A C 1
ATOM 5506 O O . GLU A 1 685 ? 6.049 9.477 16.803 1.00 90.25 685 GLU A O 1
ATOM 5511 N N . TYR A 1 686 ? 5.215 7.410 16.690 1.00 90.94 686 TYR A N 1
ATOM 5512 C CA . TYR A 1 686 ? 3.930 7.737 17.294 1.00 90.94 686 TYR A CA 1
ATOM 5513 C C . TYR A 1 686 ? 3.741 6.926 18.563 1.00 90.94 686 TYR A C 1
ATOM 5515 O O . TYR A 1 686 ? 3.783 5.694 18.545 1.00 90.94 686 TYR A O 1
ATOM 5523 N N . MET A 1 687 ? 3.536 7.632 19.667 1.00 90.50 687 MET A N 1
ATOM 5524 C CA . MET A 1 687 ? 3.228 7.041 20.954 1.00 90.50 687 MET A CA 1
ATOM 5525 C C . MET A 1 687 ? 1.759 7.254 21.283 1.00 90.50 687 MET A C 1
ATOM 5527 O O . MET A 1 687 ? 1.275 8.383 21.336 1.00 90.50 687 MET A O 1
ATOM 5531 N N . HIS A 1 688 ? 1.056 6.156 21.524 1.00 90.94 688 HIS A N 1
ATOM 5532 C CA . HIS A 1 688 ? -0.356 6.144 21.906 1.00 90.94 688 HIS A CA 1
ATOM 5533 C C . HIS A 1 688 ? -0.617 4.997 22.868 1.00 90.94 688 HIS A C 1
ATOM 5535 O O . HIS A 1 688 ? 0.297 4.264 23.237 1.00 90.94 688 HIS A O 1
ATOM 5541 N N . SER A 1 689 ? -1.857 4.844 23.319 1.00 88.88 689 SER A N 1
ATOM 5542 C CA . SER A 1 689 ? -2.182 3.800 24.284 1.00 88.88 689 SER A CA 1
ATOM 5543 C C . SER A 1 689 ? -3.487 3.083 23.970 1.00 88.88 689 SER A C 1
ATOM 5545 O O . SER A 1 689 ? -4.400 3.631 23.349 1.00 88.88 689 SER A O 1
ATOM 5547 N N . VAL A 1 690 ? -3.575 1.828 24.412 1.00 88.19 690 VAL A N 1
ATOM 5548 C CA . VAL A 1 690 ? -4.733 0.945 24.231 1.00 88.19 690 VAL A CA 1
ATOM 5549 C C . VAL A 1 690 ? -5.090 0.205 25.516 1.00 88.19 690 VAL A C 1
ATOM 5551 O O . VAL A 1 690 ? -4.265 0.047 26.417 1.00 88.19 690 VAL A O 1
ATOM 5554 N N . SER A 1 691 ? -6.347 -0.222 25.639 1.00 84.62 691 SER A N 1
ATOM 5555 C CA . SER A 1 691 ? -6.863 -0.795 26.889 1.00 84.62 691 SER A CA 1
ATOM 5556 C C . SER A 1 691 ? -6.584 -2.291 26.999 1.00 84.62 691 SER A C 1
ATOM 5558 O O . SER A 1 691 ? -6.471 -2.821 28.105 1.00 84.62 691 SER A O 1
ATOM 5560 N N . THR A 1 692 ? -6.479 -2.982 25.863 1.00 81.94 692 THR A N 1
ATOM 5561 C CA . THR A 1 692 ? -6.418 -4.446 25.798 1.00 81.94 692 THR A CA 1
ATOM 5562 C C . THR A 1 692 ? -5.308 -4.926 24.860 1.00 81.94 692 THR A C 1
ATOM 5564 O O . THR A 1 692 ? -4.998 -4.267 23.872 1.00 81.94 692 THR A O 1
ATOM 5567 N N . MET A 1 693 ? -4.741 -6.114 25.110 1.00 73.94 693 MET A N 1
ATOM 5568 C CA . MET A 1 693 ? -3.773 -6.733 24.183 1.00 73.94 693 MET A CA 1
ATOM 5569 C C . MET A 1 693 ? -4.371 -7.041 22.808 1.00 73.94 693 MET A C 1
ATOM 5571 O O . MET A 1 693 ? -3.668 -7.040 21.804 1.00 73.94 693 MET A O 1
ATOM 5575 N N . LYS A 1 694 ? -5.688 -7.247 22.730 1.00 71.06 694 LYS A N 1
ATOM 5576 C CA . LYS A 1 694 ? -6.379 -7.363 21.445 1.00 71.06 694 LYS A CA 1
ATOM 5577 C C . LYS A 1 694 ? -6.269 -6.062 20.646 1.00 71.06 694 LYS A C 1
ATOM 5579 O O . LYS A 1 694 ? -5.933 -6.097 19.467 1.00 71.06 694 LYS A O 1
ATOM 5584 N N . GLU A 1 695 ? -6.479 -4.920 21.302 1.00 77.00 695 GLU A N 1
ATOM 5585 C CA . GLU A 1 695 ? -6.277 -3.606 20.688 1.00 77.00 695 GLU A CA 1
ATOM 5586 C C . GLU A 1 695 ? -4.810 -3.355 20.312 1.00 77.00 695 GLU A C 1
ATOM 5588 O O . GLU A 1 695 ? -4.556 -2.637 19.354 1.00 77.00 695 GLU A O 1
ATOM 5593 N N . VAL A 1 696 ? -3.830 -3.969 20.983 1.00 76.69 696 VAL A N 1
ATOM 5594 C CA . VAL A 1 696 ? -2.420 -3.889 20.559 1.00 76.69 696 VAL A CA 1
ATOM 5595 C C . VAL A 1 696 ? -2.234 -4.448 19.148 1.00 76.69 696 VAL A C 1
ATOM 5597 O O . VAL A 1 696 ? -1.540 -3.827 18.356 1.00 76.69 696 VAL A O 1
ATOM 5600 N N . GLY A 1 697 ? -2.887 -5.554 18.787 1.00 63.12 697 GLY A N 1
ATOM 5601 C CA . GLY A 1 697 ? -2.827 -6.092 17.422 1.00 63.12 697 GLY A CA 1
ATOM 5602 C C . GLY A 1 697 ? -3.630 -5.276 16.402 1.00 63.12 697 GLY A C 1
ATOM 5603 O O . GLY A 1 697 ? -3.220 -5.153 15.252 1.00 63.12 697 GLY A O 1
ATOM 5604 N N . THR A 1 698 ? -4.760 -4.689 16.811 1.00 64.88 698 THR A N 1
ATOM 5605 C CA . THR A 1 698 ? -5.696 -4.016 15.886 1.00 64.88 698 THR A CA 1
ATOM 5606 C C . THR A 1 698 ? -5.571 -2.491 15.835 1.00 64.88 698 THR A C 1
ATOM 5608 O O . THR A 1 698 ? -6.259 -1.841 15.051 1.00 64.88 698 THR A O 1
ATOM 5611 N N . SER A 1 699 ? -4.765 -1.887 16.705 1.00 70.62 699 SER A N 1
ATOM 5612 C CA . SER A 1 699 ? -4.588 -0.433 16.776 1.00 70.62 699 SER A CA 1
ATOM 5613 C C . SER A 1 699 ? -3.772 0.113 15.607 1.00 70.62 699 SER A C 1
ATOM 5615 O O . SER A 1 699 ? -3.116 -0.632 14.885 1.00 70.62 699 SER A O 1
ATOM 5617 N N . ARG A 1 700 ? -3.796 1.444 15.460 1.00 65.50 700 ARG A N 1
ATOM 5618 C CA . ARG A 1 700 ? -3.413 2.265 14.295 1.00 65.50 700 ARG A CA 1
ATOM 5619 C C . ARG A 1 700 ? -1.990 2.101 13.707 1.00 65.50 700 ARG A C 1
ATOM 5621 O O . ARG A 1 700 ? -1.636 2.910 12.859 1.00 65.50 700 ARG A O 1
ATOM 5628 N N . PHE A 1 701 ? -1.207 1.071 14.042 1.00 62.12 701 PHE A N 1
ATOM 5629 C CA . PHE A 1 701 ? 0.125 0.817 13.458 1.00 62.12 701 PHE A CA 1
ATOM 5630 C C . PHE A 1 701 ? 0.126 0.944 11.940 1.00 62.12 701 PHE A C 1
ATOM 5632 O O . PHE A 1 701 ? 0.922 1.644 11.330 1.00 62.12 701 PHE A O 1
ATOM 5639 N N . PHE A 1 702 ? -0.833 0.256 11.332 1.00 53.56 702 PHE A N 1
ATOM 5640 C CA . PHE A 1 702 ? -0.972 0.146 9.895 1.00 53.56 702 PHE A CA 1
ATOM 5641 C C . PHE A 1 702 ? -1.432 1.456 9.260 1.00 53.56 702 PHE A C 1
ATOM 5643 O O . PHE A 1 702 ? -1.131 1.706 8.098 1.00 53.56 702 PHE A O 1
ATOM 5650 N N . ALA A 1 703 ? -2.095 2.326 10.030 1.00 53.19 703 ALA A N 1
ATOM 5651 C CA . ALA A 1 703 ? -2.366 3.681 9.581 1.00 53.19 703 ALA A CA 1
ATOM 5652 C C . ALA A 1 703 ? -1.055 4.466 9.441 1.00 53.19 703 ALA A C 1
ATOM 5654 O O . ALA A 1 703 ? -0.916 5.192 8.470 1.00 53.19 703 ALA A O 1
ATOM 5655 N N . LEU A 1 704 ? -0.067 4.280 10.322 1.00 52.00 704 LEU A N 1
ATOM 5656 C CA . LEU A 1 704 ? 1.222 4.993 10.269 1.00 52.00 704 LEU A CA 1
ATOM 5657 C C . LEU A 1 704 ? 2.139 4.555 9.124 1.00 52.00 704 LEU A C 1
ATOM 5659 O O . LEU A 1 704 ? 2.976 5.344 8.696 1.00 52.00 704 LEU A O 1
ATOM 5663 N N . LEU A 1 705 ? 1.969 3.337 8.594 1.00 52.31 705 LEU A N 1
ATOM 5664 C CA . LEU A 1 705 ? 2.643 2.904 7.359 1.00 52.31 705 LEU A CA 1
ATOM 5665 C C . LEU A 1 705 ? 2.174 3.685 6.127 1.00 52.31 705 LEU A C 1
ATOM 5667 O O . LEU A 1 705 ? 2.853 3.700 5.104 1.00 52.31 705 LEU A O 1
ATOM 5671 N N . ASN A 1 706 ? 1.027 4.353 6.226 1.00 57.19 706 ASN A N 1
ATOM 5672 C CA . ASN A 1 706 ? 0.579 5.285 5.218 1.00 57.19 706 ASN A CA 1
ATOM 5673 C C . ASN A 1 706 ? 1.164 6.691 5.505 1.00 57.19 706 ASN A C 1
ATOM 5675 O O . ASN A 1 706 ? 0.718 7.349 6.447 1.00 57.19 706 ASN A O 1
ATOM 5679 N N . PRO A 1 707 ? 2.081 7.210 4.664 1.00 49.62 707 PRO A N 1
ATOM 5680 C CA . PRO A 1 707 ? 2.737 8.503 4.875 1.00 49.62 707 PRO A CA 1
ATOM 5681 C C . PRO A 1 707 ? 1.771 9.705 4.906 1.00 49.62 707 PRO A C 1
ATOM 5683 O O . PRO A 1 707 ? 2.134 10.771 5.401 1.00 49.62 707 PRO A O 1
ATOM 5686 N N . PHE A 1 708 ? 0.536 9.552 4.416 1.00 53.25 708 PHE A N 1
ATOM 5687 C CA . PHE A 1 708 ? -0.489 10.599 4.429 1.00 53.25 708 PHE A CA 1
ATOM 5688 C C . PHE A 1 708 ? -1.308 10.639 5.727 1.00 53.25 708 PHE A C 1
ATOM 5690 O O . PHE A 1 708 ? -1.831 11.695 6.079 1.00 53.25 708 PHE A O 1
ATOM 5697 N N . SER A 1 709 ? -1.381 9.534 6.480 1.00 59.31 709 SER A N 1
ATOM 5698 C CA . SER A 1 709 ? -2.083 9.510 7.773 1.00 59.31 709 SER A CA 1
ATOM 5699 C C . SER A 1 709 ? -1.373 10.350 8.829 1.00 59.31 709 SER A C 1
ATOM 5701 O O . SER A 1 709 ? -1.995 10.751 9.804 1.00 59.31 709 SER A O 1
ATOM 5703 N N . ILE A 1 710 ? -0.085 10.655 8.639 1.00 63.94 710 ILE A N 1
ATOM 5704 C CA . ILE A 1 710 ? 0.661 11.521 9.547 1.00 63.94 710 ILE A CA 1
ATOM 5705 C C . ILE A 1 710 ? -0.010 12.883 9.674 1.00 63.94 710 ILE A C 1
ATOM 5707 O O . ILE A 1 710 ? -0.038 13.417 10.776 1.00 63.94 710 ILE A O 1
ATOM 5711 N N . LEU A 1 711 ? -0.576 13.438 8.598 1.00 68.06 711 LEU A N 1
ATOM 5712 C CA . LEU A 1 711 ? -1.311 14.703 8.677 1.00 68.06 711 LEU A CA 1
ATOM 5713 C C . LEU A 1 711 ? -2.579 14.563 9.527 1.00 68.06 711 LEU A C 1
ATOM 5715 O O . LEU A 1 711 ? -2.888 15.453 10.316 1.00 68.06 711 LEU A O 1
ATOM 5719 N N . ASP A 1 712 ? -3.277 13.434 9.422 1.00 74.00 712 ASP A N 1
ATOM 5720 C CA . ASP A 1 712 ? -4.465 13.159 10.232 1.00 74.00 712 ASP A CA 1
ATOM 5721 C C . ASP A 1 712 ? -4.103 12.913 11.697 1.00 74.00 712 ASP A C 1
ATOM 5723 O O . ASP A 1 712 ? -4.776 13.418 12.591 1.00 74.00 712 ASP A O 1
ATOM 5727 N N . ILE A 1 713 ? -3.017 12.189 11.964 1.00 73.12 713 ILE A N 1
ATOM 5728 C CA . ILE A 1 713 ? -2.508 11.935 13.315 1.00 73.12 713 ILE A CA 1
ATOM 5729 C C . ILE A 1 713 ? -2.044 13.244 13.943 1.00 73.12 713 ILE A C 1
ATOM 5731 O O . ILE A 1 713 ? -2.428 13.534 15.069 1.00 73.12 713 ILE A O 1
ATOM 5735 N N . ARG A 1 714 ? -1.324 14.081 13.186 1.00 71.88 714 ARG A N 1
ATOM 5736 C CA . ARG A 1 714 ? -0.984 15.456 13.569 1.00 71.88 714 ARG A CA 1
ATOM 5737 C C . ARG A 1 714 ? -2.233 16.232 13.995 1.00 71.88 714 ARG A C 1
ATOM 5739 O O . ARG A 1 714 ? -2.241 16.813 15.074 1.00 71.88 714 ARG A O 1
ATOM 5746 N N . ARG A 1 715 ? -3.291 16.212 13.176 1.00 72.38 715 ARG A N 1
ATOM 5747 C CA . ARG A 1 715 ? -4.552 16.946 13.413 1.00 72.38 715 ARG A CA 1
ATOM 5748 C C . ARG A 1 715 ? -5.413 16.372 14.539 1.00 72.38 715 ARG A C 1
ATOM 5750 O O . ARG A 1 715 ? -6.264 17.077 15.069 1.00 72.38 715 ARG A O 1
ATOM 5757 N N . SER A 1 716 ? -5.246 15.094 14.875 1.00 77.50 716 SER A N 1
ATOM 5758 C CA . SER A 1 716 ? -6.160 14.358 15.757 1.00 77.50 716 SER A CA 1
ATOM 5759 C C . SER A 1 716 ? -5.466 13.639 16.909 1.00 77.50 716 SER A C 1
ATOM 5761 O O . SER A 1 716 ? -5.978 12.622 17.382 1.00 77.50 716 SER A O 1
ATOM 5763 N N . LEU A 1 717 ? -4.339 14.178 17.389 1.00 82.81 717 LEU A N 1
ATOM 5764 C CA . LEU A 1 717 ? -3.686 13.671 18.594 1.00 82.81 717 LEU A CA 1
ATOM 5765 C C . LEU A 1 717 ? -4.696 13.592 19.745 1.00 82.81 717 LEU A C 1
ATOM 5767 O O . LEU A 1 717 ? -5.300 14.592 20.156 1.00 82.81 717 LEU A O 1
ATOM 5771 N N . GLY A 1 718 ? -4.892 12.375 20.241 1.00 84.31 718 GLY A N 1
ATOM 5772 C CA . GLY A 1 718 ? -5.631 12.092 21.458 1.00 84.31 718 GLY A CA 1
ATOM 5773 C C . GLY A 1 718 ? -4.896 12.617 22.688 1.00 84.31 718 GLY A C 1
ATOM 5774 O O . GLY A 1 718 ? -3.705 12.926 22.655 1.00 84.31 718 GLY A O 1
ATOM 5775 N N . ILE A 1 719 ? -5.619 12.725 23.802 1.00 84.94 719 ILE A N 1
ATOM 5776 C CA . ILE A 1 719 ? -5.019 13.131 25.075 1.00 84.94 719 ILE A CA 1
ATOM 5777 C C . ILE A 1 719 ? -4.024 12.044 25.505 1.00 84.94 719 ILE A C 1
ATOM 5779 O O . ILE A 1 719 ? -4.373 10.865 25.546 1.00 84.94 719 ILE A O 1
ATOM 5783 N N . GLY A 1 720 ? -2.791 12.447 25.802 1.00 81.62 720 GLY A N 1
ATOM 5784 C CA . GLY A 1 720 ? -1.698 11.551 26.170 1.00 81.62 720 GLY A CA 1
ATOM 5785 C C . GLY A 1 720 ? -0.961 10.919 24.985 1.00 81.62 720 GLY A C 1
ATOM 5786 O O . GLY A 1 720 ? -0.066 10.106 25.219 1.00 81.62 720 GLY A O 1
ATOM 5787 N N . GLU A 1 721 ? -1.308 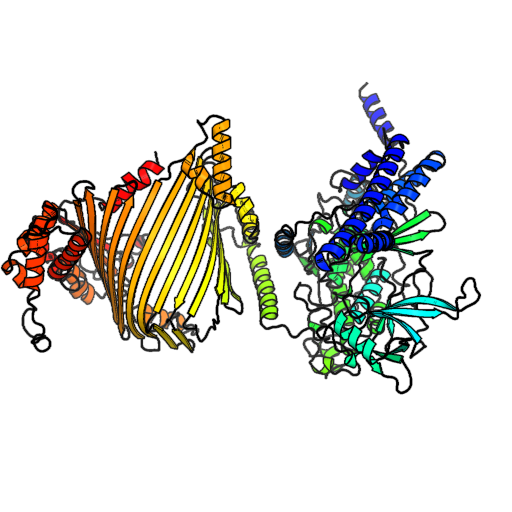11.279 23.744 1.00 88.31 721 GLU A N 1
ATOM 5788 C CA . GLU A 1 721 ? -0.605 10.844 22.535 1.00 88.31 721 GLU A CA 1
ATOM 5789 C C . GLU A 1 721 ? 0.520 11.812 22.151 1.00 88.31 721 GLU A C 1
ATOM 5791 O O . GLU A 1 721 ? 0.458 13.021 22.411 1.00 88.31 721 GLU A O 1
ATOM 5796 N N . GLN A 1 722 ? 1.555 11.267 21.511 1.00 89.94 722 GLN A N 1
ATOM 5797 C CA . GLN A 1 722 ? 2.714 12.019 21.042 1.00 89.94 722 GLN A CA 1
ATOM 5798 C C . GLN A 1 722 ? 3.109 11.572 19.639 1.00 89.94 722 GLN A C 1
ATOM 5800 O O . GLN A 1 722 ? 3.101 10.383 19.330 1.00 89.94 722 GLN A O 1
ATOM 5805 N N . LEU A 1 723 ? 3.499 12.521 18.797 1.00 89.06 723 LEU A N 1
ATOM 5806 C CA . LEU A 1 723 ? 4.038 12.268 17.470 1.00 89.06 723 LEU A CA 1
ATOM 5807 C C . LEU A 1 723 ? 5.383 12.971 17.327 1.00 89.06 723 LEU A C 1
ATOM 5809 O O . LEU A 1 723 ? 5.480 14.187 17.454 1.00 89.06 723 LEU A O 1
ATOM 5813 N N . GLN A 1 724 ? 6.404 12.201 16.989 1.00 91.56 724 GLN A N 1
ATOM 5814 C CA . GLN A 1 724 ? 7.728 12.670 16.635 1.00 91.56 724 GLN A CA 1
ATOM 5815 C C . GLN A 1 724 ? 7.957 12.467 15.138 1.00 91.56 724 GLN A C 1
ATOM 5817 O O . GLN A 1 724 ? 7.713 11.394 14.586 1.00 91.56 724 GLN A O 1
ATOM 5822 N N . VAL A 1 725 ? 8.448 13.510 14.479 1.00 87.25 725 VAL A N 1
ATOM 5823 C CA . VAL A 1 725 ? 8.767 13.520 13.054 1.00 87.25 725 VAL A CA 1
ATOM 5824 C C . VAL A 1 725 ? 10.191 14.021 12.877 1.00 87.25 725 VAL A C 1
ATOM 5826 O O . VAL A 1 725 ? 10.479 15.176 13.173 1.00 87.25 725 VAL A O 1
ATOM 5829 N N . THR A 1 726 ? 11.074 13.179 12.361 1.00 88.81 726 THR A N 1
ATOM 5830 C CA . THR A 1 726 ? 12.491 13.483 12.162 1.00 88.81 726 THR A CA 1
ATOM 5831 C C . THR A 1 726 ? 12.812 13.501 10.675 1.00 88.81 726 THR A C 1
ATOM 5833 O O . THR A 1 726 ? 12.639 12.502 9.985 1.00 88.81 726 THR A O 1
ATOM 5836 N N . HIS A 1 727 ? 13.331 14.619 10.182 1.00 86.81 727 HIS A N 1
ATOM 5837 C CA . HIS A 1 727 ? 13.932 14.739 8.859 1.00 86.81 727 HIS A CA 1
ATOM 5838 C C . HIS A 1 727 ? 15.443 14.826 9.022 1.00 86.81 727 HIS A C 1
ATOM 5840 O O . HIS A 1 727 ? 15.924 15.646 9.797 1.00 86.81 727 HIS A O 1
ATOM 5846 N N . SER A 1 728 ? 16.194 14.027 8.283 1.00 86.62 728 SER A N 1
ATOM 5847 C CA . SER A 1 728 ? 17.650 14.085 8.247 1.00 86.62 728 SER A CA 1
ATOM 5848 C C . SER A 1 728 ? 18.098 14.188 6.800 1.00 86.62 728 SER A C 1
ATOM 5850 O O . SER A 1 728 ? 17.771 13.327 5.991 1.00 86.62 728 SER A O 1
ATOM 5852 N N . ILE A 1 729 ? 18.834 15.241 6.463 1.00 85.50 729 ILE A N 1
ATOM 5853 C CA . ILE A 1 729 ? 19.511 15.366 5.175 1.00 85.50 729 ILE A CA 1
ATOM 5854 C C . ILE A 1 729 ? 21.007 15.409 5.422 1.00 85.50 729 ILE A C 1
ATOM 5856 O O . ILE A 1 729 ? 21.485 16.178 6.254 1.00 85.50 729 ILE A O 1
ATOM 5860 N N . GLY A 1 730 ? 21.758 14.589 4.701 1.00 84.56 730 GLY A N 1
ATOM 5861 C CA . GLY A 1 730 ? 23.201 14.550 4.841 1.00 84.56 730 GLY A CA 1
ATOM 5862 C C . GLY A 1 730 ? 23.916 14.473 3.510 1.00 84.56 730 GLY A C 1
ATOM 5863 O O . GLY A 1 730 ? 23.439 13.873 2.553 1.00 84.56 730 GLY A O 1
ATOM 5864 N N . ALA A 1 731 ? 25.092 15.081 3.477 1.00 81.00 731 ALA A N 1
ATOM 5865 C CA . ALA A 1 731 ? 26.053 15.005 2.399 1.00 81.00 731 ALA A CA 1
ATOM 5866 C C . ALA A 1 731 ? 27.405 14.605 2.979 1.00 81.00 731 ALA A C 1
ATOM 5868 O O . ALA A 1 731 ? 27.830 15.115 4.016 1.00 81.00 731 ALA A O 1
ATOM 5869 N N . SER A 1 732 ? 28.115 13.718 2.302 1.00 80.38 732 SER A N 1
ATOM 5870 C CA . SER A 1 732 ? 29.503 13.408 2.607 1.00 80.38 732 SER A CA 1
ATOM 5871 C C . SER A 1 732 ? 30.320 13.337 1.330 1.00 80.38 732 SER A C 1
ATOM 5873 O O . SER A 1 732 ? 29.814 12.902 0.302 1.00 80.38 732 SER A O 1
ATOM 5875 N N . VAL A 1 733 ? 31.560 13.815 1.395 1.00 80.31 733 VAL A N 1
ATOM 5876 C CA . VAL A 1 733 ? 32.548 13.788 0.315 1.00 80.31 733 VAL A CA 1
ATOM 5877 C C . VAL A 1 733 ? 33.864 13.243 0.877 1.00 80.31 733 VAL A C 1
ATOM 5879 O O . VAL A 1 733 ? 34.259 13.625 1.973 1.00 80.31 733 VAL A O 1
ATOM 5882 N N . GLY A 1 734 ? 34.563 12.368 0.155 1.00 77.06 734 GLY A N 1
ATOM 5883 C CA . GLY A 1 734 ? 35.906 11.891 0.506 1.00 77.06 734 GLY A CA 1
ATOM 5884 C C . GLY A 1 734 ? 35.960 10.787 1.570 1.00 77.06 734 GLY A C 1
ATOM 5885 O O . GLY A 1 734 ? 37.036 10.529 2.115 1.00 77.06 734 GLY A O 1
ATOM 5886 N N . LYS A 1 735 ? 34.829 10.133 1.865 1.00 80.06 735 LYS A N 1
ATOM 5887 C CA . LYS A 1 735 ? 34.758 8.916 2.691 1.00 80.06 735 LYS A CA 1
ATOM 5888 C C . LYS A 1 735 ? 34.517 7.720 1.778 1.00 80.06 735 LYS A C 1
ATOM 5890 O O . LYS A 1 735 ? 33.538 7.703 1.049 1.00 80.06 735 LYS A O 1
ATOM 5895 N N . THR A 1 736 ? 35.409 6.739 1.808 1.00 75.75 736 THR A N 1
ATOM 5896 C CA . THR A 1 736 ? 35.268 5.494 1.048 1.00 75.75 736 THR A CA 1
ATOM 5897 C C . THR A 1 736 ? 35.208 4.341 2.029 1.00 75.75 736 THR A C 1
ATOM 5899 O O . THR A 1 736 ? 36.088 4.192 2.879 1.00 75.75 736 THR A O 1
ATOM 5902 N N . LYS A 1 737 ? 34.172 3.520 1.902 1.00 78.25 737 LYS A N 1
ATOM 5903 C CA . LYS A 1 737 ? 34.070 2.248 2.604 1.00 78.25 737 LYS A CA 1
ATOM 5904 C C . LYS A 1 737 ? 34.094 1.145 1.558 1.00 78.25 737 LYS A C 1
ATOM 5906 O O . LYS A 1 737 ? 33.253 1.105 0.663 1.00 78.25 737 LYS A O 1
ATOM 5911 N N . LEU A 1 738 ? 35.111 0.299 1.659 1.00 72.44 738 LEU A N 1
ATOM 5912 C CA . LEU A 1 738 ? 35.335 -0.838 0.783 1.00 72.44 738 LEU A CA 1
ATOM 5913 C C . LEU A 1 738 ? 35.144 -2.108 1.608 1.00 72.44 738 LEU A C 1
ATOM 5915 O O . LEU A 1 738 ? 35.923 -2.378 2.526 1.00 72.44 738 LEU A O 1
ATOM 5919 N N . LYS A 1 739 ? 34.106 -2.881 1.285 1.00 67.56 739 LYS A N 1
ATOM 5920 C CA . LYS A 1 739 ? 33.908 -4.223 1.839 1.00 67.56 739 LYS A CA 1
ATOM 5921 C C . LYS A 1 739 ? 34.397 -5.220 0.792 1.00 67.56 739 LYS A C 1
ATOM 5923 O O . LYS A 1 739 ? 33.720 -5.458 -0.204 1.00 67.56 739 LYS A O 1
ATOM 5928 N N . VAL A 1 740 ? 35.618 -5.725 0.977 1.00 68.00 740 VAL A N 1
ATOM 5929 C CA . VAL A 1 740 ? 36.288 -6.595 -0.010 1.00 68.00 740 VAL A CA 1
ATOM 5930 C C . VAL A 1 740 ? 35.695 -8.006 0.044 1.00 68.00 740 VAL A C 1
ATOM 5932 O O . VAL A 1 740 ? 35.385 -8.583 -0.994 1.00 68.00 740 VAL A O 1
ATOM 5935 N N . ILE A 1 741 ? 35.487 -8.517 1.260 1.00 68.69 741 ILE A N 1
ATOM 5936 C CA . ILE A 1 741 ? 34.758 -9.746 1.620 1.00 68.69 741 ILE A CA 1
ATOM 5937 C C . ILE A 1 741 ? 34.076 -9.517 2.982 1.00 68.69 741 ILE A C 1
ATOM 5939 O O . ILE A 1 741 ? 34.316 -8.482 3.605 1.00 68.69 741 ILE A O 1
ATOM 5943 N N . GLU A 1 742 ? 33.226 -10.434 3.458 1.00 61.53 742 GLU A N 1
ATOM 5944 C CA . GLU A 1 742 ? 32.521 -10.275 4.749 1.00 61.53 742 GLU A CA 1
ATOM 5945 C C . GLU A 1 742 ? 33.461 -9.953 5.923 1.00 61.53 742 GLU A C 1
ATOM 5947 O O . GLU A 1 742 ? 33.135 -9.087 6.735 1.00 61.53 742 GLU A O 1
ATOM 5952 N N . ASP A 1 743 ? 34.666 -10.526 5.908 1.00 66.00 743 ASP A N 1
ATOM 5953 C CA . ASP A 1 743 ? 35.665 -10.405 6.974 1.00 66.00 743 ASP A CA 1
ATOM 5954 C C . ASP A 1 743 ? 36.711 -9.291 6.763 1.00 66.00 743 ASP A C 1
ATOM 5956 O O . ASP A 1 743 ? 37.581 -9.091 7.612 1.00 66.00 743 ASP A O 1
ATOM 5960 N N . ILE A 1 744 ? 36.672 -8.565 5.633 1.00 76.25 744 ILE A N 1
ATOM 5961 C CA . ILE A 1 744 ? 37.645 -7.505 5.310 1.00 76.25 744 ILE A CA 1
ATOM 5962 C C . ILE A 1 744 ? 36.918 -6.208 4.963 1.00 76.25 744 ILE A C 1
ATOM 5964 O O . ILE A 1 744 ? 36.337 -6.057 3.883 1.00 76.25 744 ILE A O 1
ATOM 5968 N N . GLN A 1 745 ? 37.030 -5.235 5.863 1.00 79.62 745 GLN A N 1
ATOM 5969 C CA . GLN A 1 745 ? 36.463 -3.901 5.713 1.00 79.62 745 GLN A CA 1
ATOM 5970 C C . GLN A 1 745 ? 37.558 -2.845 5.825 1.00 79.62 745 GLN A C 1
ATOM 5972 O O . GLN A 1 745 ? 38.295 -2.788 6.806 1.00 79.62 745 GLN A O 1
ATOM 5977 N N . ILE A 1 746 ? 37.634 -1.975 4.824 1.00 80.94 746 ILE A N 1
ATOM 5978 C CA . ILE A 1 746 ? 38.539 -0.830 4.806 1.00 80.94 746 ILE A CA 1
ATOM 5979 C C . ILE A 1 746 ? 37.681 0.431 4.776 1.00 80.94 746 ILE A C 1
ATOM 5981 O O . ILE A 1 746 ? 36.960 0.680 3.811 1.00 80.94 746 ILE A O 1
ATOM 5985 N N . GLU A 1 747 ? 37.753 1.232 5.833 1.00 83.19 747 GLU A N 1
ATOM 5986 C CA . GLU A 1 747 ? 37.183 2.576 5.870 1.00 83.19 747 GLU A CA 1
ATOM 5987 C C . GLU A 1 747 ? 38.319 3.585 5.753 1.00 83.19 747 GLU A C 1
ATOM 5989 O O . GLU A 1 747 ? 39.142 3.730 6.654 1.00 83.19 747 GLU A O 1
ATOM 5994 N N . ALA A 1 748 ? 38.376 4.285 4.626 1.00 81.94 748 ALA A N 1
ATOM 5995 C CA . ALA A 1 748 ? 39.356 5.327 4.380 1.00 81.94 748 ALA A CA 1
ATOM 5996 C C . ALA A 1 748 ? 38.635 6.662 4.203 1.00 81.94 748 ALA A C 1
ATOM 5998 O O . ALA A 1 748 ? 37.772 6.823 3.340 1.00 81.94 748 ALA A O 1
ATOM 5999 N N . ALA A 1 749 ? 39.013 7.647 5.006 1.00 82.12 749 ALA A N 1
ATOM 6000 C CA . ALA A 1 749 ? 38.605 9.028 4.829 1.00 82.12 749 ALA A CA 1
ATOM 6001 C C . ALA A 1 749 ? 39.880 9.839 4.631 1.00 82.12 749 ALA A C 1
ATOM 6003 O O . ALA A 1 749 ? 40.470 10.288 5.600 1.00 82.12 749 ALA A O 1
ATOM 6004 N N . LEU A 1 750 ? 40.368 9.994 3.401 1.00 79.00 750 LEU A N 1
ATOM 6005 C CA . LEU A 1 750 ? 41.583 10.792 3.178 1.00 79.00 750 LEU A CA 1
ATOM 6006 C C . LEU A 1 750 ? 41.312 12.268 3.509 1.00 79.00 750 LEU A C 1
ATOM 6008 O O . LEU A 1 750 ? 42.064 12.892 4.258 1.00 79.00 750 LEU A O 1
ATOM 6012 N N . LEU A 1 751 ? 40.176 12.777 3.022 1.00 82.00 751 LEU A N 1
ATOM 6013 C CA . LEU A 1 751 ? 39.632 14.111 3.285 1.00 82.00 751 LEU A CA 1
ATOM 6014 C C . LEU A 1 751 ? 38.100 14.028 3.361 1.00 82.00 751 LEU A C 1
ATOM 6016 O O . LEU A 1 751 ? 37.383 14.547 2.509 1.00 82.00 751 LEU A O 1
ATOM 6020 N N . GLY A 1 752 ? 37.599 13.318 4.368 1.00 82.69 752 GLY A N 1
ATOM 6021 C CA . GLY A 1 752 ? 36.175 13.102 4.573 1.00 82.69 752 GLY A CA 1
ATOM 6022 C C . GLY A 1 752 ? 35.482 14.350 5.112 1.00 82.69 752 GLY A C 1
ATOM 6023 O O . GLY A 1 752 ? 35.514 14.595 6.314 1.00 82.69 752 GLY A O 1
ATOM 6024 N N . LEU A 1 753 ? 34.811 15.115 4.263 1.00 85.50 753 LEU A N 1
ATOM 6025 C CA . LEU A 1 753 ? 33.893 16.171 4.681 1.00 85.50 753 LEU A CA 1
ATOM 6026 C C . LEU A 1 753 ? 32.491 15.587 4.799 1.00 85.50 753 LEU A C 1
ATOM 6028 O O . LEU A 1 753 ? 32.063 14.822 3.943 1.00 85.50 753 LEU A O 1
ATOM 6032 N N . SER A 1 754 ? 31.749 15.932 5.844 1.00 86.19 754 SER A N 1
ATOM 6033 C CA . SER A 1 754 ? 30.319 15.648 5.873 1.00 86.19 754 SER A CA 1
ATOM 6034 C C . SER A 1 754 ? 29.534 16.747 6.556 1.00 86.19 754 SER A C 1
ATOM 6036 O O . SER A 1 754 ? 29.988 17.329 7.537 1.00 86.19 754 SER A O 1
ATOM 6038 N N . TYR A 1 755 ? 28.343 16.994 6.044 1.00 90.44 755 TYR A N 1
ATOM 6039 C CA . TYR A 1 755 ? 27.342 17.858 6.635 1.00 90.44 755 TYR A CA 1
ATOM 6040 C C . TYR A 1 755 ? 26.067 17.040 6.819 1.00 90.44 755 TYR A C 1
ATOM 6042 O O . TYR A 1 755 ? 25.694 16.293 5.920 1.00 90.44 755 TYR A O 1
ATOM 6050 N N . ALA A 1 756 ? 25.426 17.144 7.972 1.00 88.38 756 ALA A N 1
ATOM 6051 C CA . ALA A 1 756 ? 24.118 16.564 8.223 1.00 88.38 756 ALA A CA 1
ATOM 6052 C C . ALA A 1 756 ? 23.258 17.595 8.943 1.00 88.38 756 ALA A C 1
ATOM 6054 O O . ALA A 1 756 ? 23.727 18.226 9.886 1.00 88.38 756 ALA A O 1
ATOM 6055 N N . SER A 1 757 ? 22.020 17.751 8.499 1.00 90.81 757 SER A N 1
ATOM 6056 C CA . SER A 1 757 ? 21.014 18.589 9.130 1.00 90.81 757 SER A CA 1
ATOM 6057 C C . SER A 1 757 ? 19.851 17.701 9.539 1.00 90.81 757 SER A C 1
ATOM 6059 O O . SER A 1 757 ? 19.243 17.038 8.696 1.00 90.81 757 SER A O 1
ATOM 6061 N N . VAL A 1 758 ? 19.577 17.648 10.838 1.00 90.00 758 VAL A N 1
ATOM 6062 C CA . VAL A 1 758 ? 18.488 16.869 11.422 1.00 90.00 758 VAL A CA 1
ATOM 6063 C C . VAL A 1 758 ? 17.472 17.832 12.009 1.00 90.00 758 VAL A C 1
ATOM 6065 O O . VAL A 1 758 ? 17.786 18.594 12.916 1.00 90.00 758 VAL A O 1
ATOM 6068 N N . LYS A 1 759 ? 16.241 17.791 11.515 1.00 91.06 759 LYS A N 1
ATOM 6069 C CA . LYS A 1 759 ? 15.110 18.539 12.055 1.00 91.06 759 LYS A CA 1
ATOM 6070 C C . LYS A 1 759 ? 14.110 17.560 12.646 1.00 91.06 759 LYS A C 1
ATOM 6072 O O . LYS A 1 759 ? 13.472 16.816 11.908 1.00 91.06 759 LYS A O 1
ATOM 6077 N N . THR A 1 760 ? 13.944 17.599 13.959 1.00 90.75 760 THR A N 1
ATOM 6078 C CA . THR A 1 760 ? 12.922 16.829 14.666 1.00 90.75 760 THR A CA 1
ATOM 6079 C C . THR A 1 760 ? 11.801 17.748 15.118 1.00 90.75 760 THR A C 1
ATOM 6081 O O . THR A 1 760 ? 12.052 18.820 15.659 1.00 90.75 760 THR A O 1
ATOM 6084 N N . LEU A 1 761 ? 10.565 17.335 14.891 1.00 89.50 761 LEU A N 1
ATOM 6085 C CA . LEU A 1 761 ? 9.355 17.983 15.371 1.00 89.50 761 LEU A CA 1
ATOM 6086 C C . LEU A 1 761 ? 8.667 17.019 16.328 1.00 89.50 761 LEU A C 1
ATOM 6088 O O . LEU A 1 761 ? 8.409 15.877 15.958 1.00 89.50 761 LEU A O 1
ATOM 6092 N N . TYR A 1 762 ? 8.372 17.473 17.536 1.00 90.31 762 TYR A N 1
ATOM 6093 C CA . TYR A 1 762 ? 7.586 16.736 18.510 1.00 90.31 762 TYR A CA 1
ATOM 6094 C C . TYR A 1 762 ? 6.260 17.452 18.697 1.00 90.31 762 TYR A C 1
ATOM 6096 O O . TYR A 1 762 ? 6.225 18.661 18.914 1.00 90.31 762 TYR A O 1
ATOM 6104 N N . PHE A 1 763 ? 5.183 16.691 18.638 1.00 88.31 763 PHE A N 1
ATOM 6105 C CA . PHE A 1 763 ? 3.829 17.144 18.888 1.00 88.31 763 PHE A CA 1
ATOM 6106 C C . PHE A 1 763 ? 3.269 16.304 20.025 1.00 88.31 763 PHE A C 1
ATOM 6108 O O . PHE A 1 763 ? 3.314 15.076 19.962 1.00 88.31 763 PHE A O 1
ATOM 6115 N N . ALA A 1 764 ? 2.740 16.946 21.058 1.00 89.31 764 ALA A N 1
ATOM 6116 C CA . ALA A 1 764 ? 2.121 16.256 22.176 1.00 89.31 764 ALA A CA 1
ATOM 6117 C C . ALA A 1 764 ? 0.836 16.966 22.599 1.00 89.31 764 ALA A C 1
ATOM 6119 O O . ALA A 1 764 ? 0.755 18.197 22.598 1.00 89.31 764 ALA A O 1
ATOM 6120 N N . LYS A 1 765 ? -0.161 16.172 22.998 1.00 86.69 765 LYS A N 1
ATOM 6121 C CA . LYS A 1 765 ? -1.397 16.672 23.606 1.00 86.69 765 LYS A CA 1
ATOM 6122 C C . LYS A 1 765 ? -1.560 16.099 25.015 1.00 86.69 765 LYS A C 1
ATOM 6124 O O . LYS A 1 765 ? -2.328 15.159 25.215 1.00 86.69 765 LYS A O 1
ATOM 6129 N N . PRO A 1 766 ? -0.819 16.614 26.007 1.00 82.75 766 PRO A N 1
ATOM 6130 C CA . PRO A 1 766 ? -0.866 16.090 27.372 1.00 82.75 766 PRO A CA 1
ATOM 6131 C C . PRO A 1 766 ? -2.220 16.310 28.071 1.00 82.75 766 PRO A C 1
ATOM 6133 O O . PRO A 1 766 ? -2.593 15.513 28.927 1.00 82.75 766 PRO A O 1
ATOM 6136 N N . HIS A 1 767 ? -2.976 17.354 27.706 1.00 84.06 767 HIS A N 1
ATOM 6137 C CA . HIS A 1 767 ? -4.277 17.690 28.301 1.00 84.06 767 HIS A CA 1
ATOM 6138 C C . HIS A 1 767 ? -5.252 18.196 27.216 1.00 84.06 767 HIS A C 1
ATOM 6140 O O . HIS A 1 767 ? -4.792 18.715 26.200 1.00 84.06 767 HIS A O 1
ATOM 6146 N N . PRO A 1 768 ? -6.590 18.108 27.388 1.00 80.88 768 PRO A N 1
ATOM 6147 C CA . PRO A 1 768 ? -7.559 18.682 26.448 1.00 80.88 768 PRO A CA 1
ATOM 6148 C C . PRO A 1 768 ? -7.297 20.132 26.028 1.00 80.88 768 PRO A C 1
ATOM 6150 O O . PRO A 1 768 ? -7.599 20.487 24.892 1.00 80.88 768 PRO A O 1
ATOM 6153 N N . THR A 1 769 ? -6.757 20.938 26.942 1.00 83.31 769 THR A N 1
ATOM 6154 C CA . THR A 1 769 ? -6.484 22.371 26.752 1.00 83.31 769 THR A CA 1
ATOM 6155 C C . THR A 1 769 ? -5.010 22.691 26.549 1.00 83.31 769 THR A C 1
ATOM 6157 O O . THR A 1 769 ? -4.683 23.838 26.281 1.00 83.31 769 THR A O 1
ATOM 6160 N N . LEU A 1 770 ? -4.119 21.704 26.688 1.00 86.06 770 LEU A N 1
ATOM 6161 C CA . LEU A 1 770 ? -2.678 21.915 26.640 1.00 86.06 770 LEU A CA 1
ATOM 6162 C C . LEU A 1 770 ? -2.095 21.219 25.420 1.00 86.06 770 LEU A C 1
ATOM 6164 O O . LEU A 1 770 ? -2.195 19.995 25.286 1.00 86.06 770 LEU A O 1
ATOM 6168 N N . PHE A 1 771 ? -1.432 21.999 24.579 1.00 86.19 771 PHE A N 1
ATOM 6169 C CA . PHE A 1 771 ? -0.701 21.500 23.429 1.00 86.19 771 PHE A CA 1
ATOM 6170 C C . PHE A 1 771 ? 0.767 21.891 23.516 1.00 86.19 771 PHE A C 1
ATOM 6172 O O . PHE A 1 771 ? 1.110 23.009 23.912 1.00 86.19 771 PHE A O 1
ATOM 6179 N N . GLU A 1 772 ? 1.633 20.972 23.106 1.00 90.19 772 GLU A N 1
ATOM 6180 C CA . GLU A 1 772 ? 3.070 21.194 23.063 1.00 90.19 772 GLU A CA 1
ATOM 6181 C C . GLU A 1 772 ? 3.599 20.881 21.666 1.00 90.19 772 GLU A C 1
ATOM 6183 O O . GLU A 1 772 ? 3.377 19.792 21.130 1.00 90.19 772 GLU A O 1
ATOM 6188 N N . ILE A 1 773 ? 4.315 21.844 21.082 1.00 90.31 773 ILE A N 1
ATOM 6189 C CA . ILE A 1 773 ? 5.146 21.617 19.898 1.00 90.31 773 ILE A CA 1
ATOM 6190 C C . ILE A 1 773 ? 6.581 21.907 20.283 1.00 90.31 773 ILE A C 1
ATOM 6192 O O . ILE A 1 773 ? 6.881 23.016 20.729 1.00 90.31 773 ILE A O 1
ATOM 6196 N N . SER A 1 774 ? 7.483 20.959 20.060 1.00 90.94 774 SER A N 1
ATOM 6197 C CA . SER A 1 774 ? 8.908 21.241 20.126 1.00 90.94 774 SER A CA 1
ATOM 6198 C C . SER A 1 774 ? 9.615 20.965 18.810 1.00 90.94 774 SER A C 1
ATOM 6200 O O . SER A 1 774 ? 9.256 20.074 18.046 1.00 90.94 774 SER A O 1
ATOM 6202 N N . THR A 1 775 ? 10.612 21.787 18.510 1.00 91.81 775 THR A N 1
ATOM 6203 C CA . THR A 1 775 ? 11.451 21.658 17.325 1.00 91.81 775 THR A CA 1
ATOM 6204 C C . THR A 1 775 ? 12.889 21.510 17.774 1.00 91.81 775 THR A C 1
ATOM 6206 O O . THR A 1 775 ? 13.376 22.363 18.511 1.00 91.81 775 THR A O 1
ATOM 6209 N N . ASP A 1 776 ? 13.571 20.478 17.305 1.00 91.50 776 ASP A N 1
ATOM 6210 C CA . ASP A 1 776 ? 14.985 20.229 17.551 1.00 91.50 776 ASP A CA 1
ATOM 6211 C C . ASP A 1 776 ? 15.731 20.219 16.218 1.00 91.50 776 ASP A C 1
ATOM 6213 O O . ASP A 1 776 ? 15.607 19.284 15.427 1.00 91.50 776 ASP A O 1
ATOM 6217 N N . TYR A 1 777 ? 16.455 21.296 15.943 1.00 92.81 777 TYR A N 1
ATOM 6218 C CA . TYR A 1 777 ? 17.239 21.458 14.728 1.00 92.81 777 TYR A CA 1
ATOM 6219 C C . TYR A 1 777 ? 18.718 21.269 15.043 1.00 92.81 777 TYR A C 1
ATOM 6221 O O . TYR A 1 777 ? 19.257 21.997 15.873 1.00 92.81 777 TYR A O 1
ATOM 6229 N N . VAL A 1 778 ? 19.373 20.313 14.392 1.00 92.62 778 VAL A N 1
ATOM 6230 C CA . VAL A 1 778 ? 20.760 19.923 14.645 1.00 92.62 778 VAL A CA 1
ATOM 6231 C C . VAL A 1 778 ? 21.538 19.915 13.336 1.00 92.62 778 VAL A C 1
ATOM 6233 O O . VAL A 1 778 ? 21.365 19.026 12.509 1.00 92.62 778 VAL A O 1
ATOM 6236 N N . ASP A 1 779 ? 22.456 20.861 13.189 1.00 93.25 779 ASP A N 1
ATOM 6237 C CA . ASP A 1 779 ? 23.423 20.906 12.099 1.00 93.25 779 ASP A CA 1
ATOM 6238 C C . ASP A 1 779 ? 24.775 20.382 12.563 1.00 93.25 779 ASP A C 1
ATOM 6240 O O . ASP A 1 779 ? 25.383 20.909 13.495 1.00 93.25 779 ASP A O 1
ATOM 6244 N N . VAL A 1 780 ? 25.277 19.364 11.876 1.00 91.69 780 VAL A N 1
ATOM 6245 C CA . VAL A 1 780 ? 26.572 18.740 12.129 1.00 91.69 780 VAL A CA 1
ATOM 6246 C C . VAL A 1 780 ? 27.440 18.895 10.894 1.00 91.69 780 VAL A C 1
ATOM 6248 O O . VAL A 1 780 ? 27.203 18.259 9.873 1.00 91.69 780 VAL A O 1
ATOM 6251 N N . ALA A 1 781 ? 28.499 19.690 10.998 1.00 91.88 781 ALA A N 1
ATOM 6252 C CA . ALA A 1 781 ? 29.578 19.705 10.018 1.00 91.88 781 ALA A CA 1
ATOM 6253 C C . ALA A 1 781 ? 30.777 18.955 10.598 1.00 91.88 781 ALA A C 1
ATOM 6255 O O . ALA A 1 781 ? 31.237 19.274 11.694 1.00 91.88 781 ALA A O 1
ATOM 6256 N N . SER A 1 782 ? 31.310 17.972 9.879 1.00 91.06 782 SER A N 1
ATOM 6257 C CA . SER A 1 782 ? 32.481 17.219 10.316 1.00 91.06 782 SER A CA 1
ATOM 6258 C C . SER A 1 782 ? 33.537 17.101 9.227 1.00 91.06 782 SER A C 1
ATOM 6260 O O . SER A 1 782 ? 33.235 16.957 8.045 1.00 91.06 782 SER A O 1
ATOM 6262 N N . PHE A 1 783 ? 34.787 17.148 9.664 1.00 92.38 783 PHE A N 1
ATOM 6263 C CA . PHE A 1 783 ? 35.969 16.808 8.898 1.00 92.38 783 PHE A CA 1
ATOM 6264 C C . PHE A 1 783 ? 36.581 15.559 9.521 1.00 92.38 783 PHE A C 1
ATOM 6266 O O . PHE A 1 783 ? 36.826 15.526 10.726 1.00 92.38 783 PHE A O 1
ATOM 6273 N N . GLN A 1 784 ? 36.836 14.542 8.715 1.00 90.38 784 GLN A N 1
ATOM 6274 C CA . GLN A 1 784 ? 37.433 13.287 9.130 1.00 90.38 784 GLN A CA 1
ATOM 6275 C C . GLN A 1 784 ? 38.610 12.962 8.215 1.00 90.38 784 GLN A C 1
ATOM 6277 O O . GLN A 1 784 ? 38.467 12.957 6.996 1.00 90.38 784 GLN A O 1
ATOM 6282 N N . THR A 1 785 ? 39.758 12.658 8.811 1.00 90.44 785 THR A N 1
ATOM 6283 C CA . THR A 1 785 ? 40.917 12.118 8.105 1.00 90.44 785 THR A CA 1
ATOM 6284 C C . THR A 1 785 ? 41.419 10.865 8.811 1.00 90.44 785 THR A C 1
ATOM 6286 O O . THR A 1 785 ? 41.519 10.849 10.040 1.00 90.44 785 THR A O 1
ATOM 6289 N N . GLY A 1 786 ? 41.687 9.798 8.070 1.00 90.19 786 GLY A N 1
ATOM 6290 C CA . GLY A 1 786 ? 42.191 8.560 8.641 1.00 90.19 786 GLY A CA 1
ATOM 6291 C C . GLY A 1 786 ? 41.858 7.298 7.866 1.00 90.19 786 GLY A C 1
ATOM 6292 O O . GLY A 1 786 ? 41.256 7.328 6.790 1.00 90.19 786 GLY A O 1
ATOM 6293 N N . LEU A 1 787 ? 42.285 6.187 8.451 1.00 88.81 787 LEU A N 1
ATOM 6294 C CA . LEU A 1 787 ? 42.138 4.837 7.933 1.00 88.81 787 LEU A CA 1
ATOM 6295 C C . LEU A 1 787 ? 41.726 3.904 9.082 1.00 88.81 787 LEU A C 1
ATOM 6297 O O . LEU A 1 787 ? 42.346 3.939 10.142 1.00 88.81 787 LEU A O 1
ATOM 6301 N N . ASP A 1 788 ? 40.711 3.066 8.878 1.00 87.94 788 ASP A N 1
ATOM 6302 C CA . ASP A 1 788 ? 40.350 1.917 9.724 1.00 87.94 788 ASP A CA 1
ATOM 6303 C C . ASP A 1 788 ? 40.313 0.672 8.831 1.00 87.94 788 ASP A C 1
ATOM 6305 O O . ASP A 1 788 ? 39.397 0.488 8.029 1.00 87.94 788 ASP A O 1
ATOM 6309 N N . VAL A 1 789 ? 41.345 -0.160 8.932 1.00 85.00 789 VAL A N 1
ATOM 6310 C CA . VAL A 1 789 ? 41.415 -1.472 8.289 1.00 85.00 789 VAL A CA 1
ATOM 6311 C C . VAL A 1 789 ? 41.011 -2.514 9.318 1.00 85.00 789 VAL A C 1
ATOM 6313 O O . VAL A 1 789 ? 41.666 -2.666 10.352 1.00 85.00 789 VAL A O 1
ATOM 6316 N N . ARG A 1 790 ? 39.949 -3.255 9.020 1.00 81.50 790 ARG A N 1
ATOM 6317 C CA . ARG A 1 790 ? 39.455 -4.366 9.831 1.00 81.50 790 ARG A CA 1
ATOM 6318 C C . ARG A 1 790 ? 39.562 -5.649 9.025 1.00 81.50 790 ARG A C 1
ATOM 6320 O O . ARG A 1 790 ? 38.929 -5.790 7.984 1.00 81.50 790 ARG A O 1
ATOM 6327 N N . THR A 1 791 ? 40.412 -6.540 9.511 1.00 80.50 791 THR A N 1
ATOM 6328 C CA . THR A 1 791 ? 40.633 -7.908 9.023 1.00 80.50 791 THR A CA 1
ATOM 6329 C C . THR A 1 791 ? 40.696 -8.822 10.256 1.00 80.50 791 THR A C 1
ATOM 6331 O O . THR A 1 791 ? 40.278 -8.410 11.335 1.00 80.50 791 THR A O 1
ATOM 6334 N N . TYR A 1 792 ? 41.357 -9.982 10.179 1.00 71.94 792 TYR A N 1
ATOM 6335 C CA . TYR A 1 792 ? 41.832 -10.709 11.371 1.00 71.94 792 TYR A CA 1
ATOM 6336 C C . TYR A 1 792 ? 42.764 -9.876 12.283 1.00 71.94 792 TYR A C 1
ATOM 6338 O O . TYR A 1 792 ? 43.057 -10.265 13.412 1.00 71.94 792 TYR A O 1
ATOM 6346 N N . VAL A 1 793 ? 43.244 -8.722 11.805 1.00 77.81 793 VAL A N 1
ATOM 6347 C CA . VAL A 1 793 ? 43.912 -7.676 12.586 1.00 77.81 793 VAL A CA 1
ATOM 6348 C C . VAL A 1 793 ? 43.214 -6.339 12.327 1.00 77.81 793 VAL A C 1
ATOM 6350 O O . VAL A 1 793 ? 42.907 -5.996 11.182 1.00 77.81 793 VAL A O 1
ATOM 6353 N N . ARG A 1 794 ? 43.002 -5.549 13.386 1.00 83.88 794 ARG A N 1
ATOM 6354 C CA . ARG A 1 794 ? 42.518 -4.169 13.276 1.00 83.88 794 ARG A CA 1
ATOM 6355 C C . ARG A 1 794 ? 43.674 -3.171 13.286 1.00 83.88 794 ARG A C 1
ATOM 6357 O O . ARG A 1 794 ? 44.497 -3.196 14.197 1.00 83.88 794 ARG A O 1
ATOM 6364 N N . LEU A 1 795 ? 43.702 -2.256 12.324 1.00 89.06 795 LEU A N 1
ATOM 6365 C CA . LEU A 1 795 ? 44.592 -1.095 12.301 1.00 89.06 795 LEU A CA 1
ATOM 6366 C C . LEU A 1 795 ? 43.752 0.153 12.040 1.00 89.06 795 LEU A C 1
ATOM 6368 O O . LEU A 1 795 ? 43.241 0.328 10.938 1.00 89.06 795 LEU A O 1
ATOM 6372 N N . ALA A 1 796 ? 43.631 1.030 13.033 1.00 88.44 796 ALA A N 1
ATOM 6373 C CA . ALA A 1 796 ? 42.898 2.280 12.894 1.00 88.44 796 ALA A CA 1
ATOM 6374 C C . ALA A 1 796 ? 43.748 3.475 13.322 1.00 88.44 796 ALA A C 1
ATOM 6376 O O . ALA A 1 796 ? 44.393 3.445 14.367 1.00 88.44 796 ALA A O 1
ATOM 6377 N N . ALA A 1 797 ? 43.699 4.546 12.541 1.00 93.06 797 ALA A N 1
ATOM 6378 C CA . ALA A 1 797 ? 44.216 5.859 12.885 1.00 93.06 797 ALA A CA 1
ATOM 6379 C C . ALA A 1 797 ? 43.279 6.897 12.268 1.00 93.06 797 ALA A C 1
ATOM 6381 O O . ALA A 1 797 ? 43.360 7.190 11.078 1.00 93.06 797 ALA A O 1
ATOM 6382 N N . ASN A 1 798 ? 42.363 7.420 13.078 1.00 90.81 798 ASN A N 1
ATOM 6383 C CA . ASN A 1 798 ? 41.328 8.345 12.645 1.00 90.81 798 ASN A CA 1
ATOM 6384 C C . ASN A 1 798 ? 41.354 9.617 13.474 1.00 90.81 798 ASN A C 1
ATOM 6386 O O . ASN A 1 798 ? 41.463 9.579 14.696 1.00 90.81 798 ASN A O 1
ATOM 6390 N N . PHE A 1 799 ? 41.177 10.742 12.802 1.00 92.06 799 PHE A N 1
ATOM 6391 C CA . PHE A 1 799 ? 40.969 12.047 13.397 1.00 92.06 799 PHE A CA 1
ATOM 6392 C C . PHE A 1 799 ? 39.680 12.621 12.839 1.00 92.06 799 PHE A C 1
ATOM 6394 O O . PHE A 1 799 ? 39.463 12.628 11.630 1.00 92.06 799 PHE A O 1
ATOM 6401 N N . ARG A 1 800 ? 38.820 13.125 13.714 1.00 92.06 800 ARG A N 1
ATOM 6402 C CA . ARG A 1 800 ? 37.558 13.746 13.343 1.00 92.06 800 ARG A CA 1
ATOM 6403 C C . ARG A 1 800 ? 37.386 15.035 14.125 1.00 92.06 800 ARG A C 1
ATOM 6405 O O . ARG A 1 800 ? 37.430 15.027 15.346 1.00 92.06 800 ARG A O 1
ATOM 6412 N N . ALA A 1 801 ? 37.184 16.138 13.429 1.00 92.81 801 ALA A N 1
ATOM 6413 C CA . ALA A 1 801 ? 36.735 17.389 14.012 1.00 92.81 801 ALA A CA 1
ATOM 6414 C C . ALA A 1 801 ? 35.278 17.602 13.612 1.00 92.81 801 ALA A C 1
ATOM 6416 O O . ALA A 1 801 ? 34.928 17.430 12.449 1.00 92.81 801 ALA A O 1
ATOM 6417 N N . GLU A 1 802 ? 34.429 17.979 14.554 1.00 92.69 802 GLU A N 1
ATOM 6418 C CA . GLU A 1 802 ? 33.024 18.263 14.296 1.00 92.69 802 GLU A CA 1
ATOM 6419 C C . GLU A 1 802 ? 32.615 19.585 14.927 1.00 92.69 802 GLU A C 1
ATOM 6421 O O . GLU A 1 802 ? 33.116 19.987 15.978 1.00 92.69 802 GLU A O 1
ATOM 6426 N N . LYS A 1 803 ? 31.706 20.272 14.250 1.00 94.75 803 LYS A N 1
ATOM 6427 C CA . LYS A 1 803 ? 30.998 21.442 14.733 1.00 94.75 803 LYS A CA 1
ATOM 6428 C C . LYS A 1 803 ? 29.520 21.083 14.726 1.00 94.75 803 LYS A C 1
ATOM 6430 O O . LYS A 1 803 ? 28.993 20.753 13.666 1.00 94.75 803 LYS A O 1
ATOM 6435 N N . VAL A 1 804 ? 28.881 21.164 15.886 1.00 92.69 804 VAL A N 1
ATOM 6436 C CA . VAL A 1 804 ? 27.443 20.941 16.033 1.00 92.69 804 VAL A CA 1
ATOM 6437 C C . VAL A 1 804 ? 26.785 22.257 16.402 1.00 92.69 804 VAL A C 1
ATOM 6439 O O . VAL A 1 804 ? 27.277 22.984 17.264 1.00 92.69 804 VAL A O 1
ATOM 6442 N N . GLN A 1 805 ? 25.683 22.578 15.743 1.00 94.44 805 GLN A N 1
ATOM 6443 C CA . GLN A 1 805 ? 24.790 23.656 16.133 1.00 94.44 805 GLN A CA 1
ATOM 6444 C C . GLN A 1 805 ? 23.412 23.053 16.345 1.00 94.44 805 GLN A C 1
ATOM 6446 O O . GLN A 1 805 ? 22.829 22.512 15.416 1.00 94.44 805 GLN A O 1
ATOM 6451 N N . ARG A 1 806 ? 22.913 23.121 17.574 1.00 92.69 806 ARG A N 1
ATOM 6452 C CA . ARG A 1 806 ? 21.599 22.628 17.960 1.00 92.69 806 ARG A CA 1
ATOM 6453 C C . ARG A 1 806 ? 20.725 23.792 18.390 1.00 92.69 806 ARG A C 1
ATOM 6455 O O . ARG A 1 806 ? 21.180 24.697 19.081 1.00 92.69 806 ARG A O 1
ATOM 6462 N N . THR A 1 807 ? 19.477 23.801 17.963 1.00 92.00 807 THR A N 1
ATOM 6463 C CA . THR A 1 807 ? 18.469 24.768 18.386 1.00 92.00 807 THR A CA 1
ATOM 6464 C C . THR A 1 807 ? 17.209 24.004 18.733 1.00 92.00 807 THR A C 1
ATOM 6466 O O . THR A 1 807 ? 16.563 23.431 17.860 1.00 92.00 807 THR A O 1
ATOM 6469 N N . TYR A 1 808 ? 16.881 24.005 20.016 1.00 90.19 808 TYR A N 1
ATOM 6470 C CA . TYR A 1 808 ? 15.663 23.444 20.559 1.00 90.19 808 TYR A CA 1
ATOM 6471 C C . TYR A 1 808 ? 14.698 24.575 20.908 1.00 90.19 808 TYR A C 1
ATOM 6473 O O . TYR A 1 808 ? 15.064 25.521 21.607 1.00 90.19 808 TYR A O 1
ATOM 6481 N N . LYS A 1 809 ? 13.460 24.489 20.433 1.00 91.31 809 LYS A N 1
ATOM 6482 C CA . LYS A 1 809 ? 12.378 25.415 20.785 1.00 91.31 809 LYS A CA 1
ATOM 6483 C C . LYS A 1 809 ? 11.186 24.609 21.245 1.00 91.31 809 LYS A C 1
ATOM 6485 O O . LYS A 1 809 ? 10.867 23.618 20.603 1.00 91.31 809 LYS A O 1
ATOM 6490 N N . ILE A 1 810 ? 10.518 25.038 22.308 1.00 90.38 810 ILE A N 1
ATOM 6491 C CA . ILE A 1 810 ? 9.235 24.470 22.729 1.00 90.38 810 ILE A CA 1
ATOM 6492 C C . ILE A 1 810 ? 8.197 25.580 22.867 1.00 90.38 810 ILE A C 1
ATOM 6494 O O . ILE A 1 810 ? 8.437 26.604 23.509 1.00 90.38 810 ILE A O 1
ATOM 6498 N N . TYR A 1 811 ? 7.052 25.361 22.236 1.00 91.00 811 TYR A N 1
ATOM 6499 C CA . TYR A 1 811 ? 5.853 26.175 22.316 1.00 91.00 811 TYR A CA 1
ATOM 6500 C C . TYR A 1 811 ? 4.840 25.395 23.146 1.00 91.00 811 TYR A C 1
ATOM 6502 O O . TYR A 1 811 ? 4.423 24.308 22.746 1.00 91.00 811 TYR A O 1
ATOM 6510 N N . ARG A 1 812 ? 4.463 25.945 24.298 1.00 88.75 812 ARG A N 1
ATOM 6511 C CA . ARG A 1 812 ? 3.402 25.405 25.146 1.00 88.75 812 ARG A CA 1
ATOM 6512 C C . ARG A 1 812 ? 2.207 26.344 25.073 1.00 88.75 812 ARG A C 1
ATOM 6514 O O . ARG A 1 812 ? 2.343 27.528 25.372 1.00 88.75 812 ARG A O 1
ATOM 6521 N N . VAL A 1 813 ? 1.062 25.816 24.660 1.00 87.25 813 VAL A N 1
ATOM 6522 C CA . VAL A 1 813 ? -0.179 26.575 24.489 1.00 87.25 813 VAL A CA 1
ATOM 6523 C C . VAL A 1 813 ? -1.227 25.996 25.426 1.00 87.25 813 VAL A C 1
ATOM 6525 O O . VAL A 1 813 ? -1.637 24.853 25.232 1.00 87.25 813 VAL A O 1
ATOM 6528 N N . ASP A 1 814 ? -1.646 26.768 26.430 1.00 87.56 814 ASP A N 1
ATOM 6529 C CA . ASP A 1 814 ? -2.783 26.424 27.288 1.00 87.56 814 ASP A CA 1
ATOM 6530 C C . ASP A 1 814 ? -3.990 27.283 26.912 1.00 87.56 814 ASP A C 1
ATOM 6532 O O . ASP A 1 814 ? -3.964 28.507 27.033 1.00 87.56 814 ASP A O 1
ATOM 6536 N N . THR A 1 815 ? -5.051 26.642 26.438 1.00 86.50 815 THR A N 1
ATOM 6537 C CA . THR A 1 815 ? -6.271 27.317 26.001 1.00 86.50 815 THR A CA 1
ATOM 6538 C C . THR A 1 815 ? -7.286 27.499 27.128 1.00 86.50 815 THR A C 1
ATOM 6540 O O . THR A 1 815 ? -8.288 28.175 26.913 1.00 86.50 815 THR A O 1
ATOM 6543 N N . LEU A 1 816 ? -7.071 26.919 28.319 1.00 85.38 816 LEU A N 1
ATOM 6544 C CA . LEU A 1 816 ? -8.094 26.810 29.373 1.00 85.38 816 LEU A CA 1
ATOM 6545 C C . LEU A 1 816 ? -8.660 28.166 29.831 1.00 85.38 816 LEU A C 1
ATOM 6547 O O . LEU A 1 816 ? -9.842 28.248 30.155 1.00 85.38 816 LEU A O 1
ATOM 6551 N N . ASN A 1 817 ? -7.835 29.216 29.832 1.00 85.12 817 ASN A N 1
ATOM 6552 C CA . ASN A 1 817 ? -8.190 30.544 30.349 1.00 85.12 817 ASN A CA 1
ATOM 6553 C C . ASN A 1 817 ? -8.252 31.640 29.271 1.00 85.12 817 ASN A C 1
ATOM 6555 O O . ASN A 1 817 ? -8.429 32.811 29.603 1.00 85.12 817 ASN A O 1
ATOM 6559 N N . GLU A 1 818 ? -8.076 31.283 28.001 1.00 89.56 818 GLU A N 1
ATOM 6560 C CA . GLU A 1 818 ? -8.095 32.243 26.894 1.00 89.56 818 GLU A CA 1
ATOM 6561 C C . GLU A 1 818 ? -9.535 32.509 26.430 1.00 89.56 818 GLU A C 1
ATOM 6563 O O . GLU A 1 818 ? -10.396 31.631 26.506 1.00 89.56 818 GLU A O 1
ATOM 6568 N N . ASP A 1 819 ? -9.821 33.718 25.942 1.00 92.12 819 ASP A N 1
ATOM 6569 C CA . ASP A 1 819 ? -11.139 34.031 25.383 1.00 92.12 819 ASP A CA 1
ATOM 6570 C C . ASP A 1 819 ? -11.388 33.253 24.069 1.00 92.12 819 ASP A C 1
ATOM 6572 O O . ASP A 1 819 ? -10.432 32.890 23.381 1.00 92.12 819 ASP A O 1
ATOM 6576 N N . PRO A 1 820 ? -12.648 32.997 23.665 1.00 90.62 820 PRO A N 1
ATOM 6577 C CA . PRO A 1 820 ? -12.944 32.145 22.508 1.00 90.62 820 PRO A CA 1
ATOM 6578 C C . PRO A 1 820 ? -12.301 32.597 21.186 1.00 90.62 820 PRO A C 1
ATOM 6580 O O . PRO A 1 820 ? -11.957 31.759 20.346 1.00 90.62 820 PRO A O 1
ATOM 6583 N N . LEU A 1 821 ? -12.118 33.908 20.983 1.00 90.19 821 LEU A N 1
ATOM 6584 C CA . LEU A 1 821 ? -11.477 34.435 19.778 1.00 90.19 821 LEU A CA 1
ATOM 6585 C C . LEU A 1 821 ? -9.981 34.114 19.799 1.00 90.19 821 LEU A C 1
ATOM 6587 O O . LEU A 1 821 ? -9.438 33.618 18.811 1.00 90.19 821 LEU A O 1
ATOM 6591 N N . ARG A 1 822 ? -9.326 34.337 20.939 1.00 89.12 822 ARG A N 1
ATOM 6592 C CA . ARG A 1 822 ? -7.910 34.019 21.128 1.00 89.12 822 ARG A CA 1
ATOM 6593 C C . ARG A 1 822 ? -7.636 32.518 21.121 1.00 89.12 822 ARG A C 1
ATOM 6595 O O . ARG A 1 822 ? -6.641 32.106 20.533 1.00 89.12 822 ARG A O 1
ATOM 6602 N N . GLN A 1 823 ? -8.531 31.697 21.671 1.00 86.44 823 GLN A N 1
ATOM 6603 C CA . GLN A 1 823 ? -8.479 30.236 21.539 1.00 86.44 823 GLN A CA 1
ATOM 6604 C C . GLN A 1 823 ? -8.497 29.811 20.067 1.00 86.44 823 GLN A C 1
ATOM 6606 O O . GLN A 1 823 ? -7.685 28.984 19.662 1.00 86.44 823 GLN A O 1
ATOM 6611 N N . THR A 1 824 ? -9.375 30.414 19.260 1.00 86.19 824 THR A N 1
ATOM 6612 C CA . THR A 1 824 ? -9.468 30.126 17.820 1.00 86.19 824 THR A CA 1
ATOM 6613 C C . THR A 1 824 ? -8.178 30.515 17.097 1.00 86.19 824 THR A C 1
ATOM 6615 O O . THR A 1 824 ? -7.616 29.703 16.374 1.00 86.19 824 THR A O 1
ATOM 6618 N N . GLN A 1 825 ? -7.644 31.712 17.356 1.00 90.19 825 GLN A N 1
ATOM 6619 C CA . GLN A 1 825 ? -6.391 32.176 16.747 1.00 90.19 825 GLN A CA 1
ATOM 6620 C C . GLN A 1 825 ? -5.168 31.344 17.167 1.00 90.19 825 GLN A C 1
ATOM 6622 O O . GLN A 1 825 ? -4.279 31.085 16.352 1.00 90.19 825 GLN A O 1
ATOM 6627 N N . LEU A 1 826 ? -5.112 30.918 18.434 1.00 88.06 826 LEU A N 1
ATOM 6628 C CA . LEU A 1 826 ? -4.071 30.023 18.939 1.00 88.06 826 LEU A CA 1
ATOM 6629 C C . LEU A 1 826 ? -4.168 28.645 18.283 1.00 88.06 826 LEU A C 1
ATOM 6631 O O . LEU A 1 826 ? -3.140 28.104 17.880 1.00 88.06 826 LEU A O 1
ATOM 6635 N N . GLN A 1 827 ? -5.381 28.114 18.121 1.00 83.44 827 GLN A N 1
ATOM 6636 C CA . GLN A 1 827 ? -5.614 26.852 17.425 1.00 83.44 827 GLN A CA 1
ATOM 6637 C C . GLN A 1 827 ? -5.232 26.949 15.940 1.00 83.44 827 GLN A C 1
ATOM 6639 O O . GLN A 1 827 ? -4.503 26.094 15.457 1.00 83.44 827 GLN A O 1
ATOM 6644 N N . GLU A 1 828 ? -5.621 28.013 15.231 1.00 86.12 828 GLU A N 1
ATOM 6645 C CA . GLU A 1 828 ? -5.238 28.246 13.827 1.00 86.12 828 GLU A CA 1
ATOM 6646 C C . GLU A 1 828 ? -3.718 28.386 13.654 1.00 86.12 828 GLU A C 1
ATOM 6648 O O . GLU A 1 828 ? -3.128 27.846 12.714 1.00 86.12 828 GLU A O 1
ATOM 6653 N N . SER A 1 829 ? -3.060 29.086 14.582 1.00 87.50 829 SER A N 1
ATOM 6654 C CA . SER A 1 829 ? -1.602 29.245 14.582 1.00 87.50 829 SER A CA 1
ATOM 6655 C C . SER A 1 829 ? -0.886 27.928 14.878 1.00 87.50 829 SER A C 1
ATOM 6657 O O . SER A 1 829 ? 0.150 27.633 14.281 1.00 87.50 829 SER A O 1
ATOM 6659 N N . PHE A 1 830 ? -1.445 27.121 15.779 1.00 84.19 830 PHE A N 1
ATOM 6660 C CA . PHE A 1 830 ? -0.961 25.780 16.080 1.00 84.19 830 PHE A CA 1
ATOM 6661 C C . PHE A 1 830 ? -1.127 24.845 14.877 1.00 84.19 830 PHE A C 1
ATOM 6663 O O . PHE A 1 830 ? -0.174 24.172 14.487 1.00 84.19 830 PHE A O 1
ATOM 6670 N N . ASP A 1 831 ? -2.299 24.853 14.244 1.00 81.06 831 ASP A N 1
ATOM 6671 C CA . ASP A 1 831 ? -2.596 24.048 13.061 1.00 81.06 831 ASP A CA 1
ATOM 6672 C C . ASP A 1 831 ? -1.683 24.437 11.887 1.00 81.06 831 ASP A C 1
ATOM 6674 O O . ASP A 1 831 ? -1.171 23.560 11.193 1.00 81.06 831 ASP A O 1
ATOM 6678 N N . SER A 1 832 ? -1.387 25.730 11.715 1.00 85.19 832 SER A N 1
ATOM 6679 C CA . SER A 1 832 ? -0.419 26.219 10.716 1.00 85.19 832 SER A CA 1
ATOM 6680 C C . SER A 1 832 ? 1.004 25.710 10.994 1.00 85.19 832 SER A C 1
ATOM 6682 O O . SER A 1 832 ? 1.688 25.224 10.092 1.00 85.19 832 SER A O 1
ATOM 6684 N N . ALA A 1 833 ? 1.448 25.733 12.256 1.00 84.12 833 ALA A N 1
ATOM 6685 C CA . ALA A 1 833 ? 2.755 25.196 12.647 1.00 84.12 833 ALA A CA 1
ATOM 6686 C C . ALA A 1 833 ? 2.851 23.673 12.437 1.00 84.12 833 ALA A C 1
ATOM 6688 O O . ALA A 1 833 ? 3.893 23.145 12.046 1.00 84.12 833 ALA A O 1
ATOM 6689 N N . LEU A 1 834 ? 1.749 22.966 12.666 1.00 73.38 834 LEU A N 1
ATOM 6690 C CA . LEU A 1 834 ? 1.619 21.519 12.541 1.00 73.38 834 LEU A CA 1
ATOM 6691 C C . LEU A 1 834 ? 1.557 21.041 11.075 1.00 73.38 834 LEU A C 1
ATOM 6693 O O . LEU A 1 834 ? 2.177 20.029 10.716 1.00 73.38 834 LEU A O 1
ATOM 6697 N N . ILE A 1 835 ? 0.791 21.743 10.237 1.00 75.19 835 ILE A N 1
ATOM 6698 C CA . ILE A 1 835 ? 0.515 21.373 8.842 1.00 75.19 835 ILE A CA 1
ATOM 6699 C C . ILE A 1 835 ? 1.607 21.922 7.923 1.00 75.19 835 ILE A C 1
ATOM 6701 O O . ILE A 1 835 ? 2.237 21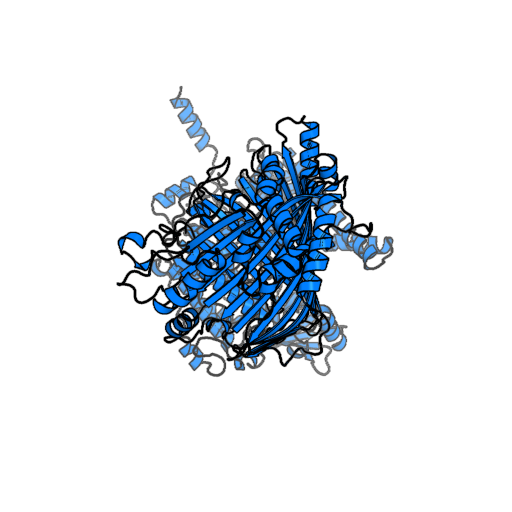.149 7.200 1.00 75.19 835 ILE A O 1
ATOM 6705 N N . ASP A 1 836 ? 1.875 23.224 8.008 1.00 78.81 836 ASP A N 1
ATOM 6706 C CA . ASP A 1 836 ? 2.721 23.945 7.052 1.00 78.81 836 ASP A CA 1
ATOM 6707 C C . ASP A 1 836 ? 4.157 24.136 7.549 1.00 78.81 836 ASP A C 1
ATOM 6709 O O . ASP A 1 836 ? 5.007 24.642 6.814 1.00 78.81 836 ASP A O 1
ATOM 6713 N N . ASN A 1 837 ? 4.460 23.703 8.783 1.00 79.62 837 ASN A N 1
ATOM 6714 C CA . ASN A 1 837 ? 5.758 23.931 9.429 1.00 79.62 837 ASN A CA 1
ATOM 6715 C C . ASN A 1 837 ? 6.057 25.439 9.598 1.00 79.62 837 ASN A C 1
ATOM 6717 O O . ASN A 1 837 ? 7.226 25.825 9.703 1.00 79.62 837 ASN A O 1
ATOM 6721 N N . ASP A 1 838 ? 5.011 26.281 9.602 1.00 87.50 838 ASP A N 1
ATOM 6722 C CA . ASP A 1 838 ? 5.095 27.731 9.780 1.00 87.50 838 ASP A CA 1
ATOM 6723 C C . ASP A 1 838 ? 4.822 28.118 11.237 1.00 87.50 838 ASP A C 1
ATOM 6725 O O . ASP A 1 838 ? 3.691 28.147 11.714 1.00 87.50 838 ASP A O 1
ATOM 6729 N N . PHE A 1 839 ? 5.893 28.455 11.949 1.00 89.44 839 PHE A N 1
ATOM 6730 C CA . PHE A 1 839 ? 5.836 28.882 13.345 1.00 89.44 839 PHE A CA 1
ATOM 6731 C C . PHE A 1 839 ? 5.642 30.394 13.504 1.00 89.44 839 PHE A C 1
ATOM 6733 O O . PHE A 1 839 ? 5.669 30.891 14.629 1.00 89.44 839 PHE A O 1
ATOM 6740 N N . SER A 1 840 ? 5.510 31.157 12.415 1.00 91.06 840 SER A N 1
ATOM 6741 C CA . SER A 1 840 ? 5.538 32.621 12.465 1.00 91.06 840 SER A CA 1
ATOM 6742 C C . SER A 1 840 ? 4.338 33.218 13.201 1.00 91.06 840 SER A C 1
ATOM 6744 O O . SER A 1 840 ? 4.516 34.146 13.991 1.00 91.06 840 SER A O 1
ATOM 6746 N N . SER A 1 841 ? 3.137 32.675 12.993 1.00 90.00 841 SER A N 1
ATOM 6747 C CA . SER A 1 841 ? 1.913 33.060 13.703 1.00 90.00 841 SER A CA 1
ATOM 6748 C C . SER A 1 841 ? 1.992 32.659 15.176 1.00 90.00 841 SER A C 1
ATOM 6750 O O . SER A 1 841 ? 1.847 33.507 16.057 1.00 90.00 841 SER A O 1
ATOM 6752 N N . LEU A 1 842 ? 2.363 31.404 15.446 1.00 89.88 842 LEU A N 1
ATOM 6753 C CA . LEU A 1 842 ? 2.482 30.872 16.800 1.00 89.88 842 LEU A CA 1
ATOM 6754 C C . LEU A 1 842 ? 3.522 31.635 17.632 1.00 89.88 842 LEU A C 1
ATOM 6756 O O . LEU A 1 842 ? 3.252 31.985 18.776 1.00 89.88 842 LEU A O 1
ATOM 6760 N N . ALA A 1 843 ? 4.673 31.984 17.051 1.00 91.25 843 ALA A N 1
ATOM 6761 C CA . ALA A 1 843 ? 5.729 32.740 17.727 1.00 91.25 843 ALA A CA 1
ATOM 6762 C C . ALA A 1 843 ? 5.352 34.198 18.048 1.00 91.25 843 ALA A C 1
ATOM 6764 O O . ALA A 1 843 ? 5.972 34.800 18.925 1.00 91.25 843 ALA A O 1
ATOM 6765 N N . ARG A 1 844 ? 4.355 34.779 17.361 1.00 92.44 844 ARG A N 1
ATOM 6766 C CA . ARG A 1 844 ? 3.810 36.106 17.712 1.00 92.44 844 ARG A CA 1
ATOM 6767 C C . ARG A 1 844 ? 2.883 36.042 18.922 1.00 92.44 844 ARG A C 1
ATOM 6769 O O . ARG A 1 844 ? 2.761 37.037 19.629 1.00 92.44 844 ARG A O 1
ATOM 6776 N N . MET A 1 845 ? 2.228 34.902 19.137 1.00 89.88 845 MET A N 1
ATOM 6777 C CA . MET A 1 845 ? 1.231 34.724 20.196 1.00 89.88 845 MET A CA 1
ATOM 6778 C C . MET A 1 845 ? 1.821 34.080 21.454 1.00 89.88 845 MET A C 1
ATOM 6780 O O . MET A 1 845 ? 1.443 34.440 22.565 1.00 89.88 845 MET A O 1
ATOM 6784 N N . VAL A 1 846 ? 2.772 33.157 21.284 1.00 89.69 846 VAL A N 1
ATOM 6785 C CA . VAL A 1 846 ? 3.395 32.380 22.357 1.00 89.69 846 VAL A CA 1
ATOM 6786 C C . VAL A 1 846 ? 4.908 32.475 22.235 1.00 89.69 846 VAL A C 1
ATOM 6788 O O . VAL A 1 846 ? 5.502 32.096 21.224 1.00 89.69 846 VAL A O 1
ATOM 6791 N N . LYS A 1 847 ? 5.551 32.972 23.292 1.00 87.25 847 LYS A N 1
ATOM 6792 C CA . LYS A 1 847 ? 7.010 33.050 23.358 1.00 87.25 847 LYS A CA 1
ATOM 6793 C C . LYS A 1 847 ? 7.570 31.641 23.598 1.00 87.25 847 LYS A C 1
ATOM 6795 O O . LYS A 1 847 ? 7.280 31.075 24.650 1.00 87.25 847 LYS A O 1
ATOM 6800 N N . PRO A 1 848 ? 8.370 31.072 22.679 1.00 88.94 848 PRO A N 1
ATOM 6801 C CA . PRO A 1 848 ? 8.945 29.755 22.901 1.00 88.94 848 PRO A CA 1
ATOM 6802 C C . PRO A 1 848 ? 10.001 29.798 24.003 1.00 88.94 848 PRO A C 1
ATOM 6804 O O . PRO A 1 848 ? 10.711 30.798 24.161 1.00 88.94 848 PRO A O 1
ATOM 6807 N N . HIS A 1 849 ? 10.178 28.678 24.698 1.00 84.50 849 HIS A N 1
ATOM 6808 C CA . HIS A 1 849 ? 11.419 28.442 25.427 1.00 84.50 849 HIS A CA 1
ATOM 6809 C C . HIS A 1 849 ? 12.470 27.973 24.428 1.00 84.50 849 HIS A C 1
ATOM 6811 O O . HIS A 1 849 ? 12.326 26.918 23.806 1.00 84.50 849 HIS A O 1
ATOM 6817 N N . GLU A 1 850 ? 13.503 28.791 24.245 1.00 87.19 850 GLU A N 1
ATOM 6818 C CA . GLU A 1 850 ? 14.563 28.550 23.275 1.00 87.19 850 GLU A CA 1
ATOM 6819 C C . GLU A 1 850 ? 15.865 28.174 23.978 1.00 87.19 850 GLU A C 1
ATOM 6821 O O . GLU A 1 850 ? 16.347 28.851 24.894 1.00 87.19 850 GLU A O 1
ATOM 6826 N N . TRP A 1 851 ? 16.448 27.090 23.484 1.00 85.62 851 TRP A N 1
ATOM 6827 C CA . TRP A 1 851 ? 17.765 26.603 23.822 1.00 85.62 851 TRP A CA 1
ATOM 6828 C C . TRP A 1 851 ? 18.590 26.529 22.530 1.00 85.62 851 TRP A C 1
ATOM 6830 O O . TRP A 1 851 ? 18.233 25.832 21.587 1.00 85.62 851 TRP A O 1
ATOM 6840 N N . THR A 1 852 ? 19.730 27.217 22.493 1.00 90.38 852 THR A N 1
ATOM 6841 C CA . THR A 1 852 ? 20.752 27.016 21.457 1.00 90.38 852 THR A CA 1
ATOM 6842 C C . THR A 1 852 ? 22.024 26.411 22.046 1.00 90.38 852 THR A C 1
ATOM 6844 O O . THR A 1 852 ? 22.484 26.807 23.115 1.00 90.38 852 THR A O 1
ATOM 6847 N N . GLU A 1 853 ? 22.607 25.435 21.362 1.00 90.56 853 GLU A N 1
ATOM 6848 C CA . GLU A 1 853 ? 23.909 24.858 21.682 1.00 90.56 853 GLU A CA 1
ATOM 6849 C C . GLU A 1 853 ? 24.822 24.952 20.461 1.00 90.56 853 GLU A C 1
ATOM 6851 O O . GLU A 1 853 ? 24.450 24.592 19.349 1.00 90.56 853 GLU A O 1
ATOM 6856 N N . SER A 1 854 ? 26.047 25.420 20.664 1.00 92.50 854 SER A N 1
ATOM 6857 C CA . SER A 1 854 ? 27.102 25.376 19.659 1.00 92.50 854 SER A CA 1
ATOM 6858 C C . SER A 1 854 ? 28.285 24.628 20.242 1.00 92.50 854 SER A C 1
ATOM 6860 O O . SER A 1 854 ? 28.962 25.156 21.123 1.00 92.50 854 SER A O 1
ATOM 6862 N N . SER A 1 855 ? 28.581 23.440 19.724 1.00 90.88 855 SER A N 1
ATOM 6863 C CA . SER A 1 855 ? 29.709 22.629 20.168 1.00 90.88 855 SER A CA 1
ATOM 6864 C C . SER A 1 855 ? 30.752 22.424 19.075 1.00 90.88 855 SER A C 1
ATOM 6866 O O . SER A 1 855 ? 30.480 22.476 17.873 1.00 90.88 855 SER A O 1
ATOM 6868 N N . ARG A 1 856 ? 32.000 22.254 19.505 1.00 91.81 856 ARG A N 1
ATOM 6869 C CA . ARG A 1 856 ? 33.120 21.854 18.657 1.00 91.81 856 ARG A CA 1
ATOM 6870 C C . ARG A 1 856 ? 33.826 20.705 19.337 1.00 91.81 856 ARG A C 1
ATOM 6872 O O . ARG A 1 856 ? 34.427 20.934 20.385 1.00 91.81 856 ARG A O 1
ATOM 6879 N N . ASN A 1 857 ? 33.812 19.531 18.722 1.00 91.62 857 ASN A N 1
ATOM 6880 C CA . ASN A 1 857 ? 34.479 18.353 19.258 1.00 91.62 857 ASN A CA 1
ATOM 6881 C C . ASN A 1 857 ? 35.608 17.900 18.331 1.00 91.62 857 ASN A C 1
ATOM 6883 O O . ASN A 1 857 ? 35.608 18.135 17.121 1.00 91.62 857 ASN A O 1
ATOM 6887 N N . LYS A 1 858 ? 36.609 17.265 18.925 1.00 92.81 858 LYS A N 1
ATOM 6888 C CA . LYS A 1 858 ? 37.764 16.671 18.271 1.00 92.81 858 LYS A CA 1
ATOM 6889 C C . LYS A 1 858 ? 37.948 15.280 18.836 1.00 92.81 858 LYS A C 1
ATOM 6891 O O . LYS A 1 858 ? 38.271 15.124 20.010 1.00 92.81 858 LYS A O 1
ATOM 6896 N N . ASN A 1 859 ? 37.806 14.306 17.962 1.00 92.06 859 ASN A N 1
ATOM 6897 C CA . ASN A 1 859 ? 37.989 12.900 18.228 1.00 92.06 859 ASN A CA 1
ATOM 6898 C C . ASN A 1 859 ? 39.269 12.424 17.545 1.00 92.06 859 ASN A C 1
ATOM 6900 O O . ASN A 1 859 ? 39.500 12.720 16.373 1.00 92.06 859 ASN A O 1
ATOM 6904 N N . SER A 1 860 ? 40.098 11.671 18.252 1.00 92.19 860 SER A N 1
ATOM 6905 C CA . SER A 1 860 ? 41.132 10.845 17.649 1.00 92.19 860 SER A CA 1
ATOM 6906 C C . SER A 1 860 ? 41.020 9.421 18.155 1.00 92.19 860 SER A C 1
ATOM 6908 O O . SER A 1 860 ? 40.708 9.179 19.316 1.00 92.19 860 SER A O 1
ATOM 6910 N N . HIS A 1 861 ? 41.237 8.472 17.262 1.00 91.31 861 HIS A N 1
ATOM 6911 C CA . HIS A 1 861 ? 41.032 7.060 17.521 1.00 91.31 861 HIS A CA 1
ATOM 6912 C C . HIS A 1 861 ? 42.177 6.279 16.907 1.00 91.31 861 HIS A C 1
ATOM 6914 O O . HIS A 1 861 ? 42.406 6.359 15.701 1.00 91.31 861 HIS A O 1
ATOM 6920 N N . PHE A 1 862 ? 42.888 5.533 17.741 1.00 90.94 862 PHE A N 1
ATOM 6921 C CA . PHE A 1 862 ? 43.986 4.676 17.330 1.00 90.94 862 PHE A CA 1
ATOM 6922 C C . PHE A 1 862 ? 43.721 3.261 17.807 1.00 90.94 862 PHE A C 1
ATOM 6924 O O . PHE A 1 862 ? 43.607 3.042 19.010 1.00 90.94 862 PHE A O 1
ATOM 6931 N N . ALA A 1 863 ? 43.680 2.306 16.888 1.00 89.19 863 ALA A N 1
ATOM 6932 C CA . ALA A 1 863 ? 43.560 0.897 17.222 1.00 89.19 863 ALA A CA 1
ATOM 6933 C C . ALA A 1 863 ? 44.671 0.090 16.554 1.00 89.19 863 ALA A C 1
ATOM 6935 O O . ALA A 1 863 ? 45.032 0.341 15.405 1.00 89.19 863 ALA A O 1
ATOM 6936 N N . PHE A 1 864 ? 45.199 -0.884 17.285 1.00 89.44 864 PHE A N 1
ATOM 6937 C CA . PHE A 1 864 ? 46.150 -1.862 16.783 1.00 89.44 864 PHE A CA 1
ATOM 6938 C C . PHE A 1 864 ? 45.862 -3.212 17.437 1.00 89.44 864 PHE A C 1
ATOM 6940 O O . PHE A 1 864 ? 46.050 -3.385 18.643 1.00 89.44 864 PHE A O 1
ATOM 6947 N N . PHE A 1 865 ? 45.414 -4.173 16.634 1.00 85.81 865 PHE A N 1
ATOM 6948 C CA . PHE A 1 865 ? 44.986 -5.492 17.084 1.00 85.81 865 PHE A CA 1
ATOM 6949 C C . PHE A 1 865 ? 43.857 -5.384 18.127 1.00 85.81 865 PHE A C 1
ATOM 6951 O O . PHE A 1 865 ? 42.819 -4.791 17.840 1.00 85.81 865 PHE A O 1
ATOM 6958 N N . VAL A 1 866 ? 44.059 -5.914 19.334 1.00 82.62 866 VAL A N 1
ATOM 6959 C CA . VAL A 1 866 ? 43.109 -5.779 20.448 1.00 82.62 866 VAL A CA 1
ATOM 6960 C C . VAL A 1 866 ? 43.141 -4.402 21.098 1.00 82.62 866 VAL A C 1
ATOM 6962 O O . VAL A 1 866 ? 42.176 -4.041 21.758 1.00 82.62 866 VAL A O 1
ATOM 6965 N N . TRP A 1 867 ? 44.233 -3.647 20.945 1.00 87.62 867 TRP A N 1
ATOM 6966 C CA . TRP A 1 867 ? 44.453 -2.388 21.648 1.00 87.62 867 TRP A CA 1
ATOM 6967 C C . TRP A 1 867 ? 43.719 -1.253 20.976 1.00 87.62 867 TRP A C 1
ATOM 6969 O O . TRP A 1 867 ? 43.772 -1.091 19.756 1.00 87.62 867 TRP A O 1
ATOM 6979 N N . ASN A 1 868 ? 43.126 -0.397 21.790 1.00 88.31 868 ASN A N 1
ATOM 6980 C CA . ASN A 1 868 ? 42.464 0.783 21.307 1.00 88.31 868 ASN A CA 1
ATOM 6981 C C . ASN A 1 868 ? 42.645 1.970 22.258 1.00 88.31 868 ASN A C 1
ATOM 6983 O O . ASN A 1 868 ? 42.708 1.850 23.483 1.00 88.31 868 ASN A O 1
ATOM 6987 N N . ARG A 1 869 ? 42.777 3.143 21.647 1.00 91.50 869 ARG A N 1
ATOM 6988 C CA . ARG A 1 869 ? 42.926 4.423 22.310 1.00 91.50 869 ARG A CA 1
ATOM 6989 C C . ARG A 1 869 ? 42.061 5.458 21.614 1.00 91.50 869 ARG A C 1
ATOM 6991 O O . ARG A 1 869 ? 42.383 5.893 20.509 1.00 91.50 869 ARG A O 1
ATOM 6998 N N . GLY A 1 870 ? 41.039 5.925 22.311 1.00 91.69 870 GLY A N 1
ATOM 6999 C CA . GLY A 1 870 ? 40.254 7.078 21.898 1.00 91.69 870 GLY A CA 1
ATOM 7000 C C . GLY A 1 870 ? 40.645 8.317 22.695 1.00 91.69 870 GLY A C 1
ATOM 7001 O O . GLY A 1 870 ? 40.954 8.246 23.884 1.00 91.69 870 GLY A O 1
ATOM 7002 N N . ARG A 1 871 ? 40.608 9.474 22.048 1.00 92.00 871 ARG A N 1
ATOM 7003 C CA . ARG A 1 871 ? 40.563 10.774 22.708 1.00 92.00 871 ARG A CA 1
ATOM 7004 C C . ARG A 1 871 ? 39.413 11.569 22.126 1.00 92.00 871 ARG A C 1
ATOM 7006 O O . ARG A 1 871 ? 39.371 11.755 20.918 1.00 92.00 871 ARG A O 1
ATOM 7013 N N . ASN A 1 872 ? 38.529 12.069 22.968 1.00 91.56 872 ASN A N 1
ATOM 7014 C CA . ASN A 1 872 ? 37.527 13.059 22.608 1.00 91.56 872 ASN A CA 1
ATOM 7015 C C . ASN A 1 872 ? 37.828 14.332 23.392 1.00 91.56 872 ASN A C 1
ATOM 7017 O O . ASN A 1 872 ? 38.209 14.280 24.555 1.00 91.56 872 ASN A O 1
ATOM 7021 N N . SER A 1 873 ? 37.694 15.488 22.773 1.00 91.19 873 SER A N 1
ATOM 7022 C CA . SER A 1 873 ? 37.743 16.759 23.480 1.00 91.19 873 SER A CA 1
ATOM 7023 C C . SER A 1 873 ? 36.817 17.735 22.803 1.00 91.19 873 SER A C 1
ATOM 7025 O O . SER A 1 873 ? 36.769 17.783 21.576 1.00 91.19 873 SER A O 1
ATOM 7027 N N . GLY A 1 874 ? 36.121 18.548 23.577 1.00 89.81 874 GLY A N 1
ATOM 7028 C CA . GLY A 1 874 ? 35.177 19.481 23.005 1.00 89.81 874 GLY A CA 1
ATOM 7029 C C . GLY A 1 874 ? 34.891 20.671 23.888 1.00 89.81 874 GLY A C 1
ATOM 7030 O O . GLY A 1 874 ? 35.182 20.672 25.082 1.00 89.81 874 GLY A O 1
ATOM 7031 N N . VAL A 1 875 ? 34.333 21.701 23.266 1.00 89.00 875 VAL A N 1
ATOM 7032 C CA . VAL A 1 875 ? 33.784 22.871 23.950 1.00 89.00 875 VAL A CA 1
ATOM 7033 C C . VAL A 1 875 ? 32.398 23.122 23.383 1.00 89.00 875 VAL A C 1
ATOM 7035 O O . VAL A 1 875 ? 32.264 23.233 22.163 1.00 89.00 875 VAL A O 1
ATOM 7038 N N . SER A 1 876 ? 31.396 23.237 24.246 1.00 89.00 876 SER A N 1
ATOM 7039 C CA . SER A 1 876 ? 30.053 23.682 23.903 1.00 89.00 876 SER A CA 1
ATOM 7040 C C . SER A 1 876 ? 29.691 24.974 24.629 1.00 89.00 876 SER A C 1
ATOM 7042 O O . SER A 1 876 ? 30.067 25.206 25.777 1.00 89.00 876 SER A O 1
ATOM 7044 N N . GLU A 1 877 ? 28.994 25.847 23.914 1.00 90.88 877 GLU A N 1
ATOM 7045 C CA . GLU A 1 877 ? 28.307 27.010 24.461 1.00 90.88 877 GLU A CA 1
ATOM 7046 C C . GLU A 1 877 ? 26.812 26.725 24.393 1.00 90.88 877 GLU A C 1
ATOM 7048 O O . GLU A 1 877 ? 26.273 26.471 23.318 1.00 90.88 877 GLU A O 1
ATOM 7053 N N . LEU A 1 878 ? 26.166 26.760 25.548 1.00 87.56 878 LEU A N 1
ATOM 7054 C CA . LEU A 1 878 ? 24.751 26.536 25.761 1.00 87.56 878 LEU A CA 1
ATOM 7055 C C . LEU A 1 878 ? 24.103 27.878 26.119 1.00 87.56 878 LEU A C 1
ATOM 7057 O O . LEU A 1 878 ? 24.480 28.487 27.114 1.00 87.56 878 LEU A O 1
ATOM 7061 N N . THR A 1 879 ? 23.127 28.342 25.346 1.00 88.00 879 THR A N 1
ATOM 7062 C CA . THR A 1 879 ? 22.318 29.520 25.685 1.00 88.00 879 THR A CA 1
ATOM 7063 C C . THR A 1 879 ? 20.876 29.097 25.917 1.00 88.00 879 THR A C 1
ATOM 7065 O O . THR A 1 879 ? 20.253 28.533 25.021 1.00 88.00 879 THR A O 1
ATOM 7068 N N . VAL A 1 880 ? 20.340 29.392 27.100 1.00 83.12 880 VAL A N 1
ATOM 7069 C CA . VAL A 1 880 ? 18.945 29.114 27.475 1.00 83.12 880 VAL A CA 1
ATOM 7070 C C . VAL A 1 880 ? 18.333 30.402 28.000 1.00 83.12 880 VAL A C 1
ATOM 7072 O O . VAL A 1 880 ? 18.837 30.968 28.968 1.00 83.12 880 VAL A O 1
ATOM 7075 N N . ASN A 1 881 ? 17.277 30.896 27.350 1.00 75.06 881 ASN A N 1
ATOM 7076 C CA . ASN A 1 881 ? 16.575 32.128 27.749 1.00 75.06 881 ASN A CA 1
ATOM 7077 C C . ASN A 1 881 ? 17.510 33.338 28.020 1.00 75.06 881 ASN A C 1
ATOM 7079 O O . ASN A 1 881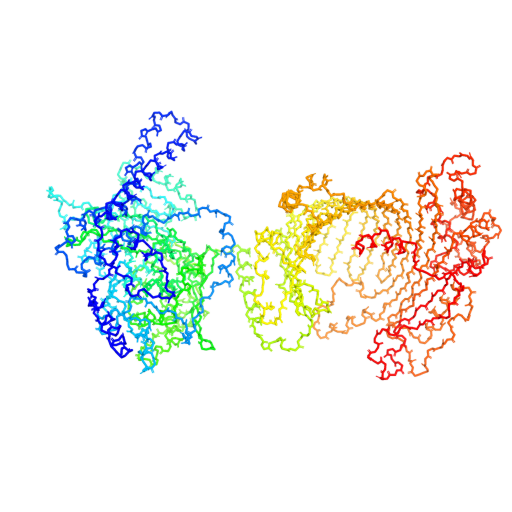 ? 17.230 34.173 28.875 1.00 75.06 881 ASN A O 1
ATOM 7083 N N . GLY A 1 882 ? 18.637 33.431 27.302 1.00 77.31 882 GLY A N 1
ATOM 7084 C CA . GLY A 1 882 ? 19.638 34.499 27.442 1.00 77.31 882 GLY A CA 1
ATOM 7085 C C . GLY A 1 882 ? 20.771 34.228 28.443 1.00 77.31 882 GLY A C 1
ATOM 7086 O O . GLY A 1 882 ? 21.789 34.919 28.393 1.00 77.31 882 GLY A O 1
ATOM 7087 N N . GLN A 1 883 ? 20.662 33.205 29.298 1.00 81.06 883 GLN A N 1
ATOM 7088 C CA . GLN A 1 883 ? 21.760 32.765 30.160 1.00 81.06 883 GLN A CA 1
ATOM 7089 C C . GLN A 1 883 ? 22.706 31.847 29.383 1.00 81.06 883 GLN A C 1
ATOM 7091 O O . GLN A 1 883 ? 22.265 30.912 28.714 1.00 81.06 883 GLN A O 1
ATOM 7096 N N . LYS A 1 884 ? 24.012 32.114 29.479 1.00 86.62 884 LYS A N 1
ATOM 7097 C CA . LYS A 1 884 ? 25.057 31.354 28.788 1.00 86.62 884 LYS A CA 1
ATOM 7098 C C . LYS A 1 884 ? 25.799 30.431 29.749 1.00 86.62 884 LYS A C 1
ATOM 7100 O O . LYS A 1 884 ? 26.284 30.872 30.790 1.00 86.62 884 LYS A O 1
ATOM 7105 N N . LEU A 1 885 ? 25.942 29.176 29.356 1.00 86.44 885 LEU A N 1
ATOM 7106 C CA . LEU A 1 885 ? 26.749 28.155 30.005 1.00 86.44 885 LEU A CA 1
ATOM 7107 C C . LEU A 1 885 ? 27.823 27.682 29.020 1.00 86.44 885 LEU A C 1
ATOM 7109 O O . LEU A 1 885 ? 27.551 27.484 27.840 1.00 86.44 885 LEU A O 1
ATOM 7113 N N . TYR A 1 886 ? 29.041 27.482 29.502 1.00 88.50 886 TYR A N 1
ATOM 7114 C CA . TYR A 1 886 ? 30.099 26.814 28.756 1.00 88.50 886 TYR A CA 1
ATOM 7115 C C . TYR A 1 886 ? 30.377 25.457 29.375 1.00 88.50 886 TYR A C 1
ATOM 7117 O O . TYR A 1 886 ? 30.539 25.346 30.590 1.00 88.50 886 TYR A O 1
ATOM 7125 N N . VAL A 1 887 ? 30.500 24.449 28.522 1.00 88.38 887 VAL A N 1
ATOM 7126 C CA . VAL A 1 887 ? 30.977 23.127 28.905 1.00 88.38 887 VAL A CA 1
ATOM 7127 C C . VAL A 1 887 ? 32.220 22.830 28.087 1.00 88.38 887 VAL A C 1
ATOM 7129 O O . VAL A 1 887 ? 32.238 23.006 26.872 1.00 88.38 887 VAL A O 1
ATOM 7132 N N . ALA A 1 888 ? 33.285 22.391 28.738 1.00 89.00 888 ALA A N 1
ATOM 7133 C CA . ALA A 1 888 ? 34.460 21.873 28.059 1.00 89.00 888 ALA A CA 1
ATOM 7134 C C . ALA A 1 888 ? 34.766 20.491 28.605 1.00 89.00 888 ALA A C 1
ATOM 7136 O O . ALA A 1 888 ? 34.650 20.264 29.803 1.00 89.00 888 ALA A O 1
ATOM 7137 N N . HIS A 1 889 ? 35.147 19.563 27.741 1.00 91.50 889 HIS A N 1
ATOM 7138 C CA . HIS A 1 889 ? 35.479 18.219 28.177 1.00 91.50 889 HIS A CA 1
ATOM 7139 C C . HIS A 1 889 ? 36.681 17.664 27.429 1.00 91.50 889 HIS A C 1
ATOM 7141 O O . HIS A 1 889 ? 37.002 18.078 26.311 1.00 91.50 889 HIS A O 1
ATOM 7147 N N . LYS A 1 890 ? 37.335 16.700 28.065 1.00 92.00 890 LYS A N 1
ATOM 7148 C CA . LYS A 1 890 ? 38.345 15.840 27.478 1.00 92.00 890 LYS A CA 1
ATOM 7149 C C . LYS A 1 890 ? 38.191 14.439 28.045 1.00 92.00 890 LYS A C 1
ATOM 7151 O O . LYS A 1 890 ? 38.281 14.233 29.248 1.00 92.00 890 LYS A O 1
ATOM 7156 N N . THR A 1 891 ? 38.017 13.480 27.159 1.00 91.31 891 THR A N 1
ATOM 7157 C CA . THR A 1 891 ? 37.871 12.073 27.476 1.00 91.31 891 THR A CA 1
ATOM 7158 C C . THR A 1 891 ? 38.988 11.287 26.813 1.00 91.31 891 THR A C 1
ATOM 7160 O O . THR A 1 891 ? 39.155 11.350 25.600 1.00 91.31 891 THR A O 1
ATOM 7163 N N . ASP A 1 892 ? 39.719 10.508 27.592 1.00 89.69 892 ASP A N 1
ATOM 7164 C CA . ASP A 1 892 ? 40.708 9.554 27.122 1.00 89.69 892 ASP A CA 1
ATOM 7165 C C . ASP A 1 892 ? 40.216 8.132 27.445 1.00 89.69 892 ASP A C 1
ATOM 7167 O O . ASP A 1 892 ? 39.906 7.810 28.593 1.00 89.69 892 ASP A O 1
ATOM 7171 N N . THR A 1 893 ? 40.186 7.263 26.437 1.00 90.00 893 THR A N 1
ATOM 7172 C CA . THR A 1 893 ? 39.860 5.837 26.572 1.00 90.00 893 THR A CA 1
ATOM 7173 C C . THR A 1 893 ? 41.063 4.986 26.210 1.00 90.00 893 THR A C 1
ATOM 7175 O O . THR A 1 893 ? 41.801 5.297 25.273 1.00 90.00 893 THR A O 1
ATOM 7178 N N . TYR A 1 894 ? 41.266 3.915 26.969 1.00 89.62 894 TYR A N 1
ATOM 7179 C CA . TYR A 1 894 ? 42.293 2.910 26.733 1.00 89.62 894 TYR A CA 1
ATOM 7180 C C . TYR A 1 894 ? 41.681 1.551 27.011 1.00 89.62 894 TYR A C 1
ATOM 7182 O O . TYR A 1 894 ? 41.430 1.238 28.169 1.00 89.62 894 TYR A O 1
ATOM 7190 N N . ASP A 1 895 ? 41.457 0.742 25.995 1.00 88.31 895 ASP A N 1
ATOM 7191 C CA . ASP A 1 895 ? 40.887 -0.584 26.181 1.00 88.31 895 ASP A CA 1
ATOM 7192 C C . ASP A 1 895 ? 41.569 -1.619 25.295 1.00 88.31 895 ASP A C 1
ATOM 7194 O O . ASP A 1 895 ? 42.201 -1.299 24.284 1.00 88.31 895 ASP A O 1
ATOM 7198 N N . ARG A 1 896 ? 41.483 -2.876 25.726 1.00 84.12 896 ARG A N 1
ATOM 7199 C CA . ARG A 1 896 ? 41.836 -4.032 24.917 1.00 84.12 896 ARG A CA 1
ATOM 7200 C C . ARG A 1 896 ? 40.696 -5.038 24.947 1.00 84.12 896 ARG A C 1
ATOM 7202 O O . ARG A 1 896 ? 40.136 -5.303 26.002 1.00 84.12 896 ARG A O 1
ATOM 7209 N N . SER A 1 897 ? 40.323 -5.569 23.788 1.00 81.88 897 SER A N 1
ATOM 7210 C CA . SER A 1 897 ? 39.316 -6.629 23.704 1.00 81.88 897 SER A CA 1
ATOM 7211 C C . SER A 1 897 ? 39.494 -7.447 22.429 1.00 81.88 897 SER A C 1
ATOM 7213 O O . SER A 1 897 ? 39.680 -6.879 21.351 1.00 81.88 897 SER A O 1
ATOM 7215 N N . LEU A 1 898 ? 39.413 -8.775 22.553 1.00 74.06 898 LEU A N 1
ATOM 7216 C CA . LEU A 1 898 ? 39.456 -9.706 21.419 1.00 74.06 898 LEU A CA 1
ATOM 7217 C C . LEU A 1 898 ? 38.204 -9.603 20.544 1.00 74.06 898 LEU A C 1
ATOM 7219 O O . LEU A 1 898 ? 38.308 -9.724 19.327 1.00 74.06 898 LEU A O 1
ATOM 7223 N N . SER A 1 899 ? 37.041 -9.311 21.136 1.00 69.38 899 SER A N 1
ATOM 7224 C CA . SER A 1 899 ? 35.774 -9.120 20.409 1.00 69.38 899 SER A CA 1
ATOM 7225 C C . SER A 1 899 ? 35.856 -8.067 19.297 1.00 69.38 899 SER A C 1
ATOM 7227 O O . SER A 1 899 ? 35.113 -8.131 18.328 1.00 69.38 899 SER A O 1
ATOM 7229 N N . ARG A 1 900 ? 36.794 -7.118 19.399 1.00 70.69 900 ARG A N 1
ATOM 7230 C CA . ARG A 1 900 ? 36.954 -6.002 18.454 1.00 70.69 900 ARG A CA 1
ATOM 7231 C C . ARG A 1 900 ? 37.717 -6.343 17.182 1.00 70.69 900 ARG A C 1
ATOM 7233 O O . ARG A 1 900 ? 37.880 -5.464 16.333 1.00 70.69 900 ARG A O 1
ATOM 7240 N N . ILE A 1 901 ? 38.217 -7.570 17.076 1.00 67.06 901 ILE A N 1
ATOM 7241 C CA . ILE A 1 901 ? 38.858 -8.068 15.861 1.00 67.06 901 ILE A CA 1
ATOM 7242 C C . ILE A 1 901 ? 37.793 -8.360 14.786 1.00 67.06 901 ILE A C 1
ATOM 7244 O O . ILE A 1 901 ? 38.062 -8.182 13.604 1.00 67.06 901 ILE A O 1
ATOM 7248 N N . TRP A 1 902 ? 36.567 -8.710 15.186 1.00 64.88 902 TRP A N 1
ATOM 7249 C CA . TRP A 1 902 ? 35.475 -9.128 14.299 1.00 64.88 902 TRP A CA 1
ATOM 7250 C C . TRP A 1 902 ? 34.348 -8.080 14.292 1.00 64.88 902 TRP A C 1
ATOM 7252 O O . TRP A 1 902 ? 34.050 -7.475 15.320 1.00 64.88 902 TRP A O 1
ATOM 7262 N N . ASN A 1 903 ? 33.735 -7.830 13.130 1.00 55.34 903 ASN A N 1
ATOM 7263 C CA . ASN A 1 903 ? 32.642 -6.850 12.998 1.00 55.34 903 ASN A CA 1
ATOM 7264 C C . ASN A 1 903 ? 31.283 -7.405 13.446 1.00 55.34 903 ASN A C 1
ATOM 7266 O O . ASN A 1 903 ? 30.468 -6.648 13.964 1.00 55.34 903 ASN A O 1
ATOM 7270 N N . ASP A 1 904 ? 31.070 -8.707 13.262 1.00 55.91 904 ASP A N 1
ATOM 7271 C CA . ASP A 1 904 ? 29.856 -9.424 13.632 1.00 55.91 904 ASP A CA 1
ATOM 7272 C C . ASP A 1 904 ? 30.237 -10.617 14.515 1.00 55.91 904 ASP A C 1
ATOM 7274 O O . ASP A 1 904 ? 31.326 -11.182 14.373 1.00 55.91 904 ASP A O 1
ATOM 7278 N N . LYS A 1 905 ? 29.340 -11.014 15.428 1.00 56.94 905 LYS A N 1
ATOM 7279 C CA . LYS A 1 905 ? 29.451 -12.296 16.141 1.00 56.94 905 LYS A CA 1
ATOM 7280 C C . LYS A 1 905 ? 29.735 -13.391 15.114 1.00 56.94 905 LYS A C 1
ATOM 7282 O O . LYS A 1 905 ? 29.039 -13.452 14.104 1.00 56.94 905 LYS A O 1
ATOM 7287 N N . VAL A 1 906 ? 30.760 -14.213 15.341 1.00 55.19 906 VAL A N 1
ATOM 7288 C CA . VAL A 1 906 ? 31.200 -15.212 14.354 1.00 55.19 906 VAL A CA 1
ATOM 7289 C C . VAL A 1 906 ? 30.050 -16.187 14.094 1.00 55.19 906 VAL A C 1
ATOM 7291 O O . VAL A 1 906 ? 29.772 -17.045 14.927 1.00 55.19 906 VAL A O 1
ATOM 7294 N N . LYS A 1 907 ? 29.369 -16.052 12.948 1.00 47.03 907 LYS A N 1
ATOM 7295 C CA . LYS A 1 907 ? 28.226 -16.890 12.548 1.00 47.03 907 LYS A CA 1
ATOM 7296 C C . LYS A 1 907 ? 28.737 -18.228 12.006 1.00 47.03 907 LYS A C 1
ATOM 7298 O O . LYS A 1 907 ? 28.799 -18.440 10.801 1.00 47.03 907 LYS A O 1
ATOM 7303 N N . GLY A 1 908 ? 29.183 -19.101 12.909 1.00 49.59 908 GLY A N 1
ATOM 7304 C CA . GLY A 1 908 ? 29.952 -20.312 12.589 1.00 49.59 908 GLY A CA 1
ATOM 7305 C C . GLY A 1 908 ? 29.380 -21.618 13.149 1.00 49.59 908 GLY A C 1
ATOM 7306 O O . GLY A 1 908 ? 30.146 -22.526 13.471 1.00 49.59 908 GLY A O 1
ATOM 7307 N N . GLY A 1 909 ? 28.059 -21.730 13.319 1.00 58.19 909 GLY A N 1
ATOM 7308 C CA . GLY A 1 909 ? 27.429 -22.951 13.834 1.00 58.19 909 GLY A CA 1
ATOM 7309 C C . GLY A 1 909 ? 27.856 -23.271 15.273 1.00 58.19 909 GLY A C 1
ATOM 7310 O O . GLY A 1 909 ? 27.892 -22.393 16.125 1.00 58.19 909 GLY A O 1
ATOM 7311 N N . VAL A 1 910 ? 28.196 -24.530 15.568 1.00 48.09 910 VAL A N 1
ATOM 7312 C CA . VAL A 1 910 ? 28.444 -25.025 16.945 1.00 48.09 910 VAL A CA 1
ATOM 7313 C C . VAL A 1 910 ? 29.598 -24.298 17.669 1.00 48.09 910 VAL A C 1
ATOM 7315 O O . VAL A 1 910 ? 29.643 -24.289 18.897 1.00 48.09 910 VAL A O 1
ATOM 7318 N N . ALA A 1 911 ? 30.514 -23.652 16.937 1.00 50.44 911 ALA A N 1
ATOM 7319 C CA . ALA A 1 911 ? 31.629 -22.885 17.506 1.00 50.44 911 ALA A CA 1
ATOM 7320 C C . ALA A 1 911 ? 31.267 -21.432 17.886 1.00 50.44 911 ALA A C 1
ATOM 7322 O O . ALA A 1 911 ? 32.017 -20.790 18.621 1.00 50.44 911 ALA A O 1
ATOM 7323 N N . GLU A 1 912 ? 30.123 -20.913 17.427 1.00 60.62 912 GLU A N 1
ATOM 7324 C CA . GLU A 1 912 ? 29.688 -19.524 17.637 1.00 60.62 912 GLU A CA 1
ATOM 7325 C C . GLU A 1 912 ? 29.603 -19.117 19.122 1.00 60.62 912 GLU A C 1
ATOM 7327 O O . GLU A 1 912 ? 30.160 -18.072 19.477 1.00 60.62 912 GLU A O 1
ATOM 7332 N N . PRO A 1 913 ? 28.995 -19.909 20.030 1.00 58.69 913 PRO A N 1
ATOM 7333 C CA . PRO A 1 913 ? 28.935 -19.540 21.442 1.00 58.69 913 PRO A CA 1
ATOM 7334 C C . PRO A 1 913 ? 30.326 -19.469 22.072 1.00 58.69 913 PRO A C 1
ATOM 7336 O O . PRO A 1 913 ? 30.586 -18.590 22.884 1.00 58.69 913 PRO A O 1
ATOM 7339 N N . VAL A 1 914 ? 31.235 -20.363 21.669 1.00 63.53 914 VAL A N 1
ATOM 7340 C CA . VAL A 1 914 ? 32.582 -20.476 22.243 1.00 63.53 914 VAL A CA 1
ATOM 7341 C C . VAL A 1 914 ? 33.466 -19.318 21.789 1.00 63.53 914 VAL A C 1
ATOM 7343 O O . VAL A 1 914 ? 34.128 -18.698 22.615 1.00 63.53 914 VAL A O 1
ATOM 7346 N N . VAL A 1 915 ? 33.460 -18.984 20.497 1.00 62.00 915 VAL A N 1
ATOM 7347 C CA . VAL A 1 915 ? 34.300 -17.905 19.950 1.00 62.00 915 VAL A CA 1
ATOM 7348 C C . VAL A 1 915 ? 33.837 -16.537 20.447 1.00 62.00 915 VAL A C 1
ATOM 7350 O O . VAL A 1 915 ? 34.669 -15.716 20.835 1.00 62.00 915 VAL A O 1
ATOM 7353 N N . ASN A 1 916 ? 32.523 -16.302 20.506 1.00 62.97 916 ASN A N 1
ATOM 7354 C CA . ASN A 1 916 ? 31.987 -15.048 21.033 1.00 62.97 916 ASN A CA 1
ATOM 7355 C C . ASN A 1 916 ? 32.210 -14.931 22.546 1.00 62.97 916 ASN A C 1
ATOM 7357 O O . ASN A 1 916 ? 32.636 -13.875 23.005 1.00 62.97 916 ASN A O 1
ATOM 7361 N N . PHE A 1 917 ? 32.027 -16.022 23.301 1.00 66.62 917 PHE A N 1
ATOM 7362 C CA . PHE A 1 917 ? 32.348 -16.058 24.729 1.00 66.62 917 PHE A CA 1
ATOM 7363 C C . PHE A 1 917 ? 33.827 -15.740 24.979 1.00 66.62 917 PHE A C 1
ATOM 7365 O O . PHE A 1 917 ? 34.133 -14.845 25.756 1.00 66.62 917 PHE A O 1
ATOM 7372 N N . VAL A 1 918 ? 34.756 -16.393 24.271 1.00 65.38 918 VAL A N 1
ATOM 7373 C CA . VAL A 1 918 ? 36.202 -16.137 24.411 1.00 65.38 918 VAL A CA 1
ATOM 7374 C C . VAL A 1 918 ? 36.573 -14.709 23.986 1.00 65.38 918 VAL A C 1
ATOM 7376 O O . VAL A 1 918 ? 37.424 -14.080 24.615 1.00 65.38 918 VAL A O 1
ATOM 7379 N N . GLY A 1 919 ? 35.926 -14.175 22.946 1.00 62.50 919 GLY A N 1
ATOM 7380 C CA . GLY A 1 919 ? 36.133 -12.804 22.477 1.00 62.50 919 GLY A CA 1
ATOM 7381 C C . GLY A 1 919 ? 35.698 -11.738 23.488 1.00 62.50 919 GLY A C 1
ATOM 7382 O O . GLY A 1 919 ? 36.389 -10.727 23.647 1.00 62.50 919 GLY A O 1
ATOM 7383 N N . GLU A 1 920 ? 34.578 -11.966 24.176 1.00 66.00 920 GLU A N 1
ATOM 7384 C CA . GLU A 1 920 ? 34.047 -11.090 25.228 1.00 66.00 920 GLU A CA 1
ATOM 7385 C C . GLU A 1 920 ? 34.815 -11.253 26.556 1.00 66.00 920 GLU A C 1
ATOM 7387 O O . GLU A 1 920 ? 35.025 -10.267 27.261 1.00 66.00 920 GLU A O 1
ATOM 7392 N N . PHE A 1 921 ? 35.340 -12.447 26.849 1.00 69.25 921 PHE A N 1
ATOM 7393 C CA . PHE A 1 921 ? 36.050 -12.782 28.093 1.00 69.25 921 PHE A CA 1
ATOM 7394 C C . PHE A 1 921 ? 37.354 -11.989 28.326 1.00 69.25 921 PHE A C 1
ATOM 7396 O O . PHE A 1 921 ? 37.779 -11.825 29.461 1.00 69.25 921 PHE A O 1
ATOM 7403 N N . TRP A 1 922 ? 38.003 -11.469 27.275 1.00 72.06 922 TRP A N 1
ATOM 7404 C CA . TRP A 1 922 ? 39.303 -10.765 27.366 1.00 72.06 922 TRP A CA 1
ATOM 7405 C C . TRP A 1 922 ? 39.187 -9.230 27.285 1.00 72.06 922 TRP A C 1
ATOM 7407 O O . TRP A 1 922 ? 40.134 -8.545 26.886 1.00 72.06 922 TRP A O 1
ATOM 7417 N N . GLY A 1 923 ? 38.008 -8.675 27.571 1.00 78.88 923 GLY A N 1
ATOM 7418 C CA . GLY A 1 923 ? 37.785 -7.231 27.584 1.00 78.88 923 GLY A CA 1
ATOM 7419 C C . GLY A 1 923 ? 38.289 -6.573 28.868 1.00 78.88 923 GLY A C 1
ATOM 7420 O O . GLY A 1 923 ? 37.765 -6.849 29.935 1.00 78.88 923 GLY A O 1
ATOM 7421 N N . GLU A 1 924 ? 39.233 -5.641 28.767 1.00 86.75 924 GLU A N 1
ATOM 7422 C CA . GLU A 1 924 ? 39.556 -4.724 29.867 1.00 86.75 924 GLU A CA 1
ATOM 7423 C C . GLU A 1 924 ? 39.726 -3.298 29.344 1.00 86.75 924 GLU A C 1
ATOM 7425 O O . GLU A 1 924 ? 40.113 -3.067 28.191 1.00 86.75 924 GLU A O 1
ATOM 7430 N N . GLY A 1 925 ? 39.499 -2.312 30.202 1.00 88.06 925 GLY A N 1
ATOM 7431 C CA . GLY A 1 925 ? 39.690 -0.930 29.805 1.00 88.06 925 GLY A CA 1
ATOM 7432 C C . GLY A 1 925 ? 39.712 0.072 30.939 1.00 88.06 925 GLY A C 1
ATOM 7433 O O . GLY A 1 925 ? 39.391 -0.204 32.092 1.00 88.06 925 GLY A O 1
ATOM 7434 N N . LYS A 1 926 ? 40.161 1.274 30.585 1.00 90.00 926 LYS A N 1
ATOM 7435 C CA . LYS A 1 926 ? 40.266 2.450 31.441 1.00 90.00 926 LYS A CA 1
ATOM 7436 C C . LYS A 1 926 ? 39.690 3.649 30.708 1.00 90.00 926 LYS A C 1
ATOM 7438 O O . LYS A 1 926 ? 40.014 3.902 29.545 1.00 90.00 926 LYS A O 1
ATOM 7443 N N . TYR A 1 927 ? 38.894 4.417 31.426 1.00 90.25 927 TYR A N 1
ATOM 7444 C CA . TYR A 1 927 ? 38.228 5.617 30.951 1.00 90.25 927 TYR A CA 1
ATOM 7445 C C . TYR A 1 927 ? 38.598 6.770 31.876 1.00 90.25 927 TYR A C 1
ATOM 7447 O O . TYR A 1 927 ? 38.542 6.632 33.095 1.00 90.25 927 TYR A O 1
ATOM 7455 N N . VAL A 1 928 ? 39.009 7.901 31.312 1.00 90.38 928 VAL A N 1
ATOM 7456 C CA . VAL A 1 928 ? 39.247 9.136 32.061 1.00 90.38 928 VAL A CA 1
ATOM 7457 C C . VAL A 1 928 ? 38.505 10.252 31.361 1.00 90.38 928 VAL A C 1
ATOM 7459 O O . VAL A 1 928 ? 38.803 10.552 30.212 1.00 90.38 928 VAL A O 1
ATOM 7462 N N . ASN A 1 929 ? 37.569 10.887 32.049 1.00 91.38 929 ASN A N 1
ATOM 7463 C CA . ASN A 1 929 ? 36.850 12.047 31.557 1.00 91.38 929 ASN A CA 1
ATOM 7464 C C . ASN A 1 929 ? 37.069 13.229 32.479 1.00 91.38 929 ASN A C 1
ATOM 7466 O O . ASN A 1 929 ? 36.863 13.128 33.681 1.00 91.38 929 ASN A O 1
ATOM 7470 N N . LEU A 1 930 ? 37.453 14.349 31.898 1.00 90.38 930 LEU A N 1
ATOM 7471 C CA . LEU A 1 930 ? 37.631 15.618 32.563 1.00 90.38 930 LEU A CA 1
ATOM 7472 C C . LEU A 1 930 ? 36.639 16.589 31.948 1.00 90.38 930 LEU A C 1
ATOM 7474 O O . LEU A 1 930 ? 36.739 16.891 30.764 1.00 90.38 930 LEU A O 1
ATOM 7478 N N . ALA A 1 931 ? 35.695 17.072 32.740 1.00 89.38 931 ALA A N 1
ATOM 7479 C CA . ALA A 1 931 ? 34.680 18.020 32.323 1.00 89.38 931 ALA A CA 1
ATOM 7480 C C . ALA A 1 931 ? 34.744 19.278 33.193 1.00 89.38 931 ALA A C 1
ATOM 7482 O O . ALA A 1 931 ? 34.962 19.220 34.400 1.00 89.38 931 ALA A O 1
ATOM 7483 N N . PHE A 1 932 ? 34.559 20.419 32.553 1.00 89.81 932 PHE A N 1
ATOM 7484 C CA . PHE A 1 932 ? 34.402 21.726 33.161 1.00 89.81 932 PHE A CA 1
ATOM 7485 C C . PHE A 1 932 ? 33.047 22.284 32.748 1.00 89.81 932 PHE A C 1
ATOM 7487 O O . PHE A 1 932 ? 32.708 22.260 31.564 1.00 89.81 932 PHE A O 1
ATOM 7494 N N . GLU A 1 933 ? 32.325 22.843 33.708 1.00 88.38 933 GLU A N 1
ATOM 7495 C CA . GLU A 1 933 ? 31.053 23.526 33.505 1.00 88.38 933 GLU A CA 1
ATOM 7496 C C . GLU A 1 933 ? 31.138 24.920 34.126 1.00 88.38 933 GLU A C 1
ATOM 7498 O O . GLU A 1 933 ? 31.561 25.069 35.274 1.00 88.38 933 GLU A O 1
ATOM 7503 N N . GLY A 1 934 ? 30.757 25.957 33.378 1.00 87.50 934 GLY A N 1
ATOM 7504 C CA . GLY A 1 934 ? 30.874 27.340 33.834 1.00 87.50 934 GLY A CA 1
ATOM 7505 C C . GLY A 1 934 ? 29.753 28.245 33.341 1.00 87.50 934 GLY A C 1
ATOM 7506 O O . GLY A 1 934 ? 29.456 28.295 32.149 1.00 87.50 934 GLY A O 1
ATOM 7507 N N . VAL A 1 935 ? 29.160 29.009 34.256 1.00 86.12 935 VAL A N 1
ATOM 7508 C CA . VAL A 1 935 ? 28.071 29.961 33.980 1.00 86.12 935 VAL A CA 1
ATOM 7509 C C . VAL A 1 935 ? 28.640 31.326 33.697 1.00 86.12 935 VAL A C 1
ATOM 7511 O O . VAL A 1 935 ? 29.499 31.792 34.437 1.00 86.12 935 VAL A O 1
ATOM 7514 N N . VAL A 1 936 ? 28.140 32.001 32.674 1.00 86.50 936 VAL A N 1
ATOM 7515 C CA . VAL A 1 936 ? 28.643 33.315 32.285 1.00 86.50 936 VAL A CA 1
ATOM 7516 C C . VAL A 1 936 ? 27.754 34.415 32.836 1.00 86.50 936 VAL A C 1
ATOM 7518 O O . VAL A 1 936 ? 26.558 34.466 32.560 1.00 86.50 936 VAL A O 1
ATOM 7521 N N . ASP A 1 937 ? 28.371 35.355 33.543 1.00 84.31 937 ASP A N 1
ATOM 7522 C CA . ASP A 1 937 ? 27.770 36.657 33.813 1.00 84.31 937 ASP A CA 1
ATOM 7523 C C . ASP A 1 937 ? 27.768 37.466 32.506 1.00 84.31 937 ASP A C 1
ATOM 7525 O O . ASP A 1 937 ? 28.825 37.874 32.010 1.00 84.31 937 ASP A O 1
ATOM 7529 N N . ALA A 1 938 ? 26.582 37.675 31.929 1.00 75.25 938 ALA A N 1
ATOM 7530 C CA . ALA A 1 938 ? 26.416 38.342 30.639 1.00 75.25 938 ALA A CA 1
ATOM 7531 C C . ALA A 1 938 ? 26.980 39.776 30.619 1.00 75.25 938 ALA A C 1
ATOM 7533 O O . ALA A 1 938 ? 27.477 40.221 29.583 1.00 75.25 938 ALA A O 1
ATOM 7534 N N . ASN A 1 939 ? 26.968 40.473 31.761 1.00 80.75 939 ASN A N 1
ATOM 7535 C CA . ASN A 1 939 ? 27.430 41.857 31.867 1.00 80.75 939 ASN A CA 1
ATOM 7536 C C . ASN A 1 939 ? 28.953 41.933 31.982 1.00 80.75 939 ASN A C 1
ATOM 7538 O O . ASN A 1 939 ? 29.590 42.805 31.392 1.00 80.75 939 ASN A O 1
ATOM 7542 N N . LYS A 1 940 ? 29.550 41.006 32.736 1.00 81.31 940 LYS A N 1
ATOM 7543 C CA . LYS A 1 940 ? 30.991 41.017 33.032 1.00 81.31 940 LYS A CA 1
ATOM 7544 C C . LYS A 1 940 ? 31.822 40.155 32.085 1.00 81.31 940 LYS A C 1
ATOM 7546 O O . LYS A 1 940 ? 33.040 40.306 32.060 1.00 81.31 940 LYS A O 1
ATOM 7551 N N . LYS A 1 941 ? 31.192 39.259 31.315 1.00 81.81 941 LYS A N 1
ATOM 7552 C CA . LYS A 1 941 ? 31.858 38.263 30.454 1.00 81.81 941 LYS A CA 1
ATOM 7553 C C . LYS A 1 941 ? 32.873 37.398 31.225 1.00 81.81 941 LYS A C 1
ATOM 7555 O O . LYS A 1 941 ? 33.935 37.068 30.703 1.00 81.81 941 LYS A O 1
ATOM 7560 N N . ILE A 1 942 ? 32.541 37.036 32.467 1.00 86.12 942 ILE A N 1
ATOM 7561 C CA . ILE A 1 942 ? 33.336 36.157 33.346 1.00 86.12 942 ILE A CA 1
ATOM 7562 C C . ILE A 1 942 ? 32.489 34.984 33.840 1.00 86.12 942 ILE A C 1
ATOM 7564 O O . ILE A 1 942 ? 31.260 35.054 33.800 1.00 86.12 942 ILE A O 1
ATOM 7568 N N . PHE A 1 943 ? 33.138 33.936 34.355 1.00 86.00 943 PHE A N 1
ATOM 7569 C CA . PHE A 1 943 ? 32.432 32.812 34.962 1.00 86.00 943 PHE A CA 1
ATOM 7570 C C . PHE A 1 943 ? 31.923 33.146 36.377 1.00 86.00 943 PHE A C 1
ATOM 7572 O O . PHE A 1 943 ? 32.710 33.246 37.330 1.00 86.00 943 PHE A O 1
ATOM 7579 N N . SER A 1 944 ? 30.606 33.309 36.537 1.00 84.12 944 SER A N 1
ATOM 7580 C CA . SER A 1 944 ? 29.967 33.538 37.841 1.00 84.12 944 SER A CA 1
ATOM 7581 C C . SER A 1 944 ? 30.059 32.292 38.724 1.00 84.12 944 SER A C 1
ATOM 7583 O O . SER A 1 944 ? 30.502 32.386 39.871 1.00 84.12 944 SER A O 1
ATOM 7585 N N . GLU A 1 945 ? 29.794 31.119 38.153 1.00 84.44 945 GLU A N 1
ATOM 7586 C CA . GLU A 1 945 ? 29.910 29.804 38.790 1.00 84.44 945 GLU A CA 1
ATOM 7587 C C . GLU A 1 945 ? 30.745 28.859 37.927 1.00 84.44 945 GLU A C 1
ATOM 7589 O O . GLU A 1 945 ? 30.784 29.002 36.704 1.00 84.44 945 GLU A O 1
ATOM 7594 N N . MET A 1 946 ? 31.454 27.929 38.571 1.00 84.81 946 MET A N 1
ATOM 7595 C CA . MET A 1 946 ? 32.321 26.956 37.910 1.00 84.81 946 MET A CA 1
ATOM 7596 C C . MET A 1 946 ? 32.382 25.660 38.701 1.00 84.81 946 MET A C 1
ATOM 7598 O O . MET A 1 946 ? 32.500 25.688 39.928 1.00 84.81 946 MET A O 1
ATOM 7602 N N . GLU A 1 947 ? 32.403 24.550 37.982 1.00 86.81 947 GLU A N 1
ATOM 7603 C CA . GLU A 1 947 ? 32.525 23.218 38.547 1.00 86.81 947 GLU A CA 1
ATOM 7604 C C . GLU A 1 947 ? 33.392 22.345 37.637 1.00 86.81 947 GLU A C 1
ATOM 7606 O O . GLU A 1 947 ? 33.319 22.436 36.409 1.00 86.81 947 GLU A O 1
ATOM 7611 N N . VAL A 1 948 ? 34.253 21.523 38.237 1.00 89.00 948 VAL A N 1
ATOM 7612 C CA . VAL A 1 948 ? 35.089 20.566 37.507 1.00 89.00 948 VAL A CA 1
ATOM 7613 C C . VAL A 1 948 ? 34.748 19.163 37.975 1.00 89.00 948 VAL A C 1
ATOM 7615 O O . VAL A 1 948 ? 34.772 18.878 39.171 1.00 89.00 948 VAL A O 1
ATOM 7618 N N . MET A 1 949 ? 34.479 18.286 37.015 1.00 90.12 949 MET A N 1
ATOM 7619 C CA . MET A 1 949 ? 34.219 16.875 37.239 1.00 90.12 949 MET A CA 1
ATOM 7620 C C . MET A 1 949 ? 35.302 16.032 36.577 1.00 90.12 949 MET A C 1
ATOM 7622 O O . MET A 1 949 ? 35.567 16.179 35.385 1.00 90.12 949 MET A O 1
ATOM 7626 N N . ILE A 1 950 ? 35.910 15.118 37.330 1.00 91.69 950 ILE A N 1
ATOM 7627 C CA . ILE A 1 950 ? 36.840 14.127 36.782 1.00 91.69 950 ILE A CA 1
ATOM 7628 C C . ILE A 1 950 ? 36.291 12.736 37.077 1.00 91.69 950 ILE A C 1
ATOM 7630 O O . ILE A 1 950 ? 36.146 12.353 38.232 1.00 91.69 950 ILE A O 1
ATOM 7634 N N . THR A 1 951 ? 35.971 11.978 36.036 1.00 92.31 951 THR A N 1
ATOM 7635 C CA . THR A 1 951 ? 35.450 10.611 36.136 1.00 92.31 951 THR A CA 1
ATOM 7636 C C . THR A 1 951 ? 36.498 9.626 35.652 1.00 92.31 951 THR A C 1
ATOM 7638 O O . THR A 1 951 ? 37.063 9.800 34.575 1.00 92.31 951 THR A O 1
ATOM 7641 N N . LEU A 1 952 ? 36.757 8.592 36.442 1.00 93.31 952 LEU A N 1
ATOM 7642 C CA . LEU A 1 952 ? 37.724 7.541 36.165 1.00 93.31 952 LEU A CA 1
ATOM 7643 C C . LEU A 1 952 ? 36.994 6.211 36.222 1.00 93.31 952 LEU A C 1
ATOM 7645 O O . LEU A 1 952 ? 36.485 5.873 37.283 1.00 93.31 952 LEU A O 1
ATOM 7649 N N . SER A 1 953 ? 36.987 5.443 35.142 1.00 92.50 953 SER A N 1
ATOM 7650 C CA . SER A 1 953 ? 36.434 4.090 35.166 1.00 92.50 953 SER A CA 1
ATOM 7651 C C . SER A 1 953 ? 37.509 3.074 34.829 1.00 92.50 953 SER A C 1
ATOM 7653 O O . SER A 1 953 ? 38.426 3.348 34.048 1.00 92.50 953 SER A O 1
ATOM 7655 N N . MET A 1 954 ? 37.407 1.905 35.444 1.00 92.94 954 MET A N 1
ATOM 7656 C CA . MET A 1 954 ? 38.179 0.725 35.090 1.00 92.94 954 MET A CA 1
ATOM 7657 C C . MET A 1 954 ? 37.211 -0.445 35.030 1.00 92.94 954 MET A C 1
ATOM 7659 O O . MET A 1 954 ? 36.469 -0.655 35.986 1.00 92.94 954 MET A O 1
ATOM 7663 N N . PHE A 1 955 ? 37.228 -1.180 33.926 1.00 91.50 955 PHE A N 1
ATOM 7664 C CA . PHE A 1 955 ? 36.448 -2.400 33.779 1.00 91.50 955 PHE A CA 1
ATOM 7665 C C . PHE A 1 955 ? 37.346 -3.558 33.365 1.00 91.50 955 PHE A C 1
ATOM 7667 O O . PHE A 1 955 ? 38.366 -3.357 32.694 1.00 91.50 955 PHE A O 1
ATOM 7674 N N . ASP A 1 956 ? 36.955 -4.749 33.790 1.00 89.44 956 ASP A N 1
ATOM 7675 C CA . ASP A 1 956 ? 37.643 -6.000 33.518 1.00 89.44 956 ASP A CA 1
ATOM 7676 C C . ASP A 1 956 ? 36.613 -7.139 33.475 1.00 89.44 956 ASP A C 1
ATOM 7678 O O . ASP A 1 956 ? 35.942 -7.429 34.470 1.00 89.44 956 ASP A O 1
ATOM 7682 N N . ASN A 1 957 ? 36.466 -7.754 32.303 1.00 85.44 957 ASN A N 1
ATOM 7683 C CA . ASN A 1 957 ? 35.536 -8.853 32.050 1.00 85.44 957 ASN A CA 1
ATOM 7684 C C . ASN A 1 957 ? 36.033 -10.180 32.641 1.00 85.44 957 ASN A C 1
ATOM 7686 O O . ASN A 1 957 ? 35.327 -11.176 32.581 1.00 85.44 957 ASN A O 1
ATOM 7690 N N . TYR A 1 958 ? 37.250 -10.250 33.182 1.00 86.75 958 TYR A N 1
ATOM 7691 C CA . TYR A 1 958 ? 37.684 -11.414 33.944 1.00 86.75 958 TYR A CA 1
ATOM 7692 C C . TYR A 1 958 ? 38.803 -11.040 34.914 1.00 86.75 958 TYR A C 1
ATOM 7694 O O . TYR A 1 958 ? 39.977 -11.331 34.698 1.00 86.75 958 TYR A O 1
ATOM 7702 N N . CYS A 1 959 ? 38.426 -10.417 36.027 1.00 88.50 959 CYS A N 1
ATOM 7703 C CA . CYS A 1 959 ? 39.386 -9.920 36.999 1.00 88.50 959 CYS A CA 1
ATOM 7704 C C . CYS A 1 959 ? 39.765 -11.018 37.993 1.00 88.50 959 CYS A C 1
ATOM 7706 O O . CYS A 1 959 ? 39.012 -11.323 38.925 1.00 88.50 959 CYS A O 1
ATOM 7708 N N . THR A 1 960 ? 40.941 -11.620 37.826 1.00 89.38 960 THR A N 1
ATOM 7709 C CA . THR A 1 960 ? 41.456 -12.600 38.791 1.00 89.38 960 THR A CA 1
ATOM 7710 C C . THR A 1 960 ? 41.728 -11.952 40.147 1.00 89.38 960 THR A C 1
ATOM 7712 O O . THR A 1 960 ? 41.946 -10.745 40.250 1.00 89.38 960 THR A O 1
ATOM 7715 N N . ARG A 1 961 ? 41.809 -12.749 41.223 1.00 89.88 961 ARG A N 1
ATOM 7716 C CA . ARG A 1 961 ? 42.208 -12.243 42.556 1.00 89.88 961 ARG A CA 1
ATOM 7717 C C . ARG A 1 961 ? 43.480 -11.389 42.506 1.00 89.88 961 ARG A C 1
ATOM 7719 O O . ARG A 1 961 ? 43.573 -10.355 43.166 1.00 89.88 961 ARG A O 1
ATOM 7726 N N . LYS A 1 962 ? 44.466 -11.822 41.716 1.00 90.94 962 LYS A N 1
ATOM 7727 C CA . LYS A 1 962 ? 45.751 -11.133 41.577 1.00 90.94 962 LYS A CA 1
ATOM 7728 C C . LYS A 1 962 ? 45.596 -9.783 40.875 1.00 90.94 962 LYS A C 1
ATOM 7730 O O . LYS A 1 962 ? 46.213 -8.821 41.328 1.00 90.94 962 LYS A O 1
ATOM 7735 N N . GLU A 1 963 ? 44.816 -9.715 39.803 1.00 89.69 963 GLU A N 1
ATOM 7736 C CA . GLU A 1 963 ? 44.535 -8.472 39.066 1.00 89.69 963 GLU A CA 1
ATOM 7737 C C . GLU A 1 963 ? 43.682 -7.517 39.904 1.00 89.69 963 GLU A C 1
ATOM 7739 O O . GLU A 1 963 ? 43.976 -6.322 39.984 1.00 89.69 963 GLU A O 1
ATOM 7744 N N . PHE A 1 964 ? 42.700 -8.044 40.635 1.00 91.31 964 PHE A N 1
ATOM 7745 C CA . PHE A 1 964 ? 41.873 -7.253 41.535 1.00 91.31 964 PHE A CA 1
ATOM 7746 C C . PHE A 1 964 ? 42.720 -6.538 42.598 1.00 91.31 964 PHE A C 1
ATOM 7748 O O . PHE A 1 964 ? 42.595 -5.329 42.797 1.00 91.31 964 PHE A O 1
ATOM 7755 N N . GLU A 1 965 ? 43.632 -7.260 43.250 1.00 89.62 965 GLU A N 1
ATOM 7756 C CA . GLU A 1 965 ? 44.500 -6.698 44.288 1.00 89.62 965 GLU A CA 1
ATOM 7757 C C . GLU A 1 965 ? 45.592 -5.776 43.724 1.00 89.62 965 GLU A C 1
ATOM 7759 O O . GLU A 1 965 ? 45.802 -4.669 44.231 1.00 89.62 965 GLU A O 1
ATOM 7764 N N . ASN A 1 966 ? 46.290 -6.207 42.669 1.00 90.62 966 ASN A N 1
ATOM 7765 C CA . ASN A 1 966 ? 47.478 -5.502 42.183 1.00 90.62 966 ASN A CA 1
ATOM 7766 C C . ASN A 1 966 ? 47.170 -4.365 41.212 1.00 90.62 966 ASN A C 1
ATOM 7768 O O . ASN A 1 966 ? 47.941 -3.403 41.166 1.00 90.62 966 ASN A O 1
ATOM 7772 N N . ASP A 1 967 ? 46.063 -4.450 40.476 1.00 90.44 967 ASP A N 1
ATOM 7773 C CA . ASP A 1 967 ? 45.738 -3.514 39.406 1.00 90.44 967 ASP A CA 1
ATOM 7774 C C . ASP A 1 967 ? 44.462 -2.731 39.712 1.00 90.44 967 ASP A C 1
ATOM 7776 O O . ASP A 1 967 ? 44.530 -1.503 39.796 1.00 90.44 967 ASP A O 1
ATOM 7780 N N . PHE A 1 968 ? 43.327 -3.396 39.953 1.00 92.12 968 PHE A N 1
ATOM 7781 C CA . PHE A 1 968 ? 42.036 -2.724 40.158 1.00 92.12 968 PHE A CA 1
ATOM 7782 C C . PHE A 1 968 ? 42.003 -1.902 41.459 1.00 92.12 968 PHE A C 1
ATOM 7784 O O . PHE A 1 968 ? 41.786 -0.687 41.440 1.00 92.12 968 PHE A O 1
ATOM 7791 N N . LYS A 1 969 ? 42.304 -2.521 42.608 1.00 92.19 969 LYS A N 1
ATOM 7792 C CA . LYS A 1 969 ? 42.381 -1.827 43.907 1.00 92.19 969 LYS A CA 1
ATOM 7793 C C . LYS A 1 969 ? 43.457 -0.759 43.903 1.00 92.19 969 LYS A C 1
ATOM 7795 O O . LYS A 1 969 ? 43.215 0.373 44.325 1.00 92.19 969 LYS A O 1
ATOM 7800 N N . LYS A 1 970 ? 44.645 -1.097 43.397 1.00 91.56 970 LYS A N 1
ATOM 7801 C CA . LYS A 1 970 ? 45.760 -0.153 43.288 1.00 91.56 970 LYS A CA 1
ATOM 7802 C C . LYS A 1 970 ? 45.386 1.062 42.444 1.00 91.56 970 LYS A C 1
ATOM 7804 O O . LYS A 1 970 ? 45.771 2.172 42.808 1.00 91.56 970 LYS A O 1
ATOM 7809 N N . PHE A 1 971 ? 44.621 0.872 41.365 1.00 92.88 971 PHE A N 1
ATOM 7810 C CA . PHE A 1 971 ? 44.174 1.948 40.490 1.00 92.88 971 PHE A CA 1
ATOM 7811 C C . PHE A 1 971 ? 43.388 3.007 41.268 1.00 92.88 971 PHE A C 1
ATOM 7813 O O . PHE A 1 971 ? 43.816 4.164 41.295 1.00 92.88 971 PHE A O 1
ATOM 7820 N N . PHE A 1 972 ? 42.304 2.622 41.943 1.00 93.81 972 PHE A N 1
ATOM 7821 C CA . PHE A 1 972 ? 41.470 3.558 42.703 1.00 93.81 972 PHE A CA 1
ATOM 7822 C C . PHE A 1 972 ? 42.154 4.056 43.983 1.00 93.81 972 PHE A C 1
ATOM 7824 O O . PHE A 1 972 ? 42.067 5.241 44.299 1.00 93.81 972 PHE A O 1
ATOM 7831 N N . ASN A 1 973 ? 42.916 3.215 44.688 1.00 92.94 973 ASN A N 1
ATOM 7832 C CA . ASN A 1 973 ? 43.651 3.641 45.884 1.00 92.94 973 ASN A CA 1
ATOM 7833 C C . ASN A 1 973 ? 44.660 4.748 45.552 1.00 92.94 973 ASN A C 1
ATOM 7835 O O . ASN A 1 973 ? 44.630 5.818 46.161 1.00 92.94 973 ASN A O 1
ATOM 7839 N N . SER A 1 974 ? 45.491 4.564 44.523 1.00 90.44 974 SER A N 1
ATOM 7840 C CA . SER A 1 974 ? 46.449 5.606 44.140 1.00 90.44 974 SER A CA 1
ATOM 7841 C C . SER A 1 974 ? 45.746 6.888 43.677 1.00 90.44 974 SER A C 1
ATOM 7843 O O . SER A 1 974 ? 46.210 7.987 43.972 1.00 90.44 974 SER A O 1
ATOM 7845 N N . ARG A 1 975 ? 44.609 6.756 42.979 1.00 92.94 975 ARG A N 1
ATOM 7846 C CA . ARG A 1 975 ? 43.858 7.887 42.415 1.00 92.94 975 ARG A CA 1
ATOM 7847 C C . ARG A 1 975 ? 43.096 8.669 43.471 1.00 92.94 975 ARG A C 1
ATOM 7849 O O . ARG A 1 975 ? 43.140 9.883 43.411 1.00 92.94 975 ARG A O 1
ATOM 7856 N N . SER A 1 976 ? 42.548 8.027 44.503 1.00 91.69 976 SER A N 1
ATOM 7857 C CA . SER A 1 976 ? 41.937 8.695 45.670 1.00 91.69 976 SER A CA 1
ATOM 7858 C C . SER A 1 976 ? 42.924 9.519 46.520 1.00 91.69 976 SER A C 1
ATOM 7860 O O . SER A 1 976 ? 42.512 10.282 47.396 1.00 91.69 976 SER A O 1
ATOM 7862 N N . GLY A 1 977 ? 44.238 9.347 46.321 1.00 88.69 977 GLY A N 1
ATOM 7863 C CA . GLY A 1 977 ? 45.268 9.892 47.209 1.00 88.69 977 GLY A CA 1
ATOM 7864 C C . GLY A 1 977 ? 45.379 9.146 48.547 1.00 88.69 977 GLY A C 1
ATOM 7865 O O . GLY A 1 977 ? 45.919 9.695 49.505 1.00 88.69 977 GLY A O 1
ATOM 7866 N N . SER A 1 978 ? 44.856 7.916 48.643 1.00 86.19 978 SER A N 1
ATOM 7867 C CA . SER A 1 978 ? 44.914 7.074 49.843 1.00 86.19 978 SER A CA 1
ATOM 7868 C C . SER A 1 978 ? 45.198 5.612 49.498 1.00 86.19 978 SER A C 1
ATOM 7870 O O . SER A 1 978 ? 44.414 4.938 48.837 1.00 86.19 978 SER A O 1
ATOM 7872 N N . ASN A 1 979 ? 46.279 5.061 50.052 1.00 84.38 979 ASN A N 1
ATOM 7873 C CA . ASN A 1 979 ? 46.661 3.660 49.831 1.00 84.38 979 ASN A CA 1
ATOM 7874 C C . ASN A 1 979 ? 45.671 2.636 50.433 1.00 84.38 979 ASN A C 1
ATOM 7876 O O . ASN A 1 979 ? 45.811 1.444 50.174 1.00 84.38 979 ASN A O 1
ATOM 7880 N N . LYS A 1 980 ? 44.690 3.077 51.237 1.00 85.56 980 LYS A N 1
ATOM 7881 C CA . LYS A 1 980 ? 43.689 2.233 51.923 1.00 85.56 980 LYS A CA 1
ATOM 7882 C C . LYS A 1 980 ? 42.251 2.706 51.664 1.00 85.56 980 LYS A C 1
ATOM 7884 O O . LYS A 1 980 ? 41.431 2.730 52.589 1.00 85.56 980 LYS A O 1
ATOM 7889 N N . TYR A 1 981 ? 41.974 3.156 50.444 1.00 88.81 981 TYR A N 1
ATOM 7890 C CA . TYR A 1 981 ? 40.659 3.661 50.055 1.00 88.81 981 TYR A CA 1
ATOM 7891 C C . TYR A 1 981 ? 39.642 2.524 49.870 1.00 88.81 981 TYR A C 1
ATOM 7893 O O . TYR A 1 981 ? 38.686 2.425 50.635 1.00 88.81 981 TYR A O 1
ATOM 7901 N N . ILE A 1 982 ? 39.920 1.586 48.966 1.00 88.69 982 ILE A N 1
ATOM 7902 C CA . ILE A 1 982 ? 39.250 0.288 48.870 1.00 88.69 982 ILE A CA 1
ATOM 7903 C C . ILE A 1 982 ? 39.928 -0.676 49.848 1.00 88.69 982 ILE A C 1
ATOM 7905 O O . ILE A 1 982 ? 41.117 -0.982 49.708 1.00 88.69 982 ILE A O 1
ATOM 7909 N N . ARG A 1 983 ? 39.177 -1.128 50.862 1.00 82.62 983 ARG A N 1
ATOM 7910 C CA . ARG A 1 983 ? 39.709 -1.910 51.996 1.00 82.62 983 ARG A CA 1
ATOM 7911 C C . ARG A 1 983 ? 39.365 -3.396 51.986 1.00 82.62 983 ARG A C 1
ATOM 7913 O O . ARG A 1 983 ? 40.022 -4.145 52.697 1.00 82.62 983 ARG A O 1
ATOM 7920 N N . PHE A 1 984 ? 38.358 -3.818 51.230 1.00 82.50 984 PHE A N 1
ATOM 7921 C CA . PHE A 1 984 ? 37.962 -5.224 51.173 1.00 82.50 984 PHE A CA 1
ATOM 7922 C C . PHE A 1 984 ? 38.840 -6.001 50.178 1.00 82.50 984 PHE A C 1
ATOM 7924 O O . PHE A 1 984 ? 39.474 -5.407 49.301 1.00 82.50 984 PHE A O 1
ATOM 7931 N N . SER A 1 985 ? 38.873 -7.322 50.323 1.00 82.62 985 SER A N 1
ATOM 7932 C CA . SER A 1 985 ? 39.542 -8.253 49.405 1.00 82.62 985 SER A CA 1
ATOM 7933 C C . SER A 1 985 ? 38.502 -9.118 48.693 1.00 82.62 985 SER A C 1
ATOM 7935 O O . SER A 1 985 ? 37.361 -9.211 49.148 1.00 82.62 985 SER A O 1
ATOM 7937 N N . MET A 1 986 ? 38.876 -9.742 47.576 1.00 82.25 986 MET A N 1
ATOM 7938 C CA . MET A 1 986 ? 38.019 -10.736 46.915 1.00 82.25 986 MET A CA 1
ATOM 7939 C C . MET A 1 986 ? 37.757 -11.923 47.873 1.00 82.25 986 MET A C 1
ATOM 7941 O O . MET A 1 986 ? 38.734 -12.439 48.422 1.00 82.25 986 MET A O 1
ATOM 7945 N N . PRO A 1 987 ? 36.500 -12.367 48.089 1.00 79.00 987 PRO A N 1
ATOM 7946 C CA . PRO A 1 987 ? 36.174 -13.522 48.942 1.00 79.00 987 PRO A CA 1
ATOM 7947 C C . PRO A 1 987 ? 36.957 -14.766 48.533 1.00 79.00 987 PRO A C 1
ATOM 7949 O O . PRO A 1 987 ? 37.076 -15.008 47.335 1.00 79.00 987 PRO A O 1
ATOM 7952 N N . ASP A 1 988 ? 37.525 -15.524 49.474 1.00 76.81 988 ASP A N 1
ATOM 7953 C CA . ASP A 1 988 ? 38.458 -16.637 49.202 1.00 76.81 988 ASP A CA 1
ATOM 7954 C C . ASP A 1 988 ? 37.872 -17.743 48.310 1.00 76.81 988 ASP A C 1
ATOM 7956 O O . ASP A 1 988 ? 38.606 -18.395 47.570 1.00 76.81 988 ASP A O 1
ATOM 7960 N N . GLU A 1 989 ? 36.548 -17.880 48.295 1.00 74.62 989 GLU A N 1
ATOM 7961 C CA . GLU A 1 989 ? 35.795 -18.839 47.488 1.00 74.62 989 GLU A CA 1
ATOM 7962 C C . GLU A 1 989 ? 35.727 -18.462 45.995 1.00 74.62 989 GLU A C 1
ATOM 7964 O O . GLU A 1 989 ? 35.418 -19.307 45.154 1.00 74.62 989 GLU A O 1
ATOM 7969 N N . LEU A 1 990 ? 36.022 -17.204 45.644 1.00 72.75 990 LEU A N 1
ATOM 7970 C CA . LEU A 1 990 ? 36.012 -16.705 44.268 1.00 72.75 990 LEU A CA 1
ATOM 7971 C C . LEU A 1 990 ? 37.426 -16.702 43.671 1.00 72.75 990 LEU A C 1
ATOM 7973 O O . LEU A 1 990 ? 38.348 -16.062 44.184 1.00 72.75 990 LEU A O 1
ATOM 7977 N N . GLY A 1 991 ? 37.599 -17.398 42.544 1.00 78.44 991 GLY A N 1
ATOM 7978 C CA . GLY A 1 991 ? 38.851 -17.381 41.776 1.00 78.44 991 GLY A CA 1
ATOM 7979 C C . GLY A 1 991 ? 39.046 -16.104 40.944 1.00 78.44 991 GLY A C 1
ATOM 7980 O O . GLY A 1 991 ? 40.179 -15.646 40.766 1.00 78.44 991 GLY A O 1
ATOM 7981 N N . ALA A 1 992 ? 37.948 -15.521 40.459 1.00 84.31 992 ALA A N 1
ATOM 7982 C CA . ALA A 1 992 ? 37.910 -14.300 39.656 1.00 84.31 992 ALA A CA 1
ATOM 7983 C C . ALA A 1 992 ? 36.504 -13.672 39.689 1.00 84.31 992 ALA A C 1
ATOM 7985 O O . ALA A 1 992 ? 35.519 -14.374 39.933 1.00 84.31 992 ALA A O 1
ATOM 7986 N N . TYR A 1 993 ? 36.408 -12.371 39.402 1.00 83.94 993 TYR A N 1
ATOM 7987 C CA . TYR A 1 993 ? 35.144 -11.715 39.059 1.00 83.94 993 TYR A CA 1
ATOM 7988 C C . TYR A 1 993 ? 34.927 -11.781 37.534 1.00 83.94 993 TYR A C 1
ATOM 7990 O O . TYR A 1 993 ? 35.837 -11.407 36.797 1.00 83.94 993 TYR A O 1
ATOM 7998 N N . PRO A 1 994 ? 33.758 -12.236 37.046 1.00 76.06 994 PRO A N 1
ATOM 7999 C CA . PRO A 1 994 ? 33.476 -12.455 35.623 1.00 76.06 994 PRO A CA 1
ATOM 8000 C C . PRO A 1 994 ? 33.096 -11.178 34.865 1.00 76.06 994 PRO A C 1
ATOM 8002 O O . PRO A 1 994 ? 32.956 -11.223 33.658 1.00 76.06 994 PRO A O 1
ATOM 8005 N N . GLU A 1 995 ? 32.838 -10.075 35.562 1.00 84.69 995 GLU A N 1
ATOM 8006 C CA . GLU A 1 995 ? 32.714 -8.728 35.006 1.00 84.69 995 GLU A CA 1
ATOM 8007 C C . GLU A 1 995 ? 32.761 -7.780 36.200 1.00 84.69 995 GLU A C 1
ATOM 8009 O O . GLU A 1 995 ? 31.894 -7.846 37.067 1.00 84.69 995 GLU A O 1
ATOM 8014 N N . ILE A 1 996 ? 33.791 -6.945 36.310 1.00 87.50 996 ILE A N 1
ATOM 8015 C CA . ILE A 1 996 ? 33.879 -5.923 37.354 1.00 87.50 996 ILE A CA 1
ATOM 8016 C C . ILE A 1 996 ? 34.099 -4.565 36.708 1.00 87.50 996 ILE A C 1
ATOM 8018 O O . ILE A 1 996 ? 34.994 -4.388 35.886 1.00 87.50 996 ILE A O 1
ATOM 8022 N N . GLU A 1 997 ? 33.303 -3.584 37.115 1.00 90.88 997 GLU A N 1
ATOM 8023 C CA . GLU A 1 997 ? 33.459 -2.196 36.701 1.00 90.88 997 GLU A CA 1
ATOM 8024 C C . GLU A 1 997 ? 33.502 -1.314 37.941 1.00 90.88 997 GLU A C 1
ATOM 8026 O O . GLU A 1 997 ? 32.633 -1.388 38.804 1.00 90.88 997 GLU A O 1
ATOM 8031 N N . GLY A 1 998 ? 34.524 -0.472 38.040 1.00 92.12 998 GLY A N 1
ATOM 8032 C CA . GLY A 1 998 ? 34.608 0.574 39.047 1.00 92.12 998 GLY A CA 1
ATOM 8033 C C . GLY A 1 998 ? 34.559 1.935 38.383 1.00 92.12 998 GLY A C 1
ATOM 8034 O O . GLY A 1 998 ? 35.220 2.141 37.365 1.00 92.12 998 GLY A O 1
ATOM 8035 N N . THR A 1 999 ? 33.843 2.884 38.977 1.00 93.19 999 THR A N 1
ATOM 8036 C CA . THR A 1 999 ? 33.856 4.283 38.551 1.00 93.19 999 THR A CA 1
ATOM 8037 C C . THR A 1 999 ? 34.090 5.196 39.746 1.00 93.19 999 THR A C 1
ATOM 8039 O O . THR A 1 999 ? 33.372 5.159 40.734 1.00 93.19 999 THR A O 1
ATOM 8042 N N . MET A 1 1000 ? 35.107 6.048 39.651 1.00 94.31 1000 MET A N 1
ATOM 8043 C CA . MET A 1 1000 ? 35.463 7.072 40.627 1.00 94.31 1000 MET A CA 1
ATOM 8044 C C . MET A 1 1000 ? 35.155 8.452 40.062 1.00 94.31 1000 MET A C 1
ATOM 8046 O O . MET A 1 1000 ? 35.606 8.785 38.967 1.00 94.31 1000 MET A O 1
ATOM 8050 N N . ARG A 1 1001 ? 34.435 9.281 40.816 1.00 92.62 1001 ARG A N 1
ATOM 8051 C CA . ARG A 1 1001 ? 34.092 10.651 40.423 1.00 92.62 1001 ARG A CA 1
ATOM 8052 C C . ARG A 1 1001 ? 34.699 11.639 41.402 1.00 92.62 1001 ARG A C 1
ATOM 8054 O O . ARG A 1 1001 ? 34.544 11.477 42.605 1.00 92.62 1001 ARG A O 1
ATOM 8061 N N . TRP A 1 1002 ? 35.370 12.651 40.870 1.00 92.69 1002 TRP A N 1
ATOM 8062 C CA . TRP A 1 1002 ? 35.884 13.809 41.588 1.00 92.69 1002 TRP A CA 1
ATOM 8063 C C . TRP A 1 1002 ? 35.067 15.027 41.205 1.00 92.69 1002 TRP A C 1
ATOM 8065 O O . TRP A 1 1002 ? 35.003 15.361 40.025 1.00 92.69 1002 TRP A O 1
ATOM 8075 N N . GLN A 1 1003 ? 34.511 15.714 42.190 1.00 90.50 1003 GLN A N 1
ATOM 8076 C CA . GLN A 1 1003 ? 33.843 16.997 42.021 1.00 90.50 1003 GLN A CA 1
ATOM 8077 C C . GLN A 1 1003 ? 34.673 18.065 42.734 1.00 90.50 1003 GLN A C 1
ATOM 8079 O O . GLN A 1 1003 ? 34.972 17.943 43.923 1.00 90.50 1003 GLN A O 1
ATOM 8084 N N . ILE A 1 1004 ? 35.109 19.081 41.993 1.00 90.19 1004 ILE A N 1
ATOM 8085 C CA . ILE A 1 1004 ? 36.005 20.136 42.474 1.00 90.19 1004 ILE A CA 1
ATOM 8086 C C . ILE A 1 1004 ? 35.264 21.470 42.380 1.00 90.19 1004 ILE A C 1
ATOM 8088 O O . ILE A 1 1004 ? 34.891 21.918 41.292 1.00 90.19 1004 ILE A O 1
ATOM 8092 N N . SER A 1 1005 ? 35.071 22.109 43.533 1.00 85.56 1005 SER A N 1
ATOM 8093 C CA . SER A 1 1005 ? 34.423 23.419 43.631 1.00 85.56 1005 SER A CA 1
ATOM 8094 C C . SER A 1 1005 ? 35.270 24.546 43.020 1.00 85.56 1005 SER A C 1
ATOM 8096 O O . SER A 1 1005 ? 36.491 24.438 42.885 1.00 85.56 1005 SER A O 1
ATOM 8098 N N . LYS A 1 1006 ? 34.637 25.687 42.713 1.00 86.69 1006 LYS A N 1
ATOM 8099 C CA . LYS A 1 1006 ? 35.313 26.906 42.229 1.00 86.69 1006 LYS A CA 1
ATOM 8100 C C . LYS A 1 1006 ? 36.462 27.369 43.137 1.00 86.69 1006 LYS A C 1
ATOM 8102 O O . LYS A 1 1006 ? 37.508 27.780 42.631 1.00 86.69 1006 LYS A O 1
ATOM 8107 N N . ASP A 1 1007 ? 36.292 27.281 44.454 1.00 86.81 1007 ASP A N 1
ATOM 8108 C CA . ASP A 1 1007 ? 37.323 27.685 45.416 1.00 86.81 1007 ASP A CA 1
ATOM 8109 C C . ASP A 1 1007 ? 38.495 26.703 45.444 1.00 86.81 1007 ASP A C 1
ATOM 8111 O O . ASP A 1 1007 ? 39.648 27.134 45.449 1.00 86.81 1007 ASP A O 1
ATOM 8115 N N . ALA A 1 1008 ? 38.220 25.394 45.407 1.00 89.19 1008 ALA A N 1
ATOM 8116 C CA . ALA A 1 1008 ? 39.270 24.386 45.270 1.00 89.19 1008 ALA A CA 1
ATOM 8117 C C . ALA A 1 1008 ? 40.047 24.556 43.963 1.00 89.19 1008 ALA A C 1
ATOM 8119 O O . ALA A 1 1008 ? 41.274 24.478 43.953 1.00 89.19 1008 ALA A O 1
ATOM 8120 N N . LEU A 1 1009 ? 39.345 24.845 42.865 1.00 89.94 1009 LEU A N 1
ATOM 8121 C CA . LEU A 1 1009 ? 39.963 25.084 41.569 1.00 89.94 1009 LEU A CA 1
ATOM 8122 C C . LEU A 1 1009 ? 40.911 26.285 41.607 1.00 89.94 1009 LEU A C 1
ATOM 8124 O O . LEU A 1 1009 ? 42.005 26.227 41.050 1.00 89.94 1009 LEU A O 1
ATOM 8128 N N . TYR A 1 1010 ? 40.517 27.364 42.283 1.00 90.00 1010 TYR A N 1
ATOM 8129 C CA . TYR A 1 1010 ? 41.382 28.525 42.454 1.00 90.00 1010 TYR A CA 1
ATOM 8130 C C . TYR A 1 1010 ? 42.635 28.193 43.275 1.00 90.00 1010 TYR A C 1
ATOM 8132 O O . TYR A 1 1010 ? 43.731 28.601 42.884 1.00 90.00 1010 TYR A O 1
ATOM 8140 N N . ASP A 1 1011 ? 42.490 27.437 44.369 1.00 91.94 1011 ASP A N 1
ATOM 8141 C CA . ASP A 1 1011 ? 43.621 26.977 45.185 1.00 91.94 1011 ASP A CA 1
ATOM 8142 C C . ASP A 1 1011 ? 44.596 26.134 44.339 1.00 91.94 1011 ASP A C 1
ATOM 8144 O O . ASP A 1 1011 ? 45.797 26.414 44.319 1.00 91.94 1011 ASP A O 1
ATOM 8148 N N . ILE A 1 1012 ? 44.068 25.192 43.547 1.00 92.88 1012 ILE A N 1
ATOM 8149 C CA . ILE A 1 1012 ? 44.839 24.335 42.633 1.00 92.88 1012 ILE A CA 1
ATOM 8150 C C . ILE A 1 1012 ? 45.574 25.164 41.573 1.00 92.88 1012 ILE A C 1
ATOM 8152 O O . ILE A 1 1012 ? 46.773 24.978 41.379 1.00 92.88 1012 ILE A O 1
ATOM 8156 N N . LEU A 1 1013 ? 44.892 26.093 40.894 1.00 93.12 1013 LEU A N 1
ATOM 8157 C CA . LEU A 1 1013 ? 45.502 26.935 39.856 1.00 93.12 1013 LEU A CA 1
ATOM 8158 C C . LEU A 1 1013 ? 46.576 27.863 40.430 1.00 93.12 1013 LEU A C 1
ATOM 8160 O O . LEU A 1 1013 ? 47.617 28.064 39.805 1.00 93.12 1013 LEU A O 1
ATOM 8164 N N . LYS A 1 1014 ? 46.347 28.414 41.627 1.00 92.25 1014 LYS A N 1
ATOM 8165 C CA . LYS A 1 1014 ? 47.338 29.233 42.327 1.00 92.25 1014 LYS A CA 1
ATOM 8166 C C . LYS A 1 1014 ? 48.561 28.395 42.694 1.00 92.25 1014 LYS A C 1
ATOM 8168 O O . LYS A 1 1014 ? 49.678 28.832 42.436 1.00 92.25 1014 LYS A O 1
ATOM 8173 N N . ALA A 1 1015 ? 48.369 27.195 43.236 1.00 90.44 1015 ALA A N 1
ATOM 8174 C CA . ALA A 1 1015 ? 49.475 26.301 43.561 1.00 90.44 1015 ALA A CA 1
ATOM 8175 C C . ALA A 1 1015 ? 50.251 25.871 42.303 1.00 90.44 1015 ALA A C 1
ATOM 8177 O O . ALA A 1 1015 ? 51.476 25.925 42.299 1.00 90.44 1015 ALA A O 1
ATOM 8178 N N . ALA A 1 1016 ? 49.552 25.543 41.211 1.00 90.44 1016 ALA A N 1
ATOM 8179 C CA . ALA A 1 1016 ? 50.149 25.165 39.928 1.00 90.44 1016 ALA A CA 1
ATOM 8180 C C . ALA A 1 1016 ? 50.873 26.318 39.206 1.00 90.44 1016 ALA A C 1
ATOM 8182 O O . ALA A 1 1016 ? 51.646 26.071 38.285 1.00 90.44 1016 ALA A O 1
ATOM 8183 N N . SER A 1 1017 ? 50.642 27.574 39.606 1.00 90.44 1017 SER A N 1
ATOM 8184 C CA . SER A 1 1017 ? 51.404 28.729 39.105 1.00 90.44 1017 SER A CA 1
ATOM 8185 C C . SER A 1 1017 ? 52.815 28.842 39.701 1.00 90.44 1017 SER A C 1
ATOM 8187 O O . SER A 1 1017 ? 53.614 29.649 39.226 1.00 90.44 1017 SER A O 1
ATOM 8189 N N . ASP A 1 1018 ? 53.139 28.012 40.695 1.00 90.50 1018 ASP A N 1
ATOM 8190 C CA . ASP A 1 1018 ? 54.496 27.794 41.189 1.00 90.50 1018 ASP A CA 1
ATOM 8191 C C . ASP A 1 1018 ? 55.038 26.481 40.609 1.00 90.50 1018 ASP A C 1
ATOM 8193 O O . ASP A 1 1018 ? 54.484 25.401 40.821 1.00 90.50 1018 ASP A O 1
ATOM 8197 N N . ILE A 1 1019 ? 56.136 26.580 39.859 1.00 85.31 1019 ILE A N 1
ATOM 8198 C CA . ILE A 1 1019 ? 56.734 25.447 39.149 1.00 85.31 1019 ILE A CA 1
ATOM 8199 C C . ILE A 1 1019 ? 57.241 24.352 40.098 1.00 85.31 1019 ILE A C 1
ATOM 8201 O O . ILE A 1 1019 ? 57.254 23.185 39.708 1.00 85.31 1019 ILE A O 1
ATOM 8205 N N . ASN A 1 1020 ? 57.599 24.698 41.341 1.00 85.44 1020 ASN A N 1
ATOM 8206 C CA . ASN A 1 1020 ? 58.075 23.735 42.340 1.00 85.44 1020 ASN A CA 1
ATOM 8207 C C . ASN A 1 1020 ? 56.957 22.767 42.759 1.00 85.44 1020 ASN A C 1
ATOM 8209 O O . ASN A 1 1020 ? 57.195 21.589 43.012 1.00 85.44 1020 ASN A O 1
ATOM 8213 N N . ASN A 1 1021 ? 55.700 23.219 42.725 1.00 85.12 1021 ASN A N 1
ATOM 8214 C CA . ASN A 1 1021 ? 54.545 22.358 42.984 1.00 85.12 1021 ASN A CA 1
ATOM 8215 C C . ASN A 1 1021 ? 54.243 21.396 41.822 1.00 85.12 1021 ASN A C 1
ATOM 8217 O O . ASN A 1 1021 ? 53.353 20.558 41.948 1.00 85.12 1021 ASN A O 1
ATOM 8221 N N . LEU A 1 1022 ? 54.957 21.502 40.695 1.00 84.88 1022 LEU A N 1
ATOM 8222 C CA . LEU A 1 1022 ? 54.795 20.670 39.500 1.00 84.88 1022 LEU A CA 1
ATOM 8223 C C . LEU A 1 1022 ? 55.932 19.652 39.322 1.00 84.88 1022 LEU A C 1
ATOM 8225 O O . LEU A 1 1022 ? 56.027 19.025 38.268 1.00 84.88 1022 LEU A O 1
ATOM 8229 N N . GLU A 1 1023 ? 56.805 19.468 40.318 1.00 82.38 1023 GLU A N 1
ATOM 8230 C CA . GLU A 1 1023 ? 57.928 18.520 40.240 1.00 82.38 1023 GLU A CA 1
ATOM 8231 C C . GLU A 1 1023 ? 57.485 17.084 39.944 1.00 82.38 1023 GLU A C 1
ATOM 8233 O O . GLU A 1 1023 ? 58.157 16.377 39.195 1.00 82.38 1023 GLU A O 1
ATOM 8238 N N . TYR A 1 1024 ? 56.317 16.668 40.442 1.00 79.00 1024 TYR A N 1
ATOM 8239 C CA . TYR A 1 1024 ? 55.771 15.332 40.182 1.00 79.00 1024 TYR A CA 1
ATOM 8240 C C . TYR A 1 1024 ? 55.371 15.095 38.714 1.00 79.00 1024 TYR A C 1
ATOM 8242 O O . TYR A 1 1024 ? 55.121 13.950 38.348 1.00 79.00 1024 TYR A O 1
ATOM 8250 N N . LEU A 1 1025 ? 55.311 16.146 37.880 1.00 74.06 1025 LEU A N 1
ATOM 8251 C CA . LEU A 1 1025 ? 55.081 16.041 36.433 1.00 74.06 1025 LEU A CA 1
ATOM 8252 C C . LEU A 1 1025 ? 56.356 15.720 35.641 1.00 74.06 1025 LEU A C 1
ATOM 8254 O O . LEU A 1 1025 ? 56.283 15.509 34.429 1.00 74.06 1025 LEU A O 1
ATOM 8258 N N . LEU A 1 1026 ? 57.527 15.696 36.287 1.00 73.06 1026 LEU A N 1
ATOM 8259 C CA . LEU A 1 1026 ? 58.744 15.205 35.652 1.00 73.06 1026 LEU A CA 1
ATOM 8260 C C . LEU A 1 1026 ? 58.573 13.709 35.323 1.00 73.06 1026 LEU A C 1
ATOM 8262 O O . LEU A 1 1026 ? 58.129 12.952 36.190 1.00 73.06 1026 LEU A O 1
ATOM 8266 N N . PRO A 1 1027 ? 58.920 13.253 34.103 1.00 54.81 1027 PRO A N 1
ATOM 8267 C CA . PRO A 1 1027 ? 58.902 11.834 33.753 1.00 54.81 1027 PRO A CA 1
ATOM 8268 C C . PRO A 1 1027 ? 59.957 11.106 34.603 1.00 54.81 1027 PRO A C 1
ATOM 8270 O O . PRO A 1 1027 ? 61.133 11.061 34.257 1.00 54.81 1027 PRO A O 1
ATOM 8273 N N . GLY A 1 1028 ? 59.563 10.638 35.787 1.00 56.38 1028 GLY A N 1
ATOM 8274 C CA . GLY A 1 1028 ? 60.499 10.267 36.849 1.00 56.38 1028 GLY A CA 1
ATOM 8275 C C . GLY A 1 1028 ? 61.370 9.059 36.508 1.00 56.38 1028 GLY A C 1
ATOM 8276 O O . GLY A 1 1028 ? 60.921 8.151 35.820 1.00 56.38 1028 GLY A O 1
ATOM 8277 N N . GLY A 1 1029 ? 62.600 9.021 37.033 1.00 47.50 1029 GLY A N 1
ATOM 8278 C CA . GLY A 1 1029 ? 63.361 7.779 37.214 1.00 47.50 1029 GLY A CA 1
ATOM 8279 C C . GLY A 1 1029 ? 63.442 6.854 35.991 1.00 47.50 1029 GLY A C 1
ATOM 8280 O O . GLY A 1 1029 ? 62.771 5.833 35.954 1.00 47.50 1029 GLY A O 1
ATOM 8281 N N . GLY A 1 1030 ? 64.313 7.195 35.035 1.00 43.56 1030 GLY A N 1
ATOM 8282 C CA . GLY A 1 1030 ? 64.960 6.281 34.082 1.00 43.56 1030 GLY A CA 1
ATOM 8283 C C . GLY A 1 1030 ? 64.060 5.375 33.229 1.00 43.56 1030 GLY A C 1
ATOM 8284 O O . GLY A 1 1030 ? 63.697 4.294 33.677 1.00 43.56 1030 GLY A O 1
ATOM 8285 N N . ARG A 1 1031 ? 63.823 5.759 31.959 1.00 43.16 1031 ARG A N 1
ATOM 8286 C CA . ARG A 1 1031 ? 63.879 4.887 30.743 1.00 43.16 1031 ARG A CA 1
ATOM 8287 C C . ARG A 1 1031 ? 63.173 5.437 29.490 1.00 43.16 1031 ARG A C 1
ATOM 8289 O O . ARG A 1 1031 ? 63.048 4.710 28.513 1.00 43.16 1031 ARG A O 1
ATOM 8296 N N . PHE A 1 1032 ? 62.755 6.703 29.449 1.00 41.38 1032 PHE A N 1
ATOM 8297 C CA . PHE A 1 1032 ? 62.139 7.274 28.235 1.00 41.38 1032 PHE A CA 1
ATOM 8298 C C . PHE A 1 1032 ? 62.635 8.681 27.856 1.00 41.38 1032 PHE A C 1
ATOM 8300 O O . PHE A 1 1032 ? 61.911 9.424 27.197 1.00 41.38 1032 PHE A O 1
ATOM 8307 N N . HIS A 1 1033 ? 63.863 9.052 28.241 1.00 42.50 1033 HIS A N 1
ATOM 8308 C CA . HIS A 1 1033 ? 64.408 10.383 27.939 1.00 42.50 1033 HIS A CA 1
ATOM 8309 C C . HIS A 1 1033 ? 65.015 10.542 26.527 1.00 42.50 1033 HIS A C 1
ATOM 8311 O O . HIS A 1 1033 ? 65.054 11.661 26.028 1.00 42.50 1033 HIS A O 1
ATOM 8317 N N . ASP A 1 1034 ? 65.345 9.464 25.810 1.00 46.62 1034 ASP A N 1
ATOM 8318 C CA . ASP A 1 1034 ? 66.219 9.578 24.622 1.00 46.62 1034 ASP A CA 1
ATOM 8319 C C . ASP A 1 1034 ? 65.517 9.879 23.279 1.00 46.62 1034 ASP A C 1
ATOM 8321 O O . ASP A 1 1034 ? 66.147 9.810 22.228 1.00 46.62 1034 ASP A O 1
ATOM 8325 N N . ARG A 1 1035 ? 64.210 10.193 23.240 1.00 46.34 1035 ARG A N 1
ATOM 8326 C CA . ARG A 1 1035 ? 63.504 10.461 21.956 1.00 46.34 1035 ARG A CA 1
ATOM 8327 C C . ARG A 1 1035 ? 62.944 11.869 21.758 1.00 46.34 1035 ARG A C 1
ATOM 8329 O O . ARG A 1 1035 ? 62.393 12.128 20.692 1.00 46.34 1035 ARG A O 1
ATOM 8336 N N . TYR A 1 1036 ? 63.084 12.779 22.724 1.00 46.19 1036 TYR A N 1
ATOM 8337 C CA . TYR A 1 1036 ? 62.494 14.128 22.637 1.00 46.19 1036 TYR A CA 1
ATOM 8338 C C . TYR A 1 1036 ? 63.439 15.273 23.051 1.00 46.19 1036 TYR A C 1
ATOM 8340 O O . TYR A 1 1036 ? 62.968 16.356 23.389 1.00 46.19 1036 TYR A O 1
ATOM 8348 N N . GLU A 1 1037 ? 64.762 15.090 22.963 1.00 47.28 1037 GLU A N 1
ATOM 8349 C CA . GLU A 1 1037 ? 65.740 16.160 23.261 1.00 47.28 1037 GLU A CA 1
ATOM 8350 C C . GLU A 1 1037 ? 65.637 17.387 22.334 1.00 47.28 1037 GLU A C 1
ATOM 8352 O O . GLU A 1 1037 ? 66.101 18.464 22.689 1.00 47.28 1037 GLU A O 1
ATOM 8357 N N . ASN A 1 1038 ? 64.938 17.282 21.198 1.00 50.06 1038 ASN A N 1
ATOM 8358 C CA . ASN A 1 1038 ? 64.790 18.386 20.242 1.00 50.06 1038 ASN A CA 1
ATOM 8359 C C . ASN A 1 1038 ? 63.411 19.079 20.252 1.00 50.06 1038 ASN A C 1
ATOM 8361 O O . ASN A 1 1038 ? 63.138 19.894 19.372 1.00 50.06 1038 ASN A O 1
ATOM 8365 N N . THR A 1 1039 ? 62.528 18.809 21.226 1.00 49.53 1039 THR A N 1
ATOM 8366 C CA . THR A 1 1039 ? 61.267 19.573 21.378 1.00 49.53 1039 THR A CA 1
ATOM 8367 C C . THR A 1 1039 ? 61.331 20.537 22.569 1.00 49.53 1039 THR A C 1
ATOM 8369 O O . THR A 1 1039 ? 61.297 20.138 23.728 1.00 49.53 1039 THR A O 1
ATOM 8372 N N . VAL A 1 1040 ? 61.422 21.828 22.246 1.00 53.94 1040 VAL A N 1
ATOM 8373 C CA . VAL A 1 1040 ? 61.919 22.963 23.051 1.00 53.94 1040 VAL A CA 1
ATOM 8374 C C . VAL A 1 1040 ? 60.895 23.532 24.061 1.00 53.94 1040 VAL A C 1
ATOM 8376 O O . VAL A 1 1040 ? 60.598 24.720 24.048 1.00 53.94 1040 VAL A O 1
ATOM 8379 N N . SER A 1 1041 ? 60.296 22.735 24.955 1.00 64.12 1041 SER A N 1
ATOM 8380 C CA . SER A 1 1041 ? 59.441 23.319 26.013 1.00 64.12 1041 SER A CA 1
ATOM 8381 C C . SER A 1 1041 ? 59.162 22.378 27.191 1.00 64.12 1041 SER A C 1
ATOM 8383 O O . SER A 1 1041 ? 58.399 21.424 27.045 1.00 64.12 1041 SER A O 1
ATOM 8385 N N . ASP A 1 1042 ? 59.643 22.729 28.389 1.00 77.19 1042 ASP A N 1
ATOM 8386 C CA . ASP A 1 1042 ? 59.223 22.121 29.661 1.00 77.19 1042 ASP A CA 1
ATOM 8387 C C . ASP A 1 1042 ? 57.695 22.246 29.840 1.00 77.19 1042 ASP A C 1
ATOM 8389 O O . ASP A 1 1042 ? 57.150 23.352 29.932 1.00 77.19 1042 ASP A O 1
ATOM 8393 N N . ALA A 1 1043 ? 56.988 21.112 29.890 1.00 76.56 1043 ALA A N 1
ATOM 8394 C CA . ALA A 1 1043 ? 55.536 21.073 30.072 1.00 76.56 1043 ALA A CA 1
ATOM 8395 C C . ALA A 1 1043 ? 55.096 21.785 31.363 1.00 76.56 1043 ALA A C 1
ATOM 8397 O O . ALA A 1 1043 ? 54.029 22.402 31.387 1.00 76.56 1043 ALA A O 1
ATOM 8398 N N . ARG A 1 1044 ? 55.939 21.786 32.406 1.00 85.44 1044 ARG A N 1
ATOM 8399 C CA . ARG A 1 1044 ? 55.678 22.506 33.658 1.00 85.44 1044 ARG A CA 1
ATOM 8400 C C . ARG A 1 1044 ? 55.625 24.009 33.432 1.00 85.44 1044 ARG A C 1
ATOM 8402 O O . ARG A 1 1044 ? 54.773 24.660 34.021 1.00 85.44 1044 ARG A O 1
ATOM 8409 N N . SER A 1 1045 ? 56.458 24.562 32.544 1.00 86.12 1045 SER A N 1
ATOM 8410 C CA . SER A 1 1045 ? 56.397 25.990 32.207 1.00 86.12 1045 SER A CA 1
ATOM 8411 C C . SER A 1 1045 ? 55.072 26.335 31.534 1.00 86.12 1045 SER A C 1
ATOM 8413 O O . SER A 1 1045 ? 54.423 27.296 31.931 1.00 86.12 1045 SER A O 1
ATOM 8415 N N . GLN A 1 1046 ? 54.609 25.513 30.584 1.00 88.06 1046 GLN A N 1
ATOM 8416 C CA . GLN A 1 1046 ? 53.314 25.743 29.934 1.00 88.06 1046 GLN A CA 1
ATOM 8417 C C . GLN A 1 1046 ? 52.142 25.652 30.918 1.00 88.06 1046 GLN A C 1
ATOM 8419 O O . GLN A 1 1046 ? 51.223 26.471 30.852 1.00 88.06 1046 GLN A O 1
ATOM 8424 N N . VAL A 1 1047 ? 52.164 24.666 31.824 1.00 89.19 1047 VAL A N 1
ATOM 8425 C CA . VAL A 1 1047 ? 51.147 24.512 32.874 1.00 89.19 1047 VAL A CA 1
ATOM 8426 C C . VAL A 1 1047 ? 51.183 25.709 33.820 1.00 89.19 1047 VAL A C 1
ATOM 8428 O O . VAL A 1 1047 ? 50.140 26.315 34.044 1.00 89.19 1047 VAL A O 1
ATOM 8431 N N . LYS A 1 1048 ? 52.369 26.104 34.294 1.00 92.69 1048 LYS A N 1
ATOM 8432 C CA . LYS A 1 1048 ? 52.587 27.260 35.171 1.00 92.69 1048 LYS A CA 1
ATOM 8433 C C . LYS A 1 1048 ? 52.053 28.549 34.553 1.00 92.69 1048 LYS A C 1
ATOM 8435 O O . LYS A 1 1048 ? 51.265 29.251 35.182 1.00 92.69 1048 LYS A O 1
ATOM 8440 N N . ASP A 1 1049 ? 52.432 28.843 33.310 1.00 91.38 1049 ASP A N 1
ATOM 8441 C CA . ASP A 1 1049 ? 52.066 30.089 32.634 1.00 91.38 1049 ASP A CA 1
ATOM 8442 C C . ASP A 1 1049 ? 50.555 30.160 32.368 1.00 91.38 1049 ASP A C 1
ATOM 8444 O O . ASP A 1 1049 ? 49.921 31.195 32.596 1.00 91.38 1049 ASP A O 1
ATOM 8448 N N . ARG A 1 1050 ? 49.936 29.045 31.950 1.00 93.69 1050 ARG A N 1
ATOM 8449 C CA . ARG A 1 1050 ? 48.479 28.971 31.755 1.00 93.69 1050 ARG A CA 1
ATOM 8450 C C . ARG A 1 1050 ? 47.718 28.995 33.078 1.00 93.69 1050 ARG A C 1
ATOM 8452 O O . ARG A 1 1050 ? 46.709 29.690 33.156 1.00 93.69 1050 ARG A O 1
ATOM 8459 N N . ALA A 1 1051 ? 48.198 28.318 34.121 1.00 92.62 1051 ALA A N 1
ATOM 8460 C CA . ALA A 1 1051 ? 47.601 28.346 35.456 1.00 92.62 1051 ALA A CA 1
ATOM 8461 C C . ALA A 1 1051 ? 47.654 29.757 36.059 1.00 92.62 1051 ALA A C 1
ATOM 8463 O O . ALA A 1 1051 ? 46.637 30.267 36.536 1.00 92.62 1051 ALA A O 1
ATOM 8464 N N . TYR A 1 1052 ? 48.797 30.440 35.931 1.00 92.50 1052 TYR A N 1
ATOM 8465 C CA . TYR A 1 1052 ? 48.953 31.842 36.312 1.00 92.50 1052 TYR A CA 1
ATOM 8466 C C . TYR A 1 1052 ? 47.962 32.730 35.550 1.00 92.50 1052 TYR A C 1
ATOM 8468 O O . TYR A 1 1052 ? 47.176 33.458 36.159 1.00 92.50 1052 TYR A O 1
ATOM 8476 N N . LYS A 1 1053 ? 47.900 32.597 34.220 1.00 92.44 1053 LYS A N 1
ATOM 8477 C CA . LYS A 1 1053 ? 46.953 33.331 33.371 1.00 92.44 1053 LYS A CA 1
ATOM 8478 C C . LYS A 1 1053 ? 45.485 33.072 33.753 1.00 92.44 1053 LYS A C 1
ATOM 8480 O O . LYS A 1 1053 ? 44.703 34.020 33.811 1.00 92.44 1053 LYS A O 1
ATOM 8485 N N . LEU A 1 1054 ? 45.105 31.824 34.039 1.00 91.38 1054 LEU A N 1
ATOM 8486 C CA . LEU A 1 1054 ? 43.753 31.433 34.468 1.00 91.38 1054 LEU A CA 1
ATOM 8487 C C . LEU A 1 1054 ? 43.388 31.991 35.841 1.00 91.38 1054 LEU A C 1
ATOM 8489 O O . LEU A 1 1054 ? 42.270 32.471 36.010 1.00 91.38 1054 LEU A O 1
ATOM 8493 N N . SER A 1 1055 ? 44.323 31.985 36.795 1.00 89.75 1055 SER A N 1
ATOM 8494 C CA . SER A 1 1055 ? 44.087 32.509 38.147 1.00 89.75 1055 SER A CA 1
ATOM 8495 C C . SER A 1 1055 ? 43.671 33.992 38.137 1.00 89.75 1055 SER A C 1
ATOM 8497 O O . SER A 1 1055 ? 42.830 34.407 38.938 1.00 89.75 1055 SER A O 1
ATOM 8499 N N . TYR A 1 1056 ? 44.180 34.772 37.171 1.00 85.75 1056 TYR A N 1
ATOM 8500 C CA . TYR A 1 1056 ? 43.747 36.149 36.901 1.00 85.75 1056 TYR A CA 1
ATOM 8501 C C . TYR A 1 1056 ? 42.459 36.201 36.069 1.00 85.75 1056 TYR A C 1
ATOM 8503 O O . TYR A 1 1056 ? 41.529 36.932 36.423 1.00 85.75 1056 TYR A O 1
ATOM 8511 N N . GLY A 1 1057 ? 42.385 35.411 34.992 1.00 86.00 1057 GLY A N 1
ATOM 8512 C CA . GLY A 1 1057 ? 41.268 35.397 34.041 1.00 86.00 1057 GLY A CA 1
ATOM 8513 C C . GLY A 1 1057 ? 39.923 35.058 34.672 1.00 86.00 1057 GLY A C 1
ATOM 8514 O O . GLY A 1 1057 ? 38.955 35.787 34.478 1.00 86.00 1057 GLY A O 1
ATOM 8515 N N . ILE A 1 1058 ? 39.891 34.023 35.509 1.00 84.50 1058 ILE A N 1
ATOM 8516 C CA . ILE A 1 1058 ? 38.685 33.562 36.208 1.00 84.50 1058 ILE A CA 1
ATOM 8517 C C . ILE A 1 1058 ? 38.100 34.655 37.117 1.00 84.50 1058 ILE A C 1
ATOM 8519 O O . ILE A 1 1058 ? 36.885 34.733 37.288 1.00 84.50 1058 ILE A O 1
ATOM 8523 N N . LYS A 1 1059 ? 38.948 35.511 37.703 1.00 82.38 1059 LYS A N 1
ATOM 8524 C CA . LYS A 1 1059 ? 38.511 36.583 38.613 1.00 82.38 1059 LYS A CA 1
ATOM 8525 C C . LYS A 1 1059 ? 38.203 37.899 37.906 1.00 82.38 1059 LYS A C 1
ATOM 8527 O O . LYS A 1 1059 ? 37.325 38.626 38.359 1.00 82.38 1059 LYS A O 1
ATOM 8532 N N . ARG A 1 1060 ? 38.962 38.245 36.862 1.00 83.94 1060 ARG A N 1
ATOM 8533 C CA . ARG A 1 1060 ? 38.964 39.599 36.274 1.00 83.94 1060 ARG A CA 1
ATOM 8534 C C . ARG A 1 1060 ? 38.548 39.657 34.803 1.00 83.94 1060 ARG A C 1
ATOM 8536 O O . ARG A 1 1060 ? 38.402 40.753 34.280 1.00 83.94 1060 ARG A O 1
ATOM 8543 N N . GLY A 1 1061 ? 38.411 38.523 34.115 1.00 82.44 1061 GLY A N 1
ATOM 8544 C CA . GLY A 1 1061 ? 38.108 38.468 32.675 1.00 82.44 1061 GLY A CA 1
ATOM 8545 C C . GLY A 1 1061 ? 39.250 38.922 31.754 1.00 82.44 1061 GLY A C 1
ATOM 8546 O O . GLY A 1 1061 ? 39.088 38.982 30.535 1.00 82.44 1061 GLY A O 1
ATOM 8547 N N . ILE A 1 1062 ? 40.420 39.230 32.319 1.00 86.62 1062 ILE A N 1
ATOM 8548 C CA . ILE A 1 1062 ? 41.617 39.698 31.613 1.00 86.62 1062 ILE A CA 1
ATOM 8549 C C . ILE A 1 1062 ? 42.819 38.821 31.964 1.00 86.62 1062 ILE A C 1
ATOM 8551 O O . ILE A 1 1062 ? 42.889 38.211 33.031 1.00 86.62 1062 ILE A O 1
ATOM 8555 N N . THR A 1 1063 ? 43.781 38.764 31.053 1.00 88.31 1063 THR A N 1
ATOM 8556 C CA . THR A 1 1063 ? 45.093 38.151 31.295 1.00 88.31 1063 THR A CA 1
ATOM 8557 C C . THR A 1 1063 ? 45.927 39.014 32.258 1.00 88.31 1063 THR A C 1
ATOM 8559 O O . THR A 1 1063 ? 45.626 40.201 32.421 1.00 88.31 1063 THR A O 1
ATOM 8562 N N . PRO A 1 1064 ? 47.018 38.485 32.847 1.00 86.31 1064 PRO A N 1
ATOM 8563 C CA . PRO A 1 1064 ? 47.947 39.280 33.662 1.00 86.31 1064 PRO A CA 1
ATOM 8564 C C . PRO A 1 1064 ? 48.524 40.512 32.938 1.00 86.31 1064 PRO A C 1
ATOM 8566 O O . PRO A 1 1064 ? 48.939 41.467 33.582 1.00 86.31 1064 PRO A O 1
ATOM 8569 N N . TYR A 1 1065 ? 48.492 40.517 31.601 1.00 88.31 1065 TYR A N 1
ATOM 8570 C CA . TYR A 1 1065 ? 48.964 41.605 30.739 1.00 88.31 1065 TYR A CA 1
ATOM 8571 C C . TYR A 1 1065 ? 47.862 42.602 30.337 1.00 88.31 1065 TYR A C 1
ATOM 8573 O O . TYR A 1 1065 ? 48.040 43.365 29.391 1.00 88.31 1065 TYR A O 1
ATOM 8581 N N . GLY A 1 1066 ? 46.683 42.552 30.966 1.00 85.88 1066 GLY A N 1
ATOM 8582 C CA . GLY A 1 1066 ? 45.567 43.467 30.688 1.00 85.88 1066 GLY A CA 1
ATOM 8583 C C . GLY A 1 1066 ? 44.774 43.174 29.407 1.00 85.88 1066 GLY A C 1
ATOM 8584 O O . GLY A 1 1066 ? 43.768 43.831 29.154 1.00 85.88 1066 GLY A O 1
ATOM 8585 N N . LYS A 1 1067 ? 45.167 42.175 28.602 1.00 89.12 1067 LYS A N 1
ATOM 8586 C CA . LYS A 1 1067 ? 44.411 41.780 27.399 1.00 89.12 1067 LYS A CA 1
ATOM 8587 C C . LYS A 1 1067 ? 43.130 41.022 27.778 1.00 89.12 1067 LYS A C 1
ATOM 8589 O O . LYS A 1 1067 ? 43.218 40.173 28.673 1.00 89.12 1067 LYS A O 1
ATOM 8594 N N . PRO A 1 1068 ? 41.990 41.248 27.095 1.00 87.88 1068 PRO A N 1
ATOM 8595 C CA . PRO A 1 1068 ? 40.774 40.457 27.285 1.00 87.88 1068 PRO A CA 1
ATOM 8596 C C . PRO A 1 1068 ? 41.049 38.962 27.123 1.00 87.88 1068 PRO A C 1
ATOM 8598 O O . PRO A 1 1068 ? 41.750 38.554 26.196 1.00 87.88 1068 PRO A O 1
ATOM 8601 N N . TYR A 1 1069 ? 40.504 38.144 28.020 1.00 89.62 1069 TYR A N 1
ATOM 8602 C CA . TYR A 1 1069 ? 40.704 36.700 28.001 1.00 89.62 1069 TYR A CA 1
ATOM 8603 C C . TYR A 1 1069 ? 39.379 36.008 27.685 1.00 89.62 1069 TYR A C 1
ATOM 8605 O O . TYR A 1 1069 ? 38.500 35.923 28.541 1.00 89.62 1069 TYR A O 1
ATOM 8613 N N . SER A 1 1070 ? 39.216 35.542 26.444 1.00 87.88 1070 SER A N 1
ATOM 8614 C CA . SER A 1 1070 ? 37.948 34.955 26.001 1.00 87.88 1070 SER A CA 1
ATOM 8615 C C . SER A 1 1070 ? 37.562 33.728 26.842 1.00 87.88 1070 SER A C 1
ATOM 8617 O O . SER A 1 1070 ? 38.424 32.956 27.264 1.00 87.88 1070 SER A O 1
ATOM 8619 N N . LEU A 1 1071 ? 36.262 33.522 27.066 1.00 86.88 1071 LEU A N 1
ATOM 8620 C CA . LEU A 1 1071 ? 35.745 32.398 27.860 1.00 86.88 1071 LEU A CA 1
ATOM 8621 C C . LEU A 1 1071 ? 36.115 31.037 27.252 1.00 86.88 1071 LEU A C 1
ATOM 8623 O O . LEU A 1 1071 ? 36.444 30.101 27.976 1.00 86.88 1071 LEU A O 1
ATOM 8627 N N . SER A 1 1072 ? 36.139 30.945 25.916 1.00 83.19 1072 SER A N 1
ATOM 8628 C CA . SER A 1 1072 ? 36.583 29.738 25.210 1.00 83.19 1072 SER A CA 1
ATOM 8629 C C . SER A 1 1072 ? 38.061 29.441 25.464 1.00 83.19 1072 SER A C 1
ATOM 8631 O O . SER A 1 1072 ? 38.423 28.282 25.660 1.00 83.19 1072 SER A O 1
ATOM 8633 N N . ASP A 1 1073 ? 38.919 30.464 25.483 1.00 85.75 1073 ASP A N 1
ATOM 8634 C CA . ASP A 1 1073 ? 40.343 30.268 25.754 1.00 85.75 1073 ASP A CA 1
ATOM 8635 C C . ASP A 1 1073 ? 40.590 29.941 27.228 1.00 85.75 1073 ASP A C 1
ATOM 8637 O O . ASP A 1 1073 ? 41.420 29.083 27.512 1.00 85.75 1073 ASP A O 1
ATOM 8641 N N . GLN A 1 1074 ? 39.830 30.542 28.151 1.00 89.81 1074 GLN A N 1
ATOM 8642 C CA . GLN A 1 1074 ? 39.853 30.170 29.568 1.00 89.81 1074 GLN A CA 1
ATOM 8643 C C . GLN A 1 1074 ? 39.482 28.694 29.758 1.00 89.81 1074 GLN A C 1
ATOM 8645 O O . GLN A 1 1074 ? 40.214 27.959 30.412 1.00 89.81 1074 GLN A O 1
ATOM 8650 N N . ALA A 1 1075 ? 38.395 28.226 29.137 1.00 87.19 1075 ALA A N 1
ATOM 8651 C CA . ALA A 1 1075 ? 37.982 26.828 29.236 1.00 87.19 1075 ALA A CA 1
ATOM 8652 C C . ALA A 1 1075 ? 39.034 25.869 28.643 1.00 87.19 1075 ALA A C 1
ATOM 8654 O O . ALA A 1 1075 ? 39.367 24.859 29.257 1.00 87.19 1075 ALA A O 1
ATOM 8655 N N . LYS A 1 1076 ? 39.621 26.197 27.482 1.00 84.81 1076 LYS A N 1
ATOM 8656 C CA . LYS A 1 1076 ? 40.688 25.383 26.866 1.00 84.81 1076 LYS A CA 1
ATOM 8657 C C . LYS A 1 1076 ? 41.948 25.318 27.721 1.00 84.81 1076 LYS A C 1
ATOM 8659 O O . LYS A 1 1076 ? 42.494 24.233 27.904 1.00 84.81 1076 LYS A O 1
ATOM 8664 N N . ASP A 1 1077 ? 42.417 26.464 28.213 1.00 90.19 1077 ASP A N 1
ATOM 8665 C CA . ASP A 1 1077 ? 43.604 26.524 29.066 1.00 90.19 1077 ASP A CA 1
ATOM 8666 C C . ASP A 1 1077 ? 43.343 25.779 30.383 1.00 90.19 1077 ASP A C 1
ATOM 8668 O O . ASP A 1 1077 ? 44.244 25.113 30.885 1.00 90.19 1077 ASP A O 1
ATOM 8672 N N . LEU A 1 1078 ? 42.113 25.815 30.910 1.00 90.81 1078 LEU A N 1
ATOM 8673 C CA . LEU A 1 1078 ? 41.734 25.090 32.120 1.00 90.81 1078 LEU A CA 1
ATOM 8674 C C . LEU A 1 1078 ? 41.778 23.572 31.930 1.00 90.81 1078 LEU A C 1
ATOM 8676 O O . LEU A 1 1078 ? 42.434 22.885 32.710 1.00 90.81 1078 LEU A O 1
ATOM 8680 N N . ILE A 1 1079 ? 41.137 23.055 30.875 1.00 89.69 1079 ILE A N 1
ATOM 8681 C CA . ILE A 1 1079 ? 41.206 21.629 30.521 1.00 89.69 1079 ILE A CA 1
ATOM 8682 C C . ILE A 1 1079 ? 42.662 21.212 30.303 1.00 89.69 1079 ILE A C 1
ATOM 8684 O O . ILE A 1 1079 ? 43.071 20.163 30.787 1.00 89.69 1079 ILE A O 1
ATOM 8688 N N . PHE A 1 1080 ? 43.460 22.039 29.619 1.00 89.81 1080 PHE A N 1
ATOM 8689 C CA . PHE A 1 1080 ? 44.881 21.772 29.401 1.00 89.81 1080 PHE A CA 1
ATOM 8690 C C . PHE A 1 1080 ? 45.650 21.654 30.721 1.00 89.81 1080 PHE A C 1
ATOM 8692 O O . PHE A 1 1080 ? 46.380 20.683 30.910 1.00 89.81 1080 PHE A O 1
ATOM 8699 N N . VAL A 1 1081 ? 45.497 22.623 31.627 1.00 91.31 1081 VAL A N 1
ATOM 8700 C CA . VAL A 1 1081 ? 46.187 22.623 32.923 1.00 91.31 1081 VAL A CA 1
ATOM 8701 C C . VAL A 1 1081 ? 45.781 21.398 33.734 1.00 91.31 1081 VAL A C 1
ATOM 8703 O O . VAL A 1 1081 ? 46.651 20.659 34.186 1.00 91.31 1081 VAL A O 1
ATOM 8706 N N . LEU A 1 1082 ? 44.480 21.136 33.869 1.00 91.81 1082 LEU A N 1
ATOM 8707 C CA . LEU A 1 1082 ? 44.000 20.015 34.671 1.00 91.81 1082 LEU A CA 1
ATOM 8708 C C . LEU A 1 1082 ? 44.403 18.659 34.080 1.00 91.81 1082 LEU A C 1
ATOM 8710 O O . LEU A 1 1082 ? 44.807 17.784 34.832 1.00 91.81 1082 LEU A O 1
ATOM 8714 N N . ASP A 1 1083 ? 44.368 18.490 32.758 1.00 88.62 1083 ASP A N 1
ATOM 8715 C CA . ASP A 1 1083 ? 44.819 17.266 32.082 1.00 88.62 1083 ASP A CA 1
ATOM 8716 C C . ASP A 1 1083 ? 46.287 16.935 32.389 1.00 88.62 1083 ASP A C 1
ATOM 8718 O O . ASP A 1 1083 ? 46.629 15.778 32.635 1.00 88.62 1083 ASP A O 1
ATOM 8722 N N . HIS A 1 1084 ? 47.153 17.952 32.445 1.00 89.25 1084 HIS A N 1
ATOM 8723 C CA . HIS A 1 1084 ? 48.553 17.755 32.819 1.00 89.25 1084 HIS A CA 1
ATOM 8724 C C . HIS A 1 1084 ? 48.706 17.468 34.313 1.00 89.25 1084 HIS A C 1
ATOM 8726 O O . HIS A 1 1084 ? 49.421 16.534 34.660 1.00 89.25 1084 HIS A O 1
ATOM 8732 N N . LEU A 1 1085 ? 48.012 18.208 35.187 1.00 90.25 1085 LEU A N 1
ATOM 8733 C CA . LEU A 1 1085 ? 48.051 17.979 36.640 1.00 90.25 1085 LEU A CA 1
ATOM 8734 C C . LEU A 1 1085 ? 47.540 16.582 37.026 1.00 90.25 1085 LEU A C 1
ATOM 8736 O O . LEU A 1 1085 ? 48.046 15.963 37.955 1.00 90.25 1085 LEU A O 1
ATOM 8740 N N . VAL A 1 1086 ? 46.538 16.080 36.307 1.00 90.06 1086 VAL A N 1
ATOM 8741 C CA . VAL A 1 1086 ? 45.935 14.759 36.519 1.00 90.06 1086 VAL A CA 1
ATOM 8742 C C . VAL A 1 1086 ? 46.822 13.638 35.962 1.00 90.06 1086 VAL A C 1
ATOM 8744 O O . VAL A 1 1086 ? 46.816 12.531 36.505 1.00 90.06 1086 VAL A O 1
ATOM 8747 N N . GLY A 1 1087 ? 47.631 13.916 34.937 1.00 84.62 1087 GLY A N 1
ATOM 8748 C CA . GLY A 1 1087 ? 48.531 12.948 34.310 1.00 84.62 1087 GLY A CA 1
ATOM 8749 C C . GLY A 1 1087 ? 47.818 11.972 33.372 1.00 84.62 1087 GLY A C 1
ATOM 8750 O O . GLY A 1 1087 ? 46.585 11.918 33.287 1.00 84.62 1087 GLY A O 1
ATOM 8751 N N . ARG A 1 1088 ? 48.586 11.148 32.646 1.00 78.62 1088 ARG A N 1
ATOM 8752 C CA . ARG A 1 1088 ? 47.988 10.166 31.729 1.00 78.62 1088 ARG A CA 1
ATOM 8753 C C . ARG A 1 1088 ? 47.245 9.119 32.560 1.00 78.62 1088 ARG A C 1
ATOM 8755 O O . ARG A 1 1088 ? 47.707 8.696 33.611 1.00 78.62 1088 ARG A O 1
ATOM 8762 N N . LYS A 1 1089 ? 46.053 8.698 32.119 1.00 81.56 1089 LYS A N 1
ATOM 8763 C CA . LYS A 1 1089 ? 45.218 7.729 32.871 1.00 81.56 1089 LYS A CA 1
ATOM 8764 C C . LYS A 1 1089 ? 44.963 8.154 34.336 1.00 81.56 1089 LYS A C 1
ATOM 8766 O O . LYS A 1 1089 ? 44.812 7.295 35.215 1.00 81.56 1089 LYS A O 1
ATOM 8771 N N . ALA A 1 1090 ? 44.971 9.465 34.590 1.00 87.75 1090 ALA A N 1
ATOM 8772 C CA . ALA A 1 1090 ? 44.800 10.084 35.898 1.00 87.75 1090 ALA A CA 1
ATOM 8773 C C . ALA A 1 1090 ? 45.767 9.615 36.993 1.00 87.75 1090 ALA A C 1
ATOM 8775 O O . ALA A 1 1090 ? 45.414 9.569 38.167 1.00 87.75 1090 ALA A O 1
ATOM 8776 N N . GLU A 1 1091 ? 46.987 9.229 36.630 1.00 86.50 1091 GLU A N 1
ATOM 8777 C CA . GLU A 1 1091 ? 47.975 8.701 37.577 1.00 86.50 1091 GLU A CA 1
ATOM 8778 C C . GLU A 1 1091 ? 48.399 9.684 38.685 1.00 86.50 1091 GLU A C 1
ATOM 8780 O O . GLU A 1 1091 ? 48.854 9.240 39.740 1.00 86.50 1091 GLU A O 1
ATOM 8785 N N . HIS A 1 1092 ? 48.182 10.989 38.499 1.00 89.69 1092 HIS A N 1
ATOM 8786 C CA . HIS A 1 1092 ? 48.534 12.038 39.457 1.00 89.69 1092 HIS A CA 1
ATOM 8787 C C . HIS A 1 1092 ? 47.332 12.722 40.122 1.00 89.69 1092 HIS A C 1
ATOM 8789 O O . HIS A 1 1092 ? 47.536 13.590 40.965 1.00 89.69 1092 HIS A O 1
ATOM 8795 N N . ILE A 1 1093 ? 46.086 12.333 39.828 1.00 91.38 1093 ILE A N 1
ATOM 8796 C CA . ILE A 1 1093 ? 44.892 13.031 40.350 1.00 91.38 1093 ILE A CA 1
ATOM 8797 C C . ILE A 1 1093 ? 44.852 13.136 41.884 1.00 91.38 1093 ILE A C 1
ATOM 8799 O O . ILE A 1 1093 ? 44.458 14.167 42.423 1.00 91.38 1093 ILE A O 1
ATOM 8803 N N . GLY A 1 1094 ? 45.361 12.126 42.598 1.00 89.62 1094 GLY A N 1
ATOM 8804 C CA . GLY A 1 1094 ? 45.464 12.154 44.058 1.00 89.62 1094 GLY A CA 1
ATOM 8805 C C . GLY A 1 1094 ? 46.333 13.301 44.598 1.00 89.62 1094 GLY A C 1
ATOM 8806 O O . GLY A 1 1094 ? 46.161 13.698 45.749 1.00 89.62 1094 GLY A O 1
ATOM 8807 N N . GLN A 1 1095 ? 47.227 13.876 43.780 1.00 89.56 1095 GLN A N 1
ATOM 8808 C CA . GLN A 1 1095 ? 48.030 15.052 44.138 1.00 89.56 1095 GLN A CA 1
ATOM 8809 C C . GLN A 1 1095 ? 47.183 16.320 44.266 1.00 89.56 1095 GLN A C 1
ATOM 8811 O O . GLN A 1 1095 ? 47.552 17.202 45.036 1.00 89.56 1095 GLN A O 1
ATOM 8816 N N . LEU A 1 1096 ? 46.024 16.408 43.598 1.00 90.50 1096 LEU A N 1
ATOM 8817 C CA . LEU A 1 1096 ? 45.144 17.578 43.704 1.00 90.50 1096 LEU A CA 1
ATOM 8818 C C . LEU A 1 1096 ? 44.682 17.822 45.150 1.00 90.50 1096 LEU A C 1
ATOM 8820 O O . LEU A 1 1096 ? 44.542 18.972 45.557 1.00 90.50 1096 LEU A O 1
ATOM 8824 N N . ARG A 1 1097 ? 44.558 16.761 45.963 1.00 90.38 1097 ARG A N 1
ATOM 8825 C CA . ARG A 1 1097 ? 44.253 16.846 47.407 1.00 90.38 1097 ARG A CA 1
ATOM 8826 C C . ARG A 1 1097 ? 45.337 17.522 48.235 1.00 90.38 1097 ARG A C 1
ATOM 8828 O O . ARG A 1 1097 ? 45.069 17.970 49.337 1.00 90.38 1097 ARG A O 1
ATOM 8835 N N . ARG A 1 1098 ? 46.572 17.580 47.734 1.00 87.81 1098 ARG A N 1
ATOM 8836 C CA . ARG A 1 1098 ? 47.664 18.311 48.394 1.00 87.81 1098 ARG A CA 1
ATOM 8837 C C . ARG A 1 1098 ? 47.636 19.801 48.062 1.00 87.81 1098 ARG A C 1
ATOM 8839 O O . ARG A 1 1098 ? 48.246 20.588 48.775 1.00 87.81 1098 ARG A O 1
ATOM 8846 N N . LEU A 1 1099 ? 46.940 20.176 46.988 1.00 89.00 1099 LEU A N 1
ATOM 8847 C CA . LEU A 1 1099 ? 46.871 21.547 46.481 1.00 89.00 1099 LEU A CA 1
ATOM 8848 C C . LEU A 1 1099 ? 45.640 22.312 46.997 1.00 89.00 1099 LEU A C 1
ATOM 8850 O O . LEU A 1 1099 ? 45.549 23.522 46.806 1.00 89.00 1099 LEU A O 1
ATOM 8854 N N . THR A 1 1100 ? 44.690 21.633 47.645 1.00 90.69 1100 THR A N 1
ATOM 8855 C CA . THR A 1 1100 ? 43.496 22.243 48.249 1.00 90.69 1100 THR A CA 1
ATOM 8856 C C . THR A 1 1100 ? 43.026 21.450 49.472 1.00 90.69 1100 THR A C 1
ATOM 8858 O O . THR A 1 1100 ? 43.579 20.402 49.788 1.00 90.69 1100 THR A O 1
ATOM 8861 N N . LYS A 1 1101 ? 42.022 21.953 50.195 1.00 85.81 1101 LYS A N 1
ATOM 8862 C CA . LYS A 1 1101 ? 41.445 21.277 51.366 1.00 85.81 1101 LYS A CA 1
ATOM 8863 C C . LYS A 1 1101 ? 40.396 20.239 50.947 1.00 85.81 1101 LYS A C 1
ATOM 8865 O O . LYS A 1 1101 ? 39.621 20.476 50.022 1.00 85.81 1101 LYS A O 1
ATOM 8870 N N . ASP A 1 1102 ? 40.337 19.122 51.675 1.00 83.00 1102 ASP A N 1
ATOM 8871 C CA . ASP A 1 1102 ? 39.434 17.996 51.383 1.00 83.00 1102 ASP A CA 1
ATOM 8872 C C . ASP A 1 1102 ? 37.936 18.359 51.462 1.00 83.00 1102 ASP A C 1
ATOM 8874 O O . ASP A 1 1102 ? 37.117 17.738 50.795 1.00 83.00 1102 ASP A O 1
ATOM 8878 N N . ASP A 1 1103 ? 37.542 19.365 52.247 1.00 84.69 1103 ASP A N 1
ATOM 8879 C CA . ASP A 1 1103 ? 36.142 19.804 52.367 1.00 84.69 1103 ASP A CA 1
ATOM 8880 C C . ASP A 1 1103 ? 35.605 20.501 51.105 1.00 84.69 1103 ASP A C 1
ATOM 8882 O O . ASP A 1 1103 ? 34.391 20.591 50.927 1.00 84.69 1103 ASP A O 1
ATOM 8886 N N . LYS A 1 1104 ? 36.497 20.945 50.211 1.00 87.25 1104 LYS A N 1
ATOM 8887 C CA . LYS A 1 1104 ? 36.166 21.621 48.947 1.00 87.25 1104 LYS A CA 1
ATOM 8888 C C . LYS A 1 1104 ? 36.146 20.697 47.723 1.00 87.25 1104 LYS A C 1
ATOM 8890 O O . LYS A 1 1104 ? 35.914 21.175 46.605 1.00 87.25 1104 LYS A O 1
ATOM 8895 N N . ILE A 1 1105 ? 36.419 19.413 47.930 1.00 89.12 1105 ILE A N 1
ATOM 8896 C CA . ILE A 1 1105 ? 36.341 18.356 46.924 1.00 89.12 1105 ILE A CA 1
ATOM 8897 C C . ILE A 1 1105 ? 35.345 17.294 47.385 1.00 89.12 1105 ILE A C 1
ATOM 8899 O O . ILE A 1 1105 ? 34.992 17.216 48.564 1.00 89.12 1105 ILE A O 1
ATOM 8903 N N . TRP A 1 1106 ? 34.904 16.460 46.456 1.00 91.12 1106 TRP A N 1
ATOM 8904 C CA . TRP A 1 1106 ? 34.153 15.258 46.780 1.00 91.12 1106 TRP A CA 1
ATOM 8905 C C . TRP A 1 1106 ? 34.578 14.120 45.871 1.00 91.12 1106 TRP A C 1
ATOM 8907 O O . TRP A 1 1106 ? 34.642 14.287 44.652 1.00 91.12 1106 TRP A O 1
ATOM 8917 N N . VAL A 1 1107 ? 34.924 12.986 46.476 1.00 91.75 1107 VAL A N 1
ATOM 8918 C CA . VAL A 1 1107 ? 35.342 11.779 45.767 1.00 91.75 1107 VAL A CA 1
ATOM 8919 C C . VAL A 1 1107 ? 34.429 10.636 46.159 1.00 91.75 1107 VAL A C 1
ATOM 8921 O O . VAL A 1 1107 ? 34.373 10.251 47.328 1.00 91.75 1107 VAL A O 1
ATOM 8924 N N . THR A 1 1108 ? 33.757 10.072 45.165 1.00 92.19 1108 THR A N 1
ATOM 8925 C CA . THR A 1 1108 ? 32.948 8.860 45.307 1.00 92.19 1108 THR A CA 1
ATOM 8926 C C . THR A 1 1108 ? 33.502 7.773 44.411 1.00 92.19 1108 THR A C 1
ATOM 8928 O O . THR A 1 1108 ? 34.145 8.055 43.398 1.00 92.19 1108 THR A O 1
ATOM 8931 N N . THR A 1 1109 ? 33.308 6.513 44.787 1.00 91.94 1109 THR A N 1
ATOM 8932 C CA . THR A 1 1109 ? 33.632 5.379 43.919 1.00 91.94 1109 THR A CA 1
ATOM 8933 C C . THR A 1 1109 ? 32.585 4.300 44.083 1.00 91.94 1109 THR A C 1
ATOM 8935 O O . THR A 1 1109 ? 32.395 3.819 45.198 1.00 91.94 1109 THR A O 1
ATOM 8938 N N . ASN A 1 1110 ? 31.934 3.921 42.988 1.00 91.38 1110 ASN A N 1
ATOM 8939 C CA . ASN A 1 1110 ? 31.060 2.758 42.927 1.00 91.38 1110 ASN A CA 1
ATOM 8940 C C . ASN A 1 1110 ? 31.773 1.611 42.198 1.00 91.38 1110 ASN A C 1
ATOM 8942 O O . ASN A 1 1110 ? 32.587 1.839 41.303 1.00 91.38 1110 ASN A O 1
ATOM 8946 N N . ILE A 1 1111 ? 31.496 0.381 42.616 1.00 89.44 1111 ILE A N 1
ATOM 8947 C CA . ILE A 1 1111 ? 32.006 -0.853 42.022 1.00 89.44 1111 ILE A CA 1
ATOM 8948 C C . ILE A 1 1111 ? 30.810 -1.773 41.788 1.00 89.44 1111 ILE A C 1
ATOM 8950 O O . ILE A 1 1111 ? 30.151 -2.202 42.737 1.00 89.44 1111 ILE A O 1
ATOM 8954 N N . SER A 1 1112 ? 30.524 -2.056 40.528 1.00 85.94 1112 SER A N 1
ATOM 8955 C CA . SER A 1 1112 ? 29.403 -2.886 40.094 1.00 85.94 1112 SER A CA 1
ATOM 8956 C C . SER A 1 1112 ? 29.781 -4.371 40.069 1.00 85.94 1112 SER A C 1
ATOM 8958 O O . SER A 1 1112 ? 30.962 -4.723 40.066 1.00 85.94 1112 SER A O 1
ATOM 8960 N N . ASN A 1 1113 ? 28.767 -5.245 40.062 1.00 77.19 1113 ASN A N 1
ATOM 8961 C CA . ASN A 1 1113 ? 28.859 -6.702 39.838 1.00 77.19 1113 ASN A CA 1
ATOM 8962 C C . ASN A 1 1113 ? 29.662 -7.519 40.869 1.00 77.19 1113 ASN A C 1
ATOM 8964 O O . ASN A 1 1113 ? 29.805 -8.734 40.751 1.00 77.19 1113 ASN A O 1
ATOM 8968 N N . MET A 1 1114 ? 30.110 -6.892 41.954 1.00 74.12 1114 MET A N 1
ATOM 8969 C CA . MET A 1 1114 ? 30.843 -7.568 43.026 1.00 74.12 1114 MET A CA 1
ATOM 8970 C C . MET A 1 1114 ? 30.064 -8.683 43.744 1.00 74.12 1114 MET A C 1
ATOM 8972 O O . MET A 1 1114 ? 30.673 -9.617 44.265 1.00 74.12 1114 MET A O 1
ATOM 8976 N N . LEU A 1 1115 ? 28.734 -8.574 43.826 1.00 62.94 1115 LEU A N 1
ATOM 8977 C CA . LEU A 1 1115 ? 27.888 -9.488 44.606 1.00 62.94 1115 LEU A CA 1
ATOM 8978 C C . LEU A 1 1115 ? 27.207 -10.574 43.761 1.00 62.94 1115 LEU A C 1
ATOM 8980 O O . LEU A 1 1115 ? 26.591 -11.480 44.319 1.00 62.94 1115 LEU A O 1
ATOM 8984 N N . GLU A 1 1116 ? 27.336 -10.524 42.431 1.00 57.69 1116 GLU A N 1
ATOM 8985 C CA . GLU A 1 1116 ? 26.611 -11.428 41.526 1.00 57.69 1116 GLU A CA 1
ATOM 8986 C C . GLU A 1 1116 ? 27.030 -12.902 41.700 1.00 57.69 1116 GLU A C 1
ATOM 8988 O O . GLU A 1 1116 ? 26.229 -13.813 41.477 1.00 57.69 1116 GLU A O 1
ATOM 8993 N N . LEU A 1 1117 ? 28.254 -13.146 42.185 1.00 50.41 1117 LEU A N 1
ATOM 8994 C CA . LEU A 1 1117 ? 28.782 -14.489 42.435 1.00 50.41 1117 LEU A CA 1
ATOM 8995 C C . LEU A 1 1117 ? 28.988 -14.855 43.913 1.00 50.41 1117 LEU A C 1
ATOM 8997 O O . LEU A 1 1117 ? 29.297 -16.011 44.197 1.00 50.41 1117 LEU A O 1
ATOM 9001 N N . SER A 1 1118 ? 28.836 -13.923 44.858 1.00 48.00 1118 SER A N 1
ATOM 9002 C CA . SER A 1 1118 ? 29.221 -14.169 46.257 1.00 48.00 1118 SER A CA 1
ATOM 9003 C C . SER A 1 1118 ? 28.171 -14.936 47.075 1.00 48.00 1118 SER A C 1
ATOM 9005 O O . SER A 1 1118 ? 28.523 -15.525 48.094 1.00 48.00 1118 SER A O 1
ATOM 9007 N N . HIS A 1 1119 ? 26.899 -14.993 46.645 1.00 48.97 1119 HIS A N 1
ATOM 9008 C CA . HIS A 1 1119 ? 25.885 -15.845 47.287 1.00 48.97 1119 HIS A CA 1
ATOM 9009 C C . HIS A 1 1119 ? 24.686 -16.165 46.361 1.00 48.97 1119 HIS A C 1
ATOM 9011 O O . HIS A 1 1119 ? 24.193 -15.270 45.669 1.00 48.97 1119 HIS A O 1
ATOM 9017 N N . PRO A 1 1120 ? 24.118 -17.392 46.385 1.00 42.88 1120 PRO A N 1
ATOM 9018 C CA . PRO A 1 1120 ? 22.967 -17.776 45.551 1.00 42.88 1120 PRO A CA 1
ATOM 9019 C C . PRO A 1 1120 ? 21.714 -16.898 45.714 1.00 42.88 1120 PRO A C 1
ATOM 9021 O O . PRO A 1 1120 ? 20.940 -16.759 44.770 1.00 42.88 1120 PRO A O 1
ATOM 9024 N N . THR A 1 1121 ? 21.518 -16.275 46.879 1.00 44.84 1121 THR A N 1
ATOM 9025 C CA . THR A 1 1121 ? 20.371 -15.395 47.173 1.00 44.84 1121 THR A CA 1
ATOM 9026 C C . THR A 1 1121 ? 20.489 -13.989 46.575 1.00 44.84 1121 THR A C 1
ATOM 9028 O O . THR A 1 1121 ? 19.475 -13.304 46.472 1.00 44.84 1121 THR A O 1
ATOM 9031 N N . PHE A 1 1122 ? 21.678 -13.555 46.137 1.00 42.91 1122 PHE A N 1
ATOM 9032 C CA . PHE A 1 1122 ? 21.881 -12.231 45.524 1.00 42.91 1122 PHE A CA 1
ATOM 9033 C C . PHE A 1 1122 ? 21.740 -12.234 43.993 1.00 42.91 1122 PHE A C 1
ATOM 9035 O O . PHE A 1 1122 ? 21.749 -11.173 43.374 1.00 42.91 1122 PHE A O 1
ATOM 9042 N N . ARG A 1 1123 ? 21.494 -13.399 43.368 1.00 46.59 1123 ARG A N 1
ATOM 9043 C CA . ARG A 1 1123 ? 21.318 -13.536 41.905 1.00 46.59 1123 ARG A CA 1
ATOM 9044 C C . ARG A 1 1123 ? 20.141 -12.736 41.324 1.00 46.59 1123 ARG A C 1
ATOM 9046 O O . ARG A 1 1123 ? 20.101 -12.513 40.117 1.00 46.59 1123 ARG A O 1
ATOM 9053 N N . HIS A 1 1124 ? 19.196 -12.289 42.155 1.00 46.31 1124 HIS A N 1
ATOM 9054 C CA . HIS A 1 1124 ? 18.086 -11.423 41.734 1.00 46.31 1124 HIS A CA 1
ATOM 9055 C C . HIS A 1 1124 ? 18.404 -9.918 41.798 1.00 46.31 1124 HIS A C 1
ATOM 9057 O O . HIS A 1 1124 ? 17.610 -9.117 41.315 1.00 46.31 1124 HIS A O 1
ATOM 9063 N N . GLN A 1 1125 ? 19.559 -9.519 42.339 1.00 49.22 1125 GLN A N 1
ATOM 9064 C CA . GLN A 1 1125 ? 19.989 -8.122 42.451 1.00 49.22 1125 GLN A CA 1
ATOM 9065 C C . GLN A 1 1125 ? 21.155 -7.829 41.498 1.00 49.22 1125 GLN A C 1
ATOM 9067 O O . GLN A 1 1125 ? 22.219 -7.391 41.924 1.00 49.22 1125 GLN A O 1
ATOM 9072 N N . LYS A 1 1126 ? 20.950 -8.026 40.187 1.00 46.78 1126 LYS A N 1
ATOM 9073 C CA . LYS A 1 1126 ? 21.934 -7.760 39.109 1.00 46.78 1126 LYS A CA 1
ATOM 9074 C C . LYS A 1 1126 ? 22.446 -6.303 39.009 1.00 46.78 1126 LYS A C 1
ATOM 9076 O O . LYS A 1 1126 ? 23.070 -5.938 38.024 1.00 46.78 1126 LYS A O 1
ATOM 9081 N N . GLN A 1 1127 ? 22.161 -5.448 39.990 1.00 53.53 1127 GLN A N 1
ATOM 9082 C CA . GLN A 1 1127 ? 22.510 -4.024 40.004 1.00 53.53 1127 GLN A CA 1
ATOM 9083 C C . GLN A 1 1127 ? 22.950 -3.520 41.388 1.00 53.53 1127 GLN A C 1
ATOM 9085 O O . GLN A 1 1127 ? 22.944 -2.318 41.636 1.00 53.53 1127 GLN A O 1
ATOM 9090 N N . SER A 1 1128 ? 23.306 -4.400 42.330 1.00 58.88 1128 SER A N 1
ATOM 9091 C CA . SER A 1 1128 ? 23.820 -3.942 43.625 1.00 58.88 1128 SER A CA 1
ATOM 9092 C C . SER A 1 1128 ? 25.227 -3.348 43.462 1.00 58.88 1128 SER A C 1
ATOM 9094 O O . SER A 1 1128 ? 26.192 -4.082 43.241 1.00 58.88 1128 SER A O 1
ATOM 9096 N N . GLU A 1 1129 ? 25.338 -2.025 43.570 1.00 73.88 1129 GLU A N 1
ATOM 9097 C CA . GLU A 1 1129 ? 26.605 -1.289 43.550 1.00 73.88 1129 GLU A CA 1
ATOM 9098 C C . GLU A 1 1129 ? 27.261 -1.288 44.939 1.00 73.88 1129 GLU A C 1
ATOM 9100 O O . GLU A 1 1129 ? 26.619 -0.981 45.947 1.00 73.88 1129 GLU A O 1
ATOM 9105 N N . PHE A 1 1130 ? 28.559 -1.580 45.008 1.00 82.00 1130 PHE A N 1
ATOM 9106 C CA . PHE A 1 1130 ? 29.360 -1.349 46.207 1.00 82.00 1130 PHE A CA 1
ATOM 9107 C C . PHE A 1 1130 ? 29.947 0.063 46.176 1.00 82.00 1130 PHE A C 1
ATOM 9109 O O . PHE A 1 1130 ? 30.655 0.418 45.237 1.00 82.00 1130 PHE A O 1
ATOM 9116 N N . TRP A 1 1131 ? 29.728 0.853 47.224 1.00 84.25 1131 TRP A N 1
ATOM 9117 C CA . TRP A 1 1131 ? 30.283 2.203 47.338 1.00 84.25 1131 TRP A CA 1
ATOM 9118 C C . TRP A 1 1131 ? 31.489 2.217 48.283 1.00 84.25 1131 TRP A C 1
ATOM 9120 O O . TRP A 1 1131 ? 31.400 1.802 49.439 1.00 84.25 1131 TRP A O 1
ATOM 9130 N N . ALA A 1 1132 ? 32.637 2.696 47.799 1.00 86.88 1132 ALA A N 1
ATOM 9131 C CA . ALA A 1 1132 ? 33.793 2.973 48.649 1.00 86.88 1132 ALA A CA 1
ATOM 9132 C C . ALA A 1 1132 ? 33.505 4.177 49.572 1.00 86.88 1132 ALA A C 1
ATOM 9134 O O . ALA A 1 1132 ? 32.624 4.983 49.262 1.00 86.88 1132 ALA A O 1
ATOM 9135 N N . PRO A 1 1133 ? 34.252 4.348 50.682 1.00 86.31 1133 PRO A N 1
ATOM 9136 C CA . PRO A 1 1133 ? 34.074 5.502 51.560 1.00 86.31 1133 PRO A CA 1
ATOM 9137 C C . PRO A 1 1133 ? 34.162 6.818 50.781 1.00 86.31 1133 PRO A C 1
ATOM 9139 O O . PRO A 1 1133 ? 35.079 7.007 49.986 1.00 86.31 1133 PRO A O 1
ATOM 9142 N N . GLU A 1 1134 ? 33.239 7.746 51.001 1.00 89.12 1134 GLU A N 1
ATOM 9143 C CA . GLU A 1 1134 ? 33.332 9.070 50.384 1.00 89.12 1134 GLU A CA 1
ATOM 9144 C C . GLU A 1 1134 ? 34.486 9.879 51.002 1.00 89.12 1134 GLU A C 1
ATOM 9146 O O . GLU A 1 1134 ? 34.771 9.771 52.198 1.00 89.12 1134 GLU A O 1
ATOM 9151 N N . ILE A 1 1135 ? 35.162 10.702 50.196 1.00 88.69 1135 ILE A N 1
ATOM 9152 C CA . ILE A 1 1135 ? 36.141 11.688 50.683 1.00 88.69 1135 ILE A CA 1
ATOM 9153 C C . ILE A 1 1135 ? 35.591 13.083 50.415 1.00 88.69 1135 ILE A C 1
ATOM 9155 O O . ILE A 1 1135 ? 35.172 13.373 49.298 1.00 88.69 1135 ILE A O 1
ATOM 9159 N N . GLY A 1 1136 ? 35.663 13.957 51.418 1.00 86.44 1136 GLY A N 1
ATOM 9160 C CA . GLY A 1 1136 ? 35.232 15.350 51.316 1.00 86.44 1136 GLY A CA 1
ATOM 9161 C C . GLY A 1 1136 ? 33.749 15.562 51.624 1.00 86.44 1136 GLY A C 1
ATOM 9162 O O . GLY A 1 1136 ? 33.089 14.673 52.157 1.00 86.44 1136 GLY A O 1
ATOM 9163 N N . LYS A 1 1137 ? 33.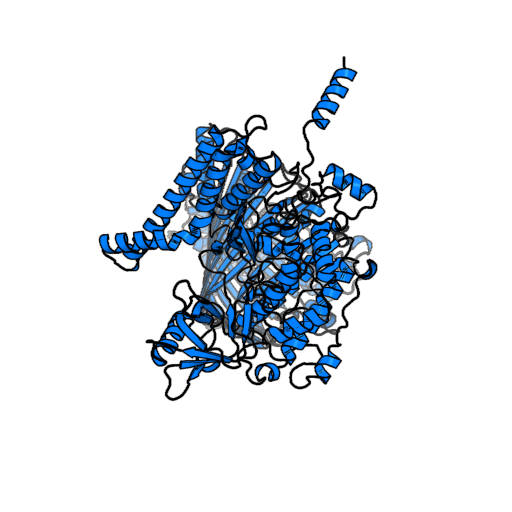245 16.777 51.380 1.00 76.69 1137 LYS A N 1
ATOM 9164 C CA . LYS A 1 1137 ? 31.876 17.196 51.763 1.00 76.69 1137 LYS A CA 1
ATOM 9165 C C . LYS A 1 1137 ? 31.114 17.948 50.670 1.00 76.69 1137 LYS A C 1
ATOM 9167 O O . LYS A 1 1137 ? 29.957 18.301 50.882 1.00 76.69 1137 LYS A O 1
ATOM 9172 N N . TYR A 1 1138 ? 31.735 18.208 49.521 1.00 72.00 1138 TYR A N 1
ATOM 9173 C CA . TYR A 1 1138 ? 31.107 18.945 48.424 1.00 72.00 1138 TYR A CA 1
ATOM 9174 C C . TYR A 1 1138 ? 30.150 18.041 47.624 1.00 72.00 1138 TYR A C 1
ATOM 9176 O O . TYR A 1 1138 ? 30.446 17.629 46.508 1.00 72.00 1138 TYR A O 1
ATOM 9184 N N . GLN A 1 1139 ? 29.023 17.687 48.243 1.00 67.31 1139 GLN A N 1
ATOM 9185 C CA . GLN A 1 1139 ? 27.999 16.809 47.678 1.00 67.31 1139 GLN A CA 1
ATOM 9186 C C . GLN A 1 1139 ? 26.965 17.613 46.879 1.00 67.31 1139 GLN A C 1
ATOM 9188 O O . GLN A 1 1139 ? 26.438 18.617 47.361 1.00 67.31 1139 GLN A O 1
ATOM 9193 N N . GLY A 1 1140 ? 26.615 17.148 45.678 1.00 64.56 1140 GLY A N 1
ATOM 9194 C CA . GLY A 1 1140 ? 25.475 17.681 44.932 1.00 64.56 1140 GLY A CA 1
ATOM 9195 C C . GLY A 1 1140 ? 25.487 17.321 43.451 1.00 64.56 1140 GLY A C 1
ATOM 9196 O O . GLY A 1 1140 ? 26.520 16.976 42.890 1.00 64.56 1140 GLY A O 1
ATOM 9197 N N . HIS A 1 1141 ? 24.326 17.429 42.801 1.00 67.06 1141 HIS A N 1
ATOM 9198 C CA . HIS A 1 1141 ? 24.212 17.353 41.339 1.00 67.06 1141 HIS A CA 1
ATOM 9199 C C . HIS A 1 1141 ? 25.160 18.349 40.669 1.00 67.06 1141 HIS A C 1
ATOM 9201 O O . HIS A 1 1141 ? 25.345 19.422 41.234 1.00 67.06 1141 HIS A O 1
ATOM 9207 N N . SER A 1 1142 ? 25.703 18.043 39.486 1.00 71.75 1142 SER A N 1
ATOM 9208 C CA . SER A 1 1142 ? 26.526 18.999 38.727 1.00 71.75 1142 SER A CA 1
ATOM 9209 C C . SER A 1 1142 ? 25.791 20.327 38.518 1.00 71.75 1142 SER A C 1
ATOM 9211 O O . SER A 1 1142 ? 24.554 20.374 38.572 1.00 71.75 1142 SER A O 1
ATOM 9213 N N . TYR A 1 1143 ? 26.511 21.424 38.270 1.00 74.44 1143 TYR A N 1
ATOM 9214 C CA . TYR A 1 1143 ? 25.848 22.679 37.921 1.00 74.44 1143 TYR A CA 1
ATOM 9215 C C . TYR A 1 1143 ? 24.904 22.490 36.733 1.00 74.44 1143 TYR A C 1
ATOM 9217 O O . TYR A 1 1143 ? 23.761 22.935 36.805 1.00 74.44 1143 TYR A O 1
ATOM 9225 N N . LEU A 1 1144 ? 25.338 21.805 35.672 1.00 69.19 1144 LEU A N 1
ATOM 9226 C CA . LEU A 1 1144 ? 24.501 21.536 34.508 1.00 69.19 1144 LEU A CA 1
ATOM 9227 C C . LEU A 1 1144 ? 23.242 20.744 34.876 1.00 69.19 1144 LEU A C 1
ATOM 9229 O O . LEU A 1 1144 ? 22.174 21.050 34.355 1.00 69.19 1144 LEU A O 1
ATOM 9233 N N . ASP A 1 1145 ? 23.326 19.775 35.787 1.00 70.81 1145 ASP A N 1
ATOM 9234 C CA . ASP A 1 1145 ? 22.154 19.037 36.267 1.00 70.81 1145 ASP A CA 1
ATOM 9235 C C . ASP A 1 1145 ? 21.217 19.919 37.094 1.00 70.81 1145 ASP A C 1
ATOM 9237 O O . ASP A 1 1145 ? 20.000 19.871 36.901 1.00 70.81 1145 ASP A O 1
ATOM 9241 N N . ARG A 1 1146 ? 21.759 20.758 37.989 1.00 80.75 1146 ARG A N 1
ATOM 9242 C CA . ARG A 1 1146 ? 20.963 21.740 38.744 1.00 80.75 1146 ARG A CA 1
ATOM 9243 C C . ARG A 1 1146 ? 20.276 22.708 37.786 1.00 80.75 1146 ARG A C 1
ATOM 9245 O O . ARG A 1 1146 ? 19.069 22.877 37.874 1.00 80.75 1146 ARG A O 1
ATOM 9252 N N . PHE A 1 1147 ? 21.023 23.263 36.837 1.00 74.06 1147 PHE A N 1
ATOM 9253 C CA . PHE A 1 1147 ? 20.556 24.185 35.806 1.00 74.06 1147 PHE A CA 1
ATOM 9254 C C . PHE A 1 1147 ? 19.501 23.556 34.894 1.00 74.06 1147 PHE A C 1
ATOM 9256 O O . PHE A 1 1147 ? 18.470 24.164 34.629 1.00 74.06 1147 PHE A O 1
ATOM 9263 N N . ARG A 1 1148 ? 19.702 22.311 34.451 1.00 68.50 1148 ARG A N 1
ATOM 9264 C CA . ARG A 1 1148 ? 18.691 21.556 33.700 1.00 68.50 1148 ARG A CA 1
ATOM 9265 C C . ARG A 1 1148 ? 17.416 21.398 34.517 1.00 68.50 1148 ARG A C 1
ATOM 9267 O O . ARG A 1 1148 ? 16.332 21.628 33.996 1.00 68.50 1148 ARG A O 1
ATOM 9274 N N . ARG A 1 1149 ? 17.520 21.067 35.803 1.00 70.94 1149 ARG A N 1
ATOM 9275 C CA . ARG A 1 1149 ? 16.347 20.930 36.674 1.00 70.94 1149 ARG A CA 1
ATOM 9276 C C . ARG A 1 1149 ? 15.624 22.255 36.905 1.00 70.94 1149 ARG A C 1
ATOM 9278 O O . ARG A 1 1149 ? 14.408 22.288 36.775 1.00 70.94 1149 ARG A O 1
ATOM 9285 N N . THR A 1 1150 ? 16.340 23.332 37.211 1.00 72.19 1150 THR A N 1
ATOM 9286 C CA . THR A 1 1150 ? 15.733 24.608 37.627 1.00 72.19 1150 THR A CA 1
ATOM 9287 C C . THR A 1 1150 ? 15.386 25.541 36.472 1.00 72.19 1150 THR A C 1
ATOM 9289 O O . THR A 1 1150 ? 14.412 26.276 36.555 1.00 72.19 1150 THR A O 1
ATOM 9292 N N . VAL A 1 1151 ? 16.162 25.540 35.389 1.00 68.50 1151 VAL A N 1
ATOM 9293 C CA . VAL A 1 1151 ? 15.998 26.495 34.279 1.00 68.50 1151 VAL A CA 1
ATOM 9294 C C . VAL A 1 1151 ? 15.340 25.850 33.062 1.00 68.50 1151 VAL A C 1
ATOM 9296 O O . VAL A 1 1151 ? 14.611 26.532 32.347 1.00 68.50 1151 VAL A O 1
ATOM 9299 N N . LEU A 1 1152 ? 15.561 24.550 32.823 1.00 64.50 1152 LEU A N 1
ATOM 9300 C CA . LEU A 1 1152 ? 1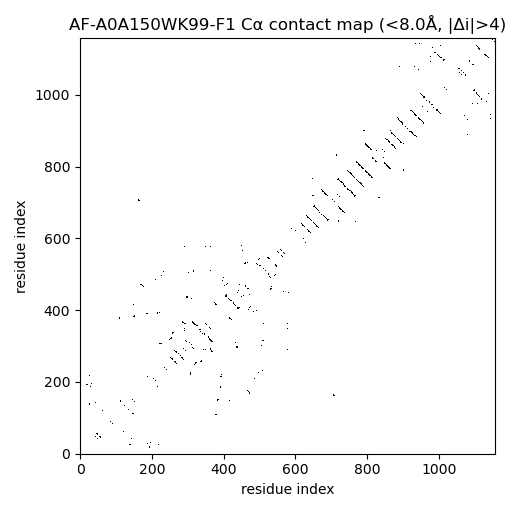4.951 23.842 31.687 1.00 64.50 1152 LEU A CA 1
ATOM 9301 C C . LEU A 1 1152 ? 13.683 23.073 32.071 1.00 64.50 1152 LEU A C 1
ATOM 9303 O O . LEU A 1 1152 ? 12.697 23.160 31.351 1.00 64.50 1152 LEU A O 1
ATOM 9307 N N . LEU A 1 1153 ? 13.694 22.329 33.180 1.00 61.81 1153 LEU A N 1
ATOM 9308 C CA . LEU A 1 1153 ? 12.580 21.456 33.565 1.00 61.81 1153 LEU A CA 1
ATOM 9309 C C . LEU A 1 1153 ? 11.539 22.168 34.435 1.00 61.81 1153 LEU A C 1
ATOM 9311 O O . LEU A 1 1153 ? 10.349 22.009 34.201 1.00 61.81 1153 LEU A O 1
ATOM 9315 N N . GLN A 1 1154 ? 11.951 22.971 35.418 1.00 66.94 1154 GLN A N 1
ATOM 9316 C CA . GLN A 1 1154 ? 11.019 23.631 36.339 1.00 66.94 1154 GLN A CA 1
ATOM 9317 C C . GLN A 1 1154 ? 9.975 24.521 35.634 1.00 66.94 1154 GLN A C 1
ATOM 9319 O O . GLN A 1 1154 ? 8.812 24.408 36.007 1.00 66.94 1154 GLN A O 1
ATOM 9324 N N . PRO A 1 1155 ? 10.302 25.313 34.589 1.00 55.78 1155 PRO A N 1
ATOM 9325 C CA . PRO A 1 1155 ? 9.287 26.059 33.833 1.00 55.78 1155 PRO A CA 1
ATOM 9326 C C . PRO A 1 1155 ? 8.337 25.178 33.005 1.00 55.78 1155 PRO A C 1
ATOM 9328 O O . PRO A 1 1155 ? 7.311 25.660 32.550 1.00 55.78 1155 PRO A O 1
ATOM 9331 N N . VAL A 1 1156 ? 8.686 23.908 32.771 1.00 50.12 1156 VAL A N 1
ATOM 9332 C CA . VAL A 1 1156 ? 7.832 22.917 32.090 1.00 50.12 1156 VAL A CA 1
ATOM 9333 C C . VAL A 1 1156 ? 6.919 22.194 33.093 1.00 50.12 1156 VAL A C 1
ATOM 9335 O O . VAL A 1 1156 ? 5.890 21.645 32.708 1.00 50.12 1156 VAL A O 1
ATOM 9338 N N . PHE A 1 1157 ? 7.255 22.186 34.383 1.00 47.38 1157 PHE A N 1
ATOM 9339 C CA . PHE A 1 1157 ? 6.426 21.578 35.433 1.00 47.38 1157 PHE A CA 1
ATOM 9340 C C . PHE A 1 1157 ? 5.561 22.582 36.207 1.00 47.38 1157 PHE A C 1
ATOM 9342 O O . PHE A 1 1157 ? 4.589 22.167 36.835 1.00 47.38 1157 PHE A O 1
ATOM 9349 N N . GLN A 1 1158 ? 5.927 23.865 36.185 1.00 46.59 1158 GLN A N 1
ATOM 9350 C CA . GLN A 1 1158 ? 5.073 24.983 36.595 1.00 46.59 1158 GLN A CA 1
ATOM 9351 C C . GLN A 1 1158 ? 4.098 25.337 35.474 1.00 46.59 1158 GLN A C 1
ATOM 9353 O O . GLN A 1 1158 ? 2.985 25.778 35.830 1.00 46.59 1158 GLN A O 1
#

Foldseek 3Di:
DVVVVVVVVVVVVVPPDPQDLDDLEFLDLADDDPQFFCQLVVVCCQQADDPRHGDLVSLVVLLVVLVVLLVVVLVVQLVVQLCCCCVPVVDDNVVSNVVSNVSSVVCCLQSVLSVVLNVLSVVCSVCVVVDDPRRNNRSSSQSLVSCLFNPDDDPDDPVVQLLLLLVLLVVFKDKFFLPCVPADAFQQWDDPSGGDDSVRLVVCVVVVHQSLQTDGRHYLFFHPDDLLPQDLQPLADPNDHQDDDLVPQAAEWEFDAFDADAGKTWIWHFAPVDADPVRGGDTFIKIKHDFLLQLQLLLLCSVCVSLTGDHFRKFKHQKYKYQHPPQAPVNVQVRCCVRPNPPRHHCVLFWADDPPGSIIMGGTIMITGDDDPVFKGWNFFGAQFNSSCLSHLSQLQCVLSCLLFLQEDDDSRQWTWMWGQDPVSGTGIHIYNHPSSQTCAALYHLQWRLQLQRRALAQWDADDSMIIGNHRYSDRPNSNVSRHLSSNLSSLLSLLSNDLVSLLSSLVRSSQQPLSSLLSSLSSLSHSQNSCVNSVVVVVVRDRDDHDQQCRSCVVVVQAGDSVSHGDPVSCVRPSNSYPNNTPPDDPQSVVVVVLSVVLVVVLVVVPPVVVPPPDAWDKDWSDWDQGVQRWIKTWIKTWHQDPDCAVQAEGIKIKTKIKTKHWDDDDDPFKDAQKIKMKMKMKIKIGHDHDVNCVSVPCNSVVVSVVCLLVCLVDPTAFMKMKIKIKIKIKGQWMWGCPDQQKIKTFRQWIWMKMWMWMWMWHRNDPQKIKIKIKIKIKIKTKGWMWIAHLKTWTKMKMKMKMKIKMKMWIGGRPPPDPVVSVQCVVLSSCCSNVVDNPSVCVNTPIFMKIKIKIKMWTWGDTGQWIKIKMWMWMWIATPRKIKIKTKIKIKIKGFQLVSGPDQPPDPPCSVVSNLRRQQAIKIKMWMKMKMFTADPVQLAGPFIKIKIKIKIKHQKAFQCCCVPPVLCLVCLLQLHVCQPPDGQPPVDGTQRMKMKMKMKMFGPVLLLLLLVCLLDLVLVPVLPPDDDDPPPPPPPPPDDLSVLLNQLSQQLNCCNPRCAGPVRHGDHPVNSSVSSNSNVDSCLDDSRSRNSSSCVSGPFQRMKMKMKMARSCCPVDPVCVVVNGDIDITDMIHNPDDDPPVVVCCVVRVPPVVVD

Solvent-accessible surface area (backbone atoms only — not comparable to full-atom values): 60113 Å² total; per-residue (Å²): 113,69,66,58,52,52,50,49,53,52,48,55,63,64,73,72,58,85,72,56,67,62,51,78,63,37,58,53,57,53,48,85,54,94,82,50,66,56,60,50,56,52,50,46,50,67,30,39,40,52,98,89,37,82,32,72,68,32,44,50,53,41,47,53,51,42,53,49,51,50,51,52,52,41,52,48,48,18,51,53,49,21,50,44,34,36,76,75,67,67,41,55,70,68,61,20,49,53,54,10,54,53,44,33,65,67,46,45,36,56,46,36,28,41,52,52,24,42,54,50,49,51,51,44,71,76,39,50,91,79,42,52,74,63,56,45,48,40,51,52,32,44,30,49,51,23,41,38,47,49,65,61,82,78,85,83,48,88,76,52,50,64,49,50,44,52,49,15,64,74,57,30,54,54,71,26,42,70,72,56,82,94,61,60,72,50,15,27,30,36,55,95,58,20,58,33,45,72,71,54,50,52,50,42,42,74,72,72,44,63,73,31,76,45,50,59,58,17,38,47,57,32,41,88,61,70,42,80,76,54,59,79,83,70,62,63,54,97,90,36,76,75,66,80,65,84,86,49,66,61,49,66,33,40,54,74,46,82,46,83,65,65,58,31,36,39,30,33,32,67,38,81,90,42,64,40,100,82,72,41,58,27,78,44,60,32,37,40,25,34,49,76,42,22,36,34,34,32,39,49,31,51,57,34,42,44,66,18,30,50,43,69,52,58,49,53,39,66,40,31,32,36,34,34,72,90,49,49,72,70,54,50,53,47,50,46,45,72,66,46,42,67,87,68,51,55,64,76,71,38,45,45,80,44,88,97,50,65,34,30,37,38,46,53,30,20,40,35,42,68,70,58,75,91,43,30,44,65,30,45,50,25,69,71,49,86,50,37,52,53,25,27,43,75,54,31,17,43,60,53,55,42,35,74,43,17,41,27,64,48,49,49,71,34,27,29,33,30,32,39,56,40,94,90,80,40,77,40,63,36,42,27,70,39,70,52,28,36,12,46,6,32,40,52,86,75,88,40,52,39,7,55,64,46,36,60,50,56,39,53,48,55,54,96,64,26,39,34,38,61,29,36,45,68,39,63,58,70,43,47,64,67,43,47,40,44,32,38,46,32,49,50,54,52,57,55,51,58,50,68,69,50,49,49,43,35,30,69,53,18,68,50,56,66,72,58,24,51,52,50,36,37,29,50,36,37,27,50,36,41,40,30,56,50,69,49,36,50,82,73,70,44,73,73,57,89,57,76,51,37,52,57,49,11,68,75,35,61,71,30,27,34,64,87,60,32,71,36,76,54,46,49,68,38,87,89,51,71,46,65,46,77,24,67,81,64,50,71,62,53,49,48,48,55,52,47,52,55,50,50,50,59,49,50,60,62,71,69,42,68,87,81,52,85,83,66,72,63,51,69,49,72,76,49,76,50,70,44,93,65,58,35,32,39,40,37,36,39,36,40,35,63,41,90,68,74,48,65,75,40,32,52,30,32,36,43,37,37,43,33,43,31,44,49,56,64,73,60,47,98,44,46,39,42,40,56,43,34,38,42,35,42,33,39,37,40,36,39,56,32,78,44,76,69,43,65,76,71,44,68,61,73,49,63,76,29,81,70,42,52,61,52,48,69,75,58,59,47,41,51,20,37,41,37,41,35,41,35,42,35,42,32,36,37,40,34,44,37,41,82,48,100,69,32,39,39,40,39,17,79,60,15,38,33,41,35,41,33,42,34,39,38,40,35,20,68,39,98,45,34,40,38,42,33,39,40,37,36,38,38,43,36,44,29,36,33,39,36,40,36,26,97,50,22,44,30,46,36,39,35,41,37,40,38,40,37,40,38,37,37,41,75,47,70,43,83,85,50,54,74,68,56,36,49,52,52,48,54,20,46,49,37,31,71,75,72,68,42,52,69,60,34,54,73,78,40,81,54,56,46,35,41,37,43,34,40,40,40,38,38,38,40,32,51,47,45,38,37,37,41,36,41,34,35,42,34,42,39,34,47,84,84,46,41,37,40,40,33,39,39,34,44,37,42,36,32,24,53,46,66,33,48,96,60,80,58,89,58,70,93,52,25,67,56,54,44,48,58,18,52,44,55,28,36,36,38,38,36,36,42,38,38,43,34,33,44,35,83,88,71,59,28,54,76,45,47,43,36,39,39,39,39,35,41,38,28,27,56,34,33,54,65,45,39,60,67,46,56,43,43,51,53,9,52,34,72,56,34,92,69,52,69,74,82,75,79,58,89,91,51,72,52,41,71,45,37,40,35,41,35,41,35,39,37,35,51,67,32,49,49,38,36,27,55,45,39,42,37,59,78,74,41,58,85,73,50,87,68,85,87,90,78,72,90,82,54,88,87,61,96,65,64,64,53,57,56,34,15,54,44,21,45,34,42,58,37,22,60,76,66,24,21,34,87,83,71,45,80,41,54,65,70,57,50,47,51,44,47,54,51,36,50,50,58,61,20,33,76,91,39,69,34,41,22,55,56,61,78,40,32,63,55,64,39,24,22,37,45,33,42,31,38,55,71,48,55,80,75,42,87,87,38,61,84,49,90,76,55,64,46,70,45,74,70,44,54,64,51,79,74,75,52,68,69,56,48,44,42,48,61,70,61,42,40,72,73,75,106

pLDDT: mean 82.43, std 15.18, range [32.88, 98.56]

Nearest PDB structures (foldseek):
  4epa-assembly1_A  TM=2.721E-01  e=2.444E-01  Yersinia pestis
  6e4v-assembly1_A  TM=2.575E-01  e=2.551E-01  Escherichia coli BW25113
  5fq8-assembly1_D  TM=2.707E-01  e=1.851E+00  Bacteroides thetaiotaomicron
  8blw-assembly1_A  TM=2.833E-01  e=7.040E+00  Bacteroides thetaiotaomicron VPI-5482
  8gln-assembly1_F  TM=1.618E-01  e=8.011E+00  Flavobacterium johnsoniae

Sequence (1158 aa):
MTLVKLVLVALAALTLSPAFAASPYSPSEGIIEQGHDPVLNKYRRKYFYENGKISSAKLTNLLQFLEFQKSFLMDSAKMNRKANLILVHGYENDKAEKEGLEAQAEEAETIAPLIFAIEHAQDLKNRYRQMTPLQIHEKVELILLFIGAGYTPYPKTLFTDPIDRAKNFIENFFEFSVSEQGQTQASNLLLNGQFASQAALAKFKAAGGDVSSLNPPSSPIWTDNDIEAYDPYAEVYWNKKFFPPRENEFPLFHYERMGNGTIKFKTHWFDESELNKKGKPKKKDVTLRVGFEAYNASVVNHLARIIGYPANPTTFRRHIKLDLGEVSFEEFVTQWKLVHGTEMGSAITHVERIPGENAVILKNVTLEAYPDKEEYRRMGPFRMGDNGLRNRREYRAMVLYNALISLQDQFEYQARVDAVKDEARGWLPIFFLSDTSSALGLPAMLGNVGAVNEFTWEFTKRSHGQVRLFWFSVFNSRAWKDTTYSDVKWLARRMARIKTAQIDAIMATSGFPEPAAKLYAEKFKSRLNKMMIDFNLDQEGYSLHPVLSKETLAATYPEYISENGFLKEGAQEYPENTLPILGNRFTPLQAGIVYTINYLQNRFLQLFNPATYENAGNFTIDLGHATIQGDIGYDASRSVTVNPELGPGQKRYLLKDKLSISVPIGLVSDRITTPVGLYYTYTFEYMHSVSTMKEVGTSRFFALLNPFSILDIRRSLGIGEQLQVTHSIGASVGKTKLKVIEDIQIEAALLGLSYASVKTLYFAKPHPTLFEISTDYVDVASFQTGLDVRTYVRLAANFRAEKVQRTYKIYRVDTLNEDPLRQTQLQESFDSALIDNDFSSLARMVKPHEWTESSRNKNSHFAFFVWNRGRNSGVSELTVNGQKLYVAHKTDTYDRSLSRIWNDKVKGGVAEPVVNFVGEFWGEGKYVNLAFEGVVDANKKIFSEMEVMITLSMFDNYCTRKEFENDFKKFFNSRSGSNKYIRFSMPDELGAYPEIEGTMRWQISKDALYDILKAASDINNLEYLLPGGGRFHDRYENTVSDARSQVKDRAYKLSYGIKRGITPYGKPYSLSDQAKDLIFVLDHLVGRKAEHIGQLRRLTKDDKIWVTTNISNMLELSHPTFRHQKQSEFWAPEIGKYQGHSYLDRFRRTVLLQPVFQ

Organism: Bdellovibrio bacteriovorus (NCBI:txid959)

Secondary structure (DSSP, 8-state):
-HHHHHHHHHHHHHSS----BPPSB--------TTS--HHHHHHHHHTEETTEE-HHHHHHHHHHHHHHHHHHHHHHHHHHHHHHHHHH---HHHHHHHHHHHHHHTHHHHHHHHHHHHHHHHHHHHTTTS-HHHHHHHHHHHHHHHHHH-------TTTHHHHHHHHHHH-SEEEES--TTPPPPTT-EETTEEPPHHHHHHHHHTT--GGGPPPPB-SS-----STT--TTS-EETTEE-S--TT-SS-EEEEEEEETTTTEEEEEEEEEEEE-TTSSEEEEEEEEE-STHHHHHHHHHHHHHHHT-----EEEEEEEEEE-TTS-HHHHHHHHHHHHTTTT--HHHHEEEPTTSSEEEEEEEEEEE---TTTEEEEEE--SSSSSGGG-HHHHTHHHHHHHTT-----GGGEEEEEEEETTTEEEEEEEE--GGG-SS-SSSSS--S-TTTS-S--EEEETTEEEE----SS-GGGGTT--HHHHHHHHHHHTT--HHHHHHHHHTS---HHHHHHHHHHHHHHHHHHHHHTT-GGGTPPPPP---HHHHHHHSTTTB-TTS-B-HHHHTSTT--S-TT-----HHHHHHHHHHHHHHHHHHHHT-GGGTTT-SSEEEEEEEEEETTTEEEEEEEEEEE-S---TT--SEEEEEEEEEEEEES-B-SSEE-SEEEEEEEEEEEEEEESSHHHHHHSTHHHHTSTTHHHHHHHTPPTT-EEEEEEEEEEEEEEEEEEEETTEEEEEEEEEEEEEEEEEEEEEEEETTEEEEEEEEEEEEEEEEEEEEESSSEEEEEEEEEEEEEEEEEEEEE-TTS-HHHHHHHHHHHHHHHHT---HHHHHHS--EEEEEEEEEEEEEEEETTEEEEEEEEEEEEEETTEEEEEEEEEEEEEE-GGGG-SS----GGGHHHHHHHHHHT-EEEEEEEEEEEEEETTTTEEEEEEEEEEEEEEETTEEHHHIIIIIIHHHHHHHT-TTSS-----TT-SEESSEEEEEEEEEEHHHHHHHHHHHTSGGGGGGGS--SSSS-TT-TTS---HHHHHHHHHHHHHHHHHHSB-TTS-B--HHHHHHHHHHHHHHHH-GGGTTGGGHHHHS-GGGEEEEEEEESTTTTT-GGGTT-TT-PEEPPPEES--S--HHHHHIIIIIIHHHH-

Radius of gyration: 41.22 Å; Cα contacts (8 Å, |Δi|>4): 2295; chains: 1; bounding box: 125×80×106 Å